Protein AF-A0AAJ0DY38-F1 (afdb_monomer)

pLDDT: mean 91.16, std 10.4, range [33.62, 98.88]

InterPro domains:
  IPR005197 Glycoside hydrolase family 71 [PF03659] (21-403)
  IPR005197 Glycoside hydrolase family 71 [cd11577] (15-297)
  IPR017946 PLC-like phosphodiesterase, TIM beta/alpha-barrel domain superfamily [G3DSA:3.20.20.190] (801-1110)
  IPR017946 PLC-like phosphodiesterase, TIM beta/alpha-barrel domain superfamily [SSF51695] (800-1130)
  IPR051057 Phosphoinositide phospholipase C domain-containing protein [PTHR13593] (692-1127)

Foldseek 3Di:
DPPVVVVVVVVPPDPLLLEAEEFEDELLLCQPPDLVNLLQLQVLCVVLVHQEYAYEDEPPRPSVVVSVVSNLVSCVVVVGAYEYAYECPPHHHDDLVVVLVVCVVPQVRPRFDADPVRFGEYEYAADLVCLLSLVVSCVNGVHQYEYANQLLAQQRSCPGNNSSHQAYEYPPAFDAFLDADACQSVLSRVVRSVPRAYAYEHFQWWAADQVLVPDFETGFNFCSNVQVLQQCLAVLGSYYYYHHCDPQRGLGHLHADDPSSQCSCVNSVGPDRLCVLAHNVLSSVQSQQSSCCSSPLKGWQFWKKKKKKAFLEQLPLFAQSLYWYDALVSLGDTHRVCSRGDRKMKMKIQDLADWWKWKAAPRDIDTWDFPDAAAPRGGMTIDMDHCPPTWFWIKMWIGDVPDTFWIWTDHIHYSVPADVRHGSPNMHMTMTIGPDTDTHMDPDGSVQKAQQAKAFFVLCGVLQRVQRLQRRANSNTMGRRHMYHHDDQAQFPPQAKAFAAAAARSCRSSRRRQVRSVHHPNSTIDSDDYDHDDDPADSRDDKAFQAKAFDPVQNLCRVLQGPSSNQSSHRPVTIDRPDIDHGDHDADFDPPKAWDFDDPDPPVRSRRRQRSHPHHDPRIDIPLHDDPDDPQDPQFFFDLVLAQDDPDDDPALDDFDDPVQLDPVCQVPFQKAKAKEAALFSWKWAWDKKWWFQFPDFADGIAGHLAMHITITGHHPDPPDDLQFTKMKIKIDTHPLQAIWMWMWGADPPDPQGIWIKTDRVSLLAAIEIARAQGPHFYDYKYWFFAPLQFIFIFRAFFQLLLCVLCCVQQQQFFLQLAAFAEADLQQLLDFDLLAVADADCQQWRFAVDHLLVVSSLTHQAYEFEKAWEFEPPVTDPDTFIFTWGWPDQFDQFTHGTTGDGLLVNLVSLQVNLVSHFLDHHEYEYDDCWYAYSGRHRGIHQDALVSLVVVVVSVLSRPAADADDAAARSGDRQSSQCPGPVNSGHYAAEYQQPRNCVNPVDPVSSFHRRSRTYHPRSHQADADAQAAADQVSRLVSLLVVQVVDDPSHAYAREQAHDHDSCCSPPPGGRQSRFQGRGVSCCRSPVSNSDALVTDHRYHYGGHRQANHPPPSDSLNGTSNSVSVSSSCSQRGVQSPCVRNRTHRLSDDDPVSNPDDRRSSNDSQHWYQYNVSDIDRDDDLLDDPSDDQKDAQQMAMPVRDGRHHIGGDPCNRDSHD

Sequence (1216 aa):
MKLNALLLAVAGAVRVQSAAVFAHFMVGNTADYTESTWRTDIRLAKEAHIDAFALNMAHGEPMNEVSLERAFNVAKDEGFKLLFSFDYAGRGPWPKETVISYLKKYTSKAEYFKHSDGRPLVSTFEGPGNAKDWIDIKSQVSCFFIPDWSSEGARPALALGNNVADGLFNWAAWPWGPRDMDTYVDASYFQYLDKRPYMMPVSPWFYTNMPGYNKNWMWRGDDIWHDRWIQVIYNQPEYVQIISWNDYGESHHIGPLYSHAMEAFTVGKAPYNYANNRPHDGWRQTLPFWIDYYKTGKATVSQESLVVWYRTSPSSACSDGGTVGNTASQLQIEFPPQLIMLDKIFLSAVLGSAAEVTVTVGGKTFTPTWSSIPDGGVGVYHGSVVLLSETGDVNVQLSRPGRLLARVDGPAFSSASCDNGRTNWNPWVGSAVVAGSVSVTMPNSRQNQGCIKGTGAKGFRELCEFNCKYNYCPVSSCLCQAVGVPNTKPPALEKDGFPAKGKSENYSGLCSNACNLGFCPEEFCSETPQTTIVPTVSEFLPPACRAGTSLVGYERFEGLCSYACNFGFCPLHICRCTSEGGLIEPPAQVPGATGKPVGDYNDEKLCEFACSRTWCPEVCKSNDDEETEPPIDPNDTCQASDKTYSDLDLDRTGEYMRWLLMDPENAAATGRQYITIVNLTPHPFKLTSTHSYQMDEFNWGDIPPGRARQNVAHYTEDIEANNVDDNGEAYYDIGNTGKKFVVRATTHIPDAYPRRVVFDLSGMGKGQREYRVPGQEVPVTLVITGSDSFGFITSLSHGPGNWMNAIKDTIRDRRVVDLVMPGTHDSGMSKITDALLSGGTEGNTQTQMLNLYDQLRAGSRWFDLRVSSIHQVVNCCGNYDFWTMHVADEVAEVVLGRTGEKLDDVIKEINRFTDENPGEVIFLQFRYLLGVRNVPSYGPIYWDEGIKNKFFDKLKEIKNRCPGLGKSLQTSKIGDLMDKNDNKGCVLIFLNTQHLSKEIPDDRKHTSIGEGIYNINHIDLTDAWPEKEDTKEMAEKAIKMWRGRPDGIFHIGQWLSTPHPLTSTFTYDLQSIAVLPTNPALYWKGVNEISYEYYPNVLLVDYIGMVIKNEPGWDSLSAELYTLAIGLNLYTISENCTISPRRSPLLASPKNLRKLPSPLVSQFNGIIYANGTTVNDPPLGLHPGRVEVLKNGTIFSNGTVLEESVPNPDFNSIRF

Structure (mmCIF, N/CA/C/O backbone):
data_AF-A0AAJ0DY38-F1
#
_entry.id   AF-A0AAJ0DY38-F1
#
loop_
_atom_site.group_PDB
_atom_site.id
_atom_site.type_symbol
_atom_site.label_atom_id
_atom_site.label_alt_id
_atom_site.label_comp_id
_atom_site.label_asym_id
_atom_site.label_entity_id
_atom_site.label_seq_id
_atom_site.pdbx_PDB_ins_code
_atom_site.Cartn_x
_atom_site.Cartn_y
_atom_site.Cartn_z
_atom_site.occupancy
_atom_site.B_iso_or_equiv
_atom_site.auth_seq_id
_atom_site.auth_comp_id
_atom_site.auth_asym_id
_atom_site.auth_atom_id
_atom_site.pdbx_PDB_model_num
ATOM 1 N N . MET A 1 1 ? -72.242 -10.021 22.871 1.00 39.56 1 MET A N 1
ATOM 2 C CA . MET A 1 1 ? -71.365 -8.856 22.592 1.00 39.56 1 MET A CA 1
ATOM 3 C C . MET A 1 1 ? -70.512 -8.416 23.804 1.00 39.56 1 MET A C 1
ATOM 5 O O . MET A 1 1 ? -70.269 -7.232 23.967 1.00 39.56 1 MET A O 1
ATOM 9 N N . LYS A 1 2 ? -70.004 -9.330 24.653 1.00 38.34 2 LYS A N 1
ATOM 10 C CA . LYS A 1 2 ? -69.149 -8.962 25.812 1.00 38.34 2 LYS A CA 1
ATOM 11 C C . LYS A 1 2 ? -67.843 -9.767 25.953 1.00 38.34 2 LYS A C 1
ATOM 13 O O . LYS A 1 2 ? -67.148 -9.591 26.941 1.00 38.34 2 LYS A O 1
ATOM 18 N N . LEU A 1 3 ? -67.478 -10.599 24.969 1.00 38.47 3 LEU A N 1
ATOM 19 C CA . LEU A 1 3 ? -66.241 -11.400 25.020 1.00 38.47 3 LEU A CA 1
ATOM 20 C C . LEU A 1 3 ? -65.123 -10.877 24.093 1.00 38.47 3 LEU A C 1
ATOM 22 O O . LEU A 1 3 ? -63.955 -10.955 24.448 1.00 38.47 3 LEU A O 1
ATOM 26 N N . ASN A 1 4 ? -65.465 -10.230 22.970 1.00 38.16 4 ASN A N 1
ATOM 27 C CA . ASN A 1 4 ? -64.465 -9.703 22.022 1.00 38.16 4 ASN A CA 1
ATOM 28 C C . ASN A 1 4 ? -63.875 -8.338 22.419 1.00 38.16 4 ASN A C 1
ATOM 30 O O . ASN A 1 4 ? -62.845 -7.946 21.886 1.00 38.16 4 ASN A O 1
ATOM 34 N N . ALA A 1 5 ? -64.489 -7.626 23.370 1.00 39.88 5 ALA A N 1
ATOM 35 C CA . ALA A 1 5 ? -63.960 -6.351 23.864 1.00 39.88 5 ALA A CA 1
ATOM 36 C C . ALA A 1 5 ? -62.863 -6.532 24.933 1.00 39.88 5 ALA A C 1
ATOM 38 O O . ALA A 1 5 ? -62.053 -5.633 25.123 1.00 39.88 5 ALA A O 1
ATOM 39 N N . LEU A 1 6 ? -62.798 -7.695 25.599 1.00 37.06 6 LEU A N 1
ATOM 40 C CA . LEU A 1 6 ? -61.787 -7.958 26.629 1.00 37.06 6 LEU A CA 1
ATOM 41 C C . LEU A 1 6 ? -60.450 -8.430 26.025 1.00 37.06 6 LEU A C 1
ATOM 43 O O . LEU A 1 6 ? -59.396 -8.089 26.545 1.00 37.06 6 LEU A O 1
ATOM 47 N N . LEU A 1 7 ? -60.478 -9.138 24.888 1.00 37.69 7 LEU A N 1
ATOM 48 C CA . LEU A 1 7 ? -59.265 -9.595 24.190 1.00 37.69 7 LEU A CA 1
ATOM 49 C C . LEU A 1 7 ? -58.540 -8.473 23.424 1.00 37.69 7 LEU A C 1
ATOM 51 O O . LEU A 1 7 ? -57.313 -8.472 23.382 1.00 37.69 7 LEU A O 1
ATOM 55 N N . LEU A 1 8 ? -59.260 -7.475 22.897 1.00 38.25 8 LEU A N 1
ATOM 56 C CA . LEU A 1 8 ? -58.629 -6.294 22.285 1.00 38.25 8 LEU A CA 1
ATOM 57 C C . LEU A 1 8 ? -58.132 -5.263 23.313 1.00 38.25 8 LEU A C 1
ATOM 59 O O . LEU A 1 8 ? -57.183 -4.539 23.024 1.00 38.25 8 LEU A O 1
ATOM 63 N N . ALA A 1 9 ? -58.705 -5.221 24.521 1.00 35.97 9 ALA A N 1
ATOM 64 C CA . ALA A 1 9 ? -58.229 -4.336 25.587 1.00 35.97 9 ALA A CA 1
ATOM 65 C C . ALA A 1 9 ? -56.939 -4.842 26.265 1.00 35.97 9 ALA A C 1
ATOM 67 O O . ALA A 1 9 ? -56.153 -4.031 26.745 1.00 35.97 9 ALA A O 1
ATOM 68 N N . VAL A 1 10 ? -56.676 -6.158 26.258 1.00 39.31 10 VAL A N 1
ATOM 69 C CA . VAL A 1 10 ? -55.414 -6.726 26.779 1.00 39.31 10 VAL A CA 1
ATOM 70 C C . VAL A 1 10 ? -54.281 -6.652 25.743 1.00 39.31 10 VAL A C 1
ATOM 72 O O . VAL A 1 10 ? -53.128 -6.472 26.120 1.00 39.31 10 VAL A O 1
ATOM 75 N N . ALA A 1 11 ? -54.587 -6.685 24.441 1.00 36.59 11 ALA A N 1
ATOM 76 C CA . ALA A 1 11 ? -53.581 -6.512 23.384 1.00 36.59 11 ALA A CA 1
ATOM 77 C C . ALA A 1 11 ? -53.163 -5.041 23.153 1.00 36.59 11 ALA A C 1
ATOM 79 O O . ALA A 1 11 ? -52.109 -4.781 22.581 1.00 36.59 11 ALA A O 1
ATOM 80 N N . GLY A 1 12 ? -53.972 -4.072 23.599 1.00 35.75 12 GLY A N 1
ATOM 81 C CA . GLY A 1 12 ? -53.737 -2.639 23.380 1.00 35.75 12 GLY A CA 1
ATOM 82 C C . GLY A 1 12 ? -52.887 -1.921 24.437 1.00 35.75 12 GLY A C 1
ATOM 83 O O . GLY A 1 12 ? -52.612 -0.737 24.262 1.00 35.75 12 GLY A O 1
ATOM 84 N N . ALA A 1 13 ? -52.478 -2.592 25.522 1.00 34.44 13 ALA A N 1
ATOM 85 C CA . ALA A 1 13 ? -51.836 -1.945 26.677 1.00 34.44 13 ALA A CA 1
ATOM 86 C C . ALA A 1 13 ? -50.413 -2.432 27.007 1.00 34.44 13 ALA A C 1
ATOM 88 O O . ALA A 1 13 ? -49.826 -1.973 27.983 1.00 34.44 13 ALA A O 1
ATOM 89 N N . VAL A 1 14 ? -49.815 -3.299 26.189 1.00 35.44 14 VAL A N 1
ATOM 90 C CA . VAL A 1 14 ? -48.381 -3.587 26.283 1.00 35.44 14 VAL A CA 1
ATOM 91 C C . VAL A 1 14 ? -47.811 -3.510 24.876 1.00 35.44 14 VAL A C 1
ATOM 93 O O . VAL A 1 14 ? -47.815 -4.486 24.132 1.00 35.44 14 VAL A O 1
ATOM 96 N N . ARG A 1 15 ? -47.301 -2.335 24.488 1.00 33.78 15 ARG A N 1
ATOM 97 C CA . ARG A 1 15 ? -46.186 -2.330 23.538 1.00 33.78 15 ARG A CA 1
ATOM 98 C C . ARG A 1 15 ? -45.053 -3.050 24.265 1.00 33.78 15 ARG A C 1
ATOM 100 O O . ARG A 1 15 ? -44.321 -2.416 25.015 1.00 33.78 15 ARG A O 1
ATOM 107 N N . VAL A 1 16 ? -44.978 -4.376 24.138 1.00 41.69 16 VAL A N 1
ATOM 108 C CA . VAL A 1 16 ? -43.772 -5.113 24.512 1.00 41.69 16 VAL A CA 1
ATOM 109 C C . VAL A 1 16 ? -42.736 -4.624 23.516 1.00 41.69 16 VAL A C 1
ATOM 111 O O . VAL A 1 16 ? -42.738 -5.029 22.356 1.00 41.69 16 VAL A O 1
ATOM 114 N N . GLN A 1 17 ? -41.938 -3.645 23.933 1.00 50.19 17 GLN A N 1
ATOM 115 C CA . GLN A 1 17 ? -40.723 -3.285 23.226 1.00 50.19 17 GLN A CA 1
ATOM 116 C C . GLN A 1 17 ? -39.919 -4.583 23.124 1.00 50.19 17 GLN A C 1
ATOM 118 O O . GLN A 1 17 ? -39.740 -5.264 24.134 1.00 50.19 17 GLN A O 1
ATOM 123 N N . SER A 1 18 ? -39.541 -4.991 21.911 1.00 67.75 18 SER A N 1
ATOM 124 C CA . SER A 1 18 ? -38.838 -6.255 21.650 1.00 67.75 18 SER A CA 1
ATOM 125 C C . SER A 1 18 ? -37.374 -6.175 22.114 1.00 67.75 18 SER A C 1
ATOM 127 O O . SER A 1 18 ? -36.463 -6.457 21.340 1.00 67.75 18 SER A O 1
ATOM 129 N N . ALA A 1 19 ? -37.164 -5.760 23.365 1.00 91.94 19 ALA A N 1
ATOM 130 C CA . ALA A 1 19 ? -35.870 -5.583 23.995 1.00 91.94 19 ALA A CA 1
ATOM 131 C C . ALA A 1 19 ? -35.135 -6.923 24.072 1.00 91.94 19 ALA A C 1
ATOM 133 O O . ALA A 1 19 ? -35.672 -7.898 24.608 1.00 91.94 19 ALA A O 1
ATOM 134 N N . ALA A 1 20 ? -33.910 -6.966 23.557 1.00 97.25 20 ALA A N 1
ATOM 135 C CA . ALA A 1 20 ? -33.048 -8.138 23.666 1.00 97.25 20 ALA A CA 1
ATOM 136 C C . ALA A 1 20 ? -31.603 -7.738 23.964 1.00 97.25 20 ALA A C 1
ATOM 138 O O . ALA A 1 20 ? -31.142 -6.665 23.566 1.00 97.25 20 ALA A O 1
ATOM 139 N N . VAL A 1 21 ? -30.902 -8.620 24.673 1.00 98.62 21 VAL A N 1
ATOM 140 C CA . VAL A 1 21 ? -29.495 -8.447 25.031 1.00 98.62 21 VAL A CA 1
ATOM 141 C C . VAL A 1 21 ? -28.671 -9.546 24.381 1.00 98.62 21 VAL A C 1
ATOM 143 O O . VAL A 1 21 ? -28.917 -10.733 24.590 1.00 98.62 21 VAL A O 1
ATOM 146 N N . PHE A 1 22 ? -27.672 -9.148 23.610 1.00 98.69 22 PHE A N 1
ATOM 147 C CA . PHE A 1 22 ? -26.722 -10.040 22.962 1.00 98.69 22 PHE A CA 1
ATOM 148 C C . PHE A 1 22 ? -25.360 -9.935 23.638 1.00 98.69 22 PHE A C 1
ATOM 150 O O . PHE A 1 22 ? -25.036 -8.902 24.220 1.00 98.69 22 PHE A O 1
ATOM 157 N N . ALA A 1 23 ? -24.535 -10.971 23.530 1.00 98.75 23 ALA A N 1
ATOM 158 C CA . ALA A 1 23 ? -23.111 -10.858 23.828 1.00 98.75 23 ALA A CA 1
ATOM 159 C C . ALA A 1 23 ? -22.287 -11.142 22.572 1.00 98.75 23 ALA A C 1
ATOM 161 O O . ALA A 1 23 ? -22.510 -12.140 21.884 1.00 98.75 23 ALA A O 1
ATOM 162 N N . HIS A 1 24 ? -21.357 -10.239 22.275 1.00 98.62 24 HIS A N 1
ATOM 163 C CA . HIS A 1 24 ? -20.394 -10.383 21.195 1.00 98.62 24 HIS A CA 1
ATOM 164 C C . HIS A 1 24 ? -19.496 -11.587 21.470 1.00 98.62 24 HIS A C 1
ATOM 166 O O . HIS A 1 24 ? -18.945 -11.700 22.563 1.00 98.62 24 HIS A O 1
ATOM 172 N N . PHE A 1 25 ? -19.356 -12.492 20.510 1.00 98.62 25 PHE A N 1
ATOM 173 C CA . PHE A 1 25 ? -18.671 -13.761 20.711 1.00 98.62 25 PHE A CA 1
ATOM 174 C C . PHE A 1 25 ? -17.660 -13.985 19.589 1.00 98.62 25 PHE A C 1
ATOM 176 O O . PHE A 1 25 ? -18.048 -14.178 18.440 1.00 98.62 25 PHE A O 1
ATOM 183 N N . MET A 1 26 ? -16.374 -14.007 19.930 1.00 97.50 26 MET A N 1
ATOM 184 C CA . MET A 1 26 ? -15.276 -14.252 19.000 1.00 97.50 26 MET A CA 1
ATOM 185 C C . MET A 1 26 ? -15.222 -15.737 18.643 1.00 97.50 26 MET A C 1
ATOM 187 O O . MET A 1 26 ? -14.752 -16.561 19.434 1.00 97.50 26 MET A O 1
ATOM 191 N N . VAL A 1 27 ? -15.691 -16.091 17.444 1.00 97.62 27 VAL A N 1
ATOM 192 C CA . VAL A 1 27 ? -15.615 -17.467 16.925 1.00 97.62 27 VAL A CA 1
ATOM 193 C C . VAL A 1 27 ? -14.159 -17.867 16.682 1.00 97.62 27 VAL A C 1
ATOM 195 O O . VAL A 1 27 ? -13.808 -19.025 16.909 1.00 97.62 27 VAL A O 1
ATOM 198 N N . GLY A 1 28 ? -13.286 -16.918 16.338 1.00 93.69 28 GLY A N 1
ATOM 199 C CA . GLY A 1 28 ? -11.852 -17.169 16.170 1.00 93.69 28 GLY A CA 1
ATOM 200 C C . GLY A 1 28 ? -11.178 -17.796 17.403 1.00 93.69 28 GLY A C 1
ATOM 201 O O . GLY A 1 28 ? -10.260 -18.595 17.266 1.00 93.69 28 GLY A O 1
ATOM 202 N N . ASN A 1 29 ? -11.703 -17.565 18.614 1.00 94.62 29 ASN A N 1
ATOM 203 C CA . ASN A 1 29 ? -11.157 -18.133 19.857 1.00 94.62 29 ASN A CA 1
ATOM 204 C C . ASN A 1 29 ? -11.655 -19.563 20.163 1.00 94.62 29 ASN A C 1
ATOM 206 O O . ASN A 1 29 ? -11.466 -20.060 21.272 1.00 94.62 29 ASN A O 1
ATOM 210 N N . THR A 1 30 ? -12.328 -20.229 19.217 1.00 96.69 30 THR A N 1
ATOM 211 C CA . THR A 1 30 ? -13.044 -21.498 19.466 1.00 96.69 30 THR A CA 1
ATOM 212 C C . THR A 1 30 ? -12.457 -22.719 18.764 1.00 96.69 30 THR A C 1
ATOM 214 O O . THR A 1 30 ? -13.108 -23.763 18.746 1.00 96.69 30 THR A O 1
ATOM 217 N N . ALA A 1 31 ? -11.245 -22.627 18.207 1.00 94.06 31 ALA A N 1
ATOM 218 C CA . ALA A 1 31 ? -10.609 -23.729 17.474 1.00 94.06 31 ALA A CA 1
ATOM 219 C C . ALA A 1 31 ? -10.643 -25.064 18.251 1.00 94.06 31 ALA A C 1
ATOM 221 O O . ALA A 1 31 ? -11.046 -26.093 17.704 1.00 94.06 31 ALA A O 1
ATOM 222 N N . ASP A 1 32 ? -10.346 -25.010 19.553 1.00 94.88 32 ASP A N 1
ATOM 223 C CA . ASP A 1 32 ? -10.331 -26.171 20.450 1.00 94.88 32 ASP A CA 1
ATOM 224 C C . ASP A 1 32 ? -11.612 -26.329 21.301 1.00 94.88 32 ASP A C 1
ATOM 226 O O . ASP A 1 32 ? -11.657 -27.145 22.225 1.00 94.88 32 ASP A O 1
ATOM 230 N N . TYR A 1 33 ? -12.691 -25.587 21.013 1.00 97.38 33 TYR A N 1
ATOM 231 C CA . TYR A 1 33 ? -13.949 -25.726 21.759 1.00 97.38 33 TYR A CA 1
ATOM 232 C C . TYR A 1 33 ? -14.654 -27.039 21.430 1.00 97.38 33 TYR A C 1
ATOM 234 O O . TYR A 1 33 ? -14.984 -27.336 20.279 1.00 97.38 33 TYR A O 1
ATOM 242 N N . THR A 1 34 ? -15.017 -27.782 22.468 1.00 96.81 34 THR A N 1
ATOM 243 C CA . THR A 1 34 ? -15.923 -28.926 22.357 1.00 96.81 34 THR A CA 1
ATOM 244 C C . THR A 1 34 ? -17.379 -28.481 22.513 1.00 96.81 34 THR A C 1
ATOM 246 O O . THR A 1 34 ? -17.673 -27.367 22.956 1.00 96.81 34 THR A O 1
ATOM 249 N N . GLU A 1 35 ? -18.329 -29.369 22.211 1.00 97.75 35 GLU A N 1
ATOM 250 C CA . GLU A 1 35 ? -19.743 -29.116 22.517 1.00 97.75 35 GLU A CA 1
ATOM 251 C C . GLU A 1 35 ? -19.987 -28.879 24.016 1.00 97.75 35 GLU A C 1
ATOM 253 O O . GLU A 1 35 ? -20.885 -28.119 24.372 1.00 97.75 35 GLU A O 1
ATOM 258 N N . SER A 1 36 ? -19.192 -29.479 24.915 1.00 98.12 36 SER A N 1
ATOM 259 C CA . SER A 1 36 ? -19.322 -29.226 26.356 1.00 98.12 36 SER A CA 1
ATOM 260 C C . SER A 1 36 ? -18.871 -27.820 26.742 1.00 98.12 36 SER A C 1
ATOM 262 O O . SER A 1 36 ? -19.490 -27.216 27.620 1.00 98.12 36 SER A O 1
ATOM 264 N N . THR A 1 37 ? -17.836 -27.284 26.085 1.00 98.25 37 THR A N 1
ATOM 265 C CA . THR A 1 37 ? -17.400 -25.895 26.285 1.00 98.25 37 THR A CA 1
ATOM 266 C C . THR A 1 37 ? -18.498 -24.934 25.827 1.00 98.25 37 THR A C 1
ATOM 268 O O . THR A 1 37 ? -18.979 -24.134 26.626 1.00 98.25 37 THR A O 1
ATOM 271 N N . TRP A 1 38 ? -19.020 -25.111 24.605 1.00 98.44 38 TRP A N 1
ATOM 272 C CA . TRP A 1 38 ? -20.168 -24.339 24.102 1.00 98.44 38 TRP A CA 1
ATOM 273 C C . TRP A 1 38 ? -21.393 -24.420 25.019 1.00 98.44 38 TRP A C 1
ATOM 275 O O . TRP A 1 38 ? -22.057 -23.417 25.271 1.00 98.44 38 TRP A O 1
ATOM 285 N N . ARG A 1 39 ? -21.695 -25.611 25.550 1.00 98.69 39 ARG A N 1
ATOM 286 C CA . ARG A 1 39 ? -22.839 -25.827 26.447 1.00 98.69 39 ARG A CA 1
ATOM 287 C C . ARG A 1 39 ? -22.668 -25.105 27.775 1.00 98.69 39 ARG A C 1
ATOM 289 O O . ARG A 1 39 ? -23.644 -24.585 28.309 1.00 98.69 39 ARG A O 1
ATOM 296 N N . THR A 1 40 ? -21.445 -25.066 28.294 1.00 98.62 40 THR A N 1
ATOM 297 C CA . THR A 1 40 ? -21.110 -24.316 29.509 1.00 98.62 40 THR A CA 1
ATOM 298 C C . THR A 1 40 ? -21.341 -22.828 29.286 1.00 98.62 40 THR A C 1
ATOM 300 O O . THR A 1 40 ? -22.096 -22.212 30.036 1.00 98.62 40 THR A O 1
ATOM 303 N N . ASP A 1 41 ? -20.792 -22.278 28.206 1.00 98.56 41 ASP A N 1
ATOM 304 C CA . ASP A 1 41 ? -20.928 -20.860 27.881 1.00 98.56 41 ASP A CA 1
ATOM 305 C C . ASP A 1 41 ? -22.389 -20.448 27.663 1.00 98.56 41 ASP A C 1
ATOM 307 O O . ASP A 1 41 ? -22.854 -19.476 28.254 1.00 98.56 41 ASP A O 1
ATOM 311 N N . ILE A 1 42 ? -23.151 -21.232 26.895 1.00 98.81 42 ILE A N 1
ATOM 312 C CA . ILE A 1 42 ? -24.578 -20.978 26.654 1.00 98.81 42 ILE A CA 1
ATOM 313 C C . ILE A 1 42 ? -25.385 -21.005 27.960 1.00 98.81 42 ILE A C 1
ATOM 315 O O . ILE A 1 42 ? -26.262 -20.166 28.167 1.00 98.81 42 ILE A O 1
ATOM 319 N N . ARG A 1 43 ? -25.103 -21.944 28.870 1.00 98.69 43 ARG A N 1
ATOM 320 C CA . ARG A 1 43 ? -25.797 -22.007 30.166 1.00 98.69 43 ARG A CA 1
ATOM 321 C C . ARG A 1 43 ? -25.483 -20.804 31.043 1.00 98.69 43 ARG A C 1
ATOM 323 O O . ARG A 1 43 ? -26.409 -20.238 31.616 1.00 98.69 43 ARG A O 1
ATOM 330 N N . LEU A 1 44 ? -24.220 -20.389 31.098 1.00 98.69 44 LEU A N 1
ATOM 331 C CA . LEU A 1 44 ? -23.806 -19.200 31.842 1.00 98.69 44 LEU A CA 1
ATOM 332 C C . LEU A 1 44 ? -24.406 -17.919 31.247 1.00 98.69 44 LEU A C 1
ATOM 334 O O . LEU A 1 44 ? -24.790 -17.019 31.991 1.00 98.69 44 LEU A O 1
ATOM 338 N N . ALA A 1 45 ? -24.532 -17.831 29.921 1.00 98.75 45 ALA A N 1
ATOM 339 C CA . ALA A 1 45 ? -25.182 -16.699 29.266 1.00 98.75 45 ALA A CA 1
ATOM 340 C C . ALA A 1 45 ? -26.675 -16.632 29.611 1.00 98.75 45 ALA A C 1
ATOM 342 O O . ALA A 1 45 ? -27.184 -15.562 29.943 1.00 98.75 45 ALA A O 1
ATOM 343 N N . LYS A 1 46 ? -27.364 -17.781 29.622 1.00 98.38 46 LYS A N 1
ATOM 344 C CA . LYS A 1 46 ? -28.760 -17.877 30.073 1.00 98.38 46 LYS A CA 1
ATOM 345 C C . LYS A 1 46 ? -28.923 -17.515 31.546 1.00 98.38 46 LYS A C 1
ATOM 347 O O . LYS A 1 46 ? -29.874 -16.821 31.883 1.00 98.38 46 LYS A O 1
ATOM 352 N N . GLU A 1 47 ? -28.015 -17.966 32.409 1.00 97.69 47 GLU A N 1
ATOM 353 C CA . GLU A 1 47 ? -27.997 -17.597 33.830 1.00 97.69 47 GLU A CA 1
ATOM 354 C C . GLU A 1 47 ? -27.829 -16.084 34.012 1.00 97.69 47 GLU A C 1
ATOM 356 O O . GLU A 1 47 ? -28.481 -15.493 34.863 1.00 97.69 47 GLU A O 1
ATOM 361 N N . ALA A 1 48 ? -27.035 -15.443 33.152 1.00 98.19 48 ALA A N 1
ATOM 362 C CA . ALA A 1 48 ? -26.891 -13.992 33.096 1.00 98.19 48 ALA A CA 1
ATOM 363 C C . ALA A 1 48 ? -28.058 -13.264 32.396 1.00 98.19 48 ALA A C 1
ATOM 365 O O . ALA A 1 48 ? -28.008 -12.044 32.298 1.00 98.19 48 ALA A O 1
ATOM 366 N N . HIS A 1 49 ? -29.083 -13.983 31.920 1.00 97.81 49 HIS A N 1
ATOM 367 C CA . HIS A 1 49 ? -30.251 -13.487 31.171 1.00 97.81 49 HIS A CA 1
ATOM 368 C C . HIS A 1 49 ? -29.946 -12.906 29.773 1.00 97.81 49 HIS A C 1
ATOM 370 O O . HIS A 1 49 ? -30.755 -12.168 29.211 1.00 97.81 49 HIS A O 1
ATOM 376 N N . ILE A 1 50 ? -28.809 -13.263 29.174 1.00 98.81 50 ILE A N 1
ATOM 377 C CA . ILE A 1 50 ? -28.479 -12.906 27.787 1.00 98.81 50 ILE A CA 1
ATOM 378 C C . ILE A 1 50 ? -29.362 -13.729 26.835 1.00 98.81 50 ILE A C 1
ATOM 380 O O . ILE A 1 50 ? -29.594 -14.915 27.061 1.00 98.81 50 ILE A O 1
ATOM 384 N N . ASP A 1 51 ? -29.865 -13.108 25.767 1.00 98.50 51 ASP A N 1
ATOM 385 C CA . ASP A 1 51 ? -30.812 -13.727 24.832 1.00 98.50 51 ASP A CA 1
ATOM 386 C C . ASP A 1 51 ? -30.126 -14.500 23.700 1.00 98.50 51 ASP A C 1
ATOM 388 O O . ASP A 1 51 ? -30.645 -15.526 23.250 1.00 98.50 51 ASP A O 1
ATOM 392 N N . ALA A 1 52 ? -28.986 -13.999 23.212 1.00 98.69 52 ALA A N 1
ATOM 393 C CA . ALA A 1 52 ? -28.243 -14.621 22.120 1.00 98.69 52 ALA A CA 1
ATOM 394 C C . ALA A 1 52 ? -26.743 -14.301 22.147 1.00 98.69 52 ALA A C 1
ATOM 396 O O . ALA A 1 52 ? -26.319 -13.285 22.701 1.00 98.69 52 ALA A O 1
ATOM 397 N N . PHE A 1 53 ? -25.948 -15.117 21.452 1.00 98.88 53 PHE A N 1
ATOM 398 C CA . PHE A 1 53 ? -24.594 -14.730 21.049 1.00 98.88 53 PHE A CA 1
ATOM 399 C C . PHE A 1 53 ? -24.584 -14.123 19.645 1.00 98.88 53 PHE A C 1
ATOM 401 O O . PHE A 1 53 ? -25.142 -14.699 18.708 1.00 98.88 53 PHE A O 1
ATOM 408 N N . ALA A 1 54 ? -23.917 -12.975 19.512 1.00 98.75 54 ALA A N 1
ATOM 409 C CA . ALA A 1 54 ? -23.551 -12.369 18.239 1.00 98.75 54 ALA A CA 1
ATOM 410 C C . ALA A 1 54 ? -22.198 -12.940 17.804 1.00 98.75 54 ALA A C 1
ATOM 412 O O . ALA A 1 54 ? -21.150 -12.515 18.285 1.00 98.75 54 ALA A O 1
ATOM 413 N N . LEU A 1 55 ? -22.243 -13.956 16.942 1.00 98.81 55 LEU A N 1
ATOM 414 C CA . LEU A 1 55 ? -21.088 -14.734 16.506 1.00 98.81 55 LEU A CA 1
ATOM 415 C C . LEU A 1 55 ? -20.254 -13.920 15.518 1.00 98.81 55 LEU A C 1
ATOM 417 O O . LEU A 1 55 ? -20.603 -13.843 14.337 1.00 98.81 55 LEU A O 1
ATOM 421 N N . ASN A 1 56 ? -19.188 -13.310 16.028 1.00 98.19 56 ASN A N 1
ATOM 422 C CA . ASN A 1 56 ? -18.202 -12.570 15.264 1.00 98.19 56 ASN A CA 1
ATOM 423 C C . ASN A 1 56 ? -17.181 -13.520 14.637 1.00 98.19 56 ASN A C 1
ATOM 425 O O . ASN A 1 56 ? -16.584 -14.345 15.332 1.00 98.19 56 ASN A O 1
ATOM 429 N N . MET A 1 57 ? -17.029 -13.435 13.318 1.00 97.12 57 MET A N 1
ATOM 430 C CA . MET A 1 57 ? -16.184 -14.346 12.547 1.00 97.12 57 MET A CA 1
ATOM 431 C C . MET A 1 57 ? -15.485 -13.619 11.405 1.00 97.12 57 MET A C 1
ATOM 433 O O . MET A 1 57 ? -16.144 -12.984 10.573 1.00 97.12 57 MET A O 1
ATOM 437 N N . ALA A 1 58 ? -14.163 -13.764 11.325 1.00 95.25 58 ALA A N 1
ATOM 438 C CA . ALA A 1 58 ? -13.382 -13.243 10.214 1.00 95.25 58 ALA A CA 1
ATOM 439 C C . ALA A 1 58 ? -13.409 -14.212 9.025 1.00 95.25 58 ALA A C 1
ATOM 441 O O . ALA A 1 58 ? -13.616 -15.424 9.164 1.00 95.25 58 ALA A O 1
ATOM 442 N N . HIS A 1 59 ? -13.227 -13.680 7.817 1.00 94.12 59 HIS A N 1
ATOM 443 C CA . HIS A 1 59 ? -13.295 -14.489 6.606 1.00 94.12 59 HIS A CA 1
ATOM 444 C C . HIS A 1 59 ? -12.151 -15.519 6.528 1.00 94.12 59 HIS A C 1
ATOM 446 O O . HIS A 1 59 ? -10.992 -15.218 6.809 1.00 94.12 59 HIS A O 1
ATOM 452 N N . GLY A 1 60 ? -12.479 -16.740 6.090 1.00 91.56 60 GLY A N 1
ATOM 453 C CA . GLY A 1 60 ? -11.495 -17.776 5.756 1.00 91.56 60 GLY A CA 1
ATOM 454 C C . GLY A 1 60 ? -10.839 -18.476 6.949 1.00 91.56 60 GLY A C 1
ATOM 455 O O . GLY A 1 60 ? -9.869 -19.210 6.759 1.00 91.56 60 GLY A O 1
ATOM 456 N N . GLU A 1 61 ? -11.333 -18.272 8.170 1.00 92.31 61 GLU A N 1
ATOM 457 C CA . GLU A 1 61 ? -10.799 -18.967 9.338 1.00 92.31 61 GLU A CA 1
ATOM 458 C C . GLU A 1 61 ? -11.241 -20.446 9.374 1.00 92.31 61 GLU A C 1
ATOM 460 O O . GLU A 1 61 ? -12.431 -20.742 9.217 1.00 92.31 61 GLU A O 1
ATOM 465 N N . PRO A 1 62 ? -10.307 -21.400 9.571 1.00 92.19 62 PRO A N 1
ATOM 466 C CA . PRO A 1 62 ? -10.581 -22.831 9.407 1.00 92.19 62 PRO A CA 1
ATOM 467 C C . PRO A 1 62 ? -11.584 -23.390 10.429 1.00 92.19 62 PRO A C 1
ATOM 469 O O . PRO A 1 62 ? -12.277 -24.365 10.142 1.00 92.19 62 PRO A O 1
ATOM 472 N N . MET A 1 63 ? -11.686 -22.772 11.607 1.00 93.88 63 MET A N 1
ATOM 473 C CA . MET A 1 63 ? -12.613 -23.153 12.674 1.00 93.88 63 MET A CA 1
ATOM 474 C C . MET A 1 63 ? -14.057 -22.716 12.418 1.00 93.88 63 MET A C 1
ATOM 476 O O . MET A 1 63 ? -14.951 -23.298 13.027 1.00 93.88 63 MET A O 1
ATOM 480 N N . ASN A 1 64 ? -14.323 -21.762 11.515 1.00 95.81 64 ASN A N 1
ATOM 481 C CA . ASN A 1 64 ? -15.662 -21.186 11.337 1.00 95.81 64 ASN A CA 1
ATOM 482 C C . ASN A 1 64 ? -16.743 -22.255 11.119 1.00 95.81 64 ASN A C 1
ATOM 484 O O . ASN A 1 64 ? -17.701 -22.322 11.884 1.00 95.81 64 ASN A O 1
ATOM 488 N N . GLU A 1 65 ? -16.595 -23.137 10.126 1.00 96.00 65 GLU A N 1
ATOM 489 C CA . GLU A 1 65 ? -17.633 -24.138 9.825 1.00 96.00 65 GLU A CA 1
ATOM 490 C C . GLU A 1 65 ? -17.864 -25.114 10.987 1.00 96.00 65 GLU A C 1
ATOM 492 O O . GLU A 1 65 ? -19.010 -25.378 11.354 1.00 96.00 65 GLU A O 1
ATOM 497 N N . VAL A 1 66 ? -16.782 -25.617 11.591 1.00 96.75 66 VAL A N 1
ATOM 498 C CA . VAL A 1 66 ? -16.845 -26.612 12.674 1.00 96.75 66 VAL A CA 1
ATOM 499 C C . VAL A 1 66 ? -17.445 -26.003 13.942 1.00 96.75 66 VAL A C 1
ATOM 501 O O . VAL A 1 66 ? -18.296 -26.616 14.591 1.00 96.75 66 VAL A O 1
ATOM 504 N N . SER A 1 67 ? -17.032 -24.786 14.294 1.00 97.38 67 SER A N 1
ATOM 505 C CA . SER A 1 67 ? -17.528 -24.082 15.473 1.00 97.38 67 SER A CA 1
ATOM 506 C C . SER A 1 67 ? -18.978 -23.648 15.315 1.00 97.38 67 SER A C 1
ATOM 508 O O . SER A 1 67 ? -19.747 -23.791 16.262 1.00 97.38 67 SER A O 1
ATOM 510 N N . LEU A 1 68 ? -19.389 -23.192 14.126 1.00 98.19 68 LEU A N 1
ATOM 511 C CA . LEU A 1 68 ? -20.788 -22.864 13.852 1.00 98.19 68 LEU A CA 1
ATOM 512 C C . LEU A 1 68 ? -21.690 -24.097 13.955 1.00 98.19 68 LEU A C 1
ATOM 514 O O . LEU A 1 68 ? -22.749 -24.026 14.574 1.00 98.19 68 LEU A O 1
ATOM 518 N N . GLU A 1 69 ? -21.283 -25.240 13.402 1.00 97.81 69 GLU A N 1
ATOM 519 C CA . GLU A 1 69 ? -22.067 -26.472 13.520 1.00 97.81 69 GLU A CA 1
ATOM 520 C C . GLU A 1 69 ? -22.265 -26.877 14.990 1.00 97.81 69 GLU A C 1
ATOM 522 O O . GLU A 1 69 ? -23.401 -27.089 15.426 1.00 97.81 69 GLU A O 1
ATOM 527 N N . ARG A 1 70 ? -21.183 -26.891 15.782 1.00 98.44 70 ARG A N 1
ATOM 528 C CA . ARG A 1 70 ? -21.234 -27.182 17.226 1.00 98.44 70 ARG A CA 1
ATOM 529 C C . ARG A 1 70 ? -22.110 -26.182 17.979 1.00 98.44 70 ARG A C 1
ATOM 531 O O . ARG A 1 70 ? -22.980 -26.595 18.744 1.00 98.44 70 ARG A O 1
ATOM 538 N N . ALA A 1 71 ? -21.923 -24.883 17.746 1.00 98.44 71 ALA A N 1
ATOM 539 C CA . ALA A 1 71 ? -22.673 -23.829 18.422 1.00 98.44 71 ALA A CA 1
ATOM 540 C C . ALA A 1 71 ? -24.181 -23.958 18.168 1.00 98.44 71 ALA A C 1
ATOM 542 O O . ALA A 1 71 ? -24.961 -23.942 19.118 1.00 98.44 71 ALA A O 1
ATOM 543 N N . PHE A 1 72 ? -24.602 -24.147 16.911 1.00 98.69 72 PHE A N 1
ATOM 544 C CA . PHE A 1 72 ? -26.020 -24.293 16.563 1.00 98.69 72 PHE A CA 1
ATOM 545 C C . PHE A 1 72 ? -26.633 -25.583 17.119 1.00 98.69 72 PHE A C 1
ATOM 547 O O . PHE A 1 72 ? -27.764 -25.554 17.606 1.00 98.69 72 PHE A O 1
ATOM 554 N N . ASN A 1 73 ? -25.894 -26.696 17.113 1.00 98.31 73 ASN A N 1
ATOM 555 C CA . ASN A 1 73 ? -26.362 -27.948 17.714 1.00 98.31 73 ASN A CA 1
ATOM 556 C C . ASN A 1 73 ? -26.597 -27.792 19.222 1.00 98.31 73 ASN A C 1
ATOM 558 O O . ASN A 1 73 ? -27.665 -28.138 19.727 1.00 98.31 73 ASN A O 1
ATOM 562 N N . VAL A 1 74 ? -25.642 -27.199 19.939 1.00 98.75 74 VAL A N 1
ATOM 563 C CA . VAL A 1 74 ? -25.777 -26.974 21.382 1.00 98.75 74 VAL A CA 1
ATOM 564 C C . VAL A 1 74 ? -26.854 -25.930 21.690 1.00 98.75 74 VAL A C 1
ATOM 566 O O . VAL A 1 74 ? -27.638 -26.119 22.619 1.00 98.75 74 VAL A O 1
ATOM 569 N N . ALA A 1 75 ? -26.949 -24.851 20.909 1.00 98.75 75 ALA A N 1
ATOM 570 C CA . ALA A 1 75 ? -27.979 -23.828 21.087 1.00 98.75 75 ALA A CA 1
ATOM 571 C C . ALA A 1 75 ? -29.389 -24.393 20.889 1.00 98.75 75 ALA A C 1
ATOM 573 O O . ALA A 1 75 ? -30.295 -24.059 21.654 1.00 98.75 75 ALA A O 1
ATOM 574 N N . LYS A 1 76 ? -29.568 -25.299 19.921 1.00 98.38 76 LYS A N 1
ATOM 575 C CA . LYS A 1 76 ? -30.812 -26.052 19.743 1.00 98.38 76 LYS A CA 1
ATOM 576 C C . LYS A 1 76 ? -31.155 -26.872 20.991 1.00 98.38 76 LYS A C 1
ATOM 578 O O . LYS A 1 76 ? -32.289 -26.792 21.457 1.00 98.38 76 LYS A O 1
ATOM 583 N N . ASP A 1 77 ? -30.197 -27.622 21.534 1.00 98.06 77 ASP A N 1
ATOM 584 C CA . ASP A 1 77 ? -30.412 -28.467 22.718 1.00 98.06 77 ASP A CA 1
ATOM 585 C C . ASP A 1 77 ? -30.717 -27.654 23.985 1.00 98.06 77 ASP A C 1
ATOM 587 O O . ASP A 1 77 ? -31.532 -28.059 24.811 1.00 98.06 77 ASP A O 1
ATOM 591 N N . GLU A 1 78 ? -30.057 -26.508 24.155 1.00 98.38 78 GLU A N 1
ATOM 592 C CA . GLU A 1 78 ? -30.195 -25.651 25.337 1.00 98.38 78 GLU A CA 1
ATOM 593 C C . GLU A 1 78 ? -31.303 -24.591 25.184 1.00 98.38 78 GLU A C 1
ATOM 595 O O . GLU A 1 78 ? -31.595 -23.861 26.135 1.00 98.38 78 GLU A O 1
ATOM 600 N N . GLY A 1 79 ? -31.940 -24.489 24.012 1.00 97.62 79 GLY A N 1
ATOM 601 C CA . GLY A 1 79 ? -32.975 -23.493 23.723 1.00 97.62 79 GLY A CA 1
ATOM 602 C C . GLY A 1 79 ? -32.456 -22.050 23.725 1.00 97.62 79 GLY A C 1
ATOM 603 O O . GLY A 1 79 ? -33.168 -21.146 24.158 1.00 97.62 79 GLY A O 1
ATOM 604 N N . PHE A 1 80 ? -31.219 -21.839 23.281 1.00 98.62 80 PHE A N 1
ATOM 605 C CA . PHE A 1 80 ? -30.555 -20.535 23.202 1.00 98.62 80 PHE A CA 1
ATOM 606 C C . PHE A 1 80 ? -30.562 -19.990 21.770 1.00 98.62 80 PHE A C 1
ATOM 608 O O . PHE A 1 80 ? -30.806 -20.746 20.825 1.00 98.62 80 PHE A O 1
ATOM 615 N N . LYS A 1 81 ? -30.332 -18.682 21.596 1.00 98.69 81 LYS A N 1
ATOM 616 C CA . LYS A 1 81 ? -30.306 -18.056 20.269 1.00 98.69 81 LYS A CA 1
ATOM 617 C C . LYS A 1 81 ? -28.899 -17.671 19.829 1.00 98.69 81 LYS A C 1
ATOM 619 O O . LYS A 1 81 ? -28.034 -17.370 20.644 1.00 98.69 81 LYS A O 1
ATOM 624 N N . LEU A 1 82 ? -28.685 -17.657 18.520 1.00 98.81 82 LEU A N 1
ATOM 625 C CA . LEU A 1 82 ? -27.447 -17.226 17.874 1.00 98.81 82 LEU A CA 1
ATOM 626 C C . LEU A 1 82 ? -27.783 -16.282 16.718 1.00 98.81 82 LEU A C 1
ATOM 628 O O . LEU A 1 82 ? -28.805 -16.453 16.053 1.00 98.81 82 LEU A O 1
ATOM 632 N N . LEU A 1 83 ? -26.919 -15.310 16.457 1.00 98.69 83 LEU A N 1
ATOM 633 C CA . LEU A 1 83 ? -26.985 -14.458 15.270 1.00 98.69 83 LEU A CA 1
ATOM 634 C C . LEU A 1 83 ? -25.585 -14.236 14.708 1.00 98.69 83 LEU A C 1
ATOM 636 O O . LEU A 1 83 ? -24.593 -14.404 15.415 1.00 98.69 83 LEU A O 1
ATOM 640 N N . PHE A 1 84 ? -25.497 -13.886 13.429 1.00 98.75 84 PHE A N 1
ATOM 641 C CA . PHE A 1 84 ? -24.208 -13.660 12.777 1.00 98.75 84 PHE A CA 1
ATOM 642 C C . PHE A 1 84 ? -23.782 -12.204 12.854 1.00 98.75 84 PHE A C 1
ATOM 644 O O . PHE A 1 84 ? -24.579 -11.310 12.581 1.00 98.75 84 PHE A O 1
ATOM 651 N N . SER A 1 85 ? -22.506 -12.006 13.177 1.00 98.44 85 SER A N 1
ATOM 652 C CA . SER A 1 85 ? -21.763 -10.765 13.009 1.00 98.44 85 SER A CA 1
ATOM 653 C C . SER A 1 85 ? -20.583 -11.076 12.087 1.00 98.44 85 SER A C 1
ATOM 655 O O . SER A 1 85 ? -19.597 -11.679 12.492 1.00 98.44 85 SER A O 1
ATOM 657 N N . PHE A 1 86 ? -20.699 -10.768 10.799 1.00 98.38 86 PHE A N 1
ATOM 658 C CA . PHE A 1 86 ? -19.581 -11.005 9.882 1.00 98.38 86 PHE A CA 1
ATOM 659 C C . PHE A 1 86 ? -18.515 -9.932 10.103 1.00 98.38 86 PHE A C 1
ATOM 661 O O . PHE A 1 86 ? -18.813 -8.745 9.991 1.00 98.38 86 PHE A O 1
ATOM 668 N N . ASP A 1 87 ? -17.288 -10.334 10.418 1.00 97.06 87 ASP A N 1
ATOM 669 C CA . ASP A 1 87 ? -16.176 -9.409 10.610 1.00 97.06 87 ASP A CA 1
ATOM 670 C C . ASP A 1 87 ? -15.527 -9.081 9.260 1.00 97.06 87 ASP A C 1
ATOM 672 O O . ASP A 1 87 ? -14.858 -9.925 8.658 1.00 97.06 87 ASP A O 1
ATOM 676 N N . TYR A 1 88 ? -15.763 -7.859 8.776 1.00 96.25 88 TYR A N 1
ATOM 677 C CA . TYR A 1 88 ? -15.207 -7.347 7.521 1.00 96.25 88 TYR A CA 1
ATOM 678 C C . TYR A 1 88 ? -13.834 -6.682 7.710 1.00 96.25 88 TYR A C 1
ATOM 680 O O . TYR A 1 88 ? -13.161 -6.403 6.715 1.00 96.25 88 TYR A O 1
ATOM 688 N N . ALA A 1 89 ? -13.409 -6.428 8.951 1.00 90.38 89 ALA A N 1
ATOM 689 C CA . ALA A 1 89 ? -12.144 -5.775 9.273 1.00 90.38 89 ALA A CA 1
ATOM 690 C C . ALA A 1 89 ? -11.028 -6.775 9.626 1.00 90.38 89 ALA A C 1
ATOM 692 O O . ALA A 1 89 ? -9.875 -6.545 9.270 1.00 90.38 89 ALA A O 1
ATOM 693 N N . GLY A 1 90 ? -11.348 -7.899 10.274 1.00 83.62 90 GLY A N 1
ATOM 694 C CA . GLY A 1 90 ? -10.372 -8.818 10.866 1.00 83.62 90 GLY A CA 1
ATOM 695 C C . GLY A 1 90 ? -9.430 -9.506 9.871 1.00 83.62 90 GLY A C 1
ATOM 696 O O . GLY A 1 90 ? -8.225 -9.574 10.107 1.00 83.62 90 GLY A O 1
ATOM 697 N N . ARG A 1 91 ? -9.943 -10.008 8.735 1.00 87.25 91 ARG A N 1
ATOM 698 C CA . ARG A 1 91 ? -9.135 -10.633 7.653 1.00 87.25 91 ARG A CA 1
ATOM 699 C C . ARG A 1 91 ? -9.517 -10.134 6.255 1.00 87.25 91 ARG A C 1
ATOM 701 O O . ARG A 1 91 ? -9.343 -10.840 5.262 1.00 87.25 91 ARG A O 1
ATOM 708 N N . GLY A 1 92 ? -10.025 -8.905 6.190 1.00 84.25 92 GLY A N 1
ATOM 709 C CA . GLY A 1 92 ? -10.599 -8.313 4.986 1.00 84.25 92 GLY A CA 1
ATOM 710 C C . GLY A 1 92 ? -12.083 -8.655 4.788 1.00 84.25 92 GLY A C 1
ATOM 711 O O . GLY A 1 92 ? -12.659 -9.434 5.555 1.00 84.25 92 GLY A O 1
ATOM 712 N N . PRO A 1 93 ? -12.719 -8.060 3.764 1.00 91.38 93 PRO A N 1
ATOM 713 C CA . PRO A 1 93 ? -14.161 -8.132 3.585 1.00 91.38 93 PRO A CA 1
ATOM 714 C C . PRO A 1 93 ? -14.622 -9.538 3.195 1.00 91.38 93 PRO A C 1
ATOM 716 O O . PRO A 1 93 ? -13.977 -10.239 2.412 1.00 91.38 93 PRO A O 1
ATOM 719 N N . TRP A 1 94 ? -15.794 -9.931 3.691 1.00 95.88 94 TRP A N 1
ATOM 720 C CA . TRP A 1 94 ? -16.417 -11.190 3.296 1.00 95.88 94 TRP A CA 1
ATOM 721 C C . TRP A 1 94 ? -16.912 -11.131 1.842 1.00 95.88 94 TRP A C 1
ATOM 723 O O . TRP A 1 94 ? -17.648 -10.206 1.487 1.00 95.88 94 TRP A O 1
ATOM 733 N N . PRO A 1 95 ? -16.608 -12.139 0.999 1.00 96.56 95 PRO A N 1
ATOM 734 C CA . PRO A 1 95 ? -17.195 -12.232 -0.331 1.00 96.56 95 PRO A CA 1
ATOM 735 C C . PRO A 1 95 ? -18.720 -12.365 -0.252 1.00 96.56 95 PRO A C 1
ATOM 737 O O . PRO A 1 95 ? -19.240 -13.245 0.440 1.00 96.56 95 PRO A O 1
ATOM 740 N N . LYS A 1 96 ? -19.437 -11.531 -1.015 1.00 97.31 96 LYS A N 1
ATOM 741 C CA . LYS A 1 96 ? -20.908 -11.471 -1.049 1.00 97.31 96 LYS A CA 1
ATOM 742 C C . LYS A 1 96 ? -21.579 -12.846 -1.153 1.00 97.31 96 LYS A C 1
ATOM 744 O O . LYS A 1 96 ? -22.449 -13.176 -0.351 1.00 97.31 96 LYS A O 1
ATOM 749 N N . GLU A 1 97 ? -21.152 -13.672 -2.107 1.00 97.62 97 GLU A N 1
ATOM 750 C CA . GLU A 1 97 ? -21.747 -15.000 -2.339 1.00 97.62 97 GLU A CA 1
ATOM 751 C C . GLU A 1 97 ? -21.540 -15.958 -1.153 1.00 97.62 97 GLU A C 1
ATOM 753 O O . GLU A 1 97 ? -22.401 -16.788 -0.847 1.00 97.62 97 GLU A O 1
ATOM 758 N N . THR A 1 98 ? -20.433 -15.807 -0.422 1.00 96.94 98 THR A N 1
ATOM 759 C CA . THR A 1 98 ? -20.163 -16.582 0.793 1.00 96.94 98 THR A CA 1
ATOM 760 C C . THR A 1 98 ? -21.104 -16.171 1.923 1.00 96.94 98 THR A C 1
ATOM 762 O O . THR A 1 98 ? -21.677 -17.043 2.573 1.00 96.94 98 THR A O 1
ATOM 765 N N . VAL A 1 99 ? -21.348 -14.868 2.110 1.00 98.31 99 VAL A N 1
ATOM 766 C CA . VAL A 1 99 ? -22.330 -14.372 3.094 1.00 98.31 99 VAL A CA 1
ATOM 767 C C . VAL A 1 99 ? -23.721 -14.932 2.794 1.00 98.31 99 VAL A C 1
ATOM 769 O O . VAL A 1 99 ? -24.386 -15.467 3.682 1.00 98.31 99 VAL A O 1
ATOM 772 N N . ILE A 1 100 ? -24.145 -14.892 1.528 1.00 98.56 100 ILE A N 1
ATOM 773 C CA . ILE A 1 100 ? -25.442 -15.431 1.095 1.00 98.56 100 ILE A CA 1
ATOM 774 C C . ILE A 1 100 ? -25.554 -16.925 1.411 1.00 98.56 100 ILE A C 1
ATOM 776 O O . ILE A 1 100 ? -26.602 -17.370 1.887 1.00 98.56 100 ILE A O 1
ATOM 780 N N . SER A 1 101 ? -24.499 -17.709 1.168 1.00 97.81 101 SER A N 1
ATOM 781 C CA . SER A 1 101 ? -24.521 -19.152 1.431 1.00 97.81 101 SER A CA 1
ATOM 782 C C . SER A 1 101 ? -24.664 -19.466 2.926 1.00 97.81 101 SER A C 1
ATOM 784 O O . SER A 1 101 ? -25.508 -20.286 3.301 1.00 97.81 101 SER A O 1
ATOM 786 N N . TYR A 1 102 ? -23.940 -18.745 3.787 1.00 98.06 102 TYR A N 1
ATOM 787 C CA . TYR A 1 102 ? -24.048 -18.862 5.243 1.00 98.06 102 TYR A CA 1
ATOM 788 C C . TYR A 1 102 ? -25.453 -18.496 5.719 1.00 98.06 102 TYR A C 1
ATOM 790 O O . TYR A 1 102 ? -26.083 -19.246 6.470 1.00 98.06 102 TYR A O 1
ATOM 798 N N . LEU A 1 103 ? -25.987 -17.372 5.242 1.00 98.50 103 LEU A N 1
ATOM 799 C CA . LEU A 1 103 ? -27.322 -16.934 5.623 1.00 98.50 103 LEU A CA 1
ATOM 800 C C . LEU A 1 103 ? -28.394 -17.944 5.190 1.00 98.50 103 LEU A C 1
ATOM 802 O O . LEU A 1 103 ? -29.231 -18.319 6.011 1.00 98.50 103 LEU A O 1
ATOM 806 N N . LYS 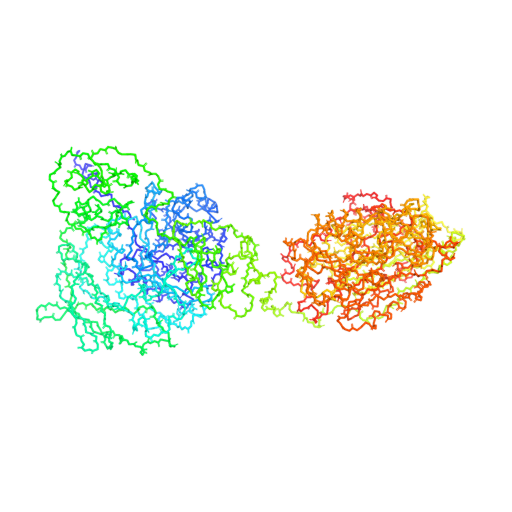A 1 104 ? -28.341 -18.473 3.960 1.00 98.12 104 LYS A N 1
ATOM 807 C CA . LYS A 1 104 ? -29.271 -19.523 3.496 1.00 98.12 104 LYS A CA 1
ATOM 808 C C . LYS A 1 104 ? -29.178 -20.805 4.336 1.00 98.12 104 LYS A C 1
ATOM 810 O O . LYS A 1 104 ? -30.203 -21.435 4.590 1.00 98.12 104 LYS A O 1
ATOM 815 N N . LYS A 1 105 ? -27.976 -21.177 4.791 1.00 97.75 105 LYS A N 1
ATOM 816 C CA . LYS A 1 105 ? -27.727 -22.390 5.591 1.00 97.75 105 LYS A CA 1
ATOM 817 C C . LYS A 1 105 ? -28.277 -22.290 7.018 1.00 97.75 105 LYS A C 1
ATOM 819 O O . LYS A 1 105 ? -28.823 -23.273 7.520 1.00 97.75 105 LYS A O 1
ATOM 824 N N . TYR A 1 106 ? -28.140 -21.136 7.674 1.00 98.19 106 TYR A N 1
ATOM 825 C CA . TYR A 1 106 ? -28.389 -21.030 9.118 1.00 98.19 106 TYR A CA 1
ATOM 826 C C . TYR A 1 106 ? -29.638 -20.234 9.514 1.00 98.19 106 TYR A C 1
ATOM 828 O O . TYR A 1 106 ? -30.250 -20.560 10.527 1.00 98.19 106 TYR A O 1
ATOM 836 N N . THR A 1 107 ? -30.071 -19.234 8.742 1.00 97.44 107 THR A N 1
ATOM 837 C CA . THR A 1 107 ? -31.140 -18.307 9.186 1.00 97.44 107 THR A CA 1
ATOM 838 C C . THR A 1 107 ? -32.533 -18.935 9.313 1.00 97.44 107 THR A C 1
ATOM 840 O O . THR A 1 107 ? -33.401 -18.402 10.006 1.00 97.44 107 THR A O 1
ATOM 843 N N . SER A 1 108 ? -32.764 -20.081 8.669 1.00 95.88 108 SER A N 1
ATOM 844 C CA . SER A 1 108 ? -34.019 -20.838 8.771 1.00 95.88 108 SER A CA 1
ATOM 845 C C . SER A 1 108 ? -34.124 -21.673 10.052 1.00 95.88 108 SER A C 1
ATOM 847 O O . SER A 1 108 ? -35.221 -22.118 10.403 1.00 95.88 108 SER A O 1
ATOM 849 N N . LYS A 1 109 ? -33.009 -21.874 10.764 1.00 97.50 109 LYS A N 1
ATOM 850 C CA . LYS A 1 109 ? -32.946 -22.666 11.993 1.00 97.50 109 LYS A CA 1
ATOM 851 C C . LYS A 1 109 ? -33.708 -21.987 13.138 1.00 97.50 109 LYS A C 1
ATOM 853 O O . LYS A 1 109 ? -33.783 -20.762 13.218 1.00 97.50 109 LYS A O 1
ATOM 858 N N . ALA A 1 110 ? -34.291 -22.782 14.035 1.00 97.25 110 ALA A N 1
ATOM 859 C CA . ALA A 1 110 ? -35.140 -22.271 15.118 1.00 97.25 110 ALA A CA 1
ATOM 860 C C . ALA A 1 110 ? -34.332 -21.530 16.196 1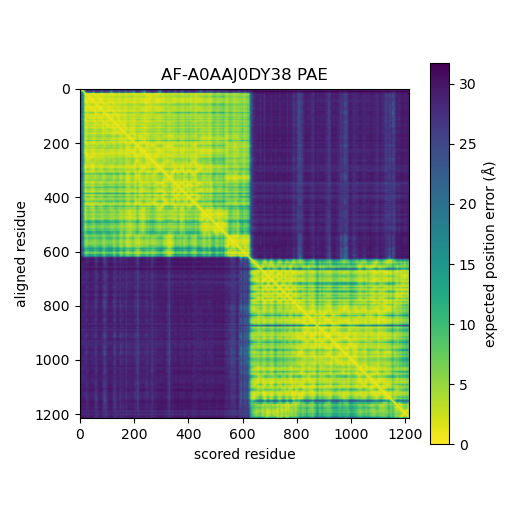.00 97.25 110 ALA A C 1
ATOM 862 O O . ALA A 1 110 ? -34.844 -20.634 16.867 1.00 97.25 110 ALA A O 1
ATOM 863 N N . GLU A 1 111 ? -33.076 -21.919 16.359 1.00 98.19 111 GLU A N 1
ATOM 864 C CA . GLU A 1 111 ? -32.063 -21.340 17.230 1.00 98.19 111 GLU A CA 1
ATOM 865 C C . GLU A 1 111 ? -31.417 -20.066 16.647 1.00 98.19 111 GLU A C 1
ATOM 867 O O . GLU A 1 111 ? -30.682 -19.389 17.355 1.00 98.19 111 GLU A O 1
ATOM 872 N N . TYR A 1 112 ? -31.720 -19.671 15.403 1.00 98.69 112 TYR A N 1
ATOM 873 C CA . TYR A 1 112 ? -31.297 -18.368 14.875 1.00 98.69 112 TYR A CA 1
ATOM 874 C C . TYR A 1 112 ? -32.201 -17.250 15.427 1.00 98.69 112 TYR A C 1
ATOM 876 O O . TYR A 1 112 ? -33.430 -17.386 15.428 1.00 98.69 112 TYR A O 1
ATOM 884 N N . PHE A 1 113 ? -31.625 -16.145 15.908 1.00 98.56 113 PHE A N 1
ATOM 885 C CA . PHE A 1 113 ? -32.395 -15.026 16.458 1.00 98.56 113 PHE A CA 1
ATOM 886 C C . PHE A 1 113 ? -33.186 -14.298 15.363 1.00 98.56 113 PHE A C 1
ATOM 888 O O . PHE A 1 113 ? -32.662 -13.973 14.295 1.00 98.56 113 PHE A O 1
ATOM 895 N N . LYS A 1 114 ? -34.458 -14.004 15.639 1.00 96.94 114 LYS A N 1
ATOM 896 C CA . LYS A 1 114 ? -35.350 -13.295 14.717 1.00 96.94 114 LYS A CA 1
ATOM 897 C C . LYS A 1 114 ? -35.809 -11.990 15.349 1.00 96.94 114 LYS A C 1
ATOM 899 O O . LYS A 1 114 ? -36.189 -11.976 16.517 1.00 96.94 114 LYS A O 1
ATOM 904 N N . HIS A 1 115 ? -35.788 -10.921 14.561 1.00 95.62 115 HIS A N 1
ATOM 905 C CA . HIS A 1 115 ? -36.407 -9.653 14.919 1.00 95.62 115 HIS A CA 1
ATOM 906 C C . HIS A 1 115 ? -37.931 -9.826 15.073 1.00 95.62 115 HIS A C 1
ATOM 908 O O . HIS A 1 115 ? -38.510 -10.837 14.664 1.00 95.62 115 HIS A O 1
ATOM 914 N N . SER A 1 116 ? -38.589 -8.829 15.667 1.00 91.31 116 SER A N 1
ATOM 915 C CA . SER A 1 116 ? -40.017 -8.854 16.002 1.00 91.31 116 SER A CA 1
ATOM 916 C C . SER A 1 116 ? -40.955 -9.098 14.806 1.00 91.31 116 SER A C 1
ATOM 918 O O . SER A 1 116 ? -42.041 -9.647 14.985 1.00 91.31 116 SER A O 1
ATOM 920 N N . ASP A 1 117 ? -40.525 -8.767 13.583 1.00 92.50 117 ASP A N 1
ATOM 921 C CA . ASP A 1 117 ? -41.257 -9.032 12.334 1.00 92.50 117 ASP A CA 1
ATOM 922 C C . ASP A 1 117 ? -41.040 -10.449 11.759 1.00 92.50 117 ASP A C 1
ATOM 924 O O . ASP A 1 117 ? -41.599 -10.798 10.719 1.00 92.50 117 ASP A O 1
ATOM 928 N N . GLY A 1 118 ? -40.240 -11.278 12.434 1.00 93.94 118 GLY A N 1
ATOM 929 C CA . GLY A 1 118 ? -39.926 -12.650 12.047 1.00 93.94 118 GLY A CA 1
ATOM 930 C C . GLY A 1 118 ? -38.706 -12.809 11.134 1.00 93.94 118 GLY A C 1
ATOM 931 O O . GLY A 1 118 ? -38.315 -13.953 10.877 1.00 93.94 118 GLY A O 1
ATOM 932 N N . ARG A 1 119 ? -38.071 -11.725 10.663 1.00 97.12 119 ARG A N 1
ATOM 933 C CA . ARG A 1 119 ? -36.834 -11.804 9.868 1.00 97.12 119 ARG A CA 1
ATOM 934 C C . ARG A 1 119 ? -35.622 -12.166 10.746 1.00 97.12 119 ARG A C 1
ATOM 936 O O . ARG A 1 119 ? -35.530 -11.686 11.874 1.00 97.12 119 ARG A O 1
ATOM 943 N N . PRO A 1 120 ? -34.669 -12.985 10.261 1.00 98.12 120 PRO A N 1
ATOM 944 C CA . PRO A 1 120 ? -33.407 -13.252 10.954 1.00 98.12 120 PRO A CA 1
ATOM 945 C C . PRO A 1 120 ? -32.596 -11.961 11.117 1.00 98.12 120 PRO A C 1
ATOM 947 O O . PRO A 1 120 ? -32.411 -11.236 10.137 1.00 98.12 120 PRO A O 1
ATOM 950 N N . LEU A 1 121 ? -32.110 -11.680 12.329 1.00 98.50 121 LEU A N 1
ATOM 951 C CA . LEU A 1 121 ? -31.252 -10.518 12.583 1.00 98.50 121 LEU A CA 1
ATOM 952 C C . LEU A 1 121 ? -29.812 -10.843 12.185 1.00 98.50 121 LEU A C 1
ATOM 954 O O . LEU A 1 121 ? -29.259 -11.841 12.638 1.00 98.50 121 LEU A O 1
ATOM 958 N N . VAL A 1 122 ? -29.204 -10.001 11.355 1.00 98.56 122 VAL A N 1
ATOM 959 C CA . VAL A 1 122 ? -27.819 -10.149 10.892 1.00 98.56 122 VAL A CA 1
ATOM 960 C C . VAL A 1 122 ? -27.059 -8.856 11.162 1.00 98.56 122 VAL A C 1
ATOM 962 O O . VAL A 1 122 ? -27.612 -7.769 11.003 1.00 98.56 122 VAL A O 1
ATOM 965 N N . SER A 1 123 ? -25.794 -8.975 11.548 1.00 98.31 123 SER A N 1
ATOM 966 C CA . SER A 1 123 ? -24.898 -7.859 11.833 1.00 98.31 123 SER A CA 1
ATOM 967 C C . SER A 1 123 ? -23.546 -8.033 11.129 1.00 98.31 123 SER A C 1
ATOM 969 O O . SER A 1 123 ? -23.255 -9.079 10.538 1.00 98.31 123 SER A O 1
ATOM 971 N N . THR A 1 124 ? -22.714 -7.000 11.202 1.00 97.81 124 THR A N 1
ATOM 972 C CA . THR A 1 124 ? -21.301 -7.008 10.805 1.00 97.81 124 THR A CA 1
ATOM 973 C C . THR A 1 124 ? -20.472 -6.305 11.868 1.00 97.81 124 THR A C 1
ATOM 975 O O . THR A 1 124 ? -21.023 -5.530 12.646 1.00 97.81 124 THR A O 1
ATOM 978 N N . PHE A 1 125 ? -19.170 -6.577 11.891 1.00 97.06 125 PHE A N 1
ATOM 979 C CA . PHE A 1 125 ? -18.180 -5.665 12.454 1.00 97.06 125 PHE A CA 1
ATOM 980 C C . PHE A 1 125 ? -17.504 -4.941 11.289 1.00 97.06 125 PHE A C 1
ATOM 982 O O . PHE A 1 125 ? -16.894 -5.585 10.428 1.00 97.06 125 PHE A O 1
ATOM 989 N N . GLU A 1 126 ? -17.693 -3.624 11.233 1.00 95.75 126 GLU A N 1
ATOM 990 C CA . GLU A 1 126 ? -17.288 -2.759 10.124 1.00 95.75 126 GLU A CA 1
ATOM 991 C C . GLU A 1 126 ? -17.791 -3.249 8.742 1.00 95.75 126 GLU A C 1
ATOM 993 O O . GLU A 1 126 ? -18.803 -3.952 8.618 1.00 95.75 126 GLU A O 1
ATOM 998 N N . GLY A 1 127 ? -17.136 -2.798 7.668 1.00 94.25 127 GLY A N 1
ATOM 999 C CA . GLY A 1 127 ? -17.485 -3.077 6.271 1.00 94.25 127 GLY A CA 1
ATOM 1000 C C . GLY A 1 127 ? -18.332 -2.019 5.536 1.00 94.25 127 GLY A C 1
ATOM 1001 O O . GLY A 1 127 ? -19.068 -2.417 4.625 1.00 94.25 127 GLY A O 1
ATOM 1002 N N . PRO A 1 128 ? -18.258 -0.701 5.839 1.00 95.31 128 PRO A N 1
ATOM 1003 C CA . PRO A 1 128 ? -19.056 0.313 5.134 1.00 95.31 128 PRO A CA 1
ATOM 1004 C C . PRO A 1 128 ? -18.775 0.346 3.621 1.00 95.31 128 PRO A C 1
ATOM 1006 O O . PRO A 1 128 ? -19.692 0.531 2.816 1.00 95.31 128 PRO A O 1
ATOM 1009 N N . GLY A 1 129 ? -17.536 0.048 3.205 1.00 93.81 129 GLY A N 1
ATOM 1010 C CA . GLY A 1 129 ? -17.151 -0.081 1.792 1.00 93.81 129 GLY A CA 1
ATOM 1011 C C . GLY A 1 129 ? -17.912 -1.172 1.023 1.00 93.81 129 GLY A C 1
ATOM 1012 O O . GLY A 1 129 ? -18.047 -1.088 -0.197 1.00 93.81 129 GLY A O 1
ATOM 1013 N N . ASN A 1 130 ? -18.485 -2.151 1.730 1.00 96.19 130 ASN A N 1
ATOM 1014 C CA . ASN A 1 130 ? -19.279 -3.246 1.173 1.00 96.19 130 ASN A CA 1
ATOM 1015 C C . ASN A 1 130 ? -20.791 -3.057 1.371 1.00 96.19 130 ASN A C 1
ATOM 1017 O O . ASN A 1 130 ? -21.571 -3.964 1.084 1.00 96.19 130 ASN A O 1
ATOM 1021 N N . ALA A 1 131 ? -21.253 -1.883 1.813 1.00 97.19 131 ALA A N 1
ATOM 1022 C CA . ALA A 1 131 ? -22.674 -1.635 2.061 1.00 97.19 131 ALA A CA 1
ATOM 1023 C C . ALA A 1 131 ? -23.574 -1.908 0.839 1.00 97.19 131 ALA A C 1
ATOM 1025 O O . ALA A 1 131 ? -24.719 -2.329 0.991 1.00 97.19 131 ALA A O 1
ATOM 1026 N N . LYS A 1 132 ? -23.071 -1.710 -0.389 1.00 97.00 132 LYS A N 1
ATOM 1027 C CA . LYS A 1 132 ? -23.829 -1.994 -1.623 1.00 97.00 132 LYS A CA 1
ATOM 1028 C C . LYS A 1 132 ? -24.104 -3.486 -1.831 1.00 97.00 132 LYS A C 1
ATOM 1030 O O . LYS A 1 132 ? -25.154 -3.816 -2.374 1.00 97.00 132 LYS A O 1
ATOM 1035 N N . ASP A 1 133 ? -23.228 -4.373 -1.355 1.00 97.69 133 ASP A N 1
ATOM 1036 C CA . ASP A 1 133 ? -23.432 -5.825 -1.457 1.00 97.69 133 ASP A CA 1
ATOM 1037 C C . ASP A 1 133 ? -24.694 -6.259 -0.704 1.00 97.69 133 ASP A C 1
ATOM 1039 O O . ASP A 1 133 ? -25.405 -7.170 -1.130 1.00 97.69 133 ASP A O 1
ATOM 1043 N N . TRP A 1 134 ? -25.024 -5.562 0.387 1.00 97.94 134 TRP A N 1
ATOM 1044 C CA . TRP A 1 134 ? -26.181 -5.875 1.220 1.00 97.94 134 TRP A CA 1
ATOM 1045 C C . TRP A 1 134 ? -27.527 -5.631 0.536 1.00 97.94 134 TRP A C 1
ATOM 1047 O O . TRP A 1 134 ? -28.521 -6.230 0.949 1.00 97.94 134 TRP A O 1
ATOM 1057 N N . ILE A 1 135 ? -27.573 -4.825 -0.532 1.00 97.56 135 ILE A N 1
ATOM 1058 C CA . ILE A 1 135 ? -28.776 -4.668 -1.365 1.00 97.56 135 ILE A CA 1
ATOM 1059 C C . ILE A 1 135 ? -29.107 -6.016 -2.019 1.00 97.56 135 ILE A C 1
ATOM 1061 O O . ILE A 1 135 ? -30.223 -6.527 -1.892 1.00 97.56 135 ILE A O 1
ATOM 1065 N N . ASP A 1 136 ? -28.105 -6.631 -2.646 1.00 97.50 136 ASP A N 1
ATOM 1066 C CA . ASP A 1 136 ? -28.232 -7.932 -3.298 1.00 97.50 136 ASP A CA 1
ATOM 1067 C C . ASP A 1 136 ? -28.433 -9.052 -2.269 1.00 97.50 136 ASP A C 1
ATOM 1069 O O . ASP A 1 136 ? -29.304 -9.903 -2.456 1.00 97.50 136 ASP A O 1
ATOM 1073 N N . ILE A 1 137 ? -27.683 -9.047 -1.159 1.00 98.31 137 ILE A N 1
ATOM 1074 C CA . ILE A 1 137 ? -27.814 -10.061 -0.098 1.00 98.31 137 ILE A CA 1
ATOM 1075 C C . ILE A 1 137 ? -29.249 -10.081 0.440 1.00 98.31 137 ILE A C 1
ATOM 1077 O O . ILE A 1 137 ? -29.869 -11.145 0.466 1.00 98.31 137 ILE A O 1
ATOM 1081 N N . LYS A 1 138 ? -29.811 -8.916 0.801 1.00 97.69 138 LYS A N 1
ATOM 1082 C CA . LYS A 1 138 ? -31.188 -8.812 1.317 1.00 97.69 138 LYS A CA 1
ATOM 1083 C C . LYS A 1 138 ? -32.245 -9.190 0.282 1.00 97.69 138 LYS A C 1
ATOM 1085 O O . LYS A 1 138 ? -33.313 -9.671 0.658 1.00 97.69 138 LYS A O 1
ATOM 1090 N N . SER A 1 139 ? -31.959 -9.006 -1.009 1.00 96.50 139 SER A N 1
ATOM 1091 C CA . SER A 1 139 ? -32.853 -9.458 -2.084 1.00 96.50 139 SER A CA 1
ATOM 1092 C C . SER A 1 139 ? -32.933 -10.988 -2.179 1.00 96.50 139 SER A C 1
ATOM 1094 O O . SER A 1 139 ? -33.971 -11.531 -2.552 1.00 96.50 139 SER A O 1
ATOM 1096 N N . GLN A 1 140 ? -31.858 -11.693 -1.805 1.00 97.69 140 GLN A N 1
ATOM 1097 C CA . GLN A 1 140 ? -31.779 -13.154 -1.861 1.00 97.69 140 GLN A CA 1
ATOM 1098 C C . GLN A 1 140 ? -32.123 -13.842 -0.538 1.00 97.69 140 GLN A C 1
ATOM 1100 O O . GLN A 1 140 ? -32.589 -14.983 -0.539 1.00 97.69 140 GLN A O 1
ATOM 1105 N N . VAL A 1 141 ? -31.865 -13.179 0.588 1.00 96.44 141 VAL A N 1
ATOM 1106 C CA . VAL A 1 141 ? -32.199 -13.655 1.929 1.00 96.44 141 VAL A CA 1
ATOM 1107 C C . VAL A 1 141 ? -32.882 -12.523 2.679 1.00 96.44 141 VAL A C 1
ATOM 1109 O O . VAL A 1 141 ? -32.247 -11.541 3.050 1.00 96.44 141 VAL A O 1
ATOM 1112 N N . SER A 1 142 ? -34.184 -12.667 2.925 1.00 96.00 142 SER A N 1
ATOM 1113 C CA . SER A 1 142 ? -34.945 -11.677 3.688 1.00 96.00 142 SER A CA 1
ATOM 1114 C C . SER A 1 142 ? -34.459 -11.655 5.140 1.00 96.00 142 SER A C 1
ATOM 1116 O O . SER A 1 142 ? -34.816 -12.534 5.920 1.00 96.00 142 SER A O 1
ATOM 1118 N N . CYS A 1 143 ? -33.624 -10.676 5.494 1.00 97.62 143 CYS A N 1
ATOM 1119 C CA . CYS A 1 143 ? -33.072 -10.488 6.836 1.00 97.62 143 CYS A CA 1
ATOM 1120 C C . CYS A 1 143 ? -33.312 -9.068 7.376 1.00 97.62 143 CYS A C 1
ATOM 1122 O O . CYS A 1 143 ? -33.690 -8.152 6.635 1.00 97.62 143 CYS A O 1
ATOM 1124 N N . PHE A 1 144 ? -33.143 -8.921 8.692 1.00 98.19 144 PHE A N 1
ATOM 1125 C CA . PHE A 1 144 ? -33.134 -7.654 9.418 1.00 98.19 144 PHE A CA 1
ATOM 1126 C C . PHE A 1 144 ? -31.678 -7.276 9.704 1.00 98.19 144 PHE A C 1
ATOM 1128 O O . PHE A 1 144 ? -31.012 -7.931 10.503 1.00 98.19 144 PHE A O 1
ATOM 1135 N N . PHE A 1 145 ? -31.160 -6.271 9.011 1.00 98.44 145 PHE A N 1
ATOM 1136 C CA . PHE A 1 145 ? -29.735 -5.968 8.967 1.00 98.44 145 PHE A CA 1
ATOM 1137 C C . P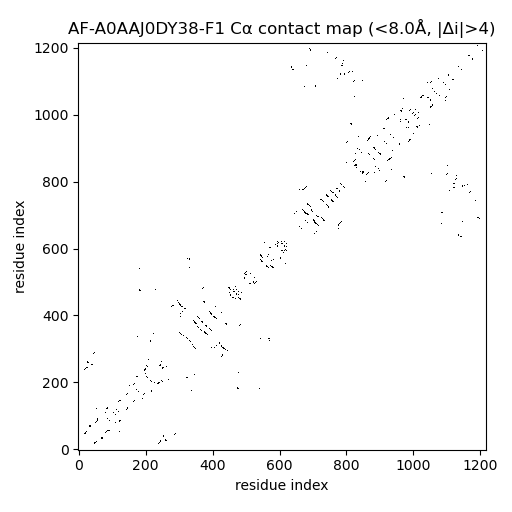HE A 1 145 ? -29.372 -4.778 9.862 1.00 98.44 145 PHE A C 1
ATOM 1139 O O . PHE A 1 145 ? -29.803 -3.655 9.596 1.00 98.44 145 PHE A O 1
ATOM 1146 N N . ILE A 1 146 ? -28.572 -5.035 10.902 1.00 98.38 146 ILE A N 1
ATOM 1147 C CA . ILE A 1 146 ? -28.037 -4.035 11.839 1.00 98.38 146 ILE A CA 1
ATOM 1148 C C . ILE A 1 146 ? -26.500 -4.123 11.833 1.00 98.38 146 ILE A C 1
ATOM 1150 O O . ILE A 1 146 ? -25.932 -4.844 12.660 1.00 98.38 146 ILE A O 1
ATOM 1154 N N . PRO A 1 147 ? -25.807 -3.459 10.894 1.00 98.06 147 PRO A N 1
ATOM 1155 C CA . PRO A 1 147 ? -24.349 -3.424 10.874 1.00 98.06 147 PRO A CA 1
ATOM 1156 C C . PRO A 1 147 ? -23.774 -2.512 11.957 1.00 98.06 147 PRO A C 1
ATOM 1158 O O . PRO A 1 147 ? -24.399 -1.523 12.350 1.00 98.06 147 PRO A O 1
ATOM 1161 N N . ASP A 1 148 ? -22.548 -2.820 12.367 1.00 96.88 148 ASP A N 1
ATOM 1162 C CA . ASP A 1 148 ? -21.634 -1.840 12.944 1.00 96.88 148 ASP A CA 1
ATOM 1163 C C . ASP A 1 148 ? -20.862 -1.147 11.819 1.00 96.88 148 ASP A C 1
ATOM 1165 O O . ASP A 1 148 ? -20.000 -1.760 11.196 1.00 96.88 148 ASP A O 1
ATOM 1169 N N . TRP A 1 149 ? -21.182 0.116 11.550 1.00 95.88 149 TRP A N 1
ATOM 1170 C CA . TRP A 1 149 ? -20.426 0.995 10.644 1.00 95.88 149 TRP A CA 1
ATOM 1171 C C . TRP A 1 149 ? -19.994 2.257 11.396 1.00 95.88 149 TRP A C 1
ATOM 1173 O O . TRP A 1 149 ? -20.146 3.381 10.911 1.00 95.88 149 TRP A O 1
ATOM 1183 N N . SER A 1 150 ? -19.523 2.074 12.632 1.00 91.94 150 SER A N 1
ATOM 1184 C CA . SER A 1 150 ? -19.185 3.169 13.543 1.00 91.94 150 SER A CA 1
ATOM 1185 C C . SER A 1 150 ? -18.092 4.089 13.005 1.00 91.94 150 SER A C 1
ATOM 1187 O O . SER A 1 150 ? -18.118 5.280 13.321 1.00 91.94 150 SER A O 1
ATOM 1189 N N . SER A 1 151 ? -17.190 3.575 12.162 1.00 89.38 151 SER A N 1
ATOM 1190 C CA . SER A 1 151 ? -16.149 4.352 11.472 1.00 89.38 151 SER A CA 1
ATOM 1191 C C . SER A 1 151 ? -16.674 5.542 10.650 1.00 89.38 151 SER A C 1
ATOM 1193 O O . SER A 1 151 ? -15.963 6.531 10.495 1.00 89.38 151 SER A O 1
ATOM 1195 N N . GLU A 1 152 ? -17.925 5.495 10.183 1.00 89.19 152 GLU A N 1
ATOM 1196 C CA . GLU A 1 152 ? -18.565 6.552 9.379 1.00 89.19 152 GLU A CA 1
ATOM 1197 C C . GLU A 1 152 ? -19.400 7.531 10.230 1.00 89.19 152 GLU A C 1
ATOM 1199 O O . GLU A 1 152 ? -19.779 8.619 9.786 1.00 89.19 152 GLU A O 1
ATOM 1204 N N . GLY A 1 153 ? -19.743 7.140 11.462 1.00 89.12 153 GLY A N 1
ATOM 1205 C CA . GLY A 1 153 ? -20.723 7.822 12.307 1.00 89.12 153 GLY A CA 1
ATOM 1206 C C . GLY A 1 153 ? -22.184 7.603 11.877 1.00 89.12 153 GLY A C 1
ATOM 1207 O O . GLY A 1 153 ? -22.495 7.210 10.755 1.00 89.12 153 GLY A O 1
ATOM 1208 N N . ALA A 1 154 ? -23.126 7.891 12.782 1.00 91.06 154 ALA A N 1
ATOM 1209 C CA . ALA A 1 154 ? -24.528 7.469 12.654 1.00 91.06 154 ALA A CA 1
ATOM 1210 C C . ALA A 1 154 ? -25.245 7.930 11.365 1.00 91.06 154 ALA A C 1
ATOM 1212 O O . ALA A 1 154 ? -25.933 7.140 10.717 1.00 91.06 154 ALA A O 1
ATOM 1213 N N . ARG A 1 155 ? -25.120 9.213 10.986 1.00 91.31 155 ARG A N 1
ATOM 1214 C CA . ARG A 1 155 ? -25.835 9.763 9.818 1.00 91.31 155 ARG A CA 1
ATOM 1215 C C . ARG A 1 155 ? -25.249 9.276 8.486 1.00 91.31 155 ARG A C 1
ATOM 1217 O O . ARG A 1 155 ? -26.048 8.832 7.659 1.00 91.31 155 ARG A O 1
ATOM 1224 N N . PRO A 1 156 ? -23.925 9.354 8.240 1.00 93.31 156 PRO A N 1
ATOM 1225 C CA . PRO A 1 156 ? -23.345 8.811 7.014 1.00 93.31 156 PRO A CA 1
ATOM 1226 C C . PRO A 1 156 ? -23.557 7.299 6.896 1.00 93.31 156 PRO A C 1
ATOM 1228 O O . PRO A 1 156 ? -24.014 6.851 5.846 1.00 93.31 156 PRO A O 1
ATOM 1231 N N . ALA A 1 157 ? -23.365 6.540 7.985 1.00 95.00 157 ALA A N 1
ATOM 1232 C CA . ALA A 1 157 ? -23.592 5.094 8.010 1.00 95.00 157 ALA A CA 1
ATOM 1233 C C . ALA A 1 157 ? -25.009 4.711 7.557 1.00 95.00 157 ALA A C 1
ATOM 1235 O O . ALA A 1 157 ? -25.178 3.823 6.722 1.00 95.00 157 ALA A O 1
ATOM 1236 N N . LEU A 1 158 ? -26.040 5.411 8.047 1.00 94.94 158 LEU A N 1
ATOM 1237 C CA . LEU A 1 158 ? -27.427 5.122 7.672 1.00 94.94 158 LEU A CA 1
ATOM 1238 C C . LEU A 1 158 ? -27.700 5.346 6.177 1.00 94.94 158 LEU A C 1
ATOM 1240 O O . LEU A 1 158 ? -28.549 4.662 5.612 1.00 94.94 158 LEU A O 1
ATOM 1244 N N . ALA A 1 159 ? -26.994 6.281 5.536 1.00 95.94 159 ALA A N 1
ATOM 1245 C CA . ALA A 1 159 ? -27.181 6.606 4.123 1.00 95.94 159 ALA A CA 1
ATOM 1246 C C . ALA A 1 159 ? -26.539 5.582 3.167 1.00 95.94 159 ALA A C 1
ATOM 1248 O O . ALA A 1 159 ? -26.907 5.518 1.987 1.00 95.94 159 ALA A O 1
ATOM 1249 N N . LEU A 1 160 ? -25.593 4.771 3.653 1.00 96.62 160 LEU A N 1
ATOM 1250 C CA . LEU A 1 160 ? -24.858 3.809 2.836 1.00 96.62 160 LEU A CA 1
ATOM 1251 C C . LEU A 1 160 ? -25.767 2.735 2.222 1.00 96.62 160 LEU A C 1
ATOM 1253 O O . LEU A 1 160 ? -26.829 2.381 2.741 1.00 96.62 160 LEU A O 1
ATOM 1257 N N . GLY A 1 161 ? -25.346 2.221 1.061 1.00 91.75 161 GLY A N 1
ATOM 1258 C CA . GLY A 1 161 ? -26.074 1.173 0.341 1.00 91.75 161 GLY A CA 1
ATOM 1259 C C . GLY A 1 161 ? -27.518 1.556 -0.012 1.00 91.75 161 GLY A C 1
ATOM 1260 O O . GLY A 1 161 ? -28.379 0.690 -0.035 1.00 91.75 161 GLY A O 1
ATOM 1261 N N . ASN A 1 162 ? -27.814 2.836 -0.262 1.00 93.88 162 ASN A N 1
ATOM 1262 C CA . ASN A 1 162 ? -29.180 3.343 -0.464 1.00 93.88 162 ASN A CA 1
ATOM 1263 C C . ASN A 1 162 ? -30.102 3.119 0.752 1.00 93.88 162 ASN A C 1
ATOM 1265 O O . ASN A 1 162 ? -31.264 2.740 0.598 1.00 93.88 162 ASN A O 1
ATOM 1269 N N . ASN A 1 163 ? -29.603 3.388 1.962 1.00 94.62 163 ASN A N 1
ATOM 1270 C CA . ASN A 1 163 ? -30.303 3.150 3.230 1.00 94.62 163 ASN A CA 1
ATOM 1271 C C . ASN A 1 163 ? -30.654 1.673 3.482 1.00 94.62 163 ASN A C 1
ATOM 1273 O O . ASN A 1 163 ? -31.734 1.372 4.002 1.00 94.62 163 ASN A O 1
ATOM 1277 N N . VAL A 1 164 ? -29.759 0.755 3.098 1.00 96.75 164 VAL A N 1
ATOM 1278 C CA . VAL A 1 164 ? -29.985 -0.702 3.175 1.00 96.75 164 VAL A CA 1
ATOM 1279 C C . VAL A 1 164 ? -30.134 -1.228 4.606 1.00 96.75 164 VAL A C 1
ATOM 1281 O O . VAL A 1 164 ? -30.831 -2.226 4.819 1.00 96.75 164 VAL A O 1
ATOM 1284 N N . ALA A 1 165 ? -29.490 -0.572 5.574 1.00 97.25 165 ALA A N 1
ATOM 1285 C CA . ALA A 1 165 ? -29.512 -0.950 6.981 1.00 97.25 165 ALA A CA 1
ATOM 1286 C C . ALA A 1 165 ? -30.906 -0.728 7.598 1.00 97.25 165 ALA A C 1
ATOM 1288 O O . ALA A 1 165 ? -31.499 0.347 7.471 1.00 97.25 165 ALA A O 1
ATOM 1289 N N . ASP A 1 166 ? -31.438 -1.748 8.276 1.00 97.50 166 ASP A N 1
ATOM 1290 C CA . ASP A 1 166 ? -32.718 -1.651 8.990 1.00 97.50 166 ASP A CA 1
ATOM 1291 C C . ASP A 1 166 ? -32.554 -0.982 10.366 1.00 97.50 166 ASP A C 1
ATOM 1293 O O . ASP A 1 166 ? -33.528 -0.463 10.899 1.00 97.50 166 ASP A O 1
ATOM 1297 N N . GLY A 1 167 ? -31.335 -0.961 10.907 1.00 97.19 167 GLY A N 1
ATOM 1298 C CA . GLY A 1 167 ? -30.911 -0.292 12.138 1.00 97.19 167 GLY A CA 1
ATOM 1299 C C . GLY A 1 167 ? -29.385 -0.158 12.156 1.00 97.19 167 GLY A C 1
ATOM 1300 O O . GLY A 1 167 ? -28.737 -0.587 11.206 1.00 97.19 167 GLY A O 1
ATOM 1301 N N . LEU A 1 168 ? -28.798 0.406 13.212 1.00 98.19 168 LEU A N 1
ATOM 1302 C CA . LEU A 1 168 ? -27.334 0.467 13.363 1.00 98.19 168 LEU A CA 1
ATOM 1303 C C . LEU A 1 168 ? -26.887 0.016 14.755 1.00 98.19 168 LEU A C 1
ATOM 1305 O O . LEU A 1 168 ? -27.591 0.228 15.748 1.00 98.19 168 LEU A O 1
ATOM 1309 N N . PHE A 1 169 ? -25.706 -0.590 14.801 1.00 97.69 169 PHE A N 1
ATOM 1310 C CA . PHE A 1 169 ? -24.949 -0.878 16.011 1.00 97.69 169 PHE A CA 1
ATOM 1311 C C . PHE A 1 169 ? -23.776 0.107 16.104 1.00 97.69 169 PHE A C 1
ATOM 1313 O O . PHE A 1 169 ? -23.204 0.491 15.088 1.00 97.69 169 PHE A O 1
ATOM 1320 N N . ASN A 1 170 ? -23.471 0.553 17.320 1.00 92.50 170 ASN A N 1
ATOM 1321 C CA . ASN A 1 170 ? -22.358 1.447 17.624 1.00 92.50 170 ASN A CA 1
ATOM 1322 C C . ASN A 1 170 ? -21.303 0.696 18.445 1.00 92.50 170 ASN A C 1
ATOM 1324 O O . ASN A 1 170 ? -21.654 0.110 19.463 1.00 92.50 170 ASN A O 1
ATOM 1328 N N . TRP A 1 171 ? -20.027 0.772 18.073 1.00 94.31 171 TRP A N 1
ATOM 1329 C CA . TRP A 1 171 ? -18.914 0.142 18.793 1.00 94.31 171 TRP A CA 1
ATOM 1330 C C . TRP A 1 171 ? -18.326 1.013 19.916 1.00 94.31 171 TRP A C 1
ATOM 1332 O O . TRP A 1 171 ? -17.520 0.544 20.718 1.00 94.31 171 TRP A O 1
ATOM 1342 N N . ALA A 1 172 ? -18.721 2.288 20.021 1.00 91.62 172 ALA A N 1
ATOM 1343 C CA . ALA A 1 172 ? -18.201 3.217 21.027 1.00 91.62 172 ALA A CA 1
ATOM 1344 C C . ALA A 1 172 ? -18.768 2.928 22.433 1.00 91.62 172 ALA A C 1
ATOM 1346 O O . ALA A 1 172 ? -19.688 3.598 22.907 1.00 91.62 172 ALA A O 1
ATOM 1347 N N . ALA A 1 173 ? -18.221 1.906 23.096 1.00 94.94 173 ALA A N 1
ATOM 1348 C CA . ALA A 1 173 ? -18.651 1.446 24.416 1.00 94.94 173 ALA A CA 1
ATOM 1349 C C . ALA A 1 173 ? -17.931 2.128 25.589 1.00 94.94 173 ALA A C 1
ATOM 1351 O O . ALA A 1 173 ? -18.373 1.952 26.722 1.00 94.94 173 ALA A O 1
ATOM 1352 N N . TRP A 1 174 ? -16.844 2.865 25.325 1.00 95.75 174 TRP A N 1
ATOM 1353 C CA . TRP A 1 174 ? -15.903 3.360 26.334 1.00 95.75 174 TRP A CA 1
ATOM 1354 C C . TRP A 1 174 ? -15.731 4.888 26.320 1.00 95.75 174 TRP A C 1
ATOM 1356 O O . TRP A 1 174 ? -15.898 5.513 25.270 1.00 95.75 174 TRP A O 1
ATOM 1366 N N . PRO A 1 175 ? -15.405 5.509 27.472 1.00 94.06 175 PRO A N 1
ATOM 1367 C CA . PRO A 1 175 ? -15.307 6.956 27.605 1.00 94.06 175 PRO A CA 1
ATOM 1368 C C . PRO A 1 175 ? -14.074 7.548 26.928 1.00 94.06 175 PRO A C 1
ATOM 1370 O O . PRO A 1 175 ? -13.043 6.901 26.736 1.00 94.06 175 PRO A O 1
ATOM 1373 N N . TRP A 1 176 ? -14.156 8.853 26.678 1.00 93.06 176 TRP A N 1
ATOM 1374 C CA . TRP A 1 176 ? -13.027 9.645 26.216 1.00 93.06 176 TRP A CA 1
ATOM 1375 C C . TRP A 1 176 ? -12.057 9.997 27.350 1.00 93.06 176 TRP A C 1
ATOM 1377 O O . TRP A 1 176 ? -12.353 10.852 28.197 1.00 93.06 176 TRP A O 1
ATOM 1387 N N . GLY A 1 177 ? -10.852 9.426 27.305 1.00 93.81 177 GLY A N 1
ATOM 1388 C CA . GLY A 1 177 ? -9.769 9.779 28.217 1.00 93.81 177 GLY A CA 1
ATOM 1389 C C . GLY A 1 177 ? -10.179 9.599 29.686 1.00 93.81 177 GLY A C 1
ATOM 1390 O O . GLY A 1 177 ? -10.801 8.594 30.027 1.00 93.81 177 GLY A O 1
ATOM 1391 N N . PRO A 1 178 ? -9.843 10.539 30.592 1.00 92.81 178 PRO A N 1
ATOM 1392 C CA . PRO A 1 178 ? -10.109 10.381 32.023 1.00 92.81 178 PRO A CA 1
ATOM 1393 C C . PRO A 1 178 ? -11.564 10.696 32.406 1.00 92.81 178 PRO A C 1
ATOM 1395 O O . PRO A 1 178 ? -11.878 10.784 33.591 1.00 92.81 178 PRO A O 1
ATOM 1398 N N . ARG A 1 179 ? -12.459 10.933 31.440 1.00 91.94 179 ARG A N 1
ATOM 1399 C CA . ARG A 1 179 ? -13.860 11.289 31.707 1.00 91.94 179 ARG A CA 1
ATOM 1400 C C . ARG A 1 179 ? -14.671 10.042 32.058 1.00 91.94 179 ARG A C 1
ATOM 1402 O O . ARG A 1 179 ? -14.293 8.931 31.704 1.00 91.94 179 ARG A O 1
ATOM 1409 N N . ASP A 1 180 ? -15.780 10.240 32.762 1.00 91.56 180 ASP A N 1
ATOM 1410 C CA . ASP A 1 180 ? -16.787 9.187 32.917 1.00 91.56 180 ASP A CA 1
ATOM 1411 C C . ASP A 1 180 ? -17.545 8.998 31.591 1.00 91.56 180 ASP A C 1
ATOM 1413 O O . ASP A 1 180 ? -17.530 9.879 30.724 1.00 91.56 180 ASP A O 1
ATOM 1417 N N . MET A 1 181 ? -18.206 7.852 31.429 1.00 93.44 181 MET A N 1
ATOM 1418 C CA . MET A 1 181 ? -18.922 7.513 30.198 1.00 93.44 181 MET A CA 1
ATOM 1419 C C . MET A 1 181 ? -20.137 8.414 29.975 1.00 93.44 181 MET A C 1
ATOM 1421 O O . MET A 1 181 ? -20.954 8.595 30.877 1.00 93.44 181 MET A O 1
ATOM 1425 N N . ASP A 1 182 ? -20.291 8.929 28.754 1.00 93.56 182 ASP A N 1
ATOM 1426 C CA . ASP A 1 182 ? -21.448 9.721 28.335 1.00 93.56 182 ASP A CA 1
ATOM 1427 C C . ASP A 1 182 ? -22.333 8.985 27.315 1.00 93.56 182 ASP A C 1
ATOM 1429 O O . ASP A 1 182 ? -22.098 7.825 26.984 1.00 93.56 182 ASP A O 1
ATOM 1433 N N . THR A 1 183 ? -23.406 9.647 26.872 1.00 94.44 183 THR A N 1
ATOM 1434 C CA . THR A 1 183 ? -24.381 9.100 25.914 1.00 94.44 183 THR A CA 1
ATOM 1435 C C . THR A 1 183 ? -24.538 9.968 24.670 1.00 94.44 183 THR A C 1
ATOM 1437 O O . THR A 1 183 ? -25.535 9.838 23.961 1.00 94.44 183 THR A O 1
ATOM 1440 N N . TYR A 1 184 ? -23.616 10.893 24.389 1.00 93.69 184 TYR A N 1
ATOM 1441 C CA . TYR A 1 184 ? -23.799 11.827 23.270 1.00 93.69 184 TYR A CA 1
ATOM 1442 C C . TYR A 1 184 ? -23.659 11.132 21.917 1.00 93.69 184 TYR A C 1
ATOM 1444 O O . TYR A 1 184 ? -24.394 11.448 20.978 1.00 93.69 184 TYR A O 1
ATOM 1452 N N . VAL A 1 185 ? -22.776 10.133 21.832 1.00 92.50 185 VAL A N 1
ATOM 1453 C CA . VAL A 1 185 ? -22.692 9.264 20.654 1.00 92.50 185 VAL A CA 1
ATOM 1454 C C . VAL A 1 185 ? -24.001 8.491 20.493 1.00 92.50 185 VAL A C 1
ATOM 1456 O O . VAL A 1 185 ? -24.604 8.569 19.425 1.00 92.50 185 VAL A O 1
ATOM 1459 N N . ASP A 1 186 ? -24.508 7.844 21.551 1.00 94.50 186 ASP A N 1
ATOM 1460 C CA . ASP A 1 186 ? -25.793 7.123 21.516 1.00 94.50 186 ASP A CA 1
ATOM 1461 C C . ASP A 1 186 ? -26.950 8.034 21.067 1.00 94.50 186 ASP A C 1
ATOM 1463 O O . ASP A 1 186 ? -27.767 7.654 20.228 1.00 94.50 186 ASP A O 1
ATOM 1467 N N . ALA A 1 187 ? -27.005 9.264 21.587 1.00 92.94 187 ALA A N 1
ATOM 1468 C CA . ALA A 1 187 ? -28.024 10.251 21.242 1.00 92.94 187 ALA A CA 1
ATOM 1469 C C . ALA A 1 187 ? -28.040 10.572 19.742 1.00 92.94 187 ALA A C 1
ATOM 1471 O O . ALA A 1 187 ? -29.116 10.739 19.165 1.00 92.94 187 ALA A O 1
ATOM 1472 N N . SER A 1 188 ? -26.870 10.594 19.093 1.00 92.19 188 SER A N 1
ATOM 1473 C CA . SER A 1 188 ? -26.785 10.780 17.642 1.00 92.19 188 SER A CA 1
ATOM 1474 C C . SER A 1 188 ? -27.437 9.624 16.873 1.00 92.19 188 SER A C 1
ATOM 1476 O O . SER A 1 188 ? -28.176 9.869 15.919 1.00 92.19 188 SER A O 1
ATOM 1478 N N . TYR A 1 189 ? -27.263 8.375 17.321 1.00 94.19 189 TYR A N 1
ATOM 1479 C CA . TYR A 1 189 ? -27.923 7.217 16.715 1.00 94.19 189 TYR A CA 1
ATOM 1480 C C . TYR A 1 189 ? -29.439 7.287 16.902 1.00 94.19 189 TYR A C 1
ATOM 1482 O O . TYR A 1 189 ? -30.172 7.153 15.923 1.00 94.19 189 TYR A O 1
ATOM 1490 N N . PHE A 1 190 ? -29.921 7.594 18.111 1.00 91.88 190 PHE A N 1
ATOM 1491 C CA . PHE A 1 190 ? -31.356 7.788 18.356 1.00 91.88 190 PHE A CA 1
ATOM 1492 C C . PHE A 1 190 ? -31.968 8.873 17.464 1.00 91.88 190 PHE A C 1
ATOM 1494 O O . PHE A 1 190 ? -33.088 8.714 16.979 1.00 91.88 190 PHE A O 1
ATOM 1501 N N . GLN A 1 191 ? -31.238 9.967 17.237 1.00 90.31 191 GLN A N 1
ATOM 1502 C CA . GLN A 1 191 ? -31.700 11.072 16.406 1.00 90.31 191 GLN A CA 1
ATOM 1503 C C . GLN A 1 191 ? -31.761 10.695 14.921 1.00 90.31 191 GLN A C 1
ATOM 1505 O O . GLN A 1 191 ? -32.768 10.961 14.266 1.00 90.31 191 GLN A O 1
ATOM 1510 N N . TYR A 1 192 ? -30.695 10.109 14.371 1.00 91.69 192 TYR A N 1
ATOM 1511 C CA . TYR A 1 192 ? -30.585 9.890 12.926 1.00 91.69 192 TYR A CA 1
ATOM 1512 C C . TYR A 1 192 ? -31.299 8.639 12.430 1.00 91.69 192 TYR A C 1
ATOM 1514 O O . TYR A 1 192 ? -31.729 8.620 11.279 1.00 91.69 192 TYR A O 1
ATOM 1522 N N . LEU A 1 193 ? -31.474 7.625 13.278 1.00 92.31 193 LEU A N 1
ATOM 1523 C CA . LEU A 1 193 ? -32.181 6.402 12.905 1.00 92.31 193 LEU A CA 1
ATOM 1524 C C . LEU A 1 193 ? -33.684 6.612 12.676 1.00 92.31 193 LEU A C 1
ATOM 1526 O O . LEU A 1 193 ? -34.326 5.712 12.145 1.00 92.31 193 LEU A O 1
ATOM 1530 N N . ASP A 1 194 ? -34.251 7.768 13.045 1.00 84.06 194 ASP A N 1
ATOM 1531 C CA . ASP A 1 194 ? -35.670 8.112 12.855 1.00 84.06 194 ASP A CA 1
ATOM 1532 C C . ASP A 1 194 ? -36.610 6.942 13.210 1.00 84.06 194 ASP A C 1
ATOM 1534 O O . ASP A 1 194 ? -37.425 6.478 12.412 1.00 84.06 194 ASP A O 1
ATOM 1538 N N . LYS A 1 195 ? -36.456 6.434 14.442 1.00 85.50 195 LYS A N 1
ATOM 1539 C CA . LYS A 1 195 ? -37.199 5.298 15.029 1.00 85.50 195 LYS A CA 1
ATOM 1540 C C . LYS A 1 195 ? -36.828 3.904 14.509 1.00 85.50 195 LYS A C 1
ATOM 1542 O O . LYS A 1 195 ? -37.452 2.939 14.948 1.00 85.50 195 LYS A O 1
ATOM 1547 N N . ARG A 1 196 ? -35.837 3.764 13.623 1.00 92.94 196 ARG A N 1
ATOM 1548 C CA . ARG A 1 196 ? -35.218 2.458 13.341 1.00 92.94 196 ARG A CA 1
ATOM 1549 C C . ARG A 1 196 ? -34.480 1.928 14.582 1.00 92.94 196 ARG A C 1
ATOM 1551 O O . ARG A 1 196 ? -34.032 2.741 15.397 1.00 92.94 196 ARG A O 1
ATOM 1558 N N . PRO A 1 197 ? -34.323 0.600 14.739 1.00 94.50 197 PRO A N 1
ATOM 1559 C CA . PRO A 1 197 ? -33.679 0.035 15.918 1.00 94.50 197 PRO A CA 1
ATOM 1560 C C . PRO A 1 197 ? -32.225 0.486 16.066 1.00 94.50 197 PRO A C 1
ATOM 1562 O O . PRO A 1 197 ? -31.432 0.418 15.125 1.00 94.50 197 PRO A O 1
ATOM 1565 N N . TYR A 1 198 ? -31.883 0.903 17.282 1.00 96.06 198 TYR A N 1
ATOM 1566 C CA . TYR A 1 198 ? -30.511 1.126 17.722 1.00 96.06 198 TYR A CA 1
ATOM 1567 C C . TYR A 1 198 ? -30.070 -0.046 18.598 1.00 96.06 198 TYR A C 1
ATOM 1569 O O . TYR A 1 198 ? -30.774 -0.408 19.549 1.00 96.06 198 TYR A O 1
ATOM 1577 N N . MET A 1 199 ? -28.909 -0.618 18.281 1.00 97.94 199 MET A N 1
ATOM 1578 C CA . MET A 1 199 ? -28.217 -1.562 19.148 1.00 97.94 199 MET A CA 1
ATOM 1579 C C . MET A 1 199 ? -27.140 -0.809 19.934 1.00 97.94 199 MET A C 1
ATOM 1581 O O . MET A 1 199 ? -26.184 -0.301 19.359 1.00 97.94 199 MET A O 1
ATOM 1585 N N . MET A 1 200 ? -27.323 -0.699 21.247 1.00 97.75 200 MET A N 1
ATOM 1586 C CA . MET A 1 200 ? -26.459 0.076 22.137 1.00 97.75 200 MET A CA 1
ATOM 1587 C C . MET A 1 200 ? -25.328 -0.800 22.703 1.00 97.75 200 MET A C 1
ATOM 1589 O O . MET A 1 200 ? -25.614 -1.891 23.208 1.00 97.75 200 MET A O 1
ATOM 1593 N N . PRO A 1 201 ? -24.060 -0.354 22.670 1.00 97.88 201 PRO A N 1
ATOM 1594 C CA . PRO A 1 201 ? -22.945 -1.126 23.209 1.00 97.88 201 PRO A CA 1
ATOM 1595 C C . PRO A 1 201 ? -22.850 -1.019 24.733 1.00 97.88 201 PRO A C 1
ATOM 1597 O O . PRO A 1 201 ? -23.064 0.052 25.311 1.00 97.88 201 PRO A O 1
ATOM 1600 N N . VAL A 1 202 ? -22.457 -2.105 25.395 1.00 98.19 202 VAL A N 1
ATOM 1601 C CA . VAL A 1 202 ? -22.114 -2.124 26.826 1.00 98.19 202 VAL A CA 1
ATOM 1602 C C . VAL A 1 202 ? -20.843 -2.944 27.013 1.00 98.19 202 VAL A C 1
ATOM 1604 O O . VAL A 1 202 ? -20.760 -4.061 26.520 1.00 98.19 202 VAL A O 1
ATOM 1607 N N . SER A 1 203 ? -19.855 -2.424 27.736 1.00 97.81 203 SER A N 1
ATOM 1608 C CA . SER A 1 203 ? -18.600 -3.135 27.993 1.00 97.81 203 SER A CA 1
ATOM 1609 C C . SER A 1 203 ? -18.072 -2.816 29.392 1.00 97.81 203 SER A C 1
ATOM 1611 O O . SER A 1 203 ? -18.246 -1.679 29.836 1.00 97.81 203 SER A O 1
ATOM 1613 N N . PRO A 1 204 ? -17.475 -3.783 30.118 1.00 96.50 204 PRO A N 1
ATOM 1614 C CA . PRO A 1 204 ? -16.989 -3.538 31.473 1.00 96.50 204 PRO A CA 1
ATOM 1615 C C . PRO A 1 204 ? -15.603 -2.890 31.525 1.00 96.50 204 PRO A C 1
ATOM 1617 O O . PRO A 1 204 ? -15.283 -2.217 32.499 1.00 96.50 204 PRO A O 1
ATOM 1620 N N . TRP A 1 205 ? -14.762 -3.131 30.520 1.00 96.88 205 TRP A N 1
ATOM 1621 C CA . TRP A 1 205 ? -13.348 -2.759 30.532 1.00 96.88 205 TRP A CA 1
ATOM 1622 C C . TRP A 1 205 ? -12.804 -2.706 29.105 1.00 96.88 205 TRP A C 1
ATOM 1624 O O . TRP A 1 205 ? -13.493 -3.148 28.198 1.00 96.88 205 TRP A O 1
ATOM 1634 N N . PHE A 1 206 ? -11.601 -2.176 28.886 1.00 97.44 206 PHE A N 1
ATOM 1635 C CA . PHE A 1 206 ? -10.847 -2.387 27.646 1.00 97.44 206 PHE A CA 1
ATOM 1636 C C . PHE A 1 206 ? -9.355 -2.217 27.905 1.00 97.44 206 PHE A C 1
ATOM 1638 O O . PHE A 1 206 ? -8.913 -1.174 28.388 1.00 97.44 206 PHE A O 1
ATOM 1645 N N . TYR A 1 207 ? -8.571 -3.223 27.539 1.00 96.88 207 TYR A N 1
ATOM 1646 C CA . TYR A 1 207 ? -7.118 -3.124 27.484 1.00 96.88 207 TYR A CA 1
ATOM 1647 C C . TYR A 1 207 ? -6.569 -4.130 26.482 1.00 96.88 207 TYR A C 1
ATOM 1649 O O . TYR A 1 207 ? -6.883 -5.320 26.540 1.00 96.88 207 TYR A O 1
ATOM 1657 N N . THR A 1 208 ? -5.692 -3.655 25.607 1.00 97.00 208 THR A N 1
ATOM 1658 C CA . THR A 1 208 ? -4.998 -4.502 24.650 1.00 97.00 208 THR A CA 1
ATOM 1659 C C . THR A 1 208 ? -3.524 -4.126 24.560 1.00 97.00 208 THR A C 1
ATOM 1661 O O . THR A 1 208 ? -3.175 -2.947 24.571 1.00 97.00 208 THR A O 1
ATOM 1664 N N . ASN A 1 209 ? -2.657 -5.132 24.457 1.00 95.56 209 ASN A N 1
ATOM 1665 C CA . ASN A 1 209 ? -1.256 -4.988 24.064 1.00 95.56 209 ASN A CA 1
ATOM 1666 C C . ASN A 1 209 ? -0.907 -6.171 23.154 1.00 95.56 209 ASN A C 1
ATOM 1668 O O . ASN A 1 209 ? -0.359 -7.188 23.582 1.00 95.56 209 ASN A O 1
ATOM 1672 N N . MET A 1 210 ? -1.313 -6.037 21.894 1.00 94.88 210 MET A N 1
ATOM 1673 C CA . MET A 1 210 ? -1.135 -7.009 20.821 1.00 94.88 210 MET A CA 1
ATOM 1674 C C . MET A 1 210 ? -0.434 -6.339 19.625 1.00 94.88 210 MET A C 1
ATOM 1676 O O . MET A 1 210 ? -1.087 -5.986 18.635 1.00 94.88 210 MET A O 1
ATOM 1680 N N . PRO A 1 211 ? 0.901 -6.152 19.679 1.00 91.19 211 PRO A N 1
ATOM 1681 C CA . PRO A 1 211 ? 1.669 -5.516 18.606 1.00 91.19 211 PRO A CA 1
ATOM 1682 C C . PRO A 1 211 ? 1.518 -6.201 17.241 1.00 91.19 211 PRO A C 1
ATOM 1684 O O . PRO A 1 211 ? 1.597 -5.536 16.214 1.00 91.19 211 PRO A O 1
ATOM 1687 N N . GLY A 1 212 ? 1.243 -7.511 17.209 1.00 89.12 212 GLY A N 1
ATOM 1688 C CA . GLY A 1 212 ? 0.947 -8.252 15.977 1.00 89.12 212 GLY A CA 1
ATOM 1689 C C . GLY A 1 212 ? -0.292 -7.744 15.230 1.00 89.12 212 GLY A C 1
ATOM 1690 O O . GLY A 1 212 ? -0.382 -7.928 14.021 1.00 89.12 212 GLY A O 1
ATOM 1691 N N . TYR A 1 213 ? -1.195 -7.051 15.927 1.00 88.31 213 TYR A N 1
ATOM 1692 C CA . TYR A 1 213 ? -2.370 -6.384 15.363 1.00 88.31 213 TYR A CA 1
ATOM 1693 C C . TYR A 1 213 ? -2.249 -4.852 15.367 1.00 88.31 213 TYR A C 1
ATOM 1695 O O . TYR A 1 213 ? -3.242 -4.165 15.146 1.00 88.31 213 TYR A O 1
ATOM 1703 N N . ASN A 1 214 ? -1.053 -4.306 15.625 1.00 88.75 214 ASN A N 1
ATOM 1704 C CA . ASN A 1 214 ? -0.818 -2.874 15.836 1.00 88.75 214 ASN A CA 1
ATOM 1705 C C . ASN A 1 214 ? -1.662 -2.274 16.978 1.00 88.75 214 ASN A C 1
ATOM 1707 O O . ASN A 1 214 ? -2.083 -1.121 16.885 1.00 88.75 214 ASN A O 1
ATOM 1711 N N . LYS A 1 215 ? -1.920 -3.043 18.050 1.00 92.81 215 LYS A N 1
ATOM 1712 C CA . LYS A 1 215 ? -2.732 -2.587 19.186 1.00 92.81 215 LYS A CA 1
ATOM 1713 C C . LYS A 1 215 ? -1.941 -2.474 20.486 1.00 92.81 215 LYS A C 1
ATOM 1715 O O . LYS A 1 215 ? -1.314 -3.444 20.901 1.00 92.81 215 LYS A O 1
ATOM 1720 N N . ASN A 1 216 ? -1.993 -1.312 21.139 1.00 95.25 216 ASN A N 1
ATOM 1721 C CA . ASN A 1 216 ? -1.439 -1.096 22.481 1.00 95.25 216 ASN A CA 1
ATOM 1722 C C . ASN A 1 216 ? -2.081 0.115 23.182 1.00 95.25 216 ASN A C 1
ATOM 1724 O O . ASN A 1 216 ? -1.473 1.179 23.298 1.00 95.25 216 ASN A O 1
ATOM 1728 N N . TRP A 1 217 ? -3.332 -0.021 23.614 1.00 97.12 217 TRP A N 1
ATOM 1729 C CA . TRP A 1 217 ? -4.051 1.070 24.273 1.00 97.12 217 TRP A CA 1
ATOM 1730 C C . TRP A 1 217 ? -5.120 0.561 25.244 1.00 97.12 217 TRP A C 1
ATOM 1732 O O . TRP A 1 217 ? -5.414 -0.635 25.332 1.00 97.12 217 TRP A O 1
ATOM 1742 N N . MET A 1 218 ? -5.714 1.495 25.981 1.00 96.44 218 MET A N 1
ATOM 1743 C CA . MET A 1 218 ? -6.848 1.258 26.868 1.00 96.44 218 MET A CA 1
ATOM 1744 C C . MET A 1 218 ? -7.849 2.413 26.820 1.00 96.44 218 MET A C 1
ATOM 1746 O O . MET A 1 218 ? -7.479 3.551 26.536 1.00 96.44 218 MET A O 1
ATOM 1750 N N . TRP A 1 219 ? -9.093 2.137 27.195 1.00 96.38 219 TRP A N 1
ATOM 1751 C CA . TRP A 1 219 ? -10.062 3.168 27.573 1.00 96.38 219 TRP A CA 1
ATOM 1752 C C . TRP A 1 219 ? -10.486 2.955 29.020 1.00 96.38 219 TRP A C 1
ATOM 1754 O O . TRP A 1 219 ? -10.465 1.825 29.501 1.00 96.38 219 TRP A O 1
ATOM 1764 N N . ARG A 1 220 ? -10.860 4.029 29.725 1.00 95.31 220 ARG A N 1
ATOM 1765 C CA . ARG A 1 220 ? -11.173 3.967 31.160 1.00 95.31 220 ARG A CA 1
ATOM 1766 C C . ARG A 1 220 ? -12.289 2.956 31.436 1.00 95.31 220 ARG A C 1
ATOM 1768 O O . ARG A 1 220 ? -13.405 3.103 30.945 1.00 95.31 220 ARG A O 1
ATOM 1775 N N . GLY A 1 221 ? -11.969 1.950 32.248 1.00 93.50 221 GLY A N 1
ATOM 1776 C CA . GLY A 1 221 ? -12.886 0.884 32.660 1.00 93.50 221 GLY A CA 1
ATOM 1777 C C . GLY A 1 221 ? -13.392 1.005 34.103 1.00 93.50 221 GLY A C 1
ATOM 1778 O O . GLY A 1 221 ? -14.183 0.181 34.541 1.00 93.50 221 GLY A O 1
ATOM 1779 N N . ASP A 1 222 ? -12.941 2.023 34.839 1.00 92.88 222 ASP A N 1
ATOM 1780 C CA . ASP A 1 222 ? -13.190 2.248 36.270 1.00 92.88 222 ASP A CA 1
ATOM 1781 C C . ASP A 1 222 ? -14.635 1.945 36.729 1.00 92.88 222 ASP A C 1
ATOM 1783 O O . ASP A 1 222 ? -14.883 0.923 37.369 1.00 92.88 222 ASP A O 1
ATOM 1787 N N . ASP A 1 223 ? -15.586 2.823 36.388 1.00 94.44 223 ASP A N 1
ATOM 1788 C CA . ASP A 1 223 ? -16.985 2.779 36.849 1.00 94.44 223 ASP A CA 1
ATOM 1789 C C . ASP A 1 223 ? -17.964 2.383 35.709 1.00 94.44 223 ASP A C 1
ATOM 1791 O O . ASP A 1 223 ? -19.176 2.241 35.904 1.00 94.44 223 ASP A O 1
ATOM 1795 N N . ILE A 1 224 ? -17.434 2.152 34.498 1.00 95.75 224 ILE A N 1
ATOM 1796 C CA . ILE A 1 224 ? -18.208 2.097 33.250 1.00 95.75 224 ILE A CA 1
ATOM 1797 C C . ILE A 1 224 ? -19.257 0.987 33.213 1.00 95.75 224 ILE A C 1
ATOM 1799 O O . ILE A 1 224 ? -20.340 1.185 32.657 1.00 95.75 224 ILE A O 1
ATOM 1803 N N . TRP A 1 225 ? -18.965 -0.169 33.817 1.00 96.94 225 TRP A N 1
ATOM 1804 C CA . TRP A 1 225 ? -19.908 -1.284 33.833 1.00 96.94 225 TRP A CA 1
ATOM 1805 C C . TRP A 1 225 ? -21.221 -0.876 34.500 1.00 96.94 225 TRP A C 1
ATOM 1807 O O . TRP A 1 225 ? -22.294 -1.183 33.993 1.00 96.94 225 TRP A O 1
ATOM 1817 N N . HIS A 1 226 ? -21.149 -0.131 35.603 1.00 96.88 226 HIS A N 1
ATOM 1818 C CA . HIS A 1 226 ? -22.332 0.369 36.298 1.00 96.88 226 HIS A CA 1
ATOM 1819 C C . HIS A 1 226 ? -23.002 1.510 35.525 1.00 96.88 226 HIS A C 1
ATOM 1821 O O . HIS A 1 226 ? -24.217 1.487 35.309 1.00 96.88 226 HIS A O 1
ATOM 1827 N N . ASP A 1 227 ? -22.209 2.473 35.055 1.00 96.38 227 ASP A N 1
ATOM 1828 C CA . ASP A 1 227 ? -22.715 3.661 34.365 1.00 96.38 227 ASP A CA 1
ATOM 1829 C C . ASP A 1 227 ? -23.464 3.313 33.071 1.00 96.38 227 ASP A C 1
ATOM 1831 O O . ASP A 1 227 ? -24.576 3.805 32.851 1.00 96.38 227 ASP A O 1
ATOM 1835 N N . ARG A 1 228 ? -22.922 2.414 32.233 1.00 97.25 228 ARG A N 1
ATOM 1836 C CA . ARG A 1 228 ? -23.585 1.990 30.986 1.00 97.25 228 ARG A CA 1
ATOM 1837 C C . ARG A 1 228 ? -24.930 1.324 31.248 1.00 97.25 228 ARG A C 1
ATOM 1839 O O . ARG A 1 228 ? -25.869 1.577 30.497 1.00 97.25 228 ARG A O 1
ATOM 1846 N N . TRP A 1 229 ? -25.073 0.523 32.305 1.00 97.75 229 TRP A N 1
ATOM 1847 C CA . TRP A 1 229 ? -26.369 -0.086 32.623 1.00 97.75 229 TRP A CA 1
ATOM 1848 C C . TRP A 1 229 ? -27.399 0.957 33.058 1.00 97.75 229 TRP A C 1
ATOM 1850 O O . TRP A 1 229 ? -28.533 0.908 32.584 1.00 97.75 229 TRP A O 1
ATOM 1860 N N . ILE A 1 230 ? -27.022 1.970 33.847 1.00 96.62 230 ILE A N 1
ATOM 1861 C CA . ILE A 1 230 ? -27.919 3.105 34.138 1.00 96.62 230 ILE A CA 1
ATOM 1862 C C . ILE A 1 230 ? -28.348 3.808 32.845 1.00 96.62 230 ILE A C 1
ATOM 1864 O O . ILE A 1 230 ? -29.527 4.130 32.672 1.00 96.62 230 ILE A O 1
ATOM 1868 N N . GLN A 1 231 ? -27.413 4.015 31.920 1.00 97.00 231 GLN A N 1
ATOM 1869 C CA . GLN A 1 231 ? -27.681 4.659 30.636 1.00 97.00 231 GLN A CA 1
ATOM 1870 C C . GLN A 1 231 ? -28.607 3.816 29.750 1.00 97.00 231 GLN A C 1
ATOM 1872 O O . GLN A 1 231 ? -29.532 4.368 29.161 1.00 97.00 231 GLN A O 1
ATOM 1877 N N . VAL A 1 232 ? -28.448 2.490 29.711 1.00 97.38 232 VAL A N 1
ATOM 1878 C CA . VAL A 1 232 ? -29.378 1.563 29.035 1.00 97.38 232 VAL A CA 1
ATOM 1879 C C . VAL A 1 232 ? -30.781 1.656 29.639 1.00 97.38 232 VAL A C 1
ATOM 1881 O O . VAL A 1 232 ? -31.771 1.783 28.914 1.00 97.38 232 VAL A O 1
ATOM 1884 N N . ILE A 1 233 ? -30.889 1.657 30.971 1.00 96.00 233 ILE A N 1
ATOM 1885 C CA . ILE A 1 233 ? -32.170 1.817 31.671 1.00 96.00 233 ILE A CA 1
ATOM 1886 C C . ILE A 1 233 ? -32.820 3.165 31.339 1.00 96.00 233 ILE A C 1
ATOM 1888 O O . ILE A 1 233 ? -34.046 3.241 31.195 1.00 96.00 233 ILE A O 1
ATOM 1892 N N . TYR A 1 234 ? -32.037 4.235 31.221 1.00 95.19 234 TYR A N 1
ATOM 1893 C CA . TYR A 1 234 ? -32.571 5.550 30.894 1.00 95.19 234 TYR A CA 1
ATOM 1894 C C . TYR A 1 234 ? -32.988 5.661 29.422 1.00 95.19 234 TYR A C 1
ATOM 1896 O O . TYR A 1 234 ? -34.139 6.008 29.156 1.00 95.19 234 TYR A O 1
ATOM 1904 N N . ASN A 1 235 ? -32.083 5.318 28.503 1.00 93.44 235 ASN A N 1
ATOM 1905 C CA . ASN A 1 235 ? -32.226 5.504 27.059 1.00 93.44 235 ASN A CA 1
ATOM 1906 C C . ASN A 1 235 ? -33.174 4.492 26.403 1.00 93.44 235 ASN A C 1
ATOM 1908 O O . ASN A 1 235 ? -33.754 4.805 25.368 1.00 93.44 235 ASN A O 1
ATOM 1912 N N . GLN A 1 236 ? -33.345 3.303 26.995 1.00 92.81 236 GLN A N 1
ATOM 1913 C CA . GLN A 1 236 ? -34.239 2.245 26.506 1.00 92.81 236 GLN A CA 1
ATOM 1914 C C . GLN A 1 236 ? -34.026 1.912 25.007 1.00 92.81 236 GLN A C 1
ATOM 1916 O O . GLN A 1 236 ? -34.984 1.983 24.229 1.00 92.81 236 GLN A O 1
ATOM 1921 N N . PRO A 1 237 ? -32.793 1.557 24.575 1.00 94.94 237 PRO A N 1
ATOM 1922 C CA . PRO A 1 237 ? -32.545 1.108 23.201 1.00 94.94 237 PRO A CA 1
ATOM 1923 C C . PRO A 1 237 ? -33.365 -0.149 22.883 1.00 94.94 237 PRO A C 1
ATOM 1925 O O . PRO A 1 237 ? -33.847 -0.829 23.790 1.00 94.94 237 PRO A O 1
ATOM 1928 N N . GLU A 1 238 ? -33.527 -0.490 21.604 1.00 94.88 238 GLU A N 1
ATOM 1929 C CA . GLU A 1 238 ? -34.217 -1.735 21.240 1.00 94.88 238 GLU A CA 1
ATOM 1930 C C . GLU A 1 238 ? -33.340 -2.964 21.479 1.00 94.88 238 GLU A C 1
ATOM 1932 O O . GLU A 1 238 ? -33.833 -3.990 21.937 1.00 94.88 238 GLU A O 1
ATOM 1937 N N . TYR A 1 239 ? -32.040 -2.847 21.220 1.00 97.94 239 TYR A N 1
ATOM 1938 C CA . TYR A 1 239 ? -31.087 -3.915 21.473 1.00 97.94 239 TYR A CA 1
ATOM 1939 C C . TYR A 1 239 ? -29.908 -3.412 22.289 1.00 97.94 239 TYR A C 1
ATOM 1941 O O . TYR A 1 239 ? -29.498 -2.258 22.174 1.00 97.94 239 TYR A O 1
ATOM 1949 N N . VAL A 1 240 ? -29.337 -4.305 23.087 1.00 98.62 240 VAL A N 1
ATOM 1950 C CA . VAL A 1 240 ? -28.054 -4.099 23.757 1.00 98.62 240 VAL A CA 1
ATOM 1951 C C . VAL A 1 240 ? -27.107 -5.193 23.300 1.00 98.62 240 VAL A C 1
ATOM 1953 O O . VAL A 1 240 ? -27.489 -6.361 23.293 1.00 98.62 240 VAL A O 1
ATOM 1956 N N . GLN A 1 241 ? -25.873 -4.840 22.956 1.00 98.62 241 GLN A N 1
ATOM 1957 C CA . GLN A 1 241 ? -24.814 -5.821 22.745 1.00 98.62 241 GLN A CA 1
ATOM 1958 C C . GLN A 1 241 ? -23.698 -5.608 23.763 1.00 98.62 241 GLN A C 1
ATOM 1960 O O . GLN A 1 241 ? -23.074 -4.549 23.817 1.00 98.62 241 GLN A O 1
ATOM 1965 N N . ILE A 1 242 ? -23.451 -6.639 24.568 1.00 98.81 242 ILE A N 1
ATOM 1966 C CA . ILE A 1 242 ? -22.328 -6.698 25.493 1.00 98.81 242 ILE A CA 1
ATOM 1967 C C . ILE A 1 242 ? -21.062 -7.026 24.700 1.00 98.81 242 ILE A C 1
ATOM 1969 O O . ILE A 1 242 ? -21.003 -8.048 24.016 1.00 98.81 242 ILE A O 1
ATOM 1973 N N . ILE A 1 243 ? -20.051 -6.175 24.818 1.00 98.25 243 ILE A N 1
ATOM 1974 C CA . ILE A 1 243 ? -18.723 -6.327 24.226 1.00 98.25 243 ILE A CA 1
ATOM 1975 C C . ILE A 1 243 ? -17.771 -6.668 25.382 1.00 98.25 243 ILE A C 1
ATOM 1977 O O . ILE A 1 243 ? -17.411 -5.791 26.161 1.00 98.25 243 ILE A O 1
ATOM 1981 N N . SER A 1 244 ? -17.413 -7.932 25.606 1.00 98.06 244 SER A N 1
ATOM 1982 C CA . SER A 1 244 ? -17.760 -9.145 24.847 1.00 98.06 244 SER A CA 1
ATOM 1983 C C . SER A 1 244 ? -17.912 -10.358 25.771 1.00 98.06 244 SER A C 1
ATOM 1985 O O . SER A 1 244 ? -17.732 -10.266 26.980 1.00 98.06 244 SER A O 1
ATOM 1987 N N . TRP A 1 245 ? -18.246 -11.524 25.218 1.00 98.56 245 TRP A N 1
ATOM 1988 C CA . TRP A 1 245 ? -18.276 -12.784 25.954 1.00 98.56 245 TRP A CA 1
ATOM 1989 C C . TRP A 1 245 ? -16.875 -13.378 26.151 1.00 98.56 245 TRP A C 1
ATOM 1991 O O . TRP A 1 245 ? -16.526 -13.710 27.276 1.00 98.56 245 TRP A O 1
ATOM 2001 N N . ASN A 1 246 ? -16.059 -13.502 25.101 1.00 97.75 246 ASN A N 1
ATOM 2002 C CA . ASN A 1 246 ? -14.791 -14.255 25.130 1.00 97.75 246 ASN A CA 1
ATOM 2003 C C . ASN A 1 246 ? -13.630 -13.570 24.383 1.00 97.75 246 ASN A C 1
ATOM 2005 O O . ASN A 1 246 ? -12.722 -14.251 23.901 1.00 97.75 246 ASN A O 1
ATOM 2009 N N . ASP A 1 247 ? -13.640 -12.241 24.261 1.00 96.38 247 ASP A N 1
ATOM 2010 C CA . ASP A 1 247 ? -12.477 -11.523 23.729 1.00 96.38 247 ASP A CA 1
ATOM 2011 C C . ASP A 1 247 ? -11.444 -11.259 24.832 1.00 96.38 247 ASP A C 1
ATOM 2013 O O . ASP A 1 247 ? -11.461 -10.247 25.540 1.00 96.38 247 ASP A O 1
ATOM 2017 N N . TYR A 1 248 ? -10.556 -12.232 25.012 1.00 96.00 248 TYR A N 1
ATOM 2018 C CA . TYR A 1 248 ? -9.484 -12.151 25.998 1.00 96.00 248 TYR A CA 1
ATOM 2019 C C . TYR A 1 248 ? -8.393 -11.150 25.591 1.00 96.00 248 TYR A C 1
ATOM 2021 O O . TYR A 1 248 ? -7.763 -10.555 26.465 1.00 96.00 248 TYR A O 1
ATOM 2029 N N . GLY A 1 249 ? -8.179 -10.949 24.284 1.00 95.38 249 GLY A N 1
ATOM 2030 C CA . GLY A 1 249 ? -7.139 -10.072 23.746 1.00 95.38 249 GLY A CA 1
ATOM 2031 C C . GLY A 1 249 ? -7.427 -8.587 23.975 1.00 95.38 249 GLY A C 1
ATOM 2032 O O . GLY A 1 249 ? -6.498 -7.787 24.057 1.00 95.38 249 GLY A O 1
ATOM 2033 N N . GLU A 1 250 ? -8.690 -8.209 24.145 1.00 96.19 250 GLU A N 1
ATOM 2034 C CA . GLU A 1 250 ? -9.097 -6.823 24.430 1.00 96.19 250 GLU A CA 1
ATOM 2035 C C . GLU A 1 250 ? -9.587 -6.613 25.878 1.00 96.19 250 GLU A C 1
ATOM 2037 O O . GLU A 1 250 ? -10.021 -5.525 26.260 1.00 96.19 250 GLU A O 1
ATOM 2042 N N . SER A 1 251 ? -9.423 -7.632 26.735 1.00 97.06 251 SER A N 1
ATOM 2043 C CA . SER A 1 251 ? -9.661 -7.578 28.189 1.00 97.06 251 SER A CA 1
ATOM 2044 C C . SER A 1 251 ? -11.075 -7.153 28.599 1.00 97.06 251 SER A C 1
ATOM 2046 O O . SER A 1 251 ? -11.260 -6.603 29.680 1.00 97.06 251 SER A O 1
ATOM 2048 N N . HIS A 1 252 ? -12.074 -7.397 27.756 1.00 96.44 252 HIS A N 1
ATOM 2049 C CA . HIS A 1 252 ? -13.460 -6.996 28.018 1.00 96.44 252 HIS A CA 1
ATOM 2050 C C . HIS A 1 252 ? -14.445 -8.160 27.992 1.00 96.44 252 HIS A C 1
ATOM 2052 O O . HIS A 1 252 ? -15.657 -7.973 27.876 1.00 96.44 252 HIS A O 1
ATOM 2058 N N . HIS A 1 253 ? -13.915 -9.376 28.066 1.00 97.69 253 HIS A N 1
ATOM 2059 C CA . HIS A 1 253 ? -14.695 -10.594 28.163 1.00 97.69 253 HIS A CA 1
ATOM 2060 C C . HIS A 1 253 ? -15.465 -10.638 29.490 1.00 97.69 253 HIS A C 1
ATOM 2062 O O . HIS A 1 253 ? -14.969 -10.212 30.524 1.00 97.69 253 HIS A O 1
ATOM 2068 N N . ILE A 1 254 ? -16.672 -11.194 29.480 1.00 98.12 254 ILE A N 1
ATOM 2069 C CA . ILE A 1 254 ? -17.422 -11.521 30.702 1.00 98.12 254 ILE A CA 1
ATOM 2070 C C . ILE A 1 254 ? -17.626 -13.023 30.869 1.00 98.12 254 ILE A C 1
ATOM 2072 O O . ILE A 1 254 ? -18.272 -13.428 31.826 1.00 98.12 254 ILE A O 1
ATOM 2076 N N . GLY A 1 255 ? -17.145 -13.849 29.940 1.00 97.31 255 GLY A N 1
ATOM 2077 C CA . GLY A 1 255 ? -17.215 -15.310 29.937 1.00 97.31 255 GLY A CA 1
ATOM 2078 C C . GLY A 1 255 ? -16.072 -15.972 30.723 1.00 97.31 255 GLY A C 1
ATOM 2079 O O . GLY A 1 255 ? -15.222 -15.286 31.292 1.00 97.31 255 GLY A O 1
ATOM 2080 N N . PRO A 1 256 ? -16.048 -17.311 30.811 1.00 95.94 256 PRO A N 1
ATOM 2081 C CA . PRO A 1 256 ? -14.959 -18.038 31.462 1.00 95.94 256 PRO A CA 1
ATOM 2082 C C . PRO A 1 256 ? -13.622 -17.900 30.719 1.00 95.94 256 PRO A C 1
ATOM 2084 O O . PRO A 1 256 ? -13.587 -17.757 29.496 1.00 95.94 256 PRO A O 1
ATOM 2087 N N . LEU A 1 257 ? -12.514 -18.020 31.453 1.00 95.19 257 LEU A N 1
ATOM 2088 C CA . LEU A 1 257 ? -11.177 -18.172 30.877 1.00 95.19 257 LEU A CA 1
ATOM 2089 C C . LEU A 1 257 ? -10.902 -19.645 30.564 1.00 95.19 257 LEU A C 1
ATOM 2091 O O . LEU A 1 257 ? -10.960 -20.494 31.455 1.00 95.19 257 LEU A O 1
ATOM 2095 N N . TYR A 1 258 ? -10.513 -19.939 29.325 1.00 95.44 258 TYR A N 1
ATOM 2096 C CA . TYR A 1 258 ? -10.091 -21.277 28.916 1.00 95.44 258 TYR A CA 1
ATOM 2097 C C . TYR A 1 258 ? -8.642 -21.259 28.441 1.00 95.44 258 TYR A C 1
ATOM 2099 O O . TYR A 1 258 ? -8.308 -20.581 27.476 1.00 95.44 258 TYR A O 1
ATOM 2107 N N . SER A 1 259 ? -7.770 -22.046 29.073 1.00 92.19 259 SER A N 1
ATOM 2108 C CA . SER A 1 259 ? -6.345 -22.101 28.706 1.00 92.19 259 SER A CA 1
ATOM 2109 C C . SER A 1 259 ? -6.098 -22.531 27.252 1.00 92.19 259 SER A C 1
ATOM 2111 O O . SER A 1 259 ? -5.114 -22.103 26.660 1.00 92.19 259 SER A O 1
ATOM 2113 N N . HIS A 1 260 ? -7.004 -23.323 26.669 1.00 92.38 260 HIS A N 1
ATOM 2114 C CA . HIS A 1 260 ? -6.969 -23.771 25.270 1.00 92.38 260 HIS A CA 1
ATOM 2115 C C . HIS A 1 260 ? -7.582 -22.764 24.275 1.00 92.38 260 HIS A C 1
ATOM 2117 O O . HIS A 1 260 ? -7.710 -23.070 23.100 1.00 92.38 260 HIS A O 1
ATOM 2123 N N . ALA A 1 261 ? -7.979 -21.570 24.726 1.00 93.31 261 ALA A N 1
ATOM 2124 C CA . ALA A 1 261 ? -8.632 -20.541 23.907 1.00 93.31 261 ALA A CA 1
ATOM 2125 C C . ALA A 1 261 ? -7.842 -19.221 23.873 1.00 93.31 261 ALA A C 1
ATOM 2127 O O . ALA A 1 261 ? -8.398 -18.150 23.643 1.00 93.31 261 ALA A O 1
ATOM 2128 N N . MET A 1 262 ? -6.539 -19.292 24.159 1.00 93.88 262 MET A N 1
ATOM 2129 C CA . MET A 1 262 ? -5.654 -18.134 24.345 1.00 93.88 262 MET A CA 1
ATOM 2130 C C . MET A 1 262 ? -4.788 -17.831 23.110 1.00 93.88 262 MET A C 1
ATOM 2132 O O . MET A 1 262 ? -3.811 -17.090 23.208 1.00 93.88 262 MET A O 1
ATOM 2136 N N . GLU A 1 263 ? -5.123 -18.394 21.947 1.00 89.56 263 GLU A N 1
ATOM 2137 C CA . GLU A 1 263 ? -4.332 -18.280 20.711 1.00 89.56 263 GLU A CA 1
ATOM 2138 C C . GLU A 1 263 ? -4.142 -16.823 20.254 1.00 89.56 263 GLU A C 1
ATOM 2140 O O . GLU A 1 263 ? -3.070 -16.465 19.758 1.00 89.56 263 GLU A O 1
ATOM 2145 N N . ALA A 1 264 ? -5.123 -15.950 20.515 1.00 89.88 264 ALA A N 1
ATOM 2146 C CA . ALA A 1 264 ? -5.048 -14.524 20.202 1.00 89.88 264 ALA A CA 1
ATOM 2147 C C . ALA A 1 264 ? -3.801 -13.834 20.790 1.00 89.88 264 ALA A C 1
ATOM 2149 O O . ALA A 1 264 ? -3.233 -12.960 20.141 1.00 89.88 264 ALA A O 1
ATOM 2150 N N . PHE A 1 265 ? -3.316 -14.259 21.965 1.00 94.69 265 PHE A N 1
ATOM 2151 C CA . PHE A 1 265 ? -2.090 -13.714 22.563 1.00 94.69 265 PHE A CA 1
ATOM 2152 C C . PHE A 1 265 ? -0.836 -14.097 21.771 1.00 94.69 265 PHE A C 1
ATOM 2154 O O . PHE A 1 265 ? 0.102 -13.306 21.676 1.00 94.69 265 PHE A O 1
ATOM 2161 N N . THR A 1 266 ? -0.814 -15.295 21.183 1.00 91.56 266 THR A N 1
ATOM 2162 C CA . THR A 1 266 ? 0.293 -15.765 20.345 1.00 91.56 266 THR A CA 1
ATOM 2163 C C . THR A 1 266 ? 0.264 -15.087 18.978 1.00 91.56 266 THR A C 1
ATOM 2165 O O . THR A 1 266 ? 1.274 -14.523 18.561 1.00 91.56 266 THR A O 1
ATOM 2168 N N . VAL A 1 267 ? -0.891 -15.077 18.303 1.00 88.62 267 VAL A N 1
ATOM 2169 C CA . VAL A 1 267 ? -1.042 -14.458 16.972 1.00 88.62 267 VAL A CA 1
ATOM 2170 C C . VAL A 1 267 ? -0.865 -12.939 17.051 1.00 88.62 267 VAL A C 1
ATOM 2172 O O . VAL A 1 267 ? -0.135 -12.352 16.253 1.00 88.62 267 VAL A O 1
ATOM 2175 N N . GLY A 1 268 ? -1.440 -12.310 18.078 1.00 89.88 268 GLY A N 1
ATOM 2176 C CA . GLY A 1 268 ? -1.294 -10.888 18.380 1.00 89.88 268 GLY A CA 1
ATOM 2177 C C . GLY A 1 268 ? 0.078 -10.494 18.935 1.00 89.88 268 GLY A C 1
ATOM 2178 O O . GLY A 1 268 ? 0.302 -9.312 19.189 1.00 89.88 268 GLY A O 1
ATOM 2179 N N . LYS A 1 269 ? 1.010 -11.447 19.105 1.00 95.19 269 LYS A N 1
ATOM 2180 C CA . LYS A 1 269 ? 2.376 -11.233 19.621 1.00 95.19 269 LYS A CA 1
ATOM 2181 C C . LYS A 1 269 ? 2.412 -10.469 20.952 1.00 95.19 269 LYS A C 1
ATOM 2183 O O . LYS A 1 269 ? 3.261 -9.598 21.145 1.00 95.19 269 LYS A O 1
ATOM 2188 N N . ALA A 1 270 ? 1.483 -10.768 21.856 1.00 94.94 270 ALA A N 1
ATOM 2189 C CA . ALA A 1 270 ? 1.409 -10.103 23.149 1.00 94.94 270 ALA A CA 1
ATOM 2190 C C . ALA A 1 270 ? 2.702 -10.337 23.962 1.00 94.94 270 ALA A C 1
ATOM 2192 O O . ALA A 1 270 ? 3.241 -11.448 23.954 1.00 94.94 270 ALA A O 1
ATOM 2193 N N . PRO A 1 271 ? 3.202 -9.333 24.707 1.00 93.44 271 PRO A N 1
ATOM 2194 C CA . PRO A 1 271 ? 4.435 -9.469 25.491 1.00 93.44 271 PRO A CA 1
ATOM 2195 C C . PRO A 1 271 ? 4.304 -10.477 26.647 1.00 93.44 271 PRO A C 1
ATOM 2197 O O . PRO A 1 271 ? 5.305 -10.962 27.176 1.00 93.44 271 PRO A O 1
ATOM 2200 N N . TYR A 1 272 ? 3.073 -10.752 27.072 1.00 93.25 272 TYR A N 1
ATOM 2201 C CA . TYR A 1 272 ? 2.679 -11.774 28.034 1.00 93.25 272 TYR A CA 1
ATOM 2202 C C . TYR A 1 272 ? 1.161 -11.991 27.921 1.00 93.25 272 TYR A C 1
ATOM 2204 O O . TYR A 1 272 ? 0.446 -11.155 27.367 1.00 93.25 272 TYR A O 1
ATOM 2212 N N . ASN A 1 273 ? 0.652 -13.104 28.454 1.00 94.31 273 ASN A N 1
ATOM 2213 C CA . ASN A 1 273 ? -0.790 -13.334 28.532 1.00 94.31 2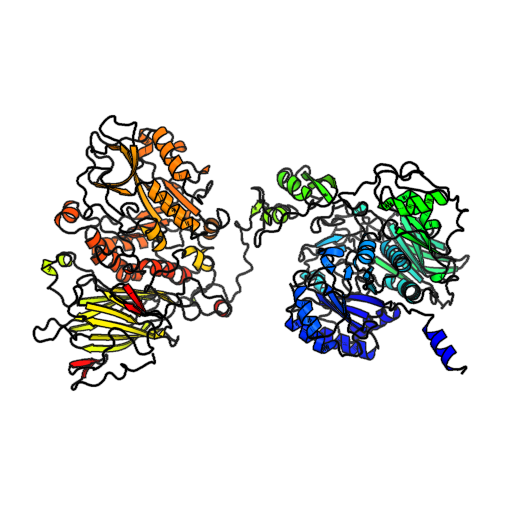73 ASN A CA 1
ATOM 2214 C C . ASN A 1 273 ? -1.375 -12.571 29.732 1.00 94.31 273 ASN A C 1
ATOM 2216 O O . ASN A 1 273 ? -1.389 -13.085 30.852 1.00 94.31 273 ASN A O 1
ATOM 2220 N N . TYR A 1 274 ? -1.862 -11.352 29.495 1.00 94.88 274 TYR A N 1
ATOM 2221 C CA . TYR A 1 274 ? -2.482 -10.521 30.531 1.00 94.88 274 TYR A CA 1
ATOM 2222 C C . TYR A 1 274 ? -3.869 -11.001 30.976 1.00 94.88 274 TYR A C 1
ATOM 2224 O O . TYR A 1 274 ? -4.380 -10.469 31.955 1.00 94.88 274 TYR A O 1
ATOM 2232 N N . ALA A 1 275 ? -4.484 -11.999 30.331 1.00 95.38 275 ALA A N 1
ATOM 2233 C CA . ALA A 1 275 ? -5.703 -12.644 30.832 1.00 95.38 275 ALA A CA 1
ATOM 2234 C C . ALA A 1 275 ? -5.420 -13.747 31.867 1.00 95.38 275 ALA A C 1
ATOM 2236 O O . ALA A 1 275 ? -6.329 -14.189 32.573 1.00 95.38 275 ALA A O 1
ATOM 2237 N N . ASN A 1 276 ? -4.167 -14.189 32.004 1.00 91.75 276 ASN A N 1
ATOM 2238 C CA . ASN A 1 276 ? -3.815 -15.230 32.959 1.00 91.75 276 ASN A CA 1
ATOM 2239 C C . ASN A 1 276 ? -4.124 -14.790 34.400 1.00 91.75 276 ASN A C 1
ATOM 2241 O O . ASN A 1 276 ? -3.664 -13.744 34.859 1.00 91.75 276 ASN A O 1
ATOM 2245 N N . ASN A 1 277 ? -4.902 -15.596 35.128 1.00 90.62 277 ASN A N 1
ATOM 2246 C CA . ASN A 1 277 ? -5.404 -15.262 36.466 1.00 90.62 277 ASN A CA 1
ATOM 2247 C C . ASN A 1 277 ? -6.095 -13.882 36.537 1.00 90.62 277 ASN A C 1
ATOM 2249 O O . ASN A 1 277 ? -5.979 -13.177 37.545 1.00 90.62 277 ASN A O 1
ATOM 2253 N N . ARG A 1 278 ? -6.799 -13.480 35.473 1.00 94.19 278 ARG A N 1
ATOM 2254 C CA . ARG A 1 278 ? -7.667 -12.293 35.431 1.00 94.19 278 ARG A CA 1
ATOM 2255 C C . ARG A 1 278 ? -9.102 -12.704 35.091 1.00 94.19 278 ARG A C 1
ATOM 2257 O O . ARG A 1 278 ? -9.568 -12.422 33.993 1.00 94.19 278 ARG A O 1
ATOM 2264 N N . PRO A 1 279 ? -9.783 -13.441 35.990 1.00 95.88 279 PRO A N 1
ATOM 2265 C CA . PRO A 1 279 ? -11.175 -13.807 35.772 1.00 95.88 279 PRO A CA 1
ATOM 2266 C C . PRO A 1 279 ? -12.034 -12.544 35.717 1.00 95.88 279 PRO A C 1
ATOM 2268 O O . PRO A 1 279 ? -11.832 -11.640 36.527 1.00 95.88 279 PRO A O 1
ATOM 2271 N N . HIS A 1 280 ? -12.971 -12.495 34.768 1.00 97.12 280 HIS A N 1
ATOM 2272 C CA . HIS A 1 280 ? -13.928 -11.392 34.568 1.00 97.12 280 HIS A CA 1
ATOM 2273 C C . HIS A 1 280 ? -15.389 -11.813 34.773 1.00 97.12 280 HIS A C 1
ATOM 2275 O O . HIS A 1 280 ? -16.316 -11.007 34.693 1.00 97.12 280 HIS A O 1
ATOM 2281 N N . ASP A 1 281 ? -15.615 -13.085 35.083 1.00 94.12 281 ASP A N 1
ATOM 2282 C CA . ASP A 1 281 ? -16.935 -13.686 35.238 1.00 94.12 281 ASP A CA 1
ATOM 2283 C C . ASP A 1 281 ? -17.767 -13.084 36.379 1.00 94.12 281 ASP A C 1
ATOM 2285 O O . ASP A 1 281 ? -18.999 -13.115 36.324 1.00 94.12 281 ASP A O 1
ATOM 2289 N N . GLY A 1 282 ? -17.118 -12.472 37.373 1.00 96.00 282 GLY A N 1
ATOM 2290 C CA . GLY A 1 282 ? -17.788 -11.736 38.443 1.00 96.00 282 GLY A CA 1
ATOM 2291 C C . GLY A 1 282 ? -18.709 -10.618 37.941 1.00 96.00 282 GLY A C 1
ATOM 2292 O O . GLY A 1 282 ? -19.763 -10.393 38.537 1.00 96.00 282 GLY A O 1
ATOM 2293 N N . TRP A 1 283 ? -18.402 -9.969 36.812 1.00 97.62 283 TRP A N 1
ATOM 2294 C CA . TRP A 1 283 ? -19.279 -8.936 36.246 1.00 97.62 283 TRP A CA 1
ATOM 2295 C C . TRP A 1 283 ? -20.638 -9.472 35.782 1.00 97.62 283 TRP A C 1
ATOM 2297 O O . TRP A 1 283 ? -21.601 -8.703 35.750 1.00 97.62 283 TRP A O 1
ATOM 2307 N N . ARG A 1 284 ? -20.766 -10.781 35.505 1.00 97.31 284 ARG A N 1
ATOM 2308 C CA . ARG A 1 284 ? -22.061 -11.398 35.168 1.00 97.31 284 ARG A CA 1
ATOM 2309 C C . ARG A 1 284 ? -23.048 -11.379 36.333 1.00 97.31 284 ARG A C 1
ATOM 2311 O O . ARG A 1 284 ? -24.249 -11.414 36.094 1.00 97.31 284 ARG A O 1
ATOM 2318 N N . GLN A 1 285 ? -22.577 -11.282 37.578 1.00 96.62 285 GLN A N 1
ATOM 2319 C CA . GLN A 1 285 ? -23.426 -11.380 38.773 1.00 96.62 285 GLN A CA 1
ATOM 2320 C C . GLN A 1 285 ? -24.448 -10.241 38.901 1.00 96.62 285 GLN A C 1
ATOM 2322 O O . GLN A 1 285 ? -25.451 -10.397 39.593 1.00 96.62 285 GLN A O 1
ATOM 2327 N N . THR A 1 286 ? -24.220 -9.097 38.248 1.00 97.31 286 THR A N 1
ATOM 2328 C CA . THR A 1 286 ? -25.170 -7.971 38.242 1.00 97.31 286 THR A CA 1
ATOM 2329 C C . THR A 1 286 ? -26.151 -8.018 37.067 1.00 97.31 286 THR A C 1
ATOM 2331 O O . THR A 1 286 ? -27.190 -7.358 37.116 1.00 97.31 286 THR A O 1
ATOM 2334 N N . LEU A 1 287 ? -25.855 -8.805 36.025 1.00 98.25 287 LEU A N 1
ATOM 2335 C CA . LEU A 1 287 ? -26.607 -8.815 34.770 1.00 98.25 287 LEU A CA 1
ATOM 2336 C C . LEU A 1 287 ? -28.066 -9.255 34.908 1.00 98.25 287 LEU A C 1
ATOM 2338 O O . LEU A 1 287 ? -28.903 -8.551 34.349 1.00 98.25 287 LEU A O 1
ATOM 2342 N N . PRO A 1 288 ? -28.423 -10.312 35.669 1.00 97.88 288 PRO A N 1
ATOM 2343 C CA . PRO A 1 288 ? -29.822 -10.723 35.786 1.00 97.88 288 PRO A CA 1
ATOM 2344 C C . PRO A 1 288 ? -30.733 -9.577 36.235 1.00 97.88 288 PRO A C 1
ATOM 2346 O O . PRO A 1 288 ? -31.776 -9.331 35.634 1.00 97.88 288 PRO A O 1
ATOM 2349 N N . PHE A 1 289 ? -30.295 -8.801 37.235 1.00 97.62 289 PHE A N 1
ATOM 2350 C CA . PHE A 1 289 ? -31.048 -7.640 37.707 1.00 97.62 289 PHE A CA 1
ATOM 2351 C C . PHE A 1 289 ? -31.140 -6.549 36.635 1.00 97.62 289 PHE A C 1
ATOM 2353 O O . PHE A 1 289 ? -32.226 -6.031 36.374 1.00 97.62 289 PHE A O 1
ATOM 2360 N N . TRP A 1 290 ? -30.012 -6.186 36.016 1.00 97.88 290 TRP A N 1
ATOM 2361 C CA . TRP A 1 290 ? -29.985 -5.118 35.019 1.00 97.88 290 TRP A CA 1
ATOM 2362 C C . TRP A 1 290 ? -30.805 -5.443 33.774 1.00 97.88 290 TRP A C 1
ATOM 2364 O O . TRP A 1 290 ? -31.570 -4.599 33.309 1.00 97.88 290 TRP A O 1
ATOM 2374 N N . ILE A 1 291 ? -30.680 -6.666 33.263 1.00 98.44 291 ILE A N 1
ATOM 2375 C CA . ILE A 1 291 ? -31.377 -7.122 32.064 1.00 98.44 291 ILE A CA 1
ATOM 2376 C C . ILE A 1 291 ? -32.880 -7.244 32.325 1.00 98.44 291 ILE A C 1
ATOM 2378 O O . ILE A 1 291 ? -33.669 -6.783 31.499 1.00 98.44 291 ILE A O 1
ATOM 2382 N N . ASP A 1 292 ? -33.297 -7.772 33.478 1.00 97.19 292 ASP A N 1
ATOM 2383 C CA . ASP A 1 292 ? -34.719 -7.828 33.836 1.00 97.19 292 ASP A CA 1
ATOM 2384 C C . ASP A 1 292 ? -35.315 -6.426 33.969 1.00 97.19 292 ASP A C 1
ATOM 2386 O O . ASP A 1 292 ? -36.403 -6.151 33.445 1.00 97.19 292 ASP A O 1
ATOM 2390 N N . TYR A 1 293 ? -34.577 -5.514 34.610 1.00 95.94 293 TYR A N 1
ATOM 2391 C CA . TYR A 1 293 ? -35.007 -4.131 34.768 1.00 95.94 293 TYR A CA 1
ATOM 2392 C C . TYR A 1 293 ? -35.116 -3.422 33.413 1.00 95.94 293 TYR A C 1
ATOM 2394 O O . TYR A 1 293 ? -36.100 -2.726 33.166 1.00 95.94 293 TYR A O 1
ATOM 2402 N N . TYR A 1 294 ? -34.162 -3.652 32.510 1.00 97.12 294 TYR A N 1
ATOM 2403 C CA . TYR A 1 294 ? -34.179 -3.121 31.150 1.00 97.12 294 TYR A CA 1
ATOM 2404 C C . TYR A 1 294 ? -35.364 -3.657 30.341 1.00 97.12 294 TYR A C 1
ATOM 2406 O O . TYR A 1 294 ? -36.137 -2.869 29.800 1.00 97.12 294 TYR A O 1
ATOM 2414 N N . LYS A 1 295 ? -35.542 -4.980 30.285 1.00 95.75 295 LYS A N 1
ATOM 2415 C CA . LYS A 1 295 ? -36.524 -5.621 29.399 1.00 95.75 295 LYS A CA 1
ATOM 2416 C C . LYS A 1 295 ? -37.959 -5.494 29.895 1.00 95.75 295 LYS A C 1
ATOM 2418 O O . LYS A 1 295 ? -38.882 -5.440 29.088 1.00 95.75 295 LYS A O 1
ATOM 2423 N N . THR A 1 296 ? -38.167 -5.487 31.212 1.00 94.00 296 THR A N 1
ATOM 2424 C CA . THR A 1 296 ? -39.517 -5.547 31.801 1.00 94.00 296 THR A CA 1
ATOM 2425 C C . THR A 1 296 ? -39.910 -4.282 32.561 1.00 94.00 296 THR A C 1
ATOM 2427 O O . THR A 1 296 ? -41.072 -4.113 32.939 1.00 94.00 296 THR A O 1
ATOM 2430 N N . GLY A 1 297 ? -38.958 -3.380 32.813 1.00 92.88 297 GLY A N 1
ATOM 2431 C CA . GLY A 1 297 ? -39.167 -2.199 33.645 1.00 92.88 297 GLY A CA 1
ATOM 2432 C C . GLY A 1 297 ? -39.292 -2.501 35.143 1.00 92.88 297 GLY A C 1
ATOM 2433 O O . GLY A 1 297 ? -39.629 -1.595 35.908 1.00 92.88 297 GLY A O 1
ATOM 2434 N N . LYS A 1 298 ? -39.049 -3.744 35.576 1.00 92.88 298 LYS A N 1
ATOM 2435 C CA . LYS A 1 298 ? -38.956 -4.167 36.981 1.00 92.88 298 LYS A CA 1
ATOM 2436 C C . LYS A 1 298 ? -37.895 -5.257 37.132 1.00 92.88 298 LYS A C 1
ATOM 2438 O O . LYS A 1 298 ? -37.673 -6.036 36.221 1.00 92.88 298 LYS A O 1
ATOM 2443 N N . ALA A 1 299 ? -37.295 -5.366 38.308 1.00 95.81 299 ALA A N 1
ATOM 2444 C CA . ALA A 1 299 ? -36.416 -6.481 38.634 1.00 95.81 299 ALA A CA 1
ATOM 2445 C C . ALA A 1 299 ? -36.622 -6.943 40.076 1.00 95.81 299 ALA A C 1
ATOM 2447 O O . ALA A 1 299 ? -37.038 -6.175 40.952 1.00 95.81 299 ALA A O 1
ATOM 2448 N N . THR A 1 300 ? -36.344 -8.224 40.307 1.00 96.38 300 THR A N 1
ATOM 2449 C CA . THR A 1 300 ? -36.373 -8.841 41.634 1.00 96.38 300 THR A CA 1
ATOM 2450 C C . THR A 1 300 ? -34.982 -9.320 41.983 1.00 96.38 300 THR A C 1
ATOM 2452 O O . THR A 1 300 ? -34.378 -10.079 41.234 1.00 96.38 300 THR A O 1
ATOM 2455 N N . VAL A 1 301 ? -34.487 -8.903 43.145 1.00 97.25 301 VAL A N 1
ATOM 2456 C CA . VAL A 1 301 ? -33.279 -9.484 43.716 1.00 97.25 301 VAL A CA 1
ATOM 2457 C C . VAL A 1 301 ? -33.664 -10.843 44.288 1.00 97.25 301 VAL A C 1
ATOM 2459 O O . VAL A 1 301 ? -34.363 -10.922 45.302 1.00 97.25 301 VAL A O 1
ATOM 2462 N N . SER A 1 302 ? -33.253 -11.901 43.591 1.00 94.50 302 SER A N 1
ATOM 2463 C CA . SER A 1 302 ? -33.413 -13.304 43.997 1.00 94.50 302 SER A CA 1
ATOM 2464 C C . SER A 1 302 ? -32.210 -13.823 44.793 1.00 94.50 302 SER A C 1
ATOM 2466 O O . SER A 1 302 ? -32.315 -14.754 45.593 1.00 94.50 302 SER A O 1
ATOM 2468 N N . GLN A 1 303 ? -31.058 -13.190 44.596 1.00 95.00 303 GLN A N 1
ATOM 2469 C CA . GLN A 1 303 ? -29.791 -13.579 45.182 1.00 95.00 303 GLN A CA 1
ATOM 2470 C C . GLN A 1 303 ? -28.954 -12.322 45.419 1.00 95.00 303 GLN A C 1
ATOM 2472 O O . GLN A 1 303 ? -28.730 -11.544 44.494 1.00 95.00 303 GLN A O 1
ATOM 2477 N N . GLU A 1 304 ? -28.516 -12.104 46.661 1.00 97.75 304 GLU A N 1
ATOM 2478 C CA . GLU A 1 304 ? -27.597 -11.001 46.957 1.00 97.75 304 GLU A CA 1
ATOM 2479 C C . GLU A 1 304 ? -26.162 -11.407 46.610 1.00 97.75 304 GLU A C 1
ATOM 2481 O O . GLU A 1 304 ? -25.773 -12.565 46.812 1.00 97.75 304 GLU A O 1
ATOM 2486 N N . SER A 1 305 ? -25.372 -10.463 46.104 1.00 97.62 305 SER A N 1
ATOM 2487 C CA . SER A 1 305 ? -23.992 -10.706 45.676 1.00 97.62 305 SER A CA 1
ATOM 2488 C C . SER A 1 305 ? -23.119 -9.459 45.815 1.00 97.62 305 SER A C 1
ATOM 2490 O O . SER A 1 305 ? -23.612 -8.332 45.869 1.00 97.62 305 SER A O 1
ATOM 2492 N N . LEU A 1 306 ? -21.809 -9.681 45.886 1.00 98.25 306 LEU A N 1
ATOM 2493 C CA . LEU A 1 306 ? -20.762 -8.666 45.861 1.00 98.25 306 LEU A CA 1
ATOM 2494 C C . LEU A 1 306 ? -19.823 -8.968 44.690 1.00 98.25 306 LEU A C 1
ATOM 2496 O O . LEU A 1 306 ? -19.374 -10.102 44.544 1.00 98.25 306 LEU A O 1
ATOM 2500 N N . VAL A 1 307 ? -19.500 -7.952 43.897 1.00 98.31 307 VAL A N 1
ATOM 2501 C CA . VAL A 1 307 ? -18.528 -7.984 42.798 1.00 98.31 307 VAL A CA 1
ATOM 2502 C C . VAL A 1 307 ? -17.468 -6.932 43.076 1.00 98.31 307 VAL A C 1
ATOM 2504 O O . VAL A 1 307 ? -17.805 -5.813 43.456 1.00 98.31 307 VAL A O 1
ATOM 2507 N N . VAL A 1 308 ? -16.200 -7.281 42.894 1.00 98.19 308 VAL A N 1
ATOM 2508 C CA . VAL A 1 308 ? -15.044 -6.428 43.183 1.00 98.19 308 VAL A CA 1
ATOM 2509 C C . VAL A 1 308 ? -14.075 -6.507 42.018 1.00 98.19 308 VAL A C 1
ATOM 2511 O O . VAL A 1 308 ? -13.776 -7.608 41.564 1.00 98.19 308 VAL A O 1
ATOM 2514 N N . TRP A 1 309 ? -13.550 -5.374 41.560 1.00 98.06 309 TRP A N 1
ATOM 2515 C CA . TRP A 1 309 ? -12.491 -5.357 40.556 1.00 98.06 309 TRP A CA 1
ATOM 2516 C C . TRP A 1 309 ? -11.461 -4.267 40.813 1.00 98.06 309 TRP A C 1
ATOM 2518 O O . TRP A 1 309 ? -11.762 -3.211 41.372 1.00 98.06 309 TRP A O 1
ATOM 2528 N N . TYR A 1 310 ? -10.219 -4.564 40.442 1.00 96.69 310 TYR A N 1
ATOM 2529 C CA . TYR A 1 310 ? -9.081 -3.654 40.535 1.00 96.69 310 TYR A CA 1
ATOM 2530 C C . TYR A 1 310 ? -7.898 -4.206 39.735 1.00 96.69 310 TYR A C 1
ATOM 2532 O O . TYR A 1 310 ? -7.806 -5.406 39.457 1.00 96.69 310 TYR A O 1
ATOM 2540 N N . ARG A 1 311 ? -6.957 -3.329 39.379 1.00 94.75 311 ARG A N 1
ATOM 2541 C CA . ARG A 1 311 ? -5.639 -3.748 38.881 1.00 94.75 311 ARG A CA 1
ATOM 2542 C C . ARG A 1 311 ? -4.810 -4.262 40.046 1.00 94.75 311 ARG A C 1
ATOM 2544 O O . ARG A 1 311 ? -4.820 -3.654 41.105 1.00 94.75 311 ARG A O 1
ATOM 2551 N N . THR A 1 312 ? -4.051 -5.336 39.861 1.00 94.69 312 THR A N 1
ATOM 2552 C CA . THR A 1 312 ? -3.293 -5.981 40.952 1.00 94.69 312 THR A CA 1
ATOM 2553 C C . THR A 1 312 ? -1.972 -5.288 41.292 1.00 94.69 312 THR A C 1
ATOM 2555 O O . THR A 1 312 ? -1.284 -5.705 42.220 1.00 94.69 312 THR A O 1
ATOM 2558 N N . SER A 1 313 ? -1.603 -4.236 40.566 1.00 93.31 313 SER A N 1
ATOM 2559 C CA . SER A 1 313 ? -0.406 -3.435 40.813 1.00 93.31 313 SER A CA 1
ATOM 2560 C C . SER A 1 313 ? -0.727 -1.939 40.730 1.00 93.31 313 SER A C 1
ATOM 2562 O O . SER A 1 313 ? -1.563 -1.549 39.905 1.00 93.31 313 SER A O 1
ATOM 2564 N N . PRO A 1 314 ? -0.039 -1.085 41.511 1.00 92.88 314 PRO A N 1
ATOM 2565 C CA . PRO A 1 314 ? -0.133 0.360 41.338 1.00 92.88 314 PRO A CA 1
ATOM 2566 C C . PRO A 1 314 ? 0.202 0.790 39.908 1.00 92.88 314 PRO A C 1
ATOM 2568 O O . PRO A 1 314 ? 1.082 0.219 39.266 1.00 92.88 314 PRO A O 1
ATOM 2571 N N . SER A 1 315 ? -0.490 1.817 39.419 1.00 90.56 315 SER A N 1
ATOM 2572 C CA . SER A 1 315 ? -0.330 2.395 38.075 1.00 90.56 315 SER A CA 1
ATOM 2573 C C . SER A 1 315 ? 1.111 2.786 37.733 1.00 90.56 315 SER A C 1
ATOM 2575 O O . SER A 1 315 ? 1.536 2.638 36.589 1.00 90.56 315 SER A O 1
ATOM 2577 N N . SER A 1 316 ? 1.866 3.242 38.732 1.00 87.38 316 SER A N 1
ATOM 2578 C CA . SER A 1 316 ? 3.251 3.704 38.621 1.00 87.38 316 SER A CA 1
ATOM 2579 C C . SER A 1 316 ? 4.288 2.699 39.128 1.00 87.38 316 SER A C 1
ATOM 2581 O O . SER A 1 316 ? 5.475 3.015 39.156 1.00 87.38 316 SER A O 1
ATOM 2583 N N . ALA A 1 317 ? 3.872 1.500 39.553 1.00 88.25 317 ALA A N 1
ATOM 2584 C CA . ALA A 1 317 ? 4.792 0.523 40.138 1.00 88.25 317 ALA A CA 1
ATOM 2585 C C . ALA A 1 317 ? 5.813 -0.017 39.127 1.00 88.25 317 ALA A C 1
ATOM 2587 O O . ALA A 1 317 ? 6.929 -0.365 39.512 1.00 88.25 317 ALA A O 1
ATOM 2588 N N . CYS A 1 318 ? 5.415 -0.114 37.859 1.00 91.69 318 CYS A N 1
ATOM 2589 C CA . CYS A 1 318 ? 6.148 -0.783 36.794 1.00 91.69 318 CYS A CA 1
ATOM 2590 C C . CYS A 1 318 ? 6.008 -0.019 35.478 1.00 91.69 318 CYS A C 1
ATOM 2592 O O . CYS A 1 318 ? 5.247 0.944 35.385 1.00 91.69 318 CYS A O 1
ATOM 2594 N N . SER A 1 319 ? 6.750 -0.448 34.454 1.00 93.00 319 SER A N 1
ATOM 2595 C CA . SER A 1 319 ? 6.620 0.143 33.121 1.00 93.00 319 SER A CA 1
ATOM 2596 C C . SER A 1 319 ? 5.195 -0.050 32.593 1.00 93.00 319 SER A C 1
ATOM 2598 O O . SER A 1 319 ? 4.627 -1.135 32.709 1.00 93.00 319 SER A O 1
ATOM 2600 N N . ASP A 1 320 ? 4.626 0.976 31.968 1.00 91.56 320 ASP A N 1
ATOM 2601 C CA . ASP A 1 320 ? 3.354 0.879 31.240 1.00 91.56 320 ASP A CA 1
ATOM 2602 C C . ASP A 1 320 ? 3.456 0.043 29.951 1.00 91.56 320 ASP A C 1
ATOM 2604 O O . ASP A 1 320 ? 2.434 -0.258 29.333 1.00 91.56 320 ASP A O 1
ATOM 2608 N N . GLY A 1 321 ? 4.667 -0.360 29.547 1.00 90.31 321 GLY A N 1
ATOM 2609 C CA . GLY A 1 321 ? 4.913 -1.121 28.326 1.00 90.31 321 GLY A CA 1
ATOM 2610 C C . GLY A 1 321 ? 4.602 -0.340 27.047 1.00 90.31 321 GLY A C 1
ATOM 2611 O O . GLY A 1 321 ? 4.273 -0.972 26.044 1.00 90.31 321 GLY A O 1
ATOM 2612 N N . GLY A 1 322 ? 4.648 0.998 27.093 1.00 91.81 322 GLY A N 1
ATOM 2613 C CA . GLY A 1 322 ? 4.250 1.870 25.986 1.00 91.81 322 GLY A CA 1
ATOM 2614 C C . GLY A 1 322 ? 2.740 1.885 25.741 1.00 91.81 322 GLY A C 1
ATOM 2615 O O . GLY A 1 322 ? 2.304 2.265 24.660 1.00 91.81 322 GLY A O 1
ATOM 2616 N N . THR A 1 323 ? 1.936 1.408 26.696 1.00 94.44 323 THR A N 1
ATOM 2617 C CA . THR A 1 323 ? 0.475 1.482 26.584 1.00 94.44 323 THR A CA 1
ATOM 2618 C C . THR A 1 323 ? 0.038 2.933 26.751 1.00 94.44 323 THR A C 1
ATOM 2620 O O . THR A 1 323 ? 0.529 3.616 27.646 1.00 94.44 323 THR A O 1
ATOM 2623 N N . VAL A 1 324 ? -0.930 3.382 25.957 1.00 95.94 324 VAL A N 1
ATOM 2624 C CA . VAL A 1 324 ? -1.556 4.707 26.080 1.00 95.94 324 VAL A CA 1
ATOM 2625 C C . VAL A 1 324 ? -3.040 4.595 26.428 1.00 95.94 324 VAL A C 1
ATOM 2627 O O . VAL A 1 324 ? -3.695 3.584 26.176 1.00 95.94 324 VAL A O 1
ATOM 2630 N N . GLY A 1 325 ? -3.580 5.630 27.057 1.00 96.12 325 GLY A N 1
ATOM 2631 C CA . GLY A 1 325 ? -5.016 5.824 27.194 1.00 96.12 325 GLY A CA 1
ATOM 2632 C C . GLY A 1 325 ? -5.579 6.519 25.959 1.00 96.12 325 GLY A C 1
ATOM 2633 O O . GLY A 1 325 ? -5.050 7.565 25.595 1.00 96.12 325 GLY A O 1
ATOM 2634 N N . ASN A 1 326 ? -6.642 5.984 25.352 1.00 95.88 326 ASN A N 1
ATOM 2635 C CA . ASN A 1 326 ? -7.065 6.288 23.975 1.00 95.88 326 ASN A CA 1
ATOM 2636 C C . ASN A 1 326 ? -5.965 5.969 22.938 1.00 95.88 326 ASN A C 1
ATOM 2638 O O . ASN A 1 326 ? -4.882 5.517 23.295 1.00 95.88 326 ASN A O 1
ATOM 2642 N N . THR A 1 327 ? -6.230 6.182 21.644 1.00 94.56 327 THR A N 1
ATOM 2643 C CA . THR A 1 327 ? -5.222 5.952 20.594 1.00 94.56 327 THR A CA 1
ATOM 2644 C C . THR A 1 327 ? -5.270 6.978 19.460 1.00 94.56 327 THR A C 1
ATOM 2646 O O . THR A 1 327 ? -6.325 7.254 18.880 1.00 94.56 327 THR A O 1
ATOM 2649 N N . ALA A 1 328 ? -4.096 7.481 19.073 1.00 94.50 328 ALA A N 1
ATOM 2650 C CA . ALA A 1 328 ? -3.912 8.364 17.925 1.00 94.50 328 ALA A CA 1
ATOM 2651 C C . ALA A 1 328 ? -4.295 7.686 16.600 1.00 94.50 328 ALA A C 1
ATOM 2653 O O . ALA A 1 328 ? -4.706 8.366 15.661 1.00 94.50 328 ALA A O 1
ATOM 2654 N N . SER A 1 329 ? -4.239 6.349 16.527 1.00 90.62 329 SER A N 1
ATOM 2655 C CA . SER A 1 329 ? -4.666 5.579 15.346 1.00 90.62 329 SER A CA 1
ATOM 2656 C C . SER A 1 329 ? -6.155 5.746 15.020 1.00 90.62 329 SER A C 1
ATOM 2658 O O . SER A 1 329 ? -6.542 5.660 13.858 1.00 90.62 329 SER A O 1
ATOM 2660 N N . GLN A 1 330 ? -6.974 6.063 16.028 1.00 90.38 330 GLN A N 1
ATOM 2661 C CA . GLN A 1 330 ? -8.387 6.428 15.884 1.00 90.38 330 GLN A CA 1
ATOM 2662 C C . GLN A 1 330 ? -8.597 7.952 15.923 1.00 90.38 330 GLN A C 1
ATOM 2664 O O . GLN A 1 330 ? -9.691 8.429 16.219 1.00 90.38 330 GLN A O 1
ATOM 2669 N N . LEU A 1 331 ? -7.536 8.721 15.649 1.00 93.19 331 LEU A N 1
ATOM 2670 C CA . LEU A 1 331 ? -7.505 10.187 15.668 1.00 93.19 331 LEU A CA 1
ATOM 2671 C C . LEU A 1 331 ? -7.915 10.778 17.027 1.00 93.19 331 LEU A C 1
ATOM 2673 O O . LEU A 1 331 ? -8.478 11.874 17.104 1.00 93.19 331 LEU A O 1
ATOM 2677 N N . GLN A 1 332 ? -7.641 10.035 18.107 1.00 92.94 332 GLN A N 1
ATOM 2678 C CA . GLN A 1 332 ? -7.943 10.442 19.472 1.00 92.94 332 GLN A CA 1
ATOM 2679 C C . GLN A 1 332 ? -6.733 11.095 20.143 1.00 92.94 332 GLN A C 1
ATOM 2681 O O . GLN A 1 332 ? -5.590 10.735 19.872 1.00 92.94 332 GLN A O 1
ATOM 2686 N N . ILE A 1 333 ? -6.981 12.022 21.072 1.00 94.81 333 ILE A N 1
ATOM 2687 C CA . ILE A 1 333 ? -5.925 12.503 21.970 1.00 94.81 333 ILE A CA 1
ATOM 2688 C C . ILE A 1 333 ? -5.555 11.357 22.908 1.00 94.81 333 ILE A C 1
ATOM 2690 O O . ILE A 1 333 ? -6.439 10.784 23.549 1.00 94.81 333 ILE A O 1
ATOM 2694 N N . GLU A 1 334 ? -4.262 11.058 22.989 1.00 96.12 334 GLU A N 1
ATOM 2695 C CA . GLU A 1 334 ? -3.703 10.060 23.895 1.00 96.12 334 GLU A CA 1
ATOM 2696 C C . GLU A 1 334 ? -3.401 10.648 25.278 1.00 96.12 334 GLU A C 1
ATOM 2698 O O . GLU A 1 334 ? -3.019 11.812 25.427 1.00 96.12 334 GLU A O 1
ATOM 2703 N N . PHE A 1 335 ? -3.552 9.819 26.306 1.00 95.56 335 PHE A N 1
ATOM 2704 C CA . PHE A 1 335 ? -3.361 10.177 27.705 1.00 95.56 335 PHE A CA 1
ATOM 2705 C C . PHE A 1 335 ? -2.415 9.187 28.391 1.00 95.56 335 PHE A C 1
ATOM 2707 O O . PHE A 1 335 ? -2.458 7.992 28.091 1.00 95.56 335 PHE A O 1
ATOM 2714 N N . PRO A 1 336 ? -1.613 9.633 29.374 1.00 94.94 336 PRO A N 1
ATOM 2715 C CA . PRO A 1 336 ? -0.887 8.719 30.246 1.00 94.94 336 PRO A CA 1
ATOM 2716 C C . PRO A 1 336 ? -1.849 7.714 30.910 1.00 94.94 336 PRO A C 1
ATOM 2718 O O . PRO A 1 336 ? -2.845 8.147 31.504 1.00 94.94 336 PRO A O 1
ATOM 2721 N N . PRO A 1 337 ? -1.572 6.397 30.874 1.00 93.62 337 PRO A N 1
ATOM 2722 C CA . PRO A 1 337 ? -2.445 5.369 31.451 1.00 93.62 337 PRO A CA 1
ATOM 2723 C C . PRO A 1 337 ? -2.849 5.607 32.905 1.00 93.62 337 PRO A C 1
ATOM 2725 O O . PRO A 1 337 ? -3.965 5.291 33.311 1.00 93.62 337 PRO A O 1
ATOM 2728 N N . GLN A 1 338 ? -1.956 6.204 33.695 1.00 90.06 338 GLN A N 1
ATOM 2729 C CA . GLN A 1 338 ? -2.165 6.471 35.118 1.00 90.06 338 GLN A CA 1
ATOM 2730 C C . GLN A 1 338 ? -3.255 7.531 35.359 1.00 90.06 338 GLN A C 1
ATOM 2732 O O . GLN A 1 338 ? -3.826 7.584 36.446 1.00 90.06 338 GLN A O 1
ATOM 2737 N N . LEU A 1 339 ? -3.563 8.366 34.357 1.00 92.06 339 LEU A N 1
ATOM 2738 C CA . LEU A 1 339 ? -4.693 9.300 34.403 1.00 92.06 339 LEU A CA 1
ATOM 2739 C C . LEU A 1 339 ? -6.021 8.631 34.029 1.00 92.06 339 LEU A C 1
ATOM 2741 O O . LEU A 1 339 ? -7.076 9.159 34.371 1.00 92.06 339 LEU A O 1
ATOM 2745 N N . ILE A 1 340 ? -5.968 7.504 33.315 1.00 92.31 340 ILE A N 1
ATOM 2746 C CA . ILE A 1 340 ? -7.138 6.806 32.771 1.00 92.31 340 ILE A CA 1
ATOM 2747 C C . ILE A 1 340 ? -7.621 5.707 33.710 1.00 92.31 340 ILE A C 1
ATOM 2749 O O . ILE A 1 340 ? -8.816 5.621 33.963 1.00 92.31 340 ILE A O 1
ATOM 2753 N N . MET A 1 341 ? -6.709 4.891 34.239 1.00 91.50 341 MET A N 1
ATOM 2754 C CA . MET A 1 341 ? -7.035 3.760 35.111 1.00 91.50 341 MET A CA 1
ATOM 2755 C C . MET A 1 341 ? -6.550 4.034 36.528 1.00 91.50 341 MET A C 1
ATOM 2757 O O . MET A 1 341 ? -5.377 3.826 36.851 1.00 91.50 341 MET A O 1
ATOM 2761 N N . LEU A 1 342 ? -7.448 4.488 37.396 1.00 92.75 342 LEU A N 1
ATOM 2762 C CA . LEU A 1 342 ? -7.075 4.964 38.726 1.00 92.75 342 LEU A CA 1
ATOM 2763 C C . LEU A 1 342 ? -6.697 3.813 39.674 1.00 92.75 342 LEU A C 1
ATOM 2765 O O . LEU A 1 342 ? -7.192 2.693 39.561 1.00 92.75 342 LEU A O 1
ATOM 2769 N N . ASP A 1 343 ? -5.825 4.092 40.648 1.00 94.00 343 ASP A N 1
ATOM 2770 C CA . ASP A 1 343 ? -5.470 3.150 41.723 1.00 94.00 343 ASP A CA 1
ATOM 2771 C C . ASP A 1 343 ? -6.597 3.083 42.772 1.00 94.00 343 ASP A C 1
ATOM 2773 O O . ASP A 1 343 ? -6.514 3.644 43.874 1.00 94.00 343 ASP A O 1
ATOM 2777 N N . LYS A 1 344 ? -7.694 2.424 42.385 1.00 94.75 344 LYS A N 1
ATOM 2778 C CA . LYS A 1 344 ? -8.895 2.217 43.196 1.00 94.75 344 LYS A CA 1
ATOM 2779 C C . LYS A 1 344 ? -9.314 0.748 43.233 1.00 94.75 344 LYS A C 1
ATOM 2781 O O . LYS A 1 344 ? -9.061 -0.009 42.299 1.00 94.75 344 LYS A O 1
ATOM 2786 N N . ILE A 1 345 ? -10.019 0.381 44.303 1.00 96.94 345 ILE A N 1
ATOM 2787 C CA . ILE A 1 345 ? -10.838 -0.835 44.354 1.00 96.94 345 ILE A CA 1
ATOM 2788 C C . ILE A 1 345 ? -12.276 -0.444 44.063 1.00 96.94 345 ILE A C 1
ATOM 2790 O O . ILE A 1 345 ? -12.859 0.344 44.808 1.00 96.94 345 ILE A O 1
ATOM 2794 N N . PHE A 1 346 ? -12.833 -1.003 42.998 1.00 97.31 346 PHE A N 1
ATOM 2795 C CA . PHE A 1 346 ? -14.209 -0.790 42.577 1.00 97.31 346 PHE A CA 1
ATOM 2796 C C . PHE A 1 346 ? -15.069 -1.964 43.012 1.00 97.31 346 PHE A C 1
ATOM 2798 O O . PHE A 1 346 ? -14.605 -3.107 43.066 1.00 97.31 346 PHE A O 1
ATOM 2805 N N . LEU A 1 347 ? -16.327 -1.689 43.340 1.00 97.06 347 LEU A N 1
ATOM 2806 C CA . LEU A 1 347 ? -17.242 -2.730 43.768 1.00 97.06 347 LEU A CA 1
ATOM 2807 C C . LEU A 1 347 ? -18.695 -2.408 43.433 1.00 97.06 347 LEU A C 1
ATOM 2809 O O . LEU A 1 347 ? -19.134 -1.259 43.468 1.00 97.06 347 LEU A O 1
ATOM 2813 N N . SER A 1 348 ? -19.449 -3.462 43.142 1.00 98.06 348 SER A N 1
ATOM 2814 C CA . SER A 1 348 ? -20.900 -3.407 42.991 1.00 98.06 348 SER A CA 1
ATOM 2815 C C . SER A 1 348 ? -21.547 -4.503 43.820 1.00 98.06 348 SER A C 1
ATOM 2817 O O . SER A 1 348 ? -20.988 -5.590 43.955 1.00 98.06 348 SER A O 1
ATOM 2819 N N . ALA A 1 349 ? -22.727 -4.241 44.369 1.00 98.12 349 ALA A N 1
ATOM 2820 C CA . ALA A 1 349 ? -23.463 -5.229 45.146 1.00 98.12 349 ALA A CA 1
ATOM 2821 C C . ALA A 1 349 ? -24.932 -5.270 44.732 1.00 98.12 349 ALA A C 1
ATOM 2823 O O . ALA A 1 349 ? -25.595 -4.235 44.699 1.00 98.12 349 ALA A O 1
ATOM 2824 N N . VAL A 1 350 ? -25.449 -6.464 44.440 1.00 98.25 350 VAL A N 1
ATOM 2825 C CA . VAL A 1 350 ? -26.883 -6.678 44.215 1.00 98.25 350 VAL A CA 1
ATOM 2826 C C . VAL A 1 350 ? -27.521 -6.942 45.572 1.00 98.25 350 VAL A C 1
ATOM 2828 O O . VAL A 1 350 ? -27.204 -7.943 46.211 1.00 98.25 350 VAL A O 1
ATOM 2831 N N . LEU A 1 351 ? -28.391 -6.046 46.035 1.00 97.94 351 LEU A N 1
ATOM 2832 C CA . LEU A 1 351 ? -28.926 -6.075 47.395 1.00 97.94 351 LEU A CA 1
ATOM 2833 C C . LEU A 1 351 ? -30.448 -5.933 47.420 1.00 97.94 351 LEU A C 1
ATOM 2835 O O . LEU A 1 351 ? -31.021 -5.063 46.767 1.00 97.94 351 LEU A O 1
ATOM 2839 N N . GLY A 1 352 ? -31.099 -6.755 48.242 1.00 96.44 352 GLY A N 1
ATOM 2840 C CA . GLY A 1 352 ? -32.516 -6.622 48.589 1.00 96.44 352 GLY A CA 1
ATOM 2841 C C . GLY A 1 352 ? -32.766 -5.632 49.733 1.00 96.44 352 GLY A C 1
ATOM 2842 O O . GLY A 1 352 ? -33.907 -5.273 50.001 1.00 96.44 352 GLY A O 1
ATOM 2843 N N . SER A 1 353 ? -31.716 -5.208 50.437 1.00 94.88 353 SER A N 1
ATOM 2844 C CA . SER A 1 353 ? -31.754 -4.118 51.420 1.00 94.88 353 SER A CA 1
ATOM 2845 C C . SER A 1 353 ? -30.353 -3.547 51.638 1.00 94.88 353 SER A C 1
ATOM 2847 O O . SER A 1 353 ? -29.366 -4.246 51.408 1.00 94.88 353 SER A O 1
ATOM 2849 N N . ALA A 1 354 ? -30.237 -2.308 52.118 1.00 95.19 354 ALA A N 1
ATOM 2850 C CA . ALA A 1 354 ? -28.936 -1.673 52.333 1.00 95.19 354 ALA A CA 1
ATOM 2851 C C . ALA A 1 354 ? -27.975 -2.537 53.184 1.00 95.19 354 ALA A C 1
ATOM 2853 O O . ALA A 1 354 ? -28.378 -3.233 54.123 1.00 95.19 354 ALA A O 1
ATOM 2854 N N . ALA A 1 355 ? -26.692 -2.482 52.835 1.00 95.69 355 ALA A N 1
ATOM 2855 C CA . ALA A 1 355 ? -25.596 -3.127 53.547 1.00 95.69 355 ALA A CA 1
ATOM 2856 C C . ALA A 1 355 ? -24.364 -2.211 53.542 1.00 95.69 355 ALA A C 1
ATOM 2858 O O . ALA A 1 355 ? -24.237 -1.320 52.696 1.00 95.69 355 ALA A O 1
ATOM 2859 N N . GLU A 1 356 ? -23.474 -2.430 54.502 1.00 95.56 356 GLU A N 1
ATOM 2860 C CA . GLU A 1 356 ? -22.207 -1.719 54.636 1.00 95.56 356 GLU A CA 1
ATOM 2861 C C . GLU A 1 356 ? -21.084 -2.526 53.992 1.00 95.56 356 GLU A C 1
ATOM 2863 O O . GLU A 1 356 ? -21.092 -3.760 54.018 1.00 95.56 356 GLU A O 1
ATOM 2868 N N . VAL A 1 357 ? -20.100 -1.824 53.439 1.00 96.06 357 VAL A N 1
ATOM 2869 C CA . VAL A 1 357 ? -18.907 -2.426 52.851 1.00 96.06 357 VAL A CA 1
ATOM 2870 C C . VAL A 1 357 ? -17.662 -1.960 53.598 1.00 96.06 357 VAL A C 1
ATOM 2872 O O . VAL A 1 357 ? -17.517 -0.783 53.929 1.00 96.06 357 VAL A O 1
ATOM 2875 N N . THR A 1 358 ? -16.748 -2.891 53.847 1.00 96.75 358 THR A N 1
ATOM 2876 C CA . THR A 1 358 ? -15.396 -2.603 54.321 1.00 96.75 358 THR A CA 1
ATOM 2877 C C . THR A 1 358 ? -14.381 -3.169 53.338 1.00 96.75 358 THR A C 1
ATOM 2879 O O . THR A 1 358 ? -14.554 -4.259 52.794 1.00 96.75 358 THR A O 1
ATOM 2882 N N . VAL A 1 359 ? -13.326 -2.403 53.082 1.00 97.56 359 VAL A N 1
ATOM 2883 C CA . VAL A 1 359 ? -12.225 -2.774 52.189 1.00 97.56 359 VAL A CA 1
ATOM 2884 C C . VAL A 1 359 ? -10.945 -2.745 53.008 1.00 97.56 359 VAL A C 1
ATOM 2886 O O . VAL A 1 359 ? -10.607 -1.711 53.573 1.00 97.56 359 VAL A O 1
ATOM 2889 N N . THR A 1 360 ? -10.226 -3.855 53.084 1.00 97.25 360 THR A N 1
ATOM 2890 C CA . THR A 1 360 ? -8.940 -3.955 53.772 1.00 97.25 360 THR A CA 1
ATOM 2891 C C . THR A 1 360 ? -7.834 -4.204 52.752 1.00 97.25 360 THR A C 1
ATOM 2893 O O . THR A 1 360 ? -7.938 -5.135 51.958 1.00 97.25 360 THR A O 1
ATOM 2896 N N . VAL A 1 361 ? -6.779 -3.385 52.780 1.00 96.81 361 VAL A N 1
ATOM 2897 C CA . VAL A 1 361 ? -5.580 -3.524 51.937 1.00 96.81 361 VAL A CA 1
ATOM 2898 C C . VAL A 1 361 ? -4.344 -3.450 52.821 1.00 96.81 361 VAL A C 1
ATOM 2900 O O . VAL A 1 361 ? -4.191 -2.488 53.573 1.00 96.81 361 VAL A O 1
ATOM 2903 N N . GLY A 1 362 ? -3.490 -4.477 52.793 1.00 93.56 362 GLY A N 1
ATOM 2904 C CA . GLY A 1 362 ? -2.240 -4.480 53.573 1.00 93.56 362 GLY A CA 1
ATOM 2905 C C . GLY A 1 362 ? -2.436 -4.311 55.088 1.00 93.56 362 GLY A C 1
ATOM 2906 O O . GLY A 1 362 ? -1.561 -3.799 55.780 1.00 93.56 362 GLY A O 1
ATOM 2907 N N . GLY A 1 363 ? -3.606 -4.690 55.613 1.00 92.31 363 GLY A N 1
ATOM 2908 C CA . GLY A 1 363 ? -3.986 -4.515 57.020 1.00 92.31 363 GLY A CA 1
ATOM 2909 C C . GLY A 1 363 ? -4.673 -3.184 57.358 1.00 92.31 363 GLY A C 1
ATOM 2910 O O . GLY A 1 363 ? -5.255 -3.068 58.438 1.00 92.31 363 GLY A O 1
ATOM 2911 N N . LYS A 1 364 ? -4.698 -2.199 56.450 1.00 94.88 364 LYS A N 1
ATOM 2912 C CA . LYS A 1 364 ? -5.466 -0.958 56.628 1.00 94.88 364 LYS A CA 1
ATOM 2913 C C . LYS A 1 364 ? -6.893 -1.132 56.132 1.00 94.88 364 LYS A C 1
ATOM 2915 O O . LYS A 1 364 ? -7.109 -1.621 55.030 1.00 94.88 364 LYS A O 1
ATOM 2920 N N . THR A 1 365 ? -7.864 -0.712 56.940 1.00 95.19 365 THR A N 1
ATOM 2921 C CA . THR A 1 365 ? -9.295 -0.836 56.626 1.00 95.19 365 THR A CA 1
ATOM 2922 C C . THR A 1 365 ? -9.900 0.513 56.248 1.00 95.19 365 THR A C 1
ATOM 2924 O O . THR A 1 365 ? -9.677 1.518 56.920 1.00 95.19 365 THR A O 1
ATOM 2927 N N . PHE A 1 366 ? -10.693 0.501 55.184 1.00 95.12 366 PHE A N 1
ATOM 2928 C CA . PHE A 1 366 ? -11.466 1.602 54.635 1.00 95.12 366 PHE A CA 1
ATOM 2929 C C . PHE A 1 366 ? -12.958 1.262 54.708 1.00 95.12 366 PHE A C 1
ATOM 2931 O O . PHE A 1 366 ? -13.350 0.113 54.498 1.00 95.12 366 PHE A O 1
ATOM 2938 N N . THR A 1 367 ? -13.793 2.274 54.940 1.00 91.69 367 THR A N 1
ATOM 2939 C CA . THR A 1 367 ? -15.258 2.141 54.974 1.00 91.69 367 THR A CA 1
ATOM 2940 C C . THR A 1 367 ? -15.863 3.090 53.936 1.00 91.69 367 THR A C 1
ATOM 2942 O O . THR A 1 367 ? -16.212 4.222 54.281 1.00 91.69 367 THR A O 1
ATOM 2945 N N . PRO A 1 368 ? -15.895 2.708 52.645 1.00 88.00 368 PRO A N 1
ATOM 2946 C CA . PRO A 1 368 ? -16.422 3.577 51.598 1.00 88.00 368 PRO A CA 1
ATOM 2947 C C . PRO A 1 368 ? -17.927 3.808 51.741 1.00 88.00 368 PRO A C 1
ATOM 2949 O O . PRO A 1 368 ? -18.670 2.953 52.221 1.00 88.00 368 PRO A O 1
ATOM 2952 N N . THR A 1 369 ? -18.383 4.957 51.249 1.00 89.81 369 THR A N 1
ATOM 2953 C CA . THR A 1 369 ? -19.801 5.218 51.000 1.00 89.81 369 THR A CA 1
ATOM 2954 C C . THR A 1 369 ? -20.174 4.804 49.578 1.00 89.81 369 THR A C 1
ATOM 2956 O O . THR A 1 369 ? -19.362 4.875 48.655 1.00 89.81 369 THR A O 1
ATOM 2959 N N . TRP A 1 370 ? -21.427 4.395 49.387 1.00 95.06 370 TRP A N 1
ATOM 2960 C CA . TRP A 1 370 ? -21.967 4.100 48.061 1.00 95.06 370 TRP A CA 1
ATOM 2961 C C . TRP A 1 370 ? -22.041 5.381 47.215 1.00 95.06 370 TRP A C 1
ATOM 2963 O O . TRP A 1 370 ? -22.664 6.360 47.631 1.00 95.06 370 TRP A O 1
ATOM 2973 N N . SER A 1 371 ? -21.414 5.382 46.034 1.00 94.19 371 SER A N 1
ATOM 2974 C CA . SER A 1 371 ? -21.476 6.496 45.073 1.00 94.19 371 SER A CA 1
ATOM 2975 C C . SER A 1 371 ? -22.766 6.465 44.247 1.00 94.19 371 SER A C 1
ATOM 2977 O O . SER A 1 371 ? -23.253 7.511 43.808 1.00 94.19 371 SER A O 1
ATOM 2979 N N . SER A 1 372 ? -23.348 5.273 44.089 1.00 95.69 372 SER A N 1
ATOM 2980 C CA . SER A 1 372 ? -24.648 5.043 43.471 1.00 95.69 372 SER A CA 1
ATOM 2981 C C . SER A 1 372 ? -25.486 4.097 44.331 1.00 95.69 372 SER A C 1
ATOM 2983 O O . SER A 1 372 ? -25.024 3.032 44.744 1.00 95.69 372 SER A O 1
ATOM 2985 N N . ILE A 1 373 ? -26.724 4.508 44.609 1.00 95.75 373 ILE A N 1
ATOM 2986 C CA . ILE A 1 373 ? -27.713 3.758 45.389 1.00 95.75 373 ILE A CA 1
ATOM 2987 C C . ILE A 1 373 ? -28.955 3.593 44.503 1.00 95.75 373 ILE A C 1
ATOM 2989 O O . ILE A 1 373 ? -29.439 4.600 43.977 1.00 95.75 373 ILE A O 1
ATOM 2993 N N . PRO A 1 374 ? -29.483 2.368 44.328 1.00 94.81 374 PRO A N 1
ATOM 2994 C CA . PRO A 1 374 ? -30.677 2.140 43.525 1.00 94.81 374 PRO A CA 1
ATOM 2995 C C . PRO A 1 374 ? -31.912 2.763 44.188 1.00 94.81 374 PRO A C 1
ATOM 2997 O O . PRO A 1 374 ? -32.013 2.831 45.417 1.00 94.81 374 PRO A O 1
ATOM 3000 N N . ASP A 1 375 ? -32.876 3.193 43.374 1.00 92.31 375 ASP A N 1
ATOM 3001 C CA . ASP A 1 375 ? -34.137 3.758 43.858 1.00 92.31 375 ASP A CA 1
ATOM 3002 C C . ASP A 1 375 ? -34.844 2.810 44.839 1.00 92.31 375 ASP A C 1
ATOM 3004 O O . ASP A 1 375 ? -35.014 1.616 44.582 1.00 92.31 375 ASP A O 1
ATOM 3008 N N . GLY A 1 376 ? -35.232 3.344 45.997 1.00 91.75 376 GLY A N 1
ATOM 3009 C CA . GLY A 1 376 ? -35.847 2.565 47.071 1.00 91.75 376 GLY A CA 1
ATOM 3010 C C . GLY A 1 376 ? -34.935 1.539 47.761 1.00 91.75 376 GLY A C 1
ATOM 3011 O O . GLY A 1 376 ? -35.428 0.758 48.571 1.00 91.75 376 GLY A O 1
ATOM 3012 N N . GLY A 1 377 ? -33.626 1.536 47.483 1.00 95.06 377 GLY A N 1
ATOM 3013 C CA . GLY A 1 377 ? -32.636 0.708 48.180 1.00 95.06 377 GLY A CA 1
ATOM 3014 C C . GLY A 1 377 ? -32.668 -0.787 47.839 1.00 95.06 377 GLY A C 1
ATOM 3015 O O . GLY A 1 377 ? -32.179 -1.604 48.618 1.00 95.06 377 GLY A O 1
ATOM 3016 N N . VAL A 1 378 ? -33.254 -1.149 46.694 1.00 96.94 378 VAL A N 1
ATOM 3017 C CA . VAL A 1 378 ? -33.315 -2.527 46.185 1.00 96.94 378 VAL A CA 1
ATOM 3018 C C . VAL A 1 378 ? -32.747 -2.554 44.771 1.00 96.94 378 VAL A C 1
ATOM 3020 O O . VAL A 1 378 ? -33.302 -1.924 43.872 1.00 96.94 378 VAL A O 1
ATOM 3023 N N . GLY A 1 379 ? -31.656 -3.287 44.566 1.00 97.12 379 GLY A N 1
ATOM 3024 C CA . GLY A 1 379 ? -30.992 -3.409 43.271 1.00 97.12 379 GLY A CA 1
ATOM 3025 C C . GLY A 1 379 ? -29.477 -3.334 43.371 1.00 97.12 379 GLY A C 1
ATOM 3026 O O . GLY A 1 379 ? -28.894 -3.803 44.346 1.00 97.12 379 GLY A O 1
ATOM 3027 N N . VAL A 1 380 ? -28.842 -2.752 42.355 1.00 97.94 380 VAL A N 1
ATOM 3028 C CA . VAL A 1 380 ? -27.380 -2.682 42.255 1.00 97.94 380 VAL A CA 1
ATOM 3029 C C . VAL A 1 380 ? -26.852 -1.395 42.879 1.00 97.94 380 VAL A C 1
ATOM 3031 O O . VAL A 1 380 ? -27.128 -0.293 42.407 1.00 97.94 380 VAL A O 1
ATOM 3034 N N . TYR A 1 381 ? -26.075 -1.559 43.941 1.00 97.94 381 TYR A N 1
ATOM 3035 C CA . TYR A 1 381 ? -25.265 -0.528 44.576 1.00 97.94 381 TYR A CA 1
ATOM 3036 C C . TYR A 1 381 ? -23.880 -0.491 43.935 1.00 97.94 381 TYR A C 1
ATOM 3038 O O . TYR A 1 381 ? -23.367 -1.541 43.549 1.00 97.94 381 TYR A O 1
ATOM 3046 N N . HIS A 1 382 ? -23.255 0.686 43.876 1.00 97.94 382 HIS A N 1
ATOM 3047 C CA . HIS A 1 382 ? -21.911 0.850 43.320 1.00 97.94 382 HIS A CA 1
ATOM 3048 C C . HIS A 1 382 ? -21.075 1.861 44.112 1.00 97.94 382 HIS A C 1
ATOM 3050 O O . HIS A 1 382 ? -21.609 2.830 44.665 1.00 97.94 382 HIS A O 1
ATOM 3056 N N . GLY A 1 383 ? -19.770 1.607 44.209 1.00 96.50 383 GLY A N 1
ATOM 3057 C CA . GLY A 1 383 ? -18.819 2.436 44.941 1.00 96.50 383 GLY A CA 1
ATOM 3058 C C . GLY A 1 383 ? -17.364 2.060 44.668 1.00 96.50 383 GLY A C 1
ATOM 3059 O O . GLY A 1 383 ? -17.067 1.064 44.007 1.00 96.50 383 GLY A O 1
ATOM 3060 N N . SER A 1 384 ? -16.442 2.858 45.205 1.00 96.31 384 SER A N 1
ATOM 3061 C CA . SER A 1 384 ? -15.005 2.597 45.105 1.00 96.31 384 SER A CA 1
ATOM 3062 C C . SER A 1 384 ? -14.206 3.186 46.274 1.00 96.31 384 SER A C 1
ATOM 3064 O O . SER A 1 384 ? -14.681 4.061 47.001 1.00 96.31 384 SER A O 1
ATOM 3066 N N . VAL A 1 385 ? -12.980 2.692 46.467 1.00 95.56 385 VAL A N 1
ATOM 3067 C CA . VAL A 1 385 ? -12.001 3.179 47.458 1.00 95.56 385 VAL A CA 1
ATOM 3068 C C . VAL A 1 385 ? -10.713 3.569 46.751 1.00 95.56 385 VAL A C 1
ATOM 3070 O O . VAL A 1 385 ? -10.164 2.770 46.000 1.00 95.56 385 VAL A O 1
ATOM 3073 N N . VAL A 1 386 ? -10.200 4.769 47.032 1.00 93.75 386 VAL A N 1
ATOM 3074 C CA . VAL A 1 386 ? -8.872 5.221 46.580 1.00 93.75 386 VAL A CA 1
ATOM 3075 C C . VAL A 1 386 ? -7.797 4.672 47.508 1.00 93.75 386 VAL A C 1
ATOM 3077 O O . VAL A 1 386 ? -7.902 4.825 48.724 1.00 93.75 386 VAL A O 1
ATOM 3080 N N . LEU A 1 387 ? -6.745 4.075 46.945 1.00 89.56 387 LEU A N 1
ATOM 3081 C CA . LEU A 1 387 ? -5.753 3.342 47.734 1.00 89.56 387 LEU A CA 1
ATOM 3082 C C . LEU A 1 387 ? -4.638 4.200 48.347 1.00 89.56 387 LEU A C 1
ATOM 3084 O O . LEU A 1 387 ? -3.947 3.700 49.220 1.00 89.56 387 LEU A O 1
ATOM 3088 N N . LEU A 1 388 ? -4.477 5.478 47.972 1.00 76.00 388 LEU A N 1
ATOM 3089 C CA . LEU A 1 388 ? -3.569 6.460 48.615 1.00 76.00 388 LEU A CA 1
ATOM 3090 C C . LEU A 1 388 ? -2.185 5.887 49.029 1.00 76.00 388 LEU A C 1
ATOM 3092 O O . LEU A 1 388 ? -1.703 6.175 50.124 1.00 76.00 388 LEU A O 1
ATOM 3096 N N . SER A 1 389 ? -1.568 5.085 48.150 1.00 80.81 389 SER A N 1
ATOM 3097 C CA . SER A 1 389 ? -0.268 4.396 48.316 1.00 80.81 389 SER A CA 1
ATOM 3098 C C . SER A 1 389 ? -0.238 3.112 49.162 1.00 80.81 389 SER A C 1
ATOM 3100 O O . SER A 1 389 ? 0.835 2.534 49.334 1.00 80.81 389 SER A O 1
ATOM 3102 N N . GLU A 1 390 ? -1.370 2.627 49.668 1.00 91.62 390 GLU A N 1
ATOM 3103 C CA . GLU A 1 390 ? -1.437 1.340 50.371 1.00 91.62 390 GLU A CA 1
ATOM 3104 C C . GLU A 1 390 ? -1.210 0.162 49.420 1.00 91.62 390 GLU A C 1
ATOM 3106 O O . GLU A 1 390 ? -1.691 0.167 48.289 1.00 91.62 390 GLU A O 1
ATOM 3111 N N . THR A 1 391 ? -0.505 -0.867 49.894 1.00 94.06 391 THR A N 1
ATOM 3112 C CA . THR A 1 391 ? -0.215 -2.103 49.147 1.00 94.06 391 THR A CA 1
ATOM 3113 C C . THR A 1 391 ? -0.336 -3.325 50.055 1.00 94.06 391 THR A C 1
ATOM 3115 O O . THR A 1 391 ? -0.201 -3.213 51.272 1.00 94.06 391 THR A O 1
ATOM 3118 N N . GLY A 1 392 ? -0.594 -4.499 49.478 1.00 95.50 392 GLY A N 1
ATOM 3119 C CA . GLY A 1 392 ? -0.720 -5.772 50.194 1.00 95.50 392 GLY A CA 1
ATOM 3120 C C . GLY A 1 392 ? -2.010 -6.523 49.869 1.00 95.50 392 GLY A C 1
ATOM 3121 O O . GLY A 1 392 ? -2.708 -6.185 48.913 1.00 95.50 392 GLY A O 1
ATOM 3122 N N . ASP A 1 393 ? -2.311 -7.558 50.656 1.00 95.56 393 ASP A N 1
ATOM 3123 C CA . ASP A 1 393 ? -3.490 -8.415 50.470 1.00 95.56 393 ASP A CA 1
ATOM 3124 C C . ASP A 1 393 ? -4.788 -7.607 50.494 1.00 95.56 393 ASP A C 1
ATOM 3126 O O . ASP A 1 393 ? -4.947 -6.713 51.331 1.00 95.56 393 ASP A O 1
ATOM 3130 N N . VAL A 1 394 ? -5.711 -7.944 49.589 1.00 97.31 394 VAL A N 1
ATOM 3131 C CA . VAL A 1 394 ? -6.992 -7.253 49.424 1.00 97.31 394 VAL A CA 1
ATOM 3132 C C . VAL A 1 394 ? -8.133 -8.131 49.920 1.00 97.31 394 VAL A C 1
ATOM 3134 O O . VAL A 1 394 ? -8.307 -9.272 49.492 1.00 97.31 394 VAL A O 1
ATOM 3137 N N . ASN A 1 395 ? -8.956 -7.564 50.792 1.00 97.44 395 ASN A N 1
ATOM 3138 C CA . ASN A 1 395 ? -10.151 -8.197 51.324 1.00 97.44 395 ASN A CA 1
ATOM 3139 C C . ASN A 1 395 ? -11.319 -7.208 51.286 1.00 97.44 395 ASN A C 1
ATOM 3141 O O . ASN A 1 395 ? -11.202 -6.098 51.796 1.00 97.44 395 ASN A O 1
ATOM 3145 N N . VAL A 1 396 ? -12.452 -7.605 50.709 1.00 98.00 396 VAL A N 1
ATOM 3146 C CA . VAL A 1 396 ? -13.673 -6.789 50.695 1.00 98.00 396 VAL A CA 1
ATOM 3147 C C . VAL A 1 396 ? -14.799 -7.560 51.357 1.00 98.00 396 VAL A C 1
ATOM 3149 O O . VAL A 1 396 ? -15.094 -8.696 50.980 1.00 98.00 396 VAL A O 1
ATOM 3152 N N . GLN A 1 397 ? -15.434 -6.947 52.349 1.00 97.38 397 GLN A N 1
ATOM 3153 C CA . GLN A 1 397 ? -16.523 -7.546 53.107 1.00 97.38 397 GLN A CA 1
ATOM 3154 C C . GLN A 1 397 ? -17.786 -6.717 52.968 1.00 97.38 397 GLN A C 1
ATOM 3156 O O . GLN A 1 397 ? -17.775 -5.499 53.115 1.00 97.38 397 GLN A O 1
ATOM 3161 N N . LEU A 1 398 ? -18.890 -7.413 52.735 1.00 97.50 398 LEU A N 1
ATOM 3162 C CA . LEU A 1 398 ? -20.232 -6.864 52.765 1.00 97.50 398 LEU A CA 1
ATOM 3163 C C . LEU A 1 398 ? -20.916 -7.341 54.046 1.00 97.50 398 LEU A C 1
ATOM 3165 O O . LEU A 1 398 ? -20.943 -8.542 54.324 1.00 97.50 398 LEU A O 1
ATOM 3169 N N . SER A 1 399 ? -21.487 -6.429 54.826 1.00 96.69 399 SER A N 1
ATOM 3170 C CA . SER A 1 399 ? -22.042 -6.745 56.140 1.00 96.69 399 SER A CA 1
ATOM 3171 C C . SER A 1 399 ? -23.308 -5.956 56.473 1.00 96.69 399 SER A C 1
ATOM 3173 O O . SER A 1 399 ? -23.603 -4.904 55.912 1.00 96.69 399 SER A O 1
ATOM 3175 N N . ARG A 1 400 ? -24.085 -6.504 57.404 1.00 95.12 400 ARG A N 1
ATOM 3176 C CA . ARG A 1 400 ? -25.159 -5.821 58.138 1.00 95.12 400 ARG A CA 1
ATOM 3177 C C . ARG A 1 400 ? -24.837 -5.926 59.632 1.00 95.12 400 ARG A C 1
ATOM 3179 O O . ARG A 1 400 ? -24.024 -6.779 60.000 1.00 95.12 400 ARG A O 1
ATOM 3186 N N . PRO A 1 401 ? -25.457 -5.120 60.513 1.00 93.50 401 PRO A N 1
ATOM 3187 C CA . PRO A 1 401 ? -25.164 -5.155 61.945 1.00 93.50 401 PRO A CA 1
ATOM 3188 C C . PRO A 1 401 ? -25.147 -6.584 62.515 1.00 93.50 401 PRO A C 1
ATOM 3190 O O . PRO A 1 401 ? -26.150 -7.295 62.473 1.00 93.50 401 PRO A O 1
ATOM 3193 N N . GLY A 1 402 ? -23.981 -7.020 63.006 1.00 88.88 402 GLY A N 1
ATOM 3194 C CA . GLY A 1 402 ? -23.773 -8.350 63.592 1.00 88.88 402 GLY A CA 1
ATOM 3195 C C . GLY A 1 402 ? -23.688 -9.532 62.611 1.00 88.88 402 GLY A C 1
ATOM 3196 O O . GLY A 1 402 ? -23.627 -10.671 63.070 1.00 88.88 402 GLY A O 1
ATOM 3197 N N . ARG A 1 403 ? -23.678 -9.310 61.286 1.00 94.31 403 ARG A N 1
ATOM 3198 C CA . ARG A 1 403 ? -23.645 -10.381 60.271 1.00 94.31 403 ARG A CA 1
ATOM 3199 C C . ARG A 1 403 ? -22.780 -10.025 59.056 1.00 94.31 403 ARG A C 1
ATOM 3201 O O . ARG A 1 403 ? -23.098 -9.104 58.306 1.00 94.31 403 ARG A O 1
ATOM 3208 N N . LEU A 1 404 ? -21.763 -10.845 58.792 1.00 95.94 404 LEU A N 1
ATOM 3209 C CA . LEU A 1 404 ? -21.053 -10.876 57.509 1.00 95.94 404 LEU A CA 1
ATOM 3210 C C . LEU A 1 404 ? -21.943 -11.543 56.446 1.00 95.94 404 LEU A C 1
ATOM 3212 O O . LEU A 1 404 ? -22.460 -12.637 56.674 1.00 95.94 404 LEU A O 1
ATOM 3216 N N . LEU A 1 405 ? -22.149 -10.879 55.309 1.00 96.50 405 LEU A N 1
ATOM 3217 C CA . LEU A 1 405 ? -22.984 -11.373 54.209 1.00 96.50 405 LEU A CA 1
ATOM 3218 C C . LEU A 1 405 ? -22.152 -12.063 53.130 1.00 96.50 405 LEU A C 1
ATOM 3220 O O . LEU A 1 405 ? -22.469 -13.181 52.735 1.00 96.50 405 LEU A O 1
ATOM 3224 N N . ALA A 1 406 ? -21.096 -11.396 52.669 1.00 97.00 406 ALA A N 1
ATOM 3225 C CA . ALA A 1 406 ? -20.189 -11.892 51.645 1.00 97.00 406 ALA A CA 1
ATOM 3226 C C . ALA A 1 406 ? -18.774 -11.366 51.897 1.00 97.00 406 ALA A C 1
ATOM 3228 O O . ALA A 1 406 ? -18.589 -10.296 52.482 1.00 97.00 406 ALA A O 1
ATOM 3229 N N . ARG A 1 407 ? -17.783 -12.129 51.441 1.00 97.12 407 ARG A N 1
ATOM 3230 C CA . ARG A 1 407 ? -16.363 -11.792 51.512 1.00 97.12 407 ARG A CA 1
ATOM 3231 C C . ARG A 1 407 ? -15.713 -12.156 50.184 1.00 97.12 407 ARG A C 1
ATOM 3233 O O . ARG A 1 407 ? -15.898 -13.274 49.715 1.00 97.12 407 ARG A O 1
ATOM 3240 N N . VAL A 1 408 ? -14.956 -11.224 49.619 1.00 98.00 408 VAL A N 1
ATOM 3241 C CA . VAL A 1 408 ? -14.118 -11.439 48.437 1.00 98.00 408 VAL A CA 1
ATOM 3242 C C . VAL A 1 408 ? -12.666 -11.233 48.854 1.00 98.00 408 VAL A C 1
ATOM 3244 O O . VAL A 1 408 ? -12.291 -10.144 49.289 1.00 98.00 408 VAL A O 1
ATOM 3247 N N . ASP A 1 409 ? -11.870 -12.294 48.751 1.00 97.25 409 ASP A N 1
ATOM 3248 C CA . ASP A 1 409 ? -10.418 -12.257 48.927 1.00 97.25 409 ASP A CA 1
ATOM 3249 C C . ASP A 1 409 ? -9.769 -12.202 47.548 1.00 97.25 409 ASP A C 1
ATOM 3251 O O . ASP A 1 409 ? -9.979 -13.097 46.727 1.00 97.25 409 ASP A O 1
ATOM 3255 N N . GLY A 1 410 ? -9.024 -11.132 47.284 1.00 95.50 410 GLY A N 1
ATOM 3256 C CA . GLY A 1 410 ? -8.369 -10.916 46.002 1.00 95.50 410 GLY A CA 1
ATOM 3257 C C . GLY A 1 410 ? -6.841 -10.971 46.099 1.00 95.50 410 GLY A C 1
ATOM 3258 O O . GLY A 1 410 ? -6.283 -10.942 47.200 1.00 95.50 410 GLY A O 1
ATOM 3259 N N . PRO A 1 411 ? -6.137 -11.041 44.954 1.00 95.75 411 PRO A N 1
ATOM 3260 C CA . PRO A 1 411 ? -4.681 -10.962 44.909 1.00 95.75 411 PRO A CA 1
ATOM 3261 C C . PRO A 1 411 ? -4.145 -9.682 45.558 1.00 95.75 411 PRO A C 1
ATOM 3263 O O . PRO A 1 411 ? -4.790 -8.631 45.517 1.00 95.75 411 PRO A O 1
ATOM 3266 N N . ALA A 1 412 ? -2.929 -9.744 46.099 1.00 95.12 412 ALA A N 1
ATOM 3267 C CA . ALA A 1 412 ? -2.281 -8.577 46.683 1.00 95.12 412 ALA A CA 1
ATOM 3268 C C . ALA A 1 412 ? -2.129 -7.434 45.662 1.00 95.12 412 ALA A C 1
ATOM 3270 O O . ALA A 1 412 ? -1.647 -7.637 44.543 1.00 95.12 412 ALA A O 1
ATOM 3271 N N . PHE A 1 413 ? -2.498 -6.219 46.075 1.00 95.75 413 PHE A N 1
ATOM 3272 C CA . PHE A 1 413 ? -2.225 -4.992 45.335 1.00 95.75 413 PHE A CA 1
ATOM 3273 C C . PHE A 1 413 ? -0.781 -4.570 45.601 1.00 95.75 413 PHE A C 1
ATOM 3275 O O . PHE A 1 413 ? -0.479 -4.017 46.658 1.00 95.75 413 PHE A O 1
ATOM 3282 N N . SER A 1 414 ? 0.144 -4.895 44.700 1.00 94.25 414 SER A N 1
ATOM 3283 C CA . SER A 1 414 ? 1.571 -4.665 44.946 1.00 94.25 414 SER A CA 1
ATOM 3284 C C . SER A 1 414 ? 2.390 -4.568 43.661 1.00 94.25 414 SER A C 1
ATOM 3286 O O . SER A 1 414 ? 1.976 -5.040 42.605 1.00 94.25 414 SER A O 1
ATOM 3288 N N . SER A 1 415 ? 3.594 -4.003 43.758 1.00 90.00 415 SER A N 1
ATOM 3289 C CA . SER A 1 415 ? 4.569 -4.003 42.658 1.00 90.00 415 SER A CA 1
ATOM 3290 C C . SER A 1 415 ? 5.109 -5.399 42.320 1.00 90.00 415 SER A C 1
ATOM 3292 O O . SER A 1 415 ? 5.600 -5.610 41.217 1.00 90.00 415 SER A O 1
ATOM 3294 N N . ALA A 1 416 ? 4.992 -6.378 43.226 1.00 90.19 416 ALA A N 1
ATOM 3295 C CA . ALA A 1 416 ? 5.357 -7.767 42.939 1.00 90.19 416 ALA A CA 1
ATOM 3296 C C . ALA A 1 416 ? 4.388 -8.438 41.947 1.00 90.19 416 ALA A C 1
ATOM 3298 O O . ALA A 1 416 ? 4.735 -9.445 41.338 1.00 90.19 416 ALA A O 1
ATOM 3299 N N . SER A 1 417 ? 3.196 -7.863 41.762 1.00 89.06 417 SER A N 1
ATOM 3300 C CA . SER A 1 417 ? 2.173 -8.335 40.824 1.00 89.06 417 SER A CA 1
ATOM 3301 C C . SER A 1 417 ? 2.409 -7.865 39.382 1.00 89.06 417 SER A C 1
ATOM 3303 O O . SER A 1 417 ? 1.525 -8.021 38.542 1.00 89.06 417 SER A O 1
ATOM 3305 N N . CYS A 1 418 ? 3.558 -7.249 39.096 1.00 90.75 418 CYS A N 1
ATOM 3306 C CA . CYS A 1 418 ? 3.922 -6.850 37.746 1.00 90.75 418 CYS A CA 1
ATOM 3307 C C . CYS A 1 418 ? 4.376 -8.046 36.913 1.00 90.75 418 CYS A C 1
ATOM 3309 O O . CYS A 1 418 ? 5.305 -8.769 37.277 1.00 90.75 418 CYS A O 1
ATOM 3311 N N . ASP A 1 419 ? 3.768 -8.200 35.744 1.00 87.75 419 ASP A N 1
ATOM 3312 C CA . ASP A 1 419 ? 4.075 -9.271 34.808 1.00 87.75 419 ASP A CA 1
ATOM 3313 C C . ASP A 1 419 ? 5.273 -8.850 33.941 1.00 87.75 419 ASP A C 1
ATOM 3315 O O . ASP A 1 419 ? 5.214 -7.878 33.185 1.00 87.75 419 ASP A O 1
ATOM 3319 N N . ASN A 1 420 ? 6.405 -9.550 34.072 1.00 87.62 420 ASN A N 1
ATOM 3320 C CA . ASN A 1 420 ? 7.648 -9.246 33.345 1.00 87.62 420 ASN A CA 1
ATOM 3321 C C . ASN A 1 420 ? 8.096 -7.772 33.472 1.00 87.62 420 ASN A C 1
ATOM 3323 O O . ASN A 1 420 ? 8.525 -7.159 32.490 1.00 87.62 420 ASN A O 1
ATOM 3327 N N . GLY A 1 421 ? 7.960 -7.191 34.671 1.00 89.88 421 GLY A N 1
ATOM 3328 C CA . GLY A 1 421 ? 8.332 -5.798 34.954 1.00 89.88 421 GLY A CA 1
ATOM 3329 C C . GLY A 1 421 ? 7.391 -4.744 34.354 1.00 89.88 421 GLY A C 1
ATOM 3330 O O . GLY A 1 421 ? 7.738 -3.561 34.336 1.00 89.88 421 GLY A O 1
ATOM 3331 N N . ARG A 1 422 ? 6.212 -5.154 33.865 1.00 92.44 422 ARG A N 1
ATOM 3332 C CA . ARG A 1 422 ? 5.186 -4.277 33.290 1.00 92.44 422 ARG A CA 1
ATOM 3333 C C . ARG A 1 422 ? 3.915 -4.278 34.132 1.00 92.44 422 ARG A C 1
ATOM 3335 O O . ARG A 1 422 ? 3.579 -5.271 34.776 1.00 92.44 422 ARG A O 1
ATOM 3342 N N . THR A 1 423 ? 3.199 -3.162 34.100 1.00 92.75 423 THR A N 1
ATOM 3343 C CA . THR A 1 423 ? 1.862 -3.054 34.683 1.00 92.75 423 THR A CA 1
ATOM 3344 C C . THR A 1 423 ? 0.877 -3.845 33.829 1.00 92.75 423 THR A C 1
ATOM 3346 O O . THR A 1 423 ? 0.750 -3.602 32.629 1.00 92.75 423 THR A O 1
ATOM 3349 N N . ASN A 1 424 ? 0.164 -4.780 34.455 1.00 93.81 424 ASN A N 1
ATOM 3350 C CA . ASN A 1 424 ? -0.958 -5.462 33.828 1.00 93.81 424 ASN A CA 1
ATOM 3351 C C . ASN A 1 424 ? -2.229 -4.630 34.031 1.00 93.81 424 ASN A C 1
ATOM 3353 O O . ASN A 1 424 ? -2.756 -4.527 35.141 1.00 93.81 424 ASN A O 1
ATOM 3357 N N . TRP A 1 425 ? -2.684 -3.996 32.951 1.00 95.06 425 TRP A N 1
ATOM 3358 C CA . TRP A 1 425 ? -3.856 -3.120 32.956 1.00 95.06 425 TRP A CA 1
ATOM 3359 C C . TRP A 1 425 ? -5.183 -3.883 32.865 1.00 95.06 425 TRP A C 1
ATOM 3361 O O . TRP A 1 425 ? -6.244 -3.273 32.990 1.00 95.06 425 TRP A O 1
ATOM 3371 N N . ASN A 1 426 ? -5.129 -5.207 32.697 1.00 95.94 426 ASN A N 1
ATOM 3372 C CA . ASN A 1 426 ? -6.286 -6.080 32.795 1.00 95.94 426 ASN A CA 1
ATOM 3373 C C . ASN A 1 426 ? -6.653 -6.306 34.279 1.00 95.94 426 ASN A C 1
ATOM 3375 O O . ASN A 1 426 ? -5.799 -6.764 35.053 1.00 95.94 426 ASN A O 1
ATOM 3379 N N . PRO A 1 427 ? -7.886 -5.990 34.720 1.00 96.06 427 PRO A N 1
ATOM 3380 C CA . PRO A 1 427 ? -8.256 -6.089 36.120 1.00 96.06 427 PRO A CA 1
ATOM 3381 C C . PRO A 1 427 ? -8.450 -7.542 36.531 1.00 96.06 427 PRO A C 1
ATOM 3383 O O . PRO A 1 427 ? -8.810 -8.411 35.736 1.00 96.06 427 PRO A O 1
ATOM 3386 N N . TRP A 1 428 ? -8.250 -7.793 37.817 1.00 97.50 428 TRP A N 1
ATOM 3387 C CA . TRP A 1 428 ? -8.802 -8.973 38.456 1.00 97.50 428 TRP A CA 1
ATOM 3388 C C . TRP A 1 428 ? -10.236 -8.666 38.883 1.00 97.50 428 TRP A C 1
ATOM 3390 O O . TRP A 1 428 ? -10.471 -7.613 39.481 1.00 97.50 428 TRP A O 1
ATOM 3400 N N . VAL A 1 429 ? -11.177 -9.570 38.603 1.00 98.25 429 VAL A N 1
ATOM 3401 C CA . VAL A 1 429 ? -12.574 -9.448 39.033 1.00 98.25 429 VAL A CA 1
ATOM 3402 C C . VAL A 1 429 ? -12.929 -10.638 39.914 1.00 98.25 429 VAL A C 1
ATOM 3404 O O . VAL A 1 429 ? -12.886 -11.791 39.496 1.00 98.25 429 VAL A O 1
ATOM 3407 N N . GLY A 1 430 ? -13.305 -10.351 41.152 1.00 97.44 430 GLY A N 1
ATOM 3408 C CA . GLY A 1 430 ? -13.814 -11.328 42.101 1.00 97.44 430 GLY A CA 1
ATOM 3409 C C . GLY A 1 430 ? -15.294 -11.126 42.353 1.00 97.44 430 GLY A C 1
ATOM 3410 O O . GLY A 1 430 ? -15.818 -10.016 42.260 1.00 97.44 430 GLY A O 1
ATOM 3411 N N . SER A 1 431 ? -15.980 -12.197 42.734 1.00 97.31 431 SER A N 1
ATOM 3412 C CA . SER A 1 431 ? -17.344 -12.086 43.234 1.00 97.31 431 SER A CA 1
ATOM 3413 C C . SER A 1 431 ? -17.631 -13.096 44.335 1.00 97.31 431 SER A C 1
ATOM 3415 O O . SER A 1 431 ? -16.957 -14.118 44.457 1.00 97.31 431 SER A O 1
ATOM 3417 N N . ALA A 1 432 ? -18.627 -12.787 45.158 1.00 97.75 432 ALA A N 1
ATOM 3418 C CA . ALA A 1 432 ? -19.139 -13.672 46.187 1.00 97.75 432 ALA A CA 1
ATOM 3419 C C . ALA A 1 432 ? -20.660 -13.549 46.266 1.00 97.75 432 ALA A C 1
ATOM 3421 O O . ALA A 1 432 ? -21.216 -12.451 46.329 1.00 97.75 432 ALA A O 1
ATOM 3422 N N . VAL A 1 433 ? -21.326 -14.696 46.298 1.00 96.25 433 VAL A N 1
ATOM 3423 C CA . VAL A 1 433 ? -22.773 -14.796 46.474 1.00 96.25 433 VAL A CA 1
ATOM 3424 C C . VAL A 1 433 ? -23.084 -14.934 47.965 1.00 96.25 433 VAL A C 1
ATOM 3426 O O . VAL A 1 433 ? -22.433 -15.700 48.676 1.00 96.25 433 VAL A O 1
ATOM 3429 N N . VAL A 1 434 ? -24.071 -14.188 48.459 1.00 95.75 434 VAL A N 1
ATOM 3430 C CA . VAL A 1 434 ? -24.523 -14.274 49.855 1.00 95.75 434 VAL A CA 1
ATOM 3431 C C . VAL A 1 434 ? -25.267 -15.592 50.065 1.00 95.75 434 VAL A C 1
ATOM 3433 O O . VAL A 1 434 ? -26.160 -15.938 49.301 1.00 95.75 434 VAL A O 1
ATOM 3436 N N . ALA A 1 435 ? -24.942 -16.340 51.118 1.00 89.56 435 ALA A N 1
ATOM 3437 C CA . ALA A 1 435 ? -25.613 -17.612 51.376 1.00 89.56 435 ALA A CA 1
ATOM 3438 C C . ALA A 1 435 ? -27.128 -17.433 51.624 1.00 89.56 435 ALA A C 1
ATOM 3440 O O . ALA A 1 435 ? -27.540 -16.700 52.531 1.00 89.56 435 ALA A O 1
ATOM 3441 N N . GLY A 1 436 ? -27.932 -18.174 50.854 1.00 87.81 436 GLY A N 1
ATOM 3442 C CA . GLY A 1 436 ? -29.396 -18.157 50.888 1.00 87.81 436 GLY A CA 1
ATOM 3443 C C . GLY A 1 436 ? -30.018 -17.262 49.811 1.00 87.81 436 GLY A C 1
ATOM 3444 O O . GLY A 1 436 ? -29.414 -16.291 49.368 1.00 87.81 436 GLY A O 1
ATOM 3445 N N . SER A 1 437 ? -31.247 -17.590 49.410 1.00 88.38 437 SER A N 1
ATOM 3446 C CA . SER A 1 437 ? -32.025 -16.803 48.450 1.00 88.38 437 SER A CA 1
ATOM 3447 C C . SER A 1 437 ? -32.808 -15.690 49.143 1.00 88.38 437 SER A C 1
ATOM 3449 O O . SER A 1 437 ? -33.336 -15.876 50.243 1.00 88.38 437 SER A O 1
ATOM 3451 N N . VAL A 1 438 ? -32.971 -14.570 48.452 1.00 94.06 438 VAL A N 1
ATOM 3452 C CA . VAL A 1 438 ? -33.913 -13.503 48.807 1.00 94.06 438 VAL A CA 1
ATOM 3453 C C . VAL A 1 438 ? -34.991 -13.404 47.726 1.00 94.06 438 VAL A C 1
ATOM 3455 O O . VAL A 1 438 ? -34.940 -14.094 46.717 1.00 94.06 438 VAL A O 1
ATOM 3458 N N . SER A 1 439 ? -36.023 -12.597 47.943 1.00 95.25 439 SER A N 1
ATOM 3459 C CA . SER A 1 439 ? -37.025 -12.316 46.910 1.00 95.25 439 SER A CA 1
ATOM 3460 C C . SER A 1 439 ? -37.591 -10.930 47.155 1.00 95.25 439 SER A C 1
ATOM 3462 O O . SER A 1 439 ? -38.698 -10.778 47.674 1.00 95.25 439 SER A O 1
ATOM 3464 N N . VAL A 1 440 ? -36.793 -9.913 46.840 1.00 96.88 440 VAL A N 1
ATOM 3465 C CA . VAL A 1 440 ? -37.175 -8.512 47.037 1.00 96.88 440 VAL A CA 1
ATOM 3466 C C . VAL A 1 440 ? -37.270 -7.833 45.681 1.00 96.88 440 VAL A C 1
ATOM 3468 O O . VAL A 1 440 ? -36.272 -7.650 44.987 1.00 96.88 440 VAL A O 1
ATOM 3471 N N . THR A 1 441 ? -38.488 -7.485 45.282 1.00 95.56 441 THR A N 1
ATOM 3472 C CA . THR A 1 441 ? -38.741 -6.720 44.059 1.00 95.56 441 THR A CA 1
ATOM 3473 C C . THR A 1 441 ? -38.511 -5.241 44.322 1.00 95.56 441 THR A C 1
ATOM 3475 O O . THR A 1 441 ? -38.898 -4.730 45.374 1.00 95.56 441 THR A O 1
ATOM 3478 N N . MET A 1 442 ? -37.908 -4.544 43.358 1.00 94.56 442 MET A N 1
ATOM 3479 C CA . MET A 1 442 ? -37.762 -3.094 43.445 1.00 94.56 442 MET A CA 1
ATOM 3480 C C . MET A 1 442 ? -39.131 -2.405 43.632 1.00 94.56 442 MET A C 1
ATOM 3482 O O . MET A 1 442 ? -40.122 -2.827 43.022 1.00 94.56 442 MET A O 1
ATOM 3486 N N . PRO A 1 443 ? -39.221 -1.356 44.468 1.00 91.81 443 PRO A N 1
ATOM 3487 C CA . PRO A 1 443 ? -40.512 -0.803 44.878 1.00 91.81 443 PRO A CA 1
ATOM 3488 C C . PRO A 1 443 ? -41.240 -0.058 43.751 1.00 91.81 443 PRO A C 1
ATOM 3490 O O . PRO A 1 443 ? -42.468 -0.103 43.675 1.00 91.81 443 PRO A O 1
ATOM 3493 N N . ASN A 1 444 ? -40.498 0.587 42.849 1.00 92.12 444 ASN A N 1
ATOM 3494 C CA . ASN A 1 444 ? -41.045 1.368 41.742 1.00 92.12 444 ASN A CA 1
ATOM 3495 C C . ASN A 1 444 ? -40.723 0.699 40.402 1.00 92.12 444 ASN A C 1
ATOM 3497 O O . ASN A 1 444 ? -39.624 0.198 40.208 1.00 92.12 444 ASN A O 1
ATOM 3501 N N . SER A 1 445 ? -41.673 0.694 39.464 1.00 90.62 445 SER A N 1
ATOM 3502 C CA . SER A 1 445 ? -41.402 0.326 38.065 1.00 90.62 445 SER A CA 1
ATOM 3503 C C . SER A 1 445 ? -40.824 1.486 37.274 1.00 90.62 445 SER A C 1
ATOM 3505 O O . SER A 1 445 ? -41.163 2.641 37.538 1.00 90.62 445 SER A O 1
ATOM 3507 N N . ARG A 1 446 ? -40.133 1.156 36.180 1.00 91.00 446 ARG A N 1
ATOM 3508 C CA . ARG A 1 446 ? -39.555 2.108 35.227 1.00 91.00 446 ARG A CA 1
ATOM 3509 C C . ARG A 1 446 ? -40.532 3.181 34.745 1.00 91.00 446 ARG A C 1
ATOM 3511 O O . ARG A 1 446 ? -40.113 4.318 34.569 1.00 91.00 446 ARG A O 1
ATOM 3518 N N . GLN A 1 447 ? -41.816 2.848 34.580 1.00 89.25 447 GLN A N 1
ATOM 3519 C CA . GLN A 1 447 ? -42.876 3.784 34.164 1.00 89.25 447 GLN A CA 1
ATOM 3520 C C . GLN A 1 447 ? -43.117 4.938 35.155 1.00 89.25 447 GLN A C 1
ATOM 3522 O O . GLN A 1 447 ? -43.536 6.013 34.743 1.00 89.25 447 GLN A O 1
ATOM 3527 N N . ASN A 1 448 ? -42.841 4.723 36.446 1.00 90.69 448 ASN A N 1
ATOM 3528 C CA . ASN A 1 448 ? -42.990 5.727 37.510 1.00 90.69 448 ASN A CA 1
ATOM 3529 C C . ASN A 1 448 ? -41.661 6.415 37.846 1.00 90.69 448 ASN A C 1
ATOM 3531 O O . ASN A 1 448 ? -41.595 7.240 38.756 1.00 90.69 448 ASN A O 1
ATOM 3535 N N . GLN A 1 449 ? -40.597 6.037 37.146 1.00 93.88 449 GLN A N 1
ATOM 3536 C CA . GLN A 1 449 ? -39.258 6.542 37.366 1.00 93.88 449 GLN A CA 1
ATOM 3537 C C . GLN A 1 449 ? -38.846 7.439 36.203 1.00 93.88 449 GLN A C 1
ATOM 3539 O O . GLN A 1 449 ? -39.313 7.324 35.068 1.00 93.88 449 GLN A O 1
ATOM 3544 N N . GLY A 1 450 ? -37.927 8.339 36.489 1.00 94.00 450 GLY A N 1
ATOM 3545 C CA . GLY A 1 450 ? -37.327 9.244 35.535 1.00 94.00 450 GLY A CA 1
ATOM 3546 C C . GLY A 1 450 ? -35.864 9.459 35.862 1.00 94.00 450 GLY A C 1
ATOM 3547 O O . GLY A 1 450 ? -35.328 8.830 36.776 1.00 94.00 450 GLY A O 1
ATOM 3548 N N . CYS A 1 451 ? -35.221 10.366 35.134 1.00 96.12 451 CYS A N 1
ATOM 3549 C CA . CYS A 1 451 ? -33.930 10.839 35.603 1.00 96.12 451 CYS A CA 1
ATOM 3550 C C . CYS A 1 451 ? -34.127 11.615 36.912 1.00 96.12 451 CYS A C 1
ATOM 3552 O O . CYS A 1 451 ? -35.089 12.377 37.032 1.00 96.12 451 CYS A O 1
ATOM 3554 N N . ILE A 1 452 ? -33.242 11.394 37.887 1.00 95.56 452 ILE A N 1
ATOM 3555 C CA . ILE A 1 452 ? -33.244 12.112 39.178 1.00 95.56 452 ILE A CA 1
ATOM 3556 C C . ILE A 1 452 ? -31.915 12.808 39.469 1.00 95.56 452 ILE A C 1
ATOM 3558 O O . ILE A 1 452 ? -31.832 13.684 40.330 1.00 95.56 452 ILE A O 1
ATOM 3562 N N . LYS A 1 453 ? -30.867 12.431 38.738 1.00 95.75 453 LYS A N 1
ATOM 3563 C CA . LYS A 1 453 ? -29.538 13.026 38.798 1.00 95.75 453 LYS A CA 1
ATOM 3564 C C . LYS A 1 453 ? -28.958 12.971 37.398 1.00 95.75 453 LYS A C 1
ATOM 3566 O O . LYS A 1 453 ? -28.899 11.894 36.812 1.00 95.75 453 LYS A O 1
ATOM 3571 N N . GLY A 1 454 ? -28.542 14.112 36.872 1.00 95.31 454 GLY A N 1
ATOM 3572 C CA . GLY A 1 454 ? -27.916 14.186 35.562 1.00 95.31 454 GLY A CA 1
ATOM 3573 C C . GLY A 1 454 ? -26.808 15.220 35.532 1.00 95.31 454 GLY A C 1
ATOM 3574 O O . GLY A 1 454 ? -26.658 16.011 36.460 1.00 95.31 454 GLY A O 1
ATOM 3575 N N . THR A 1 455 ? -26.035 15.178 34.460 1.00 96.12 455 THR A N 1
ATOM 3576 C CA . THR A 1 455 ? -24.929 16.089 34.172 1.00 96.12 455 THR A CA 1
ATOM 3577 C C . THR A 1 455 ? -24.935 16.427 32.681 1.00 96.12 455 THR A C 1
ATOM 3579 O O . THR A 1 455 ? -25.772 15.930 31.929 1.00 96.12 455 THR A O 1
ATOM 3582 N N . GLY A 1 456 ? -24.036 17.301 32.249 1.00 93.56 456 GLY A N 1
ATOM 3583 C CA . GLY A 1 456 ? -23.931 17.750 30.866 1.00 93.56 456 GLY A CA 1
ATOM 3584 C C . GLY A 1 456 ? -22.484 18.015 30.472 1.00 93.56 456 GLY A C 1
ATOM 3585 O O . GLY A 1 456 ? -21.593 18.066 31.324 1.00 93.56 456 GLY A O 1
ATOM 3586 N N . ALA A 1 457 ? -22.255 18.219 29.176 1.00 92.06 457 ALA A N 1
ATOM 3587 C CA . ALA A 1 457 ? -20.976 18.674 28.650 1.00 92.06 457 ALA A CA 1
ATOM 3588 C C . ALA A 1 457 ? -20.593 20.045 29.245 1.00 92.06 457 ALA A C 1
ATOM 3590 O O . ALA A 1 457 ? -21.387 20.719 29.916 1.00 92.06 457 ALA A O 1
ATOM 3591 N N . LYS A 1 458 ? -19.354 20.488 29.005 1.00 86.81 458 LYS A N 1
ATOM 3592 C CA . LYS A 1 458 ? -18.896 21.814 29.446 1.00 86.81 458 LYS A CA 1
ATOM 3593 C C . LYS A 1 458 ? -19.848 22.894 28.904 1.00 86.81 458 LYS A C 1
ATOM 3595 O O . LYS A 1 458 ? -20.108 22.937 27.711 1.00 86.81 458 LYS A O 1
ATOM 3600 N N . GLY A 1 459 ? -20.370 23.749 29.786 1.00 89.19 459 GLY A N 1
ATOM 3601 C CA . GLY A 1 459 ? -21.385 24.766 29.458 1.00 89.19 459 GLY A CA 1
ATOM 3602 C C . GLY A 1 459 ? -22.842 24.316 29.647 1.00 89.19 459 GLY A C 1
ATOM 3603 O O . GLY A 1 459 ? -23.696 25.156 29.891 1.00 89.19 459 GLY A O 1
ATOM 3604 N N . PHE A 1 460 ? -23.126 23.010 29.647 1.00 95.06 460 PHE A N 1
ATOM 3605 C CA . PHE A 1 460 ? -24.476 22.456 29.854 1.00 95.06 460 PHE A CA 1
ATOM 3606 C C . PHE A 1 460 ? -24.691 21.889 31.260 1.00 95.06 460 PHE A C 1
ATOM 3608 O O . PHE A 1 460 ? -25.830 21.698 31.684 1.00 95.06 460 PHE A O 1
ATOM 3615 N N . ARG A 1 461 ? -23.601 21.617 31.988 1.00 94.75 461 ARG A N 1
ATOM 3616 C CA . ARG A 1 461 ? -23.614 20.902 33.271 1.00 94.75 461 ARG A CA 1
ATOM 3617 C C . ARG A 1 461 ? -24.631 21.440 34.274 1.00 94.75 461 ARG A C 1
ATOM 3619 O O . ARG A 1 461 ? -25.445 20.664 34.754 1.00 94.75 461 ARG A O 1
ATOM 3626 N N . GLU A 1 462 ? -24.623 22.739 34.558 1.00 95.62 462 GLU A N 1
ATOM 3627 C CA . GLU A 1 462 ? -25.505 23.333 35.574 1.00 95.62 462 GLU A CA 1
ATOM 3628 C C . GLU A 1 462 ? -26.991 23.224 35.186 1.00 95.62 462 GLU A C 1
ATOM 3630 O O . GLU A 1 462 ? -27.836 22.835 35.996 1.00 95.62 462 GLU A O 1
ATOM 3635 N N . LEU A 1 463 ? -27.307 23.477 33.911 1.00 97.00 463 LEU A N 1
ATOM 3636 C CA . LEU A 1 463 ? -28.658 23.314 33.382 1.00 97.00 463 LEU A CA 1
ATOM 3637 C C . LEU A 1 463 ? -29.108 21.853 33.424 1.00 97.00 463 LEU A C 1
ATOM 3639 O O . LEU A 1 463 ? -30.242 21.587 33.815 1.00 97.00 463 LEU A O 1
ATOM 3643 N N . CYS A 1 464 ? -28.253 20.901 33.056 1.00 97.50 464 CYS A N 1
ATOM 3644 C CA . CYS A 1 464 ? -28.581 19.479 33.129 1.00 97.50 464 CYS A CA 1
ATOM 3645 C C . CYS A 1 464 ? -28.739 18.999 34.579 1.00 97.50 464 CYS A C 1
ATOM 3647 O O . CYS A 1 464 ? -29.718 18.325 34.893 1.00 97.50 464 CYS A O 1
ATOM 3649 N N . GLU A 1 465 ? -27.846 19.398 35.488 1.00 96.62 465 GLU A N 1
ATOM 3650 C CA . GLU A 1 465 ? -27.942 19.090 36.921 1.00 96.62 465 GLU A CA 1
ATOM 3651 C C . GLU A 1 465 ? -29.263 19.597 37.527 1.00 96.62 465 GLU A C 1
ATOM 3653 O O . GLU A 1 465 ? -29.841 18.927 38.387 1.00 96.62 465 GLU A O 1
ATOM 3658 N N . PHE A 1 466 ? -29.771 20.751 37.082 1.00 96.38 466 PHE A N 1
ATOM 3659 C CA . PHE A 1 466 ? -31.075 21.268 37.497 1.00 96.38 466 PHE A CA 1
ATOM 3660 C C . PHE A 1 466 ? -32.241 20.514 36.842 1.00 96.38 466 PHE A C 1
ATOM 3662 O O . PHE A 1 466 ? -33.108 19.977 37.531 1.00 96.38 466 PHE A O 1
ATOM 3669 N N . ASN A 1 467 ? -32.266 20.465 35.510 1.00 96.69 467 ASN A N 1
ATOM 3670 C CA . ASN A 1 467 ? -33.392 19.952 34.734 1.00 96.69 467 ASN A CA 1
ATOM 3671 C C . ASN A 1 467 ? -33.613 18.445 34.953 1.00 96.69 467 ASN A C 1
ATOM 3673 O O . ASN A 1 467 ? -34.748 17.995 35.157 1.00 96.69 467 ASN A O 1
ATOM 3677 N N . CYS A 1 468 ? -32.529 17.664 34.990 1.00 96.81 468 CYS A N 1
ATOM 3678 C CA . CYS A 1 468 ? -32.608 16.214 35.105 1.00 96.81 468 CYS A CA 1
ATOM 3679 C C . CYS A 1 468 ? -33.206 15.762 36.443 1.00 96.81 468 CYS A C 1
ATOM 3681 O O . CYS A 1 468 ? -33.856 14.728 36.461 1.00 96.81 468 CYS A O 1
ATOM 3683 N N . LYS A 1 469 ? -33.095 16.540 37.534 1.00 95.19 469 LYS A N 1
ATOM 3684 C CA . LYS A 1 469 ? -33.742 16.241 38.836 1.00 95.19 469 LYS A CA 1
ATOM 3685 C C . LYS A 1 469 ? -35.268 16.162 38.758 1.00 95.19 469 LYS A C 1
ATOM 3687 O O . LYS A 1 469 ? -35.903 15.526 39.598 1.00 95.19 469 LYS A O 1
ATOM 3692 N N . TYR A 1 470 ? -35.843 16.825 37.760 1.00 94.62 470 TYR A N 1
ATOM 3693 C CA . TYR A 1 470 ? -37.279 16.945 37.531 1.00 94.62 470 TYR A CA 1
ATOM 3694 C C . TYR A 1 470 ? -37.751 16.116 36.331 1.00 94.62 470 TYR A C 1
ATOM 3696 O O . TYR A 1 470 ? -38.807 16.398 35.755 1.00 94.62 470 TYR A O 1
ATOM 3704 N N . ASN A 1 471 ? -36.964 15.107 35.942 1.00 93.81 471 ASN A N 1
ATOM 3705 C CA . ASN A 1 471 ? -37.216 14.240 34.795 1.00 93.81 471 ASN A CA 1
ATOM 3706 C C . ASN A 1 471 ? -37.341 14.982 33.451 1.00 93.81 471 ASN A C 1
ATOM 3708 O O . ASN A 1 471 ? -38.036 14.531 32.542 1.00 93.81 471 ASN A O 1
ATOM 3712 N N . TYR A 1 472 ? -36.667 16.122 33.310 1.00 95.44 472 TYR A N 1
ATOM 3713 C CA . TYR A 1 472 ? -36.423 16.737 32.012 1.00 95.44 472 TYR A CA 1
ATOM 3714 C C . TYR A 1 472 ? -34.929 16.619 31.709 1.00 95.44 472 TYR A C 1
ATOM 3716 O O . TYR A 1 472 ? -34.132 17.430 32.153 1.00 95.44 472 TYR A O 1
ATOM 3724 N N . CYS A 1 473 ? -34.526 15.542 31.039 1.00 95.69 473 CYS A N 1
ATOM 3725 C CA . CYS A 1 473 ? -33.113 15.226 30.810 1.00 95.69 473 CYS A CA 1
ATOM 3726 C C . CYS A 1 473 ? -32.908 14.804 29.347 1.00 95.69 473 CYS A C 1
ATOM 3728 O O . CYS A 1 473 ? -32.775 13.620 29.055 1.00 95.69 473 CYS A O 1
ATOM 3730 N N . PRO A 1 474 ? -32.988 15.743 28.390 1.00 94.12 474 PRO A N 1
ATOM 3731 C CA . PRO A 1 474 ? -32.914 15.402 26.974 1.00 94.12 474 PRO A CA 1
ATOM 3732 C C . PRO A 1 474 ? -31.563 14.754 26.640 1.00 94.12 474 PRO A C 1
ATOM 3734 O O . PRO A 1 474 ? -30.520 15.377 26.826 1.00 94.12 474 PRO A O 1
ATOM 3737 N N . VAL A 1 475 ? -31.587 13.529 26.104 1.00 91.62 475 VAL A N 1
ATOM 3738 C CA . VAL A 1 475 ? -30.376 12.743 25.773 1.00 91.62 475 VAL A CA 1
ATOM 3739 C C . VAL A 1 475 ? -29.443 13.446 24.782 1.00 91.62 475 VAL A C 1
ATOM 3741 O O . VAL A 1 475 ? -28.247 13.186 24.769 1.00 91.62 475 VAL A O 1
ATOM 3744 N N . SER A 1 476 ? -29.972 14.376 23.981 1.00 88.44 476 SER A N 1
ATOM 3745 C CA . SER A 1 476 ? -29.209 15.192 23.032 1.00 88.44 476 SER A CA 1
ATOM 3746 C C . SER A 1 476 ? -28.292 16.222 23.692 1.00 88.44 476 SER A C 1
ATOM 3748 O O . SER A 1 476 ? -27.478 16.829 23.004 1.00 88.44 476 SER A O 1
ATOM 3750 N N . SER A 1 477 ? -28.464 16.502 24.987 1.00 92.56 477 SER A N 1
ATOM 3751 C CA . SER A 1 477 ? -27.731 17.580 25.670 1.00 92.56 477 SER A CA 1
ATOM 3752 C C . SER A 1 477 ? -27.352 17.263 27.115 1.00 92.56 477 SER A C 1
ATOM 3754 O O . SER A 1 477 ? -26.462 17.911 27.661 1.00 92.56 477 SER A O 1
ATOM 3756 N N . CYS A 1 478 ? -27.990 16.261 27.724 1.00 95.88 478 CYS A N 1
ATOM 3757 C CA . CYS A 1 478 ? -27.755 15.835 29.094 1.00 95.88 478 CYS A CA 1
ATOM 3758 C C . CYS A 1 478 ? -27.549 14.321 29.196 1.00 95.88 478 CYS A C 1
ATOM 3760 O O . CYS A 1 478 ? -28.128 13.538 28.448 1.00 95.88 478 CYS A O 1
ATOM 3762 N N . LEU A 1 479 ? -26.774 13.929 30.203 1.00 95.75 479 LEU A N 1
ATOM 3763 C CA . LEU A 1 479 ? -26.518 12.556 30.613 1.00 95.75 479 LEU A CA 1
ATOM 3764 C C . LEU A 1 479 ? -27.264 12.263 31.916 1.00 95.75 479 LEU A C 1
ATOM 3766 O O . LEU A 1 479 ? -27.093 12.983 32.904 1.00 95.75 479 LEU A O 1
ATOM 3770 N N . CYS A 1 480 ? -28.031 11.174 31.955 1.00 96.50 480 CYS A N 1
ATOM 3771 C CA . CYS A 1 480 ? -28.631 10.700 33.196 1.00 96.50 480 CYS A CA 1
ATOM 3772 C C . CYS A 1 480 ? -27.666 9.797 33.979 1.00 96.50 480 CYS A C 1
ATOM 3774 O O . CYS A 1 480 ? -27.174 8.806 33.452 1.00 96.50 480 CYS A O 1
ATOM 3776 N N . GLN A 1 481 ? -27.431 10.122 35.252 1.00 95.12 481 GLN A N 1
ATOM 3777 C CA . GLN A 1 481 ? -26.538 9.391 36.162 1.00 95.12 481 GLN A CA 1
ATOM 3778 C C . GLN A 1 481 ? -27.288 8.541 37.197 1.00 95.12 481 GLN A C 1
ATOM 3780 O O . GLN A 1 481 ? -26.680 7.716 37.871 1.00 95.12 481 GLN A O 1
ATOM 3785 N N . ALA A 1 482 ? -28.593 8.762 37.383 1.00 95.00 482 ALA A N 1
ATOM 3786 C CA . ALA A 1 482 ? -29.426 7.927 38.243 1.00 95.00 482 ALA A CA 1
ATOM 3787 C C . ALA A 1 482 ? -30.896 7.982 37.822 1.00 95.00 482 ALA A C 1
ATOM 3789 O O . ALA A 1 482 ? -31.431 9.055 37.519 1.00 95.00 482 ALA A O 1
ATOM 3790 N N . VAL A 1 483 ? -31.551 6.822 37.875 1.00 95.19 483 VAL A N 1
ATOM 3791 C CA . VAL A 1 483 ? -32.976 6.647 37.580 1.00 95.19 483 VAL A CA 1
ATOM 3792 C C . VAL A 1 483 ? -33.726 6.321 38.870 1.00 95.19 483 VAL A C 1
ATOM 3794 O O . VAL A 1 483 ? -33.322 5.429 39.611 1.00 95.19 483 VAL A O 1
ATOM 3797 N N . GLY A 1 484 ? -34.822 7.029 39.129 1.00 94.88 484 GLY A N 1
ATOM 3798 C CA . GLY A 1 484 ? -35.660 6.836 40.315 1.00 94.88 484 GLY A CA 1
ATOM 3799 C C . GLY A 1 484 ? -36.920 7.693 40.269 1.00 94.88 484 GLY A C 1
ATOM 3800 O O . GLY A 1 484 ? -37.244 8.249 39.218 1.00 94.88 484 GLY A O 1
ATOM 3801 N N . VAL A 1 485 ? -37.650 7.800 41.380 1.00 94.25 485 VAL A N 1
ATOM 3802 C CA . VAL A 1 485 ? -38.852 8.652 41.441 1.00 94.25 485 VAL A CA 1
ATOM 3803 C C . VAL A 1 485 ? -38.450 10.130 41.305 1.00 94.25 485 VAL A C 1
ATOM 3805 O O . VAL A 1 485 ? -37.692 10.618 42.144 1.00 94.25 485 VAL A O 1
ATOM 3808 N N . PRO A 1 486 ? -38.930 10.857 40.275 1.00 90.50 486 PRO A N 1
ATOM 3809 C CA . PRO A 1 486 ? -38.580 12.262 40.072 1.00 90.50 486 PRO A CA 1
ATOM 3810 C C . PRO A 1 486 ? -38.953 13.151 41.256 1.00 90.50 486 PRO A C 1
ATOM 3812 O O . PRO A 1 486 ? -39.994 12.955 41.884 1.00 90.50 486 PRO A O 1
ATOM 3815 N N . ASN A 1 487 ? -38.146 14.184 41.507 1.00 91.31 487 ASN A N 1
ATOM 3816 C CA . ASN A 1 487 ? -38.497 15.196 42.498 1.00 91.31 487 ASN A CA 1
ATOM 3817 C C . ASN A 1 487 ? -39.760 15.952 42.069 1.00 91.31 487 ASN A C 1
ATOM 3819 O O . ASN A 1 487 ? -39.989 16.199 40.880 1.00 91.31 487 ASN A O 1
ATOM 3823 N N . THR A 1 488 ? -40.553 16.387 43.047 1.00 92.06 488 THR A N 1
ATOM 3824 C CA . THR A 1 488 ? -41.696 17.267 42.797 1.00 92.06 488 THR A CA 1
ATOM 3825 C C . THR A 1 488 ? -41.216 18.564 42.148 1.00 92.06 488 THR A C 1
ATOM 3827 O O . THR A 1 488 ? -40.367 19.261 42.706 1.00 92.06 488 THR A O 1
ATOM 3830 N N . LYS A 1 489 ? -41.757 18.890 40.969 1.00 91.06 489 LYS A N 1
ATOM 3831 C CA . LYS A 1 489 ? -41.427 20.127 40.250 1.00 91.06 489 LYS A CA 1
ATOM 3832 C C . LYS A 1 489 ? -41.843 21.357 41.069 1.00 91.06 489 LYS A C 1
ATOM 3834 O O . LYS A 1 489 ? -42.948 21.350 41.620 1.00 91.06 489 LYS A O 1
ATOM 3839 N N . PRO A 1 490 ? -41.022 22.423 41.113 1.00 90.56 490 PRO A N 1
ATOM 3840 C CA . PRO A 1 490 ? -41.477 23.734 41.554 1.00 90.56 490 PRO A CA 1
ATOM 3841 C C . PRO A 1 490 ? -42.689 24.201 40.728 1.00 90.56 490 PRO A C 1
ATOM 3843 O O . PRO A 1 490 ? -42.857 23.750 39.589 1.00 90.56 490 PRO A O 1
ATOM 3846 N N . PRO A 1 491 ? -43.531 25.102 41.261 1.00 91.25 491 PRO A N 1
ATOM 3847 C CA . PRO A 1 491 ? -44.582 25.736 40.473 1.00 91.25 491 PRO A CA 1
ATOM 3848 C C . PRO A 1 491 ? -44.001 26.417 39.228 1.00 91.25 491 PRO A C 1
ATOM 3850 O O . PRO A 1 491 ? -42.995 27.120 39.324 1.00 91.25 491 PRO A O 1
ATOM 3853 N N . ALA A 1 492 ? -44.638 26.210 38.073 1.00 90.44 492 ALA A N 1
ATOM 3854 C CA . ALA A 1 492 ? -44.286 26.918 36.848 1.00 90.44 492 ALA A CA 1
ATOM 3855 C C . ALA A 1 492 ? -44.555 28.420 37.020 1.00 90.44 492 ALA A C 1
ATOM 3857 O O . ALA A 1 492 ? -45.602 28.807 37.537 1.00 90.44 492 ALA A O 1
ATOM 3858 N N . LEU A 1 493 ? -43.605 29.249 36.595 1.00 92.12 493 LEU A N 1
ATOM 3859 C CA . LEU A 1 493 ? -43.676 30.707 36.700 1.00 92.12 493 LEU A CA 1
ATOM 3860 C C . LEU A 1 493 ? -44.254 31.373 35.445 1.00 92.12 493 LEU A C 1
ATOM 3862 O O . LEU A 1 493 ? -44.368 32.595 35.430 1.00 92.12 493 LEU A O 1
ATOM 3866 N N . GLU A 1 494 ? -44.570 30.595 34.402 1.00 87.69 494 GLU A N 1
ATOM 3867 C CA . GLU A 1 494 ? -44.992 31.089 33.078 1.00 87.69 494 GLU A CA 1
ATOM 3868 C C . GLU A 1 494 ? -43.972 32.070 32.470 1.00 87.69 494 GLU A C 1
ATOM 3870 O O . GLU A 1 494 ? -44.317 33.007 31.753 1.00 87.69 494 GLU A O 1
ATOM 3875 N N . LYS A 1 495 ? -42.688 31.853 32.780 1.00 86.88 495 LYS A N 1
ATOM 3876 C CA . LYS A 1 495 ? -41.565 32.617 32.235 1.00 86.88 495 LYS A CA 1
ATOM 3877 C C . LYS A 1 495 ? -40.956 31.889 31.048 1.00 86.88 495 LYS A C 1
ATOM 3879 O O . LYS A 1 495 ? -40.556 30.730 31.179 1.00 86.88 495 LYS A O 1
ATOM 3884 N N . ASP A 1 496 ? -40.813 32.599 29.936 1.00 90.62 496 ASP A N 1
ATOM 3885 C CA . ASP A 1 496 ? -40.054 32.108 28.794 1.00 90.62 496 ASP A CA 1
ATOM 3886 C C . ASP A 1 496 ? -38.548 32.127 29.091 1.00 90.62 496 ASP A C 1
ATOM 3888 O O . ASP A 1 496 ? -38.025 33.021 29.759 1.00 90.62 496 ASP A O 1
ATOM 3892 N N . GLY A 1 497 ? -37.848 31.115 28.583 1.00 94.62 497 GLY A N 1
ATOM 3893 C CA . GLY A 1 497 ? -36.399 30.996 28.665 1.00 94.62 497 GLY A CA 1
ATOM 3894 C C . GLY A 1 497 ? -35.821 30.684 27.295 1.00 94.62 497 GLY A C 1
ATOM 3895 O O . GLY A 1 497 ? -36.212 29.705 26.659 1.00 94.62 497 GLY A O 1
ATOM 3896 N N . PHE A 1 498 ? -34.874 31.503 26.860 1.00 96.56 498 PHE A N 1
ATOM 3897 C CA . PHE A 1 498 ? -34.173 31.391 25.583 1.00 96.56 498 PHE A CA 1
ATOM 3898 C C . PHE A 1 498 ? -32.678 31.176 25.832 1.00 96.56 498 PHE A C 1
ATOM 3900 O O . PHE A 1 498 ? -32.200 31.503 26.919 1.00 96.56 498 PHE A O 1
ATOM 3907 N N . PRO A 1 499 ? -31.905 30.667 24.861 1.00 97.25 499 PRO A N 1
ATOM 3908 C CA . PRO A 1 499 ? -30.449 30.695 24.950 1.00 97.25 499 PRO A CA 1
ATOM 3909 C C . PRO A 1 499 ? -29.928 32.128 25.126 1.00 97.25 499 PRO A C 1
ATOM 3911 O O . PRO A 1 499 ? -30.446 33.070 24.523 1.00 97.25 499 PRO A O 1
ATOM 3914 N N . ALA A 1 500 ? -28.879 32.303 25.928 1.00 96.12 500 ALA A N 1
ATOM 3915 C CA . ALA A 1 500 ? -28.178 33.580 26.030 1.00 96.12 500 ALA A CA 1
ATOM 3916 C C . ALA A 1 500 ? -27.471 33.943 24.708 1.00 96.12 500 ALA A C 1
ATOM 3918 O O . ALA A 1 500 ? -27.190 33.091 23.861 1.00 96.12 500 ALA A O 1
ATOM 3919 N N . LYS A 1 501 ? -27.144 35.228 24.525 1.00 93.69 501 LYS A N 1
ATOM 3920 C CA . LYS A 1 501 ? -26.450 35.712 23.322 1.00 93.69 501 LYS A CA 1
ATOM 3921 C C . LYS A 1 501 ? -25.135 34.954 23.113 1.00 93.69 501 LYS A C 1
ATOM 3923 O O . LYS A 1 501 ? -24.297 34.897 24.008 1.00 93.69 501 LYS A O 1
ATOM 3928 N N . GLY A 1 502 ? -24.934 34.421 21.907 1.00 90.12 502 GLY A N 1
ATOM 3929 C CA . GLY A 1 502 ? -23.736 33.645 21.569 1.00 90.12 502 GLY A CA 1
ATOM 3930 C C . GLY A 1 502 ? -23.791 32.173 21.992 1.00 90.12 502 GLY A C 1
ATOM 3931 O O . GLY A 1 502 ? -22.798 31.471 21.822 1.00 90.12 502 GLY A O 1
ATOM 3932 N N . LYS A 1 503 ? -24.923 31.696 22.526 1.00 94.06 503 LYS A N 1
ATOM 3933 C CA . LYS A 1 503 ? -25.189 30.270 22.753 1.00 94.06 503 LYS A CA 1
ATOM 3934 C C . LYS A 1 503 ? -25.916 29.654 21.559 1.00 94.06 503 LYS A C 1
ATOM 3936 O O . LYS A 1 503 ? -26.511 30.357 20.738 1.00 94.06 503 LYS A O 1
ATOM 3941 N N . SER A 1 504 ? -25.811 28.339 21.432 1.00 93.94 504 SER A N 1
ATOM 3942 C CA . SER A 1 504 ? -26.448 27.585 20.356 1.00 93.94 504 SER A CA 1
ATOM 3943 C C . SER A 1 504 ? -27.915 27.280 20.664 1.00 93.94 504 SER A C 1
ATOM 3945 O O . SER A 1 504 ? -28.383 27.412 21.797 1.00 93.94 504 SER A O 1
ATOM 3947 N N . GLU A 1 505 ? -28.629 26.792 19.654 1.00 93.19 505 GLU A N 1
ATOM 3948 C CA . GLU A 1 505 ? -30.008 26.309 19.800 1.00 93.19 505 GLU A CA 1
ATOM 3949 C C . GLU A 1 505 ? -30.123 25.085 20.733 1.00 93.19 505 GLU A C 1
ATOM 3951 O O . GLU A 1 505 ? -31.198 24.790 21.252 1.00 93.19 505 GLU A O 1
ATOM 3956 N N . ASN A 1 506 ? -29.012 24.396 21.026 1.00 92.88 506 ASN A N 1
ATOM 3957 C CA . ASN A 1 506 ? -28.997 23.242 21.931 1.00 92.88 506 ASN A CA 1
ATOM 3958 C C . ASN A 1 506 ? -29.407 23.613 23.371 1.00 92.88 506 ASN A C 1
ATOM 3960 O O . ASN A 1 506 ? -29.808 22.747 24.146 1.00 92.88 506 ASN A O 1
ATOM 3964 N N . TYR A 1 507 ? -29.337 24.897 23.739 1.00 95.50 507 TYR A N 1
ATOM 3965 C CA . TYR A 1 507 ? -29.756 25.391 25.052 1.00 95.50 507 TYR A CA 1
ATOM 3966 C C . TYR A 1 507 ? -31.267 25.627 25.154 1.00 95.50 507 TYR A C 1
ATOM 3968 O O . TYR A 1 507 ? -31.786 25.678 26.267 1.00 95.50 507 TYR A O 1
ATOM 3976 N N . SER A 1 508 ? -31.992 25.753 24.037 1.00 93.81 508 SER A N 1
ATOM 3977 C CA . SER A 1 508 ? -33.370 26.268 24.024 1.00 93.81 508 SER A CA 1
ATOM 3978 C C . SER A 1 508 ? -34.313 25.443 24.892 1.00 93.81 508 SER A C 1
ATOM 3980 O O . SER A 1 508 ? -35.004 25.982 25.757 1.00 93.81 508 SER A O 1
ATOM 3982 N N . GLY A 1 509 ? -34.280 24.118 24.734 1.00 94.25 509 GLY A N 1
ATOM 3983 C CA . GLY A 1 509 ? -35.106 23.222 25.537 1.00 94.25 509 GLY A CA 1
ATOM 3984 C C . GLY A 1 509 ? -34.772 23.292 27.030 1.00 94.25 509 GLY A C 1
ATOM 3985 O O . GLY A 1 509 ? -35.682 23.261 27.857 1.00 94.25 509 GLY A O 1
ATOM 3986 N N . LEU A 1 510 ? -33.487 23.384 27.381 1.00 96.62 510 LEU A N 1
ATOM 3987 C CA . LEU A 1 510 ? -33.019 23.423 28.769 1.00 96.62 510 LEU A CA 1
ATOM 3988 C C . LEU A 1 510 ? -33.320 24.761 29.444 1.00 96.62 510 LEU A C 1
ATOM 3990 O O . LEU A 1 510 ? -33.765 24.761 30.589 1.00 96.62 510 LEU A O 1
ATOM 3994 N N . CYS A 1 511 ? -33.118 25.876 28.742 1.00 97.06 511 CYS A N 1
ATOM 3995 C CA . CYS A 1 511 ? -33.418 27.216 29.233 1.00 97.06 511 CYS A CA 1
ATOM 3996 C C . CYS A 1 511 ? -34.919 27.431 29.402 1.00 97.06 511 CYS A C 1
ATOM 3998 O O . CYS A 1 511 ? -35.340 27.922 30.446 1.00 97.06 511 CYS A O 1
ATOM 4000 N N . SER A 1 512 ? -35.732 26.998 28.435 1.00 95.50 512 SER A N 1
ATOM 4001 C CA . SER A 1 512 ? -37.190 27.095 28.528 1.00 95.50 512 SER A CA 1
ATOM 4002 C C . SER A 1 512 ? -37.718 26.393 29.785 1.00 95.50 512 SER A C 1
ATOM 4004 O O . SER A 1 512 ? -38.450 26.995 30.571 1.00 95.50 512 SER A O 1
ATOM 4006 N N . ASN A 1 513 ? -37.286 25.152 30.046 1.00 95.00 513 ASN A N 1
ATOM 4007 C CA . ASN A 1 513 ? -37.731 24.429 31.237 1.00 95.00 513 ASN A CA 1
ATOM 4008 C C . ASN A 1 513 ? -37.127 25.000 32.534 1.00 95.00 513 ASN A C 1
ATOM 4010 O O . ASN A 1 513 ? -37.838 25.128 33.529 1.00 95.00 513 ASN A O 1
ATOM 4014 N N . ALA A 1 514 ? -35.842 25.362 32.541 1.00 95.88 514 ALA A N 1
ATOM 4015 C CA . ALA A 1 514 ? -35.169 25.862 33.738 1.00 95.88 514 ALA A CA 1
ATOM 4016 C C . ALA A 1 514 ? -35.707 27.229 34.194 1.00 95.88 514 ALA A C 1
ATOM 4018 O O . ALA A 1 514 ? -36.082 27.381 35.360 1.00 95.88 514 ALA A O 1
ATOM 4019 N N . CYS A 1 515 ? -35.827 28.196 33.277 1.00 95.62 515 CYS A N 1
ATOM 4020 C CA . CYS A 1 515 ? -36.316 29.541 33.585 1.00 95.62 515 CYS A CA 1
ATOM 4021 C C . CYS A 1 515 ? -37.780 29.511 34.049 1.00 95.62 515 CYS A C 1
ATOM 4023 O O . CYS A 1 515 ? -38.124 30.164 35.037 1.00 95.62 515 CYS A O 1
ATOM 4025 N N . ASN A 1 516 ? -38.616 28.668 33.429 1.00 95.00 516 ASN A N 1
ATOM 4026 C CA . ASN A 1 516 ? -39.999 28.462 33.858 1.00 95.00 516 ASN A CA 1
ATOM 4027 C C . ASN A 1 516 ? -40.106 27.873 35.281 1.00 95.00 516 ASN A C 1
ATOM 4029 O O . ASN A 1 516 ? -41.105 28.088 35.960 1.00 95.00 516 ASN A O 1
ATOM 4033 N N . LEU A 1 517 ? -39.081 27.164 35.761 1.00 94.81 517 LEU A N 1
ATOM 4034 C CA . LEU A 1 517 ? -39.007 26.628 37.127 1.00 94.81 517 LEU A CA 1
ATOM 4035 C C . LEU A 1 517 ? -38.202 27.521 38.092 1.00 94.81 517 LEU A C 1
ATOM 4037 O O . LEU A 1 517 ? -37.880 27.093 39.201 1.00 94.81 517 LEU A O 1
ATOM 4041 N N . GLY A 1 518 ? -37.883 28.757 37.692 1.00 93.31 518 GLY A N 1
ATOM 4042 C CA . GLY A 1 518 ? -37.209 29.749 38.536 1.00 93.31 518 GLY A CA 1
ATOM 4043 C C . GLY A 1 518 ? -35.682 29.668 38.554 1.00 93.31 518 GLY A C 1
ATOM 4044 O O . GLY A 1 518 ? -35.057 30.334 39.376 1.00 93.31 518 GLY A O 1
ATOM 4045 N N . PHE A 1 519 ? -35.072 28.891 37.657 1.00 95.19 519 PHE A N 1
ATOM 4046 C CA . PHE A 1 519 ? -33.622 28.783 37.517 1.00 95.19 519 PHE A CA 1
ATOM 4047 C C . PHE A 1 519 ? -33.181 29.265 36.128 1.00 95.19 519 PHE A C 1
ATOM 4049 O O . PHE A 1 519 ? -33.215 28.514 35.160 1.00 95.19 519 PHE A O 1
ATOM 4056 N N . CYS A 1 520 ? -32.790 30.537 36.020 1.00 94.56 520 CYS A N 1
ATOM 4057 C CA . CYS A 1 520 ? -32.448 31.171 34.742 1.00 94.56 520 CYS A CA 1
ATOM 4058 C C . CYS A 1 520 ? -31.048 31.814 34.804 1.00 94.56 520 CYS A C 1
ATOM 4060 O O . CYS A 1 520 ? -30.938 33.022 35.008 1.00 94.56 520 CYS A O 1
ATOM 4062 N N . PRO A 1 521 ? -29.964 31.021 34.713 1.00 95.56 521 PRO A N 1
ATOM 4063 C CA . PRO A 1 521 ? -28.605 31.550 34.790 1.00 95.56 521 PRO A CA 1
ATOM 4064 C C . PRO A 1 521 ? -28.281 32.398 33.551 1.00 95.56 521 PRO A C 1
ATOM 4066 O O . PRO A 1 521 ? -28.244 31.873 32.438 1.00 95.56 521 PRO A O 1
ATOM 4069 N N . GLU A 1 522 ? -28.007 33.693 33.746 1.00 94.31 522 GLU A N 1
ATOM 4070 C CA . GLU A 1 522 ? -27.764 34.668 32.661 1.00 94.31 522 GLU A CA 1
ATOM 4071 C C . GLU A 1 522 ? -26.581 34.299 31.745 1.00 94.31 522 GLU A C 1
ATOM 4073 O O . GLU A 1 522 ? -26.525 34.726 30.592 1.00 94.31 522 GLU A O 1
ATOM 4078 N N . GLU A 1 523 ? -25.639 33.480 32.229 1.00 95.00 523 GLU A N 1
ATOM 4079 C CA . GLU A 1 523 ? -24.517 32.982 31.423 1.00 95.00 523 GLU A CA 1
ATOM 4080 C C . GLU A 1 523 ? -24.982 32.088 30.258 1.00 95.00 523 GLU A C 1
ATOM 4082 O O . GLU A 1 523 ? -24.359 32.079 29.193 1.00 95.00 523 GLU A O 1
ATOM 4087 N N . PHE A 1 524 ? -26.066 31.330 30.446 1.00 95.44 524 PHE A N 1
ATOM 4088 C CA . PHE A 1 524 ? -26.534 30.315 29.496 1.00 95.44 524 PHE A CA 1
ATOM 4089 C C . PHE A 1 524 ? -27.913 30.621 28.924 1.00 95.44 524 PHE A C 1
ATOM 4091 O O . PHE A 1 524 ? -28.191 30.245 27.785 1.00 95.44 524 PHE A O 1
ATOM 4098 N N . CYS A 1 525 ? -28.752 31.318 29.688 1.00 96.75 525 CYS A N 1
ATOM 4099 C CA . CYS A 1 525 ? -30.138 31.598 29.354 1.00 96.75 525 CYS A CA 1
ATOM 4100 C C . CYS A 1 525 ? -30.450 33.098 29.398 1.00 96.75 525 CYS A C 1
ATOM 4102 O O . CYS A 1 525 ? -29.779 33.882 30.061 1.00 96.75 525 CYS A O 1
ATOM 4104 N N . SER A 1 526 ? -31.506 33.497 28.698 1.00 95.00 526 SER A N 1
ATOM 4105 C CA . SER A 1 526 ? -32.067 34.843 28.702 1.00 95.00 526 SER A CA 1
ATOM 4106 C C . SER A 1 526 ? -33.584 34.768 28.826 1.00 95.00 526 SER A C 1
ATOM 4108 O O . SER A 1 526 ? -34.213 33.886 28.247 1.00 95.00 526 SER A O 1
ATOM 4110 N N . GLU A 1 527 ? -34.185 35.725 29.531 1.00 92.94 527 GLU A N 1
ATOM 4111 C CA . GLU A 1 527 ? -35.647 35.883 29.588 1.00 92.94 527 GLU A CA 1
ATOM 4112 C C . GLU A 1 527 ? -36.222 36.502 28.294 1.00 92.94 527 GLU A C 1
ATOM 4114 O O . GLU A 1 527 ? -37.434 36.613 28.137 1.00 92.94 527 GLU A O 1
ATOM 4119 N N . THR A 1 528 ? -35.371 36.914 27.345 1.00 92.75 528 THR A N 1
ATOM 4120 C CA . THR A 1 528 ? -35.791 37.484 26.052 1.00 92.75 528 THR A CA 1
ATOM 4121 C C . THR A 1 528 ? -35.090 36.788 24.885 1.00 92.75 528 THR A C 1
ATOM 4123 O O . THR A 1 528 ? -33.943 36.367 25.048 1.00 92.75 528 THR A O 1
ATOM 4126 N N . PRO A 1 529 ? -35.719 36.684 23.697 1.00 94.00 529 PRO A N 1
ATOM 4127 C CA . PRO A 1 529 ? -35.098 36.045 22.540 1.00 94.00 529 PRO A CA 1
ATOM 4128 C C . PRO A 1 529 ? -33.759 36.690 22.167 1.00 94.00 529 PRO A C 1
ATOM 4130 O O . PRO A 1 529 ? -33.674 37.905 21.980 1.00 94.00 529 PRO A O 1
ATOM 4133 N N . GLN A 1 530 ? -32.722 35.867 22.020 1.00 94.06 530 GLN A N 1
ATOM 4134 C CA . GLN A 1 530 ? -31.397 36.284 21.562 1.00 94.06 530 GLN A CA 1
ATOM 4135 C C . GLN A 1 530 ? -31.059 35.618 20.229 1.00 94.06 530 GLN A C 1
ATOM 4137 O O . GLN A 1 530 ? -31.607 34.576 19.874 1.00 94.06 530 GLN A O 1
ATOM 4142 N N . THR A 1 531 ? -30.121 36.202 19.485 1.00 89.38 531 THR A N 1
ATOM 4143 C CA . THR A 1 531 ? -29.563 35.552 18.295 1.00 89.38 531 THR A CA 1
ATOM 4144 C C . THR A 1 531 ? -28.695 34.361 18.711 1.00 89.38 531 THR A C 1
ATOM 4146 O O . THR A 1 531 ? -27.698 34.547 19.419 1.00 89.38 531 THR A O 1
ATOM 4149 N N . THR A 1 532 ? -29.064 33.159 18.261 1.00 91.06 532 THR A N 1
ATOM 4150 C CA . THR A 1 532 ? -28.301 31.924 18.479 1.00 91.06 532 THR A CA 1
ATOM 4151 C C . THR A 1 532 ? -27.198 31.748 17.437 1.00 91.06 532 THR A C 1
ATOM 4153 O O . THR A 1 532 ? -27.240 32.324 16.347 1.00 91.06 532 THR A O 1
ATOM 4156 N N . ILE A 1 533 ? -26.172 30.972 17.790 1.00 91.75 533 ILE A N 1
ATOM 4157 C CA . ILE A 1 533 ? -25.097 30.577 16.869 1.00 91.75 533 ILE A CA 1
ATOM 4158 C C . ILE A 1 533 ? -25.300 29.142 16.384 1.00 91.75 533 ILE A C 1
ATOM 4160 O O . ILE A 1 533 ? -25.857 28.308 17.097 1.00 91.75 533 ILE A O 1
ATOM 4164 N N . VAL A 1 534 ? -24.786 28.835 15.194 1.00 87.56 534 VAL A N 1
ATOM 4165 C CA . VAL A 1 534 ? -24.613 27.454 14.729 1.00 87.56 534 VAL A CA 1
ATOM 4166 C C . VAL A 1 534 ? -23.159 27.066 14.997 1.00 87.56 534 VAL A C 1
ATOM 4168 O O . VAL A 1 534 ? -22.268 27.626 14.352 1.00 87.56 534 VAL A O 1
ATOM 4171 N N . PRO A 1 535 ? -22.882 26.168 15.961 1.00 81.56 535 PRO A N 1
ATOM 4172 C CA . PRO A 1 535 ? -21.523 25.715 16.226 1.00 81.56 535 PRO A CA 1
ATOM 4173 C C . PRO A 1 535 ? -20.915 25.064 14.979 1.00 81.56 535 PRO A C 1
ATOM 4175 O O . PRO A 1 535 ? -21.570 24.268 14.309 1.00 81.56 535 PRO A O 1
ATOM 4178 N N . THR A 1 536 ? -19.653 25.370 14.677 1.00 76.69 536 THR A N 1
ATOM 4179 C CA . THR A 1 536 ? -18.910 24.714 13.584 1.00 76.69 536 THR A CA 1
ATOM 4180 C C . THR A 1 536 ? -18.475 23.292 13.943 1.00 76.69 536 THR A C 1
ATOM 4182 O O . THR A 1 536 ? -18.212 22.485 13.058 1.00 76.69 536 THR A O 1
ATOM 4185 N N . VAL A 1 537 ? -18.404 22.983 15.239 1.00 79.81 537 VAL A N 1
ATOM 4186 C CA . VAL A 1 537 ? -18.137 21.658 15.808 1.00 79.81 537 VAL A CA 1
ATOM 4187 C C . VAL A 1 537 ? -19.210 21.404 16.858 1.00 79.81 537 VAL A C 1
ATOM 4189 O O . VAL A 1 537 ? -19.567 22.320 17.600 1.00 79.81 537 VAL A O 1
ATOM 4192 N N . SER A 1 538 ? -19.728 20.177 16.925 1.00 85.25 538 SER A N 1
ATOM 4193 C CA . SER A 1 538 ? -20.696 19.801 17.958 1.00 85.25 538 SER A CA 1
ATOM 4194 C C . SER A 1 538 ? -20.121 20.047 19.355 1.00 85.25 538 SER A C 1
ATOM 4196 O O . SER A 1 538 ? -19.015 19.610 19.666 1.00 85.25 538 SER A O 1
ATOM 4198 N N . GLU A 1 539 ? -20.902 20.696 20.216 1.00 88.81 539 GLU A N 1
ATOM 4199 C CA . GLU A 1 539 ? -20.545 20.979 21.615 1.00 88.81 539 GLU A CA 1
ATOM 4200 C C . GLU A 1 539 ? -20.447 19.708 22.481 1.00 88.81 539 GLU A C 1
ATOM 4202 O O . GLU A 1 539 ? -20.003 19.766 23.628 1.00 88.81 539 GLU A O 1
ATOM 4207 N N . PHE A 1 540 ? -20.857 18.565 21.926 1.00 89.50 540 PHE A N 1
ATOM 4208 C CA . PHE A 1 540 ? -20.900 17.264 22.589 1.00 89.50 540 PHE A CA 1
ATOM 4209 C C . PHE A 1 540 ? -19.826 16.289 22.087 1.00 89.50 540 PHE A C 1
ATOM 4211 O O . PHE A 1 540 ? -19.728 15.181 22.605 1.00 89.50 540 PHE A O 1
ATOM 4218 N N . LEU A 1 541 ? -19.021 16.678 21.089 1.00 85.94 541 LEU A N 1
ATOM 4219 C CA . LEU A 1 541 ? -17.889 15.867 20.643 1.00 85.94 541 LEU A CA 1
ATOM 4220 C C . LEU A 1 541 ? -16.655 16.140 21.517 1.00 85.94 541 LEU A C 1
ATOM 4222 O O . LEU A 1 541 ? -16.392 17.294 21.874 1.00 85.94 541 LEU A O 1
ATOM 4226 N N . PRO A 1 542 ? -15.867 15.107 21.860 1.00 87.69 542 PRO A N 1
ATOM 4227 C CA . PRO A 1 542 ? -14.560 15.328 22.453 1.00 87.69 542 PRO A CA 1
ATOM 4228 C C . PRO A 1 542 ? -13.632 16.065 21.469 1.00 87.69 542 PRO A C 1
ATOM 4230 O O . PRO A 1 542 ? -13.798 15.943 20.252 1.00 87.69 542 PRO A O 1
ATOM 4233 N N . PRO A 1 543 ? -12.662 16.847 21.974 1.00 90.00 543 PRO A N 1
ATOM 4234 C CA . PRO A 1 543 ? -11.709 17.528 21.112 1.00 90.00 543 PRO A CA 1
ATOM 4235 C C . PRO A 1 543 ? -10.716 16.543 20.483 1.00 90.00 543 PRO A C 1
ATOM 4237 O O . PRO A 1 543 ? -10.314 15.573 21.117 1.00 90.00 543 PRO A O 1
ATOM 4240 N N . ALA A 1 544 ? -10.260 16.847 19.272 1.00 93.25 544 ALA A N 1
ATOM 4241 C CA . ALA A 1 544 ? -9.080 16.254 18.657 1.00 93.25 544 ALA A CA 1
ATOM 4242 C C . ALA A 1 544 ? -7.899 17.230 18.742 1.00 93.25 544 ALA A C 1
ATOM 4244 O O . ALA A 1 544 ? -8.079 18.442 18.931 1.00 93.25 544 ALA A O 1
ATOM 4245 N N . CYS A 1 545 ? -6.682 16.713 18.576 1.00 95.75 545 CYS A N 1
ATOM 4246 C CA . CYS A 1 545 ? -5.524 17.584 18.447 1.00 95.75 545 CYS A CA 1
ATOM 4247 C C . CYS A 1 545 ? -5.606 18.400 17.141 1.00 95.75 545 CYS A C 1
ATOM 4249 O O . CYS A 1 545 ? -6.056 17.904 16.107 1.00 95.75 545 CYS A O 1
ATOM 4251 N N . ARG A 1 546 ? -5.213 19.675 17.222 1.00 94.62 546 ARG A N 1
ATOM 4252 C CA . ARG A 1 546 ? -5.226 20.665 16.129 1.00 94.62 546 ARG A CA 1
ATOM 4253 C C . ARG A 1 546 ? -3.848 21.214 15.790 1.00 94.62 546 ARG A C 1
ATOM 4255 O O . ARG A 1 546 ? -3.678 21.820 14.742 1.00 94.62 546 ARG A O 1
ATOM 4262 N N . ALA A 1 547 ? -2.884 21.052 16.684 1.00 95.62 547 ALA A N 1
ATOM 4263 C CA . ALA A 1 547 ? -1.496 21.415 16.460 1.00 95.62 547 ALA A CA 1
ATOM 4264 C C . ALA A 1 547 ? -0.634 20.672 17.472 1.00 95.62 547 ALA A C 1
ATOM 4266 O O . ALA A 1 547 ? -1.058 20.460 18.611 1.00 95.62 547 ALA A O 1
ATOM 4267 N N . GLY A 1 548 ? 0.582 20.313 17.080 1.00 95.75 548 GLY A N 1
ATOM 4268 C CA . GLY A 1 548 ? 1.532 19.658 17.965 1.00 95.75 548 GLY A CA 1
ATOM 4269 C C . GLY A 1 548 ? 2.970 20.045 17.666 1.00 95.75 548 GLY A C 1
ATOM 4270 O O . GLY A 1 548 ? 3.263 20.691 16.664 1.00 95.75 548 GLY A O 1
ATOM 4271 N N . THR A 1 549 ? 3.849 19.674 18.584 1.00 97.00 549 THR A N 1
ATOM 4272 C CA . THR A 1 549 ? 5.305 19.855 18.510 1.00 97.00 549 THR A CA 1
ATOM 4273 C C . THR A 1 549 ? 5.963 18.593 19.057 1.00 97.00 549 THR A C 1
ATOM 4275 O O . THR A 1 549 ? 5.323 17.853 19.806 1.00 97.00 549 THR A O 1
ATOM 4278 N N . SER A 1 550 ? 7.201 18.309 18.682 1.00 96.12 550 SER A N 1
ATOM 4279 C CA . SER A 1 550 ? 7.945 17.175 19.230 1.00 96.12 550 SER A CA 1
ATOM 4280 C C . SER A 1 550 ? 8.301 17.394 20.706 1.00 96.12 550 SER A C 1
ATOM 4282 O O . SER A 1 550 ? 8.405 18.521 21.201 1.00 96.12 550 SER A O 1
ATOM 4284 N N . LEU A 1 551 ? 8.448 16.299 21.449 1.00 94.75 551 LEU A N 1
ATOM 4285 C CA . LEU A 1 551 ? 9.001 16.317 22.800 1.00 94.75 551 LEU A CA 1
ATOM 4286 C C . LEU A 1 551 ? 10.527 16.489 22.764 1.00 94.75 551 LEU A C 1
ATOM 4288 O O . LEU A 1 551 ? 11.188 16.164 21.779 1.00 94.75 551 LEU A O 1
ATOM 4292 N N . VAL A 1 552 ? 11.094 16.967 23.877 1.00 89.69 552 VAL A N 1
ATOM 4293 C CA . VAL A 1 552 ? 12.554 17.077 24.051 1.00 89.69 552 VAL A CA 1
ATOM 4294 C C . VAL A 1 552 ? 13.198 15.698 23.867 1.00 89.69 552 VAL A C 1
ATOM 4296 O O . VAL A 1 552 ? 12.781 14.739 24.516 1.00 89.69 552 VAL A O 1
ATOM 4299 N N . GLY A 1 553 ? 14.209 15.607 23.002 1.00 87.94 553 GLY A N 1
ATOM 4300 C CA . GLY A 1 553 ? 14.858 14.358 22.585 1.00 87.94 553 GLY A CA 1
ATOM 4301 C C . GLY A 1 553 ? 14.307 13.735 21.293 1.00 87.94 553 GLY A C 1
ATOM 4302 O O . GLY A 1 553 ? 14.898 12.777 20.796 1.00 87.94 553 GLY A O 1
ATOM 4303 N N . TYR A 1 554 ? 13.218 14.275 20.734 1.00 91.69 554 TYR A N 1
ATOM 4304 C CA . TYR A 1 554 ? 12.597 13.828 19.480 1.00 91.69 554 TYR A CA 1
ATOM 4305 C C . TYR A 1 554 ? 12.531 14.938 18.420 1.00 91.69 554 TYR A C 1
ATOM 4307 O O . TYR A 1 554 ? 11.722 14.873 17.495 1.00 91.69 554 TYR A O 1
ATOM 4315 N N . GLU A 1 555 ? 13.408 15.941 18.504 1.00 92.50 555 GLU A N 1
ATOM 4316 C CA . GLU A 1 555 ? 13.369 17.161 17.682 1.00 92.50 555 GLU A CA 1
ATOM 4317 C C . GLU A 1 555 ? 13.434 16.879 16.171 1.00 92.50 555 GLU A C 1
ATOM 4319 O O . GLU A 1 555 ? 12.916 17.644 15.358 1.00 92.50 555 GLU A O 1
ATOM 4324 N N . ARG A 1 556 ? 14.019 15.743 15.770 1.00 89.38 556 ARG A N 1
ATOM 4325 C CA . ARG A 1 556 ? 14.014 15.265 14.376 1.00 89.38 556 ARG A CA 1
ATOM 4326 C C . ARG A 1 556 ? 12.594 15.097 13.819 1.00 89.38 556 ARG A C 1
ATOM 4328 O O . ARG A 1 556 ? 12.394 15.295 12.626 1.00 89.38 556 ARG A O 1
ATOM 4335 N N . PHE A 1 557 ? 11.621 14.736 14.649 1.00 93.88 557 PHE A N 1
ATOM 4336 C CA . PHE A 1 557 ? 10.237 14.515 14.236 1.00 93.88 557 PHE A CA 1
ATOM 4337 C C . PHE A 1 557 ? 9.362 15.770 14.367 1.00 93.88 557 PHE A C 1
ATOM 4339 O O . PHE A 1 557 ? 8.152 15.674 14.186 1.00 93.88 557 PHE A O 1
ATOM 4346 N N . GLU A 1 558 ? 9.937 16.956 14.622 1.00 94.69 558 GLU A N 1
ATOM 4347 C CA . GLU A 1 558 ? 9.182 18.211 14.791 1.00 94.69 558 GLU A CA 1
ATOM 4348 C C . GLU A 1 558 ? 8.203 18.468 13.641 1.00 94.69 558 GLU A C 1
ATOM 4350 O O . GLU A 1 558 ? 7.023 18.735 13.871 1.00 94.69 558 GLU A O 1
ATOM 4355 N N . GLY A 1 559 ? 8.669 18.319 12.396 1.00 92.25 559 GLY A N 1
ATOM 4356 C CA . GLY A 1 559 ? 7.819 18.487 11.219 1.00 92.25 559 GLY A CA 1
ATOM 4357 C C . GLY A 1 559 ? 6.664 17.484 11.185 1.00 92.25 559 GLY A C 1
ATOM 4358 O O . GLY A 1 559 ? 5.533 17.864 10.884 1.00 92.25 559 GLY A O 1
ATOM 4359 N N . LEU A 1 560 ? 6.929 16.216 11.527 1.00 94.88 560 LEU A N 1
ATOM 4360 C CA . LEU A 1 560 ? 5.911 15.163 11.560 1.00 94.88 560 LEU A CA 1
ATOM 4361 C C . LEU A 1 560 ? 4.867 15.426 12.642 1.00 94.88 560 LEU A C 1
ATOM 4363 O O . LEU A 1 560 ? 3.677 15.352 12.354 1.00 94.88 560 LEU A O 1
ATOM 4367 N N . CYS A 1 561 ? 5.291 15.784 13.856 1.00 96.69 561 CYS A N 1
ATOM 4368 C CA . CYS A 1 561 ? 4.377 16.147 14.936 1.00 96.69 561 CYS A CA 1
ATOM 4369 C C . CYS A 1 561 ? 3.538 17.375 14.568 1.00 96.69 561 CYS A C 1
ATOM 4371 O O . CYS A 1 561 ? 2.333 17.387 14.804 1.00 96.69 561 CYS A O 1
ATOM 4373 N N . SER A 1 562 ? 4.139 18.390 13.942 1.00 95.50 562 SER A N 1
ATOM 4374 C CA . SER A 1 562 ? 3.413 19.582 13.492 1.00 95.50 562 SER A CA 1
ATOM 4375 C C . SER A 1 562 ? 2.324 19.245 12.467 1.00 95.50 562 SER A C 1
ATOM 4377 O O . SER A 1 562 ? 1.193 19.719 12.588 1.00 95.50 562 SER A O 1
ATOM 4379 N N . TYR A 1 563 ? 2.632 18.373 11.503 1.00 95.25 563 TYR A N 1
ATOM 4380 C CA . TYR A 1 563 ? 1.690 17.935 10.474 1.00 95.25 563 TYR A CA 1
ATOM 4381 C C . TYR A 1 563 ? 0.617 16.979 11.009 1.00 95.25 563 TYR A C 1
ATOM 4383 O O . TYR A 1 563 ? -0.575 17.237 10.853 1.00 95.25 563 TYR A O 1
ATOM 4391 N N . ALA A 1 564 ? 1.015 15.869 11.631 1.00 95.88 564 ALA A N 1
ATOM 4392 C CA . ALA A 1 564 ? 0.101 14.787 11.982 1.00 95.88 564 ALA A CA 1
ATOM 4393 C C . ALA A 1 564 ? -0.883 15.215 13.082 1.00 95.88 564 ALA A C 1
ATOM 4395 O O . ALA A 1 564 ? -2.091 14.979 12.966 1.00 95.88 564 ALA A O 1
ATOM 4396 N N . CYS A 1 565 ? -0.402 15.962 14.085 1.00 96.81 565 CYS A N 1
ATOM 4397 C CA . CYS A 1 565 ? -1.242 16.459 15.170 1.00 96.81 565 CYS A CA 1
ATOM 4398 C C . CYS A 1 565 ? -2.305 17.459 14.689 1.00 96.81 565 CYS A C 1
ATOM 4400 O O . CYS A 1 565 ? -3.309 17.621 15.373 1.00 96.81 565 CYS A O 1
ATOM 4402 N N . ASN A 1 566 ? -2.143 18.103 13.525 1.00 95.88 566 ASN A N 1
ATOM 4403 C CA . ASN A 1 566 ? -3.179 18.961 12.932 1.00 95.88 566 ASN A CA 1
ATOM 4404 C C . ASN A 1 566 ? -4.432 18.175 12.490 1.00 95.88 566 ASN A C 1
ATOM 4406 O O . ASN A 1 566 ? -5.527 18.735 12.403 1.00 95.88 566 ASN A O 1
ATOM 4410 N N . PHE A 1 567 ? -4.278 16.869 12.259 1.00 95.31 567 PHE A N 1
ATOM 4411 C CA . PHE A 1 567 ? -5.333 15.949 11.834 1.00 95.31 567 PHE A CA 1
ATOM 4412 C C . PHE A 1 567 ? -5.764 14.973 12.940 1.00 95.31 567 PHE A C 1
ATOM 4414 O O . PHE A 1 567 ? -6.423 13.976 12.662 1.00 95.31 567 PHE A O 1
ATOM 4421 N N . GLY A 1 568 ? -5.382 15.233 14.194 1.00 94.31 568 GLY A N 1
ATOM 4422 C CA . GLY A 1 568 ? -5.714 14.382 15.340 1.00 94.31 568 GLY A CA 1
ATOM 4423 C C . GLY A 1 568 ? -4.782 13.184 15.569 1.00 94.31 568 GLY A C 1
ATOM 4424 O O . GLY A 1 568 ? -4.845 12.597 16.645 1.00 94.31 568 GLY A O 1
ATOM 4425 N N . PHE A 1 569 ? -3.878 12.850 14.639 1.00 96.75 569 PHE A N 1
ATOM 4426 C CA . PHE A 1 569 ? -2.867 11.806 14.851 1.00 96.75 569 PHE A CA 1
ATOM 4427 C C . PHE A 1 569 ? -1.669 12.389 15.612 1.00 96.75 569 PHE A C 1
ATOM 4429 O O . PHE A 1 569 ? -0.770 12.982 15.020 1.00 96.75 569 PHE A O 1
ATOM 4436 N N . CYS A 1 570 ? -1.680 12.284 16.942 1.00 96.75 570 CYS A N 1
ATOM 4437 C CA . CYS A 1 570 ? -0.682 12.925 17.803 1.00 96.75 570 CYS A CA 1
ATOM 4438 C C . CYS A 1 570 ? -0.182 11.970 18.905 1.00 96.75 570 CYS A C 1
ATOM 4440 O O . CYS A 1 570 ? -0.689 12.040 20.026 1.00 96.75 570 CYS A O 1
ATOM 4442 N N . PRO A 1 571 ? 0.778 11.073 18.601 1.00 96.44 571 PRO A N 1
ATOM 4443 C CA . PRO A 1 571 ? 1.256 10.071 19.553 1.00 96.44 571 PRO A CA 1
ATOM 4444 C C . PRO A 1 571 ? 1.964 10.692 20.763 1.00 96.44 571 PRO A C 1
ATOM 4446 O O . PRO A 1 571 ? 2.919 11.458 20.602 1.00 96.44 571 PRO A O 1
ATOM 4449 N N . LEU A 1 572 ? 1.530 10.343 21.976 1.00 95.12 572 LEU A N 1
ATOM 4450 C CA . LEU A 1 572 ? 1.938 10.995 23.230 1.00 95.12 572 LEU A CA 1
ATOM 4451 C C . LEU A 1 572 ? 3.432 10.839 23.555 1.00 95.12 572 LEU A C 1
ATOM 4453 O O . LEU A 1 572 ? 4.014 11.716 24.192 1.00 95.12 572 LEU A O 1
ATOM 4457 N N . HIS A 1 573 ? 4.059 9.731 23.155 1.00 93.88 573 HIS A N 1
ATOM 4458 C CA . HIS A 1 573 ? 5.460 9.453 23.497 1.00 93.88 573 HIS A CA 1
ATOM 4459 C C . HIS A 1 573 ? 6.469 10.293 22.708 1.00 93.88 573 HIS A C 1
ATOM 4461 O O . HIS A 1 573 ? 7.622 10.401 23.127 1.00 93.88 573 HIS A O 1
ATOM 4467 N N . ILE A 1 574 ? 6.048 10.891 21.589 1.00 95.06 574 ILE A N 1
ATOM 4468 C CA . ILE A 1 574 ? 6.927 11.636 20.674 1.00 95.06 574 ILE A CA 1
ATOM 4469 C C . ILE A 1 574 ? 6.429 13.062 20.455 1.00 95.06 574 ILE A C 1
ATOM 4471 O O . ILE A 1 574 ? 7.239 13.983 20.345 1.00 95.06 574 ILE A O 1
ATOM 4475 N N . CYS A 1 575 ? 5.113 13.268 20.430 1.00 97.06 575 CYS A N 1
ATOM 4476 C CA . CYS A 1 575 ? 4.494 14.556 20.165 1.00 97.06 575 CYS A CA 1
ATOM 4477 C C . CYS A 1 575 ? 3.747 15.094 21.391 1.00 97.06 575 CYS A C 1
ATOM 4479 O O . CYS A 1 575 ? 3.116 14.366 22.154 1.00 97.06 575 CYS A O 1
ATOM 4481 N N . ARG A 1 576 ? 3.749 16.420 21.541 1.00 96.31 576 ARG A N 1
ATOM 4482 C CA . ARG A 1 576 ? 2.912 17.165 22.480 1.00 96.31 576 ARG A CA 1
ATOM 4483 C C . ARG A 1 576 ? 1.853 17.944 21.717 1.00 96.31 576 ARG A C 1
ATOM 4485 O O . ARG A 1 576 ? 2.191 18.851 20.956 1.00 96.31 576 ARG A O 1
ATOM 4492 N N . CYS A 1 577 ? 0.583 17.665 21.991 1.00 96.31 577 CYS A N 1
ATOM 4493 C CA . CYS A 1 577 ? -0.515 18.492 21.502 1.00 96.31 577 CYS A CA 1
ATOM 4494 C C . CYS A 1 577 ? -0.444 19.898 22.129 1.00 96.31 577 CYS A C 1
ATOM 4496 O O . CYS A 1 577 ? -0.360 20.045 23.349 1.00 96.31 577 CYS A O 1
ATOM 4498 N N . THR A 1 578 ? -0.434 20.942 21.303 1.00 96.25 578 THR A N 1
ATOM 4499 C CA . THR A 1 578 ? -0.343 22.351 21.727 1.00 96.25 578 THR A CA 1
ATOM 4500 C C . THR A 1 578 ? -1.649 23.114 21.528 1.00 96.25 578 THR A C 1
ATOM 4502 O O . THR A 1 578 ? -1.820 24.189 22.103 1.00 96.25 578 THR A O 1
ATOM 4505 N N . SER A 1 579 ? -2.576 22.563 20.743 1.00 95.31 579 SER A N 1
ATOM 4506 C CA . SER A 1 579 ? -3.907 23.120 20.516 1.00 95.31 579 SER A CA 1
ATOM 4507 C C . SER A 1 579 ? -4.929 22.013 20.272 1.00 95.31 579 SER A C 1
ATOM 4509 O O . SER A 1 579 ? -4.624 21.019 19.619 1.00 95.31 579 SER A O 1
ATOM 4511 N N . GLU A 1 580 ? -6.153 22.214 20.754 1.00 93.31 580 GLU A N 1
ATOM 4512 C CA . GLU A 1 580 ? -7.280 21.285 20.644 1.00 93.31 580 GLU A CA 1
ATOM 4513 C C . GLU A 1 580 ? -8.460 21.948 19.918 1.00 93.31 580 GLU A C 1
ATOM 4515 O O . GLU A 1 580 ? -8.648 23.165 19.982 1.00 93.31 580 GLU A O 1
ATOM 4520 N N . GLY A 1 581 ? -9.295 21.156 19.247 1.00 89.75 581 GLY A N 1
ATOM 4521 C CA . GLY A 1 581 ? -10.510 21.634 18.584 1.00 89.75 581 GLY A CA 1
ATOM 4522 C C . GLY A 1 581 ? -11.342 20.485 18.024 1.00 89.75 581 GLY A C 1
ATOM 4523 O O . GLY A 1 581 ? -11.214 19.359 18.485 1.00 89.75 581 GLY A O 1
ATOM 4524 N N . GLY A 1 582 ? -12.202 20.740 17.031 1.00 86.88 582 GLY A N 1
ATOM 4525 C CA . GLY A 1 582 ? -12.851 19.638 16.297 1.00 86.88 58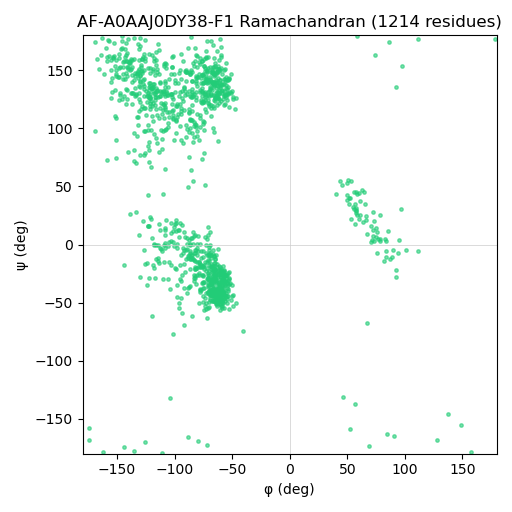2 GLY A CA 1
ATOM 4526 C C . GLY A 1 582 ? -11.832 18.731 15.598 1.00 86.88 582 GLY A C 1
ATOM 4527 O O . GLY A 1 582 ? -10.645 19.030 15.591 1.00 86.88 582 GLY A O 1
ATOM 4528 N N . LEU A 1 583 ? -12.270 17.655 14.953 1.00 89.25 583 LEU A N 1
ATOM 4529 C CA . LEU A 1 583 ? -11.405 16.910 14.034 1.00 89.25 583 LEU A CA 1
ATOM 4530 C C . LEU A 1 583 ? -11.330 17.642 12.678 1.00 89.25 583 LEU A C 1
ATOM 4532 O O . LEU A 1 583 ? -12.250 18.370 12.305 1.00 89.25 583 LEU A O 1
ATOM 4536 N N . ILE A 1 584 ? -10.194 17.579 11.979 1.00 89.44 584 ILE A N 1
ATOM 4537 C CA . ILE A 1 584 ? -10.070 17.950 10.556 1.00 89.44 584 ILE A CA 1
ATOM 4538 C C . ILE A 1 584 ? -9.796 16.599 9.936 1.00 89.44 584 ILE A C 1
ATOM 4540 O O . ILE A 1 584 ? -8.845 15.932 10.348 1.00 89.44 584 ILE A O 1
ATOM 4544 N N . GLU A 1 585 ? -10.643 16.195 9.001 1.00 85.62 585 GLU A N 1
ATOM 4545 C CA . GLU A 1 585 ? -10.434 14.942 8.296 1.00 85.62 585 GLU A CA 1
ATOM 4546 C C . GLU A 1 585 ? -9.060 14.977 7.618 1.00 85.62 585 GLU A C 1
ATOM 4548 O O . GLU A 1 585 ? -8.753 15.939 6.900 1.00 85.62 585 GLU A O 1
ATOM 4553 N N . PRO A 1 586 ? -8.198 13.981 7.879 1.00 88.19 586 PRO A N 1
ATOM 4554 C CA . PRO A 1 586 ? -6.925 13.910 7.193 1.00 88.19 586 PRO A CA 1
ATOM 4555 C C . PRO A 1 586 ? -7.149 13.742 5.686 1.00 88.19 586 PRO A C 1
ATOM 4557 O O . PRO A 1 586 ? -8.159 13.164 5.275 1.00 88.19 586 PRO A O 1
ATOM 4560 N N . PRO A 1 587 ? -6.194 14.177 4.845 1.00 88.06 587 PRO A N 1
ATOM 4561 C CA . PRO A 1 587 ? -6.219 13.857 3.426 1.00 88.06 587 PRO A CA 1
ATOM 4562 C C . PRO A 1 587 ? -6.397 12.352 3.200 1.00 88.06 587 PRO A C 1
ATOM 4564 O O . PRO A 1 587 ? -5.904 11.532 3.987 1.00 88.06 587 PRO A O 1
ATOM 4567 N N . ALA A 1 588 ? -7.089 12.005 2.112 1.00 80.50 588 ALA A N 1
ATOM 4568 C CA . ALA A 1 588 ? -7.267 10.618 1.709 1.00 80.50 588 ALA A CA 1
ATOM 4569 C C . ALA A 1 588 ? -5.905 9.927 1.572 1.00 80.50 588 ALA A C 1
ATOM 4571 O O . ALA A 1 588 ? -4.933 10.526 1.101 1.00 80.50 588 ALA A O 1
ATOM 4572 N N . GLN A 1 589 ? -5.846 8.667 1.994 1.00 80.31 589 GLN A N 1
ATOM 4573 C CA . GLN A 1 589 ? -4.641 7.874 1.816 1.00 80.31 589 GLN A CA 1
ATOM 4574 C C . GLN A 1 589 ? -4.413 7.586 0.332 1.00 80.31 589 GLN A C 1
ATOM 4576 O O . GLN A 1 589 ? -5.352 7.320 -0.421 1.00 80.31 589 GLN A O 1
ATOM 4581 N N . VAL A 1 590 ? -3.153 7.632 -0.079 1.00 77.56 590 VAL A N 1
ATOM 4582 C CA . VAL A 1 590 ? -2.713 7.240 -1.413 1.00 77.56 590 VAL A CA 1
ATOM 4583 C C . VAL A 1 590 ? -2.502 5.720 -1.395 1.00 77.56 590 VAL A C 1
ATOM 4585 O O . VAL A 1 590 ? -1.706 5.238 -0.588 1.00 77.56 590 VAL A O 1
ATOM 4588 N N . PRO A 1 591 ? -3.208 4.933 -2.232 1.00 67.00 591 PRO A N 1
ATOM 4589 C CA . PRO A 1 591 ? -3.075 3.478 -2.230 1.00 67.00 591 PRO A CA 1
ATOM 4590 C C . PRO A 1 591 ? -1.624 3.029 -2.427 1.00 67.00 591 PRO A C 1
ATOM 4592 O O . PRO A 1 591 ? -0.966 3.456 -3.370 1.00 67.00 591 PRO A O 1
ATOM 4595 N N . GLY A 1 592 ? -1.135 2.160 -1.540 1.00 61.62 592 GLY A N 1
ATOM 4596 C CA . GLY A 1 592 ? 0.233 1.629 -1.583 1.00 61.62 592 GLY A CA 1
ATOM 4597 C C . GLY A 1 592 ? 1.306 2.544 -0.985 1.00 61.62 592 GLY A C 1
ATOM 4598 O O . GLY A 1 592 ? 2.389 2.057 -0.673 1.00 61.62 592 GLY A O 1
ATOM 4599 N N . ALA A 1 593 ? 1.008 3.823 -0.747 1.00 74.38 593 ALA A N 1
ATOM 4600 C CA . ALA A 1 593 ? 1.937 4.730 -0.091 1.00 74.38 593 ALA A CA 1
ATOM 4601 C C . ALA A 1 593 ? 1.973 4.463 1.418 1.00 74.38 593 ALA A C 1
ATOM 4603 O O . ALA A 1 593 ? 0.941 4.322 2.077 1.00 74.38 593 ALA A O 1
ATOM 4604 N N . THR A 1 594 ? 3.172 4.408 1.979 1.00 81.19 594 THR A N 1
ATOM 4605 C CA . THR A 1 594 ? 3.416 4.411 3.423 1.00 81.19 594 THR A CA 1
ATOM 4606 C C . THR A 1 594 ? 4.885 4.771 3.659 1.00 81.19 594 THR A C 1
ATOM 4608 O O . THR A 1 594 ? 5.630 5.017 2.707 1.00 81.19 594 THR A O 1
ATOM 4611 N N . GLY A 1 595 ? 5.314 4.870 4.909 1.00 83.31 595 GLY A N 1
ATOM 4612 C CA . GLY A 1 595 ? 6.685 5.220 5.246 1.00 83.31 595 GLY A CA 1
ATOM 4613 C C . GLY A 1 595 ? 7.064 4.781 6.648 1.00 83.31 595 GLY A C 1
ATOM 4614 O O . GLY A 1 595 ? 6.215 4.528 7.497 1.00 83.31 595 GLY A O 1
ATOM 4615 N N . LYS A 1 596 ? 8.368 4.711 6.881 1.00 88.00 596 LYS A N 1
ATOM 4616 C CA . LYS A 1 596 ? 8.997 4.381 8.162 1.00 88.00 596 LYS A CA 1
ATOM 4617 C C . LYS A 1 596 ? 10.082 5.415 8.468 1.00 88.00 596 LYS A C 1
ATOM 4619 O O . LYS A 1 596 ? 10.548 6.064 7.540 1.00 88.00 596 LYS A O 1
ATOM 4624 N N . PRO A 1 597 ? 10.513 5.621 9.712 1.00 87.38 597 PRO A N 1
ATOM 4625 C CA . PRO A 1 597 ? 11.553 6.605 10.000 1.00 87.38 597 PRO A CA 1
ATOM 4626 C C . PRO A 1 597 ? 12.904 6.196 9.392 1.00 87.38 597 PRO A C 1
ATOM 4628 O O . PRO A 1 597 ? 13.222 5.014 9.270 1.00 87.38 597 PRO A O 1
ATOM 4631 N N . VAL A 1 598 ? 13.726 7.175 8.998 1.00 80.25 598 VAL A N 1
ATOM 4632 C CA . VAL A 1 598 ? 15.105 6.926 8.542 1.00 80.25 598 VAL A CA 1
ATOM 4633 C C . VAL A 1 598 ? 15.993 6.603 9.751 1.00 80.25 598 VAL A C 1
ATOM 4635 O O . VAL A 1 598 ? 16.388 7.495 10.511 1.00 80.25 598 VAL A O 1
ATOM 4638 N N . GLY A 1 599 ? 16.337 5.323 9.902 1.00 78.50 599 GLY A N 1
ATOM 4639 C CA . GLY A 1 599 ? 17.108 4.765 11.020 1.00 78.50 599 GLY A CA 1
ATOM 4640 C C . GLY A 1 599 ? 16.255 3.854 11.908 1.00 78.50 599 GLY A C 1
ATOM 4641 O O . GLY A 1 599 ? 15.059 3.711 11.684 1.00 78.50 599 GLY A O 1
ATOM 4642 N N . ASP A 1 600 ? 16.863 3.241 12.923 1.00 78.88 600 ASP A N 1
ATOM 4643 C CA . ASP A 1 600 ? 16.161 2.358 13.867 1.00 78.88 600 ASP A CA 1
ATOM 4644 C C . ASP A 1 600 ? 15.525 3.175 15.006 1.00 78.88 600 ASP A C 1
ATOM 4646 O O . ASP A 1 600 ? 15.947 3.130 16.162 1.00 78.88 600 ASP A O 1
ATOM 4650 N N . TYR A 1 601 ? 14.567 4.030 14.639 1.00 82.50 601 TYR A N 1
ATOM 4651 C CA . TYR A 1 601 ? 13.797 4.849 15.573 1.00 82.50 601 TYR A CA 1
ATOM 4652 C C . TYR A 1 601 ? 12.367 4.319 15.660 1.00 82.50 601 TYR A C 1
ATOM 4654 O O . TYR A 1 601 ? 11.769 3.982 14.643 1.00 82.50 601 TYR A O 1
ATOM 4662 N N . ASN A 1 602 ? 11.787 4.309 16.858 1.00 86.56 602 ASN A N 1
ATOM 4663 C CA . ASN A 1 602 ? 10.336 4.244 16.989 1.00 86.56 602 ASN A CA 1
ATOM 4664 C C . ASN A 1 602 ? 9.797 5.663 16.773 1.00 86.56 602 ASN A C 1
ATOM 4666 O O . ASN A 1 602 ? 10.092 6.543 17.577 1.00 86.56 602 ASN A O 1
ATOM 4670 N N . ASP A 1 603 ? 9.070 5.890 15.683 1.00 90.12 603 ASP A N 1
ATOM 4671 C CA . ASP A 1 603 ? 8.406 7.158 15.365 1.00 90.12 603 ASP A CA 1
ATOM 4672 C C . ASP A 1 603 ? 6.902 7.127 15.678 1.00 90.12 603 ASP A C 1
ATOM 4674 O O . ASP A 1 603 ? 6.172 8.015 15.245 1.00 90.12 603 ASP A O 1
ATOM 4678 N N . GLU A 1 604 ? 6.425 6.101 16.394 1.00 91.69 604 GLU A N 1
ATOM 4679 C CA . GLU A 1 604 ? 5.009 5.899 16.728 1.00 91.69 604 GLU A CA 1
ATOM 4680 C C . GLU A 1 604 ? 4.095 6.008 15.490 1.00 91.69 604 GLU A C 1
ATOM 4682 O O . GLU A 1 604 ? 2.998 6.570 15.546 1.00 91.69 604 GLU A O 1
ATOM 4687 N N . LYS A 1 605 ? 4.563 5.483 14.343 1.00 91.38 605 LYS A N 1
ATOM 4688 C CA . LYS A 1 605 ? 3.854 5.474 13.051 1.00 91.38 605 LYS A CA 1
ATOM 4689 C C . LYS A 1 605 ? 3.590 6.868 12.463 1.00 91.38 605 LYS A C 1
ATOM 4691 O O . LYS A 1 605 ? 2.740 7.012 11.582 1.00 91.38 605 LYS A O 1
ATOM 4696 N N . LEU A 1 606 ? 4.314 7.903 12.891 1.00 93.69 606 LEU A N 1
ATOM 4697 C CA . LEU A 1 606 ? 4.213 9.245 12.309 1.00 93.69 606 LEU A CA 1
ATOM 4698 C C . LEU A 1 606 ? 4.538 9.253 10.808 1.00 93.69 606 LEU A C 1
ATOM 4700 O O . LEU A 1 606 ? 3.826 9.890 10.030 1.00 93.69 606 LEU A O 1
ATOM 4704 N N . CYS A 1 607 ? 5.570 8.523 10.390 1.00 92.12 607 CYS A N 1
ATOM 4705 C CA . CYS A 1 607 ? 5.934 8.351 8.990 1.00 92.12 607 CYS A CA 1
ATOM 4706 C C . CYS A 1 607 ? 4.893 7.537 8.225 1.00 92.12 607 CYS A C 1
ATOM 4708 O O . CYS A 1 607 ? 4.541 7.914 7.113 1.00 92.12 607 CYS A O 1
ATOM 4710 N N . GLU A 1 608 ? 4.339 6.480 8.820 1.00 90.69 608 GLU A N 1
ATOM 4711 C CA . GLU A 1 608 ? 3.252 5.702 8.209 1.00 90.69 608 GLU A CA 1
ATOM 4712 C C . GLU A 1 608 ? 2.028 6.605 7.969 1.00 90.69 608 GLU A C 1
ATOM 4714 O O . GLU A 1 608 ? 1.454 6.624 6.875 1.00 90.69 608 GLU A O 1
ATOM 4719 N N . PHE A 1 609 ? 1.661 7.429 8.956 1.00 92.69 609 PHE A N 1
ATOM 4720 C CA . PHE A 1 609 ? 0.543 8.363 8.853 1.00 92.69 609 PHE A CA 1
ATOM 4721 C C . PHE A 1 609 ? 0.771 9.449 7.792 1.00 92.69 609 PHE A C 1
ATOM 4723 O O . PHE A 1 609 ? -0.124 9.704 6.982 1.00 92.69 609 PHE A O 1
ATOM 4730 N N . ALA A 1 610 ? 1.945 10.082 7.794 1.00 91.62 610 ALA A N 1
ATOM 4731 C CA . ALA A 1 610 ? 2.292 11.158 6.873 1.00 91.62 610 ALA A CA 1
ATOM 4732 C C . ALA A 1 610 ? 2.470 10.643 5.435 1.00 91.62 610 ALA A C 1
ATOM 4734 O O . ALA A 1 610 ? 1.780 11.096 4.522 1.00 91.62 610 ALA A O 1
ATOM 4735 N N . CYS A 1 611 ? 3.327 9.638 5.245 1.00 88.19 611 CYS A N 1
ATOM 4736 C CA . CYS A 1 611 ? 3.715 9.138 3.928 1.00 88.19 611 CYS A CA 1
ATOM 4737 C C . CYS A 1 611 ? 2.620 8.333 3.229 1.00 88.19 611 CYS A C 1
ATOM 4739 O O . CYS A 1 611 ? 2.618 8.273 2.006 1.00 88.19 611 CYS A O 1
ATOM 4741 N N . SER A 1 612 ? 1.656 7.758 3.961 1.00 86.31 612 SER A N 1
ATOM 4742 C CA . SER A 1 612 ? 0.448 7.205 3.325 1.00 86.31 612 SER A CA 1
ATOM 4743 C C . SER A 1 612 ? -0.482 8.272 2.753 1.00 86.31 612 SER A C 1
ATOM 4745 O O . SER A 1 612 ? -1.509 7.947 2.165 1.00 86.31 612 SER A O 1
ATOM 4747 N N . ARG A 1 613 ? -0.148 9.553 2.922 1.00 87.50 613 ARG A N 1
ATOM 4748 C CA . ARG A 1 613 ? -0.907 10.714 2.459 1.00 87.50 613 ARG A CA 1
ATOM 4749 C C . ARG A 1 613 ? -0.002 11.604 1.609 1.00 87.50 613 ARG A C 1
ATOM 4751 O O . ARG A 1 613 ? 1.100 11.233 1.227 1.00 87.50 613 ARG A O 1
ATOM 4758 N N . THR A 1 614 ? -0.468 12.803 1.283 1.00 76.81 614 THR A N 1
ATOM 4759 C CA . THR A 1 614 ? 0.177 13.715 0.324 1.00 76.81 614 THR A CA 1
ATOM 4760 C C . THR A 1 614 ? 1.495 14.345 0.810 1.00 76.81 614 THR A C 1
ATOM 4762 O O . THR A 1 614 ? 1.904 15.366 0.259 1.00 76.81 614 THR A O 1
ATOM 4765 N N . TRP A 1 615 ? 2.130 13.834 1.871 1.00 86.56 615 TRP A N 1
ATOM 4766 C CA . TRP A 1 615 ? 3.323 14.442 2.459 1.00 86.56 615 TRP A CA 1
ATOM 4767 C C . TRP A 1 615 ? 4.240 13.410 3.134 1.00 86.56 615 TRP A C 1
ATOM 4769 O O . TRP A 1 615 ? 3.928 12.911 4.207 1.00 86.56 615 TRP A O 1
ATOM 4779 N N . CYS A 1 616 ? 5.406 13.135 2.540 1.00 83.75 616 CYS A N 1
ATOM 4780 C CA . CYS A 1 616 ? 6.438 12.270 3.122 1.00 83.75 616 CYS A CA 1
ATOM 4781 C C . CYS A 1 616 ? 7.770 13.040 3.237 1.00 83.75 616 CYS A C 1
ATOM 4783 O O . CYS A 1 616 ? 8.415 13.284 2.216 1.00 83.75 616 CYS A O 1
ATOM 4785 N N . PRO A 1 617 ? 8.163 13.513 4.436 1.00 83.62 617 PRO A N 1
ATOM 4786 C CA . PRO A 1 617 ? 9.385 14.303 4.624 1.00 83.62 617 PRO A CA 1
ATOM 4787 C C . PRO A 1 617 ? 10.648 13.429 4.701 1.00 83.62 617 PRO A C 1
ATOM 4789 O O . PRO A 1 617 ? 10.562 12.260 5.045 1.00 83.62 617 PRO A O 1
ATOM 4792 N N . GLU A 1 618 ? 11.836 14.017 4.505 1.00 78.00 618 GLU A N 1
ATOM 4793 C CA . GLU A 1 618 ? 13.142 13.312 4.483 1.00 78.00 618 GLU A CA 1
ATOM 4794 C C . GLU A 1 618 ? 13.480 12.501 5.748 1.00 78.00 618 GLU A C 1
ATOM 4796 O O . GLU A 1 618 ? 14.305 11.593 5.711 1.00 78.00 618 GLU A O 1
ATOM 4801 N N . VAL A 1 619 ? 12.869 12.827 6.890 1.00 83.81 619 VAL A N 1
ATOM 4802 C CA . VAL A 1 619 ? 13.027 12.054 8.137 1.00 83.81 619 VAL A CA 1
ATOM 4803 C C . VAL A 1 619 ? 12.322 10.697 8.076 1.00 83.81 619 VAL A C 1
ATOM 4805 O O . VAL A 1 619 ? 12.585 9.831 8.912 1.00 83.81 619 VAL A O 1
ATOM 4808 N N . CYS A 1 620 ? 11.464 10.517 7.075 1.00 84.94 620 CYS A N 1
ATOM 4809 C CA . CYS A 1 620 ? 10.784 9.290 6.729 1.00 84.94 620 CYS A CA 1
ATOM 4810 C C . CYS A 1 620 ? 11.369 8.700 5.450 1.00 84.94 620 CYS A C 1
ATOM 4812 O O . CYS A 1 620 ? 11.521 9.357 4.425 1.00 84.94 620 CYS A O 1
ATOM 4814 N N . LYS A 1 621 ? 11.654 7.412 5.525 1.00 76.06 621 LYS A N 1
ATOM 4815 C CA . LYS A 1 621 ? 11.910 6.524 4.416 1.00 76.06 621 LYS A CA 1
ATOM 4816 C C . LYS A 1 621 ? 10.556 6.075 3.876 1.00 76.06 621 LYS A C 1
ATOM 4818 O O . LYS A 1 621 ? 9.869 5.281 4.520 1.00 76.06 621 LYS A O 1
ATOM 4823 N N . SER A 1 622 ? 10.137 6.628 2.744 1.00 59.50 622 SER A N 1
ATOM 4824 C CA . SER A 1 622 ? 8.948 6.125 2.052 1.00 59.50 622 SER A CA 1
ATOM 4825 C C . SER A 1 622 ? 9.132 4.636 1.740 1.00 59.50 622 SER A C 1
ATOM 4827 O O . SER A 1 622 ? 10.262 4.170 1.573 1.00 59.50 622 SER A O 1
ATOM 4829 N N . ASN A 1 623 ? 8.045 3.869 1.685 1.00 48.41 623 ASN A N 1
ATOM 4830 C CA . ASN A 1 623 ? 8.113 2.450 1.326 1.00 48.41 623 ASN A CA 1
ATOM 4831 C C . ASN A 1 623 ? 8.644 2.194 -0.095 1.00 48.41 623 ASN A C 1
ATOM 4833 O O . ASN A 1 623 ? 8.900 1.039 -0.427 1.00 48.41 623 ASN A O 1
ATOM 4837 N N . ASP A 1 624 ? 8.899 3.251 -0.867 1.00 47.16 624 ASP A N 1
ATOM 4838 C CA . ASP A 1 624 ? 9.653 3.203 -2.117 1.00 47.16 624 ASP A CA 1
ATOM 4839 C C . ASP A 1 624 ? 11.158 2.927 -1.895 1.00 47.16 624 ASP A C 1
ATOM 4841 O O . ASP A 1 624 ? 11.866 2.672 -2.861 1.00 47.16 624 ASP A O 1
ATOM 4845 N N . ASP A 1 625 ? 11.670 2.932 -0.650 1.00 40.00 625 ASP A N 1
ATOM 4846 C CA . ASP A 1 625 ? 13.110 2.775 -0.386 1.00 40.00 625 ASP A CA 1
ATOM 4847 C C . ASP A 1 625 ? 13.519 1.522 0.443 1.00 40.00 625 ASP A C 1
ATOM 4849 O O . ASP A 1 625 ? 14.709 1.355 0.717 1.00 40.00 625 ASP A O 1
ATOM 4853 N N . GLU A 1 626 ? 12.623 0.630 0.899 1.00 33.62 626 GLU A N 1
ATOM 4854 C CA . GLU A 1 626 ? 13.019 -0.685 1.475 1.00 33.62 626 GLU A CA 1
ATOM 4855 C C . GLU A 1 626 ? 11.823 -1.645 1.679 1.00 33.62 626 GLU A C 1
ATOM 4857 O O . GLU A 1 626 ? 11.164 -1.635 2.725 1.00 33.62 626 GLU A O 1
ATOM 4862 N N . GLU A 1 627 ? 11.604 -2.556 0.729 1.00 36.69 627 GLU A N 1
ATOM 4863 C CA . GLU A 1 627 ? 10.920 -3.830 0.987 1.00 36.69 627 GLU A CA 1
ATOM 4864 C C . GLU A 1 627 ? 11.830 -4.708 1.873 1.00 36.69 627 GLU A C 1
ATOM 4866 O O . GLU A 1 627 ? 12.849 -5.222 1.413 1.00 36.69 627 GLU A O 1
ATOM 4871 N N . THR A 1 628 ? 11.473 -4.941 3.142 1.00 35.53 628 THR A N 1
ATOM 4872 C CA . THR A 1 628 ? 11.792 -6.246 3.745 1.00 35.53 628 THR A CA 1
ATOM 4873 C C . THR A 1 628 ? 10.754 -7.210 3.210 1.00 35.53 628 THR A C 1
ATOM 4875 O O . THR A 1 628 ? 9.599 -7.181 3.644 1.00 35.53 628 THR A O 1
ATOM 4878 N N . GLU A 1 629 ? 11.161 -7.991 2.214 1.00 38.19 629 GLU A N 1
ATOM 4879 C CA . GLU A 1 629 ? 10.306 -8.971 1.565 1.00 38.19 629 GLU A CA 1
ATOM 4880 C C . GLU A 1 629 ? 9.671 -9.919 2.602 1.00 38.19 629 GLU A C 1
ATOM 4882 O O . GLU A 1 629 ? 10.341 -10.346 3.553 1.00 38.19 629 GLU A O 1
ATOM 4887 N N . PRO A 1 630 ? 8.399 -10.321 2.422 1.00 40.12 630 PRO A N 1
ATOM 4888 C CA . PRO A 1 630 ? 7.940 -11.568 3.021 1.00 40.12 630 PRO A CA 1
ATOM 4889 C C . PRO A 1 630 ? 8.914 -12.682 2.596 1.00 40.12 630 PRO A C 1
ATOM 4891 O O . PRO A 1 630 ? 9.375 -12.652 1.454 1.00 40.12 630 PRO A O 1
ATOM 4894 N N . PRO A 1 631 ? 9.249 -13.655 3.464 1.00 45.59 631 PRO A N 1
ATOM 4895 C CA . PRO A 1 631 ? 10.159 -14.732 3.090 1.00 45.59 631 PRO A CA 1
ATOM 4896 C C . PRO A 1 631 ? 9.715 -15.338 1.757 1.00 45.59 631 PRO A C 1
ATOM 4898 O O . PRO A 1 631 ? 8.543 -15.703 1.614 1.00 45.59 631 PRO A O 1
ATOM 4901 N N . ILE A 1 632 ? 10.636 -15.385 0.782 1.00 54.53 632 ILE A N 1
ATOM 4902 C CA . ILE A 1 632 ? 10.384 -16.015 -0.515 1.00 54.53 632 ILE A CA 1
ATOM 4903 C C . ILE A 1 632 ? 9.879 -17.425 -0.209 1.00 54.53 632 ILE A C 1
ATOM 4905 O O . ILE A 1 632 ? 10.550 -18.209 0.465 1.00 54.53 632 ILE A O 1
ATOM 4909 N N . ASP A 1 633 ? 8.646 -17.696 -0.637 1.00 60.00 633 ASP A N 1
ATOM 4910 C CA . ASP A 1 633 ? 8.032 -19.016 -0.560 1.00 60.00 633 ASP A CA 1
ATOM 4911 C C . ASP A 1 633 ? 9.058 -20.039 -1.072 1.00 60.00 633 ASP A C 1
ATOM 4913 O O . ASP A 1 633 ? 9.560 -19.848 -2.178 1.00 60.00 633 ASP A O 1
ATOM 4917 N N . PRO A 1 634 ? 9.401 -21.099 -0.319 1.00 64.50 634 PRO A N 1
ATOM 4918 C CA . PRO A 1 634 ? 10.409 -22.070 -0.743 1.00 64.50 634 PRO A CA 1
ATOM 4919 C C . PRO A 1 634 ? 10.163 -22.660 -2.141 1.00 64.50 634 PRO A C 1
ATOM 4921 O O . PRO A 1 634 ? 11.106 -23.099 -2.795 1.00 64.50 634 PRO A O 1
ATOM 4924 N N . ASN A 1 635 ? 8.908 -22.655 -2.610 1.00 66.81 635 ASN A N 1
ATOM 4925 C CA . ASN A 1 635 ? 8.521 -23.105 -3.950 1.00 66.81 635 ASN A CA 1
ATOM 4926 C C . ASN A 1 635 ? 8.725 -22.052 -5.061 1.00 66.81 635 ASN A C 1
ATOM 4928 O O . ASN A 1 635 ? 8.515 -22.350 -6.235 1.00 66.81 635 ASN A O 1
ATOM 4932 N N . ASP A 1 636 ? 9.078 -20.822 -4.695 1.00 73.44 636 ASP A N 1
ATOM 4933 C CA . ASP A 1 636 ? 9.241 -19.644 -5.559 1.00 73.44 636 ASP A CA 1
ATOM 4934 C C . ASP A 1 636 ? 10.689 -19.113 -5.544 1.00 73.44 636 ASP A C 1
ATOM 4936 O O . ASP A 1 636 ? 11.013 -18.133 -6.213 1.00 73.44 636 ASP A O 1
ATOM 4940 N N . THR A 1 637 ? 11.575 -19.761 -4.784 1.00 84.94 637 THR A N 1
ATOM 4941 C CA . THR A 1 637 ? 13.014 -19.475 -4.735 1.00 84.94 637 THR A CA 1
ATOM 4942 C C . THR A 1 637 ? 13.712 -20.005 -5.985 1.00 84.94 637 THR A C 1
ATOM 4944 O O . THR A 1 637 ? 13.436 -21.119 -6.429 1.00 84.94 637 THR A O 1
ATOM 4947 N N . CYS A 1 638 ? 14.648 -19.233 -6.539 1.00 86.50 638 CYS A N 1
ATOM 4948 C CA . CYS A 1 638 ? 15.480 -19.676 -7.655 1.00 86.50 638 CYS A CA 1
ATOM 4949 C C . CYS A 1 638 ? 16.340 -20.881 -7.253 1.00 86.50 638 CYS A C 1
ATOM 4951 O O . CYS A 1 638 ? 17.019 -20.859 -6.224 1.00 86.50 638 CYS A O 1
ATOM 4953 N N . GLN A 1 639 ? 16.335 -21.927 -8.079 1.00 88.25 639 GLN A N 1
ATOM 4954 C CA . GLN A 1 639 ? 17.172 -23.109 -7.894 1.00 88.25 639 GLN A CA 1
ATOM 4955 C C . GLN A 1 639 ? 18.054 -23.321 -9.120 1.00 88.25 639 GLN A C 1
ATOM 4957 O O . GLN A 1 639 ? 17.586 -23.231 -10.250 1.00 88.25 639 GLN A O 1
ATOM 4962 N N . ALA A 1 640 ? 19.319 -23.692 -8.915 1.00 84.50 640 ALA A N 1
ATOM 4963 C CA . ALA A 1 640 ? 20.226 -23.991 -10.027 1.00 84.50 640 ALA A CA 1
ATOM 4964 C C . ALA A 1 640 ? 19.709 -25.131 -10.934 1.00 84.50 640 ALA A C 1
ATOM 4966 O O . ALA A 1 640 ? 20.019 -25.165 -12.121 1.00 84.50 640 ALA A O 1
ATOM 4967 N N . SER A 1 641 ? 18.893 -26.045 -10.395 1.00 86.19 641 SER A N 1
ATOM 4968 C CA . SER A 1 641 ? 18.245 -27.127 -11.149 1.00 86.19 641 SER A CA 1
ATOM 4969 C C . SER A 1 641 ? 17.113 -26.671 -12.074 1.00 86.19 641 SER A C 1
ATOM 4971 O O . SER A 1 641 ? 16.703 -27.451 -12.927 1.00 86.19 641 SER A O 1
ATOM 4973 N N . ASP A 1 642 ? 16.600 -25.448 -11.915 1.00 87.31 642 ASP A N 1
ATOM 4974 C CA . ASP A 1 642 ? 15.563 -24.874 -12.783 1.00 87.31 642 ASP A CA 1
ATOM 4975 C C . ASP A 1 642 ? 16.136 -24.250 -14.072 1.00 87.31 642 ASP A C 1
ATOM 4977 O O . ASP A 1 642 ? 15.368 -23.852 -14.948 1.00 87.31 642 ASP A O 1
ATOM 4981 N N . LYS A 1 643 ? 17.469 -24.157 -14.201 1.00 90.00 643 LYS A N 1
ATOM 4982 C CA . LYS A 1 643 ? 18.155 -23.600 -15.376 1.00 90.00 643 LYS A CA 1
ATOM 4983 C C . LYS A 1 643 ? 17.783 -24.387 -16.637 1.00 90.00 643 LYS A C 1
ATOM 4985 O O . LYS A 1 643 ? 17.904 -25.612 -16.672 1.00 90.00 643 LYS A O 1
ATOM 4990 N N . THR A 1 644 ? 17.386 -23.680 -17.691 1.00 92.94 644 THR A N 1
ATOM 4991 C CA . THR A 1 644 ? 17.046 -24.272 -18.992 1.00 92.94 644 THR A CA 1
ATOM 4992 C C . THR A 1 644 ? 18.017 -23.888 -20.101 1.00 92.94 644 THR A C 1
ATOM 4994 O O . THR A 1 644 ? 18.020 -24.561 -21.132 1.00 92.94 644 THR A O 1
ATOM 4997 N N . TYR A 1 645 ? 18.843 -22.852 -19.904 1.00 92.31 645 TYR A N 1
ATOM 4998 C CA . TYR A 1 645 ? 19.856 -22.421 -20.865 1.00 92.31 645 TYR A CA 1
ATOM 4999 C C . TYR A 1 645 ? 20.734 -23.587 -21.313 1.00 92.31 645 TYR A C 1
ATOM 5001 O O . TYR A 1 645 ? 21.263 -24.348 -20.496 1.00 92.31 645 TYR A O 1
ATOM 5009 N N . SER A 1 646 ? 20.894 -23.717 -22.630 1.00 91.19 646 SER A N 1
ATOM 5010 C CA . SER A 1 646 ? 21.628 -24.819 -23.231 1.00 91.19 646 SER A CA 1
ATOM 5011 C C . SER A 1 646 ? 23.089 -24.474 -23.498 1.00 91.19 646 SER A C 1
ATOM 5013 O O . SER A 1 646 ? 23.421 -23.660 -24.364 1.00 91.19 646 SER A O 1
ATOM 5015 N N . ASP A 1 647 ? 23.970 -25.213 -22.831 1.00 83.81 647 ASP A N 1
ATOM 5016 C CA . ASP A 1 647 ? 25.416 -25.178 -23.063 1.00 83.81 647 ASP A CA 1
ATOM 5017 C C . ASP A 1 647 ? 25.845 -26.070 -24.255 1.00 83.81 647 ASP A C 1
ATOM 5019 O O . ASP A 1 647 ? 27.034 -26.264 -24.489 1.00 83.81 647 ASP A O 1
ATOM 5023 N N . LEU A 1 648 ? 24.896 -26.638 -25.017 1.00 82.00 648 LEU A N 1
ATOM 5024 C CA . LEU A 1 648 ? 25.196 -27.515 -26.155 1.00 82.00 648 LEU A CA 1
ATOM 5025 C C . LEU A 1 648 ? 25.740 -26.728 -27.347 1.00 82.00 648 LEU A C 1
ATOM 5027 O O . LEU A 1 648 ? 25.219 -25.668 -27.696 1.00 82.00 648 LEU A O 1
ATOM 5031 N N . ASP A 1 649 ? 26.739 -27.283 -28.024 1.00 78.56 649 ASP A N 1
ATOM 5032 C CA . ASP A 1 649 ? 27.180 -26.756 -29.310 1.00 78.56 649 ASP A CA 1
ATOM 5033 C C . ASP A 1 649 ? 26.111 -27.002 -30.379 1.00 78.56 649 ASP A C 1
ATOM 5035 O O . ASP A 1 649 ? 25.549 -28.095 -30.493 1.00 78.56 649 ASP A O 1
ATOM 5039 N N . LEU A 1 650 ? 25.821 -25.959 -31.155 1.00 86.06 650 LEU A N 1
ATOM 5040 C CA . LEU A 1 650 ? 24.931 -26.057 -32.305 1.00 86.06 650 LEU A CA 1
ATOM 5041 C C . LEU A 1 650 ? 25.654 -26.755 -33.455 1.00 86.06 650 LEU A C 1
ATOM 5043 O O . LEU A 1 650 ? 26.846 -26.539 -33.672 1.00 86.06 650 LEU A O 1
ATOM 5047 N N . ASP A 1 651 ? 24.901 -27.516 -34.244 1.00 84.69 651 ASP A N 1
ATOM 5048 C CA . ASP A 1 651 ? 25.367 -28.078 -35.514 1.00 84.69 651 ASP A CA 1
ATOM 5049 C C . ASP A 1 651 ? 25.825 -26.980 -36.492 1.00 84.69 651 ASP A C 1
ATOM 5051 O O . ASP A 1 651 ? 26.764 -27.169 -37.265 1.00 84.69 651 ASP A O 1
ATOM 5055 N N . ARG A 1 652 ? 25.180 -25.811 -36.417 1.00 90.12 652 ARG A N 1
ATOM 5056 C CA . ARG A 1 652 ? 25.523 -24.595 -37.149 1.00 90.12 652 ARG A CA 1
ATOM 5057 C C . ARG A 1 652 ? 25.187 -23.366 -36.308 1.00 90.12 652 ARG A C 1
ATOM 5059 O O . ARG A 1 652 ? 24.067 -23.219 -35.833 1.00 90.12 652 ARG A O 1
ATOM 5066 N N . THR A 1 653 ? 26.135 -22.444 -36.171 1.00 83.81 653 THR A N 1
ATOM 5067 C CA . THR A 1 653 ? 25.894 -21.120 -35.571 1.00 83.81 653 THR A CA 1
ATOM 5068 C C . THR A 1 653 ? 25.559 -20.090 -36.649 1.00 83.81 653 THR A C 1
ATOM 5070 O O . THR A 1 653 ? 24.461 -19.537 -36.641 1.00 83.81 653 THR A O 1
ATOM 5073 N N . GLY A 1 654 ? 26.469 -19.879 -37.604 1.00 90.94 654 GLY A N 1
ATOM 5074 C CA . GLY A 1 654 ? 26.284 -18.988 -38.748 1.00 90.94 654 GLY A CA 1
ATOM 5075 C C . GLY A 1 654 ? 27.598 -18.515 -39.367 1.00 90.94 654 GLY A C 1
ATOM 5076 O O . GLY A 1 654 ? 28.685 -18.900 -38.934 1.00 90.94 654 GLY A O 1
ATOM 5077 N N . GLU A 1 655 ? 27.480 -17.678 -40.392 1.00 93.19 655 GLU A N 1
ATOM 5078 C CA . GLU A 1 655 ? 28.578 -17.098 -41.162 1.00 93.19 655 GLU A CA 1
ATOM 5079 C C . GLU A 1 655 ? 28.379 -15.582 -41.324 1.00 93.19 655 GLU A C 1
ATOM 5081 O O . GLU A 1 655 ? 27.253 -15.075 -41.352 1.00 93.19 655 GLU A O 1
ATOM 5086 N N . TYR A 1 656 ? 29.492 -14.848 -41.411 1.00 93.38 656 TYR A N 1
ATOM 5087 C CA . TYR A 1 656 ? 29.476 -13.401 -41.627 1.00 93.38 656 TYR A CA 1
ATOM 5088 C C . TYR A 1 656 ? 29.267 -13.072 -43.106 1.00 93.38 656 TYR A C 1
ATOM 5090 O O . TYR A 1 656 ? 29.953 -13.630 -43.964 1.00 93.38 656 TYR A O 1
ATOM 5098 N N . MET A 1 657 ? 28.402 -12.095 -43.388 1.00 91.19 657 MET A N 1
ATOM 5099 C CA . MET A 1 657 ? 28.305 -11.491 -44.715 1.00 91.19 657 MET A CA 1
ATOM 5100 C C . MET A 1 657 ? 29.629 -10.802 -45.064 1.00 91.19 657 MET A C 1
ATOM 5102 O O . MET A 1 657 ? 30.169 -10.009 -44.288 1.00 91.19 657 MET A O 1
ATOM 5106 N N . ARG A 1 658 ? 30.144 -11.070 -46.264 1.00 87.81 658 ARG A N 1
ATOM 5107 C CA . ARG A 1 658 ? 31.332 -10.387 -46.784 1.00 87.81 658 ARG A CA 1
ATOM 5108 C C . ARG A 1 658 ? 30.958 -8.981 -47.247 1.00 87.81 658 ARG A C 1
ATOM 5110 O O . ARG A 1 658 ? 30.043 -8.829 -48.048 1.00 87.81 658 ARG A O 1
ATOM 5117 N N . TRP A 1 659 ? 31.721 -7.968 -46.839 1.00 89.19 659 TRP A N 1
ATOM 5118 C CA . TRP A 1 659 ? 31.447 -6.565 -47.191 1.00 89.19 659 TRP A CA 1
ATOM 5119 C C . TRP A 1 659 ? 31.361 -6.289 -48.698 1.00 89.19 659 TRP A C 1
ATOM 5121 O O . TRP A 1 659 ? 30.577 -5.445 -49.112 1.00 89.19 659 TRP A O 1
ATOM 5131 N N . LEU A 1 660 ? 32.102 -7.037 -49.523 1.00 86.56 660 LEU A N 1
ATOM 5132 C CA . LEU A 1 660 ? 32.045 -6.938 -50.989 1.00 86.56 660 LEU A CA 1
ATOM 5133 C C . LEU A 1 660 ? 30.627 -7.155 -51.559 1.00 86.56 660 LEU A C 1
ATOM 5135 O O . LEU A 1 660 ? 30.306 -6.620 -52.615 1.00 86.56 660 LEU A O 1
ATOM 5139 N N . LEU A 1 661 ? 29.775 -7.912 -50.859 1.00 87.19 661 LEU A N 1
ATOM 5140 C CA . LEU A 1 661 ? 28.389 -8.178 -51.262 1.00 87.19 661 LEU A CA 1
ATOM 5141 C C . LEU A 1 661 ? 27.440 -6.994 -50.996 1.00 87.19 661 LEU A C 1
ATOM 5143 O O . LEU A 1 661 ? 26.273 -7.050 -51.370 1.00 87.19 661 LEU A O 1
ATOM 5147 N N . MET A 1 662 ? 27.911 -5.921 -50.348 1.00 87.50 662 MET A N 1
ATOM 5148 C CA . MET A 1 662 ? 27.147 -4.671 -50.236 1.00 87.50 662 MET A CA 1
ATOM 5149 C C . MET A 1 662 ? 27.145 -3.871 -51.547 1.00 87.50 662 MET A C 1
ATOM 5151 O O . MET A 1 662 ? 26.296 -2.995 -51.716 1.00 87.50 662 MET A O 1
ATOM 5155 N N . ASP A 1 663 ? 28.080 -4.161 -52.458 1.00 80.56 663 ASP A N 1
ATOM 5156 C CA . ASP A 1 663 ? 28.165 -3.532 -53.774 1.00 80.56 663 ASP A CA 1
ATOM 5157 C C . ASP A 1 663 ? 27.078 -4.092 -54.717 1.00 80.56 663 ASP A C 1
ATOM 5159 O O . ASP A 1 663 ? 27.035 -5.308 -54.948 1.00 80.56 663 ASP A O 1
ATOM 5163 N N . PRO A 1 664 ? 26.219 -3.232 -55.298 1.00 68.38 664 PRO A N 1
ATOM 5164 C CA . PRO A 1 664 ? 25.215 -3.633 -56.277 1.00 68.38 664 PRO A CA 1
ATOM 5165 C C . PRO A 1 664 ? 25.755 -4.430 -57.475 1.00 68.38 664 PRO A C 1
ATOM 5167 O O . PRO A 1 664 ? 25.025 -5.262 -58.007 1.00 68.38 664 PRO A O 1
ATOM 5170 N N . GLU A 1 665 ? 27.005 -4.230 -57.907 1.00 69.69 665 GLU A N 1
ATOM 5171 C CA . GLU A 1 665 ? 27.590 -5.001 -59.018 1.00 69.69 665 GLU A CA 1
ATOM 5172 C C . GLU A 1 665 ? 27.805 -6.477 -58.650 1.00 69.69 665 GLU A C 1
ATOM 5174 O O . GLU A 1 665 ? 27.684 -7.365 -59.497 1.00 69.69 665 GLU A O 1
ATOM 5179 N N . ASN A 1 666 ? 28.039 -6.757 -57.366 1.00 66.56 666 ASN A N 1
ATOM 5180 C CA . ASN A 1 666 ? 28.150 -8.113 -56.833 1.00 66.56 666 ASN A CA 1
ATOM 5181 C C . ASN A 1 666 ? 26.776 -8.704 -56.453 1.00 66.56 666 ASN A C 1
ATOM 5183 O O . ASN A 1 666 ? 26.675 -9.899 -56.172 1.00 66.56 666 ASN A O 1
ATOM 5187 N N . ALA A 1 667 ? 25.694 -7.913 -56.535 1.00 56.59 667 ALA A N 1
ATOM 5188 C CA . ALA A 1 667 ? 24.337 -8.290 -56.128 1.00 56.59 667 ALA A CA 1
ATOM 5189 C C . ALA A 1 667 ? 23.649 -9.360 -57.008 1.00 56.59 667 ALA A C 1
ATOM 5191 O O . ALA A 1 667 ? 22.537 -9.791 -56.691 1.00 56.59 667 ALA A O 1
ATOM 5192 N N . ALA A 1 668 ? 24.306 -9.858 -58.061 1.00 57.69 668 ALA A N 1
ATOM 5193 C CA . ALA A 1 668 ? 23.860 -11.017 -58.845 1.00 57.69 668 ALA A CA 1
ATOM 5194 C C . ALA A 1 668 ? 24.589 -12.336 -58.493 1.00 57.69 668 ALA A C 1
ATOM 5196 O O . ALA A 1 668 ? 24.287 -13.366 -59.085 1.00 57.69 668 ALA A O 1
ATOM 5197 N N . ALA A 1 669 ? 25.549 -12.325 -57.558 1.00 64.12 669 ALA A N 1
ATOM 5198 C CA . ALA A 1 669 ? 26.512 -13.419 -57.397 1.00 64.12 669 ALA A CA 1
ATOM 5199 C C . ALA A 1 669 ? 26.092 -14.610 -56.506 1.00 64.12 669 ALA A C 1
ATOM 5201 O O . ALA A 1 669 ? 26.859 -15.566 -56.435 1.00 64.12 669 ALA A O 1
ATOM 5202 N N . THR A 1 670 ? 24.951 -14.573 -55.798 1.00 82.38 670 THR A N 1
ATOM 5203 C CA . THR A 1 670 ? 24.566 -15.665 -54.872 1.00 82.38 670 THR A CA 1
ATOM 5204 C C . THR A 1 670 ? 23.048 -15.834 -54.675 1.00 82.38 670 THR A C 1
ATOM 5206 O O . THR A 1 670 ? 22.284 -14.889 -54.422 1.00 82.38 670 THR A O 1
ATOM 5209 N N . GLY A 1 671 ? 22.599 -17.085 -54.770 1.00 85.75 671 GLY A N 1
ATOM 5210 C CA . GLY A 1 671 ? 21.282 -17.615 -54.416 1.00 85.75 671 GLY A CA 1
ATOM 5211 C C . GLY A 1 671 ? 21.067 -17.757 -52.907 1.00 85.75 671 GLY A C 1
ATOM 5212 O O . GLY A 1 671 ? 19.946 -17.982 -52.453 1.00 85.75 671 GLY A O 1
ATOM 5213 N N . ARG A 1 672 ? 22.127 -17.615 -52.106 1.00 90.44 672 ARG A N 1
ATOM 5214 C CA . ARG A 1 672 ? 22.130 -17.922 -50.674 1.00 90.44 672 ARG A CA 1
ATOM 5215 C C . ARG A 1 672 ? 21.381 -16.881 -49.846 1.00 90.44 672 ARG A C 1
ATOM 5217 O O . ARG A 1 672 ? 21.642 -15.680 -49.930 1.00 90.44 672 ARG A O 1
ATOM 5224 N N . GLN A 1 673 ? 20.472 -17.364 -49.002 1.00 92.38 673 GLN A N 1
ATOM 5225 C CA . GLN A 1 673 ? 19.735 -16.570 -48.029 1.00 92.38 673 GLN A CA 1
ATOM 5226 C C . GLN A 1 673 ? 19.860 -17.174 -46.633 1.00 92.38 673 GLN A C 1
ATOM 5228 O O . GLN A 1 673 ? 19.732 -18.386 -46.449 1.00 92.38 673 GLN A O 1
ATOM 5233 N N . TYR A 1 674 ? 20.047 -16.310 -45.636 1.00 95.56 674 TYR A N 1
ATOM 5234 C CA . TYR A 1 674 ? 20.074 -16.717 -44.238 1.00 95.56 674 TYR A CA 1
ATOM 5235 C C . TYR A 1 674 ? 18.771 -16.371 -43.514 1.00 95.56 674 TYR A C 1
ATOM 5237 O O . TYR A 1 674 ? 18.114 -15.367 -43.804 1.00 95.56 674 TYR A O 1
ATOM 5245 N N . ILE A 1 675 ? 18.393 -17.212 -42.554 1.00 97.06 675 ILE A N 1
ATOM 5246 C CA . ILE A 1 675 ? 17.258 -16.975 -41.662 1.00 97.06 675 ILE A CA 1
ATOM 5247 C C . ILE A 1 675 ? 17.704 -17.266 -40.232 1.00 97.06 675 ILE A C 1
ATOM 5249 O O . ILE A 1 675 ? 17.935 -18.420 -39.869 1.00 97.06 675 ILE A O 1
ATOM 5253 N N . THR A 1 676 ? 17.829 -16.226 -39.412 1.00 97.75 676 THR A N 1
ATOM 5254 C CA . THR A 1 676 ? 18.251 -16.363 -38.015 1.00 97.75 676 THR A CA 1
ATOM 5255 C C . THR A 1 676 ? 17.035 -16.531 -37.118 1.00 97.75 676 THR A C 1
ATOM 5257 O O . THR A 1 676 ? 16.121 -15.715 -37.151 1.00 97.75 676 THR A O 1
ATOM 5260 N N . ILE A 1 677 ? 17.028 -17.556 -36.271 1.00 98.25 677 ILE A N 1
ATOM 5261 C CA . ILE A 1 677 ? 15.997 -17.721 -35.241 1.00 98.25 677 ILE A CA 1
ATOM 5262 C C . ILE A 1 677 ? 16.674 -17.751 -33.875 1.00 98.25 677 ILE A C 1
ATOM 5264 O O . ILE A 1 677 ? 17.592 -18.538 -33.646 1.00 98.25 677 ILE A O 1
ATOM 5268 N N . VAL A 1 678 ? 16.207 -16.887 -32.979 1.00 98.44 678 VAL A N 1
ATOM 5269 C CA . VAL A 1 678 ? 16.695 -16.718 -31.610 1.00 98.44 678 VAL A CA 1
ATOM 5270 C C . VAL A 1 678 ? 15.660 -17.276 -30.634 1.00 98.44 678 VAL A C 1
ATOM 5272 O O . VAL A 1 678 ? 14.513 -16.818 -30.609 1.00 98.44 678 VAL A O 1
ATOM 5275 N N . ASN A 1 679 ? 16.071 -18.244 -29.812 1.00 97.56 679 ASN A N 1
ATOM 5276 C CA . ASN A 1 679 ? 15.232 -18.880 -28.802 1.00 97.56 679 ASN A CA 1
ATOM 5277 C C . ASN A 1 679 ? 15.603 -18.399 -27.391 1.00 97.56 679 ASN A C 1
ATOM 5279 O O . ASN A 1 679 ? 16.552 -18.894 -26.789 1.00 97.56 679 ASN A O 1
ATOM 5283 N N . LEU A 1 680 ? 14.824 -17.470 -26.835 1.00 97.62 680 LEU A N 1
ATOM 5284 C CA . LEU A 1 680 ? 14.930 -17.012 -25.441 1.00 97.62 680 LEU A CA 1
ATOM 5285 C C . LEU A 1 680 ? 13.726 -17.492 -24.624 1.00 97.62 680 LEU A C 1
ATOM 5287 O O . LEU A 1 680 ? 13.104 -16.722 -23.889 1.00 97.62 680 LEU A O 1
ATOM 5291 N N . THR A 1 681 ? 13.348 -18.754 -24.821 1.00 96.31 681 THR A N 1
ATOM 5292 C CA . THR A 1 681 ? 12.270 -19.440 -24.100 1.00 96.31 681 THR A CA 1
ATOM 5293 C C . THR A 1 681 ? 12.848 -20.627 -23.329 1.00 96.31 681 THR A C 1
ATOM 5295 O O . THR A 1 681 ? 13.881 -21.157 -23.734 1.00 96.31 681 THR A O 1
ATOM 5298 N N . PRO A 1 682 ? 12.178 -21.129 -22.276 1.00 94.81 682 PRO A N 1
ATOM 5299 C CA . PRO A 1 682 ? 12.603 -22.350 -21.587 1.00 94.81 682 PRO A CA 1
ATOM 5300 C C . PRO A 1 682 ? 12.329 -23.636 -22.390 1.00 94.81 682 PRO A C 1
ATOM 5302 O O . PRO A 1 682 ? 12.490 -24.741 -21.872 1.00 94.81 682 PRO A O 1
ATOM 5305 N N . HIS A 1 683 ? 11.871 -23.525 -23.641 1.00 95.12 683 HIS A N 1
ATOM 5306 C CA . HIS A 1 683 ? 11.459 -24.650 -24.471 1.00 95.12 683 HIS A CA 1
ATOM 5307 C C . HIS A 1 683 ? 12.381 -24.787 -25.690 1.00 95.12 683 HIS A C 1
ATOM 5309 O O . HIS A 1 683 ? 12.638 -23.800 -26.374 1.00 95.12 683 HIS A O 1
ATOM 5315 N N . PRO A 1 684 ? 12.877 -25.992 -26.017 1.00 95.50 684 PRO A N 1
ATOM 5316 C CA . PRO A 1 684 ? 13.632 -26.188 -27.250 1.00 95.50 684 PRO A CA 1
ATOM 5317 C C . PRO A 1 684 ? 12.711 -26.039 -28.465 1.00 95.50 684 PRO A C 1
ATOM 5319 O O . PRO A 1 684 ? 11.602 -26.573 -28.457 1.00 95.50 684 PRO A O 1
ATOM 5322 N N . PHE A 1 685 ? 13.176 -25.382 -29.527 1.00 97.19 685 PHE A N 1
ATOM 5323 C CA . PHE A 1 685 ? 12.500 -25.431 -30.823 1.00 97.19 685 PHE A CA 1
ATOM 5324 C C . PHE A 1 685 ? 13.022 -26.645 -31.580 1.00 97.19 685 PHE A C 1
ATOM 5326 O O . PHE A 1 685 ? 14.210 -26.723 -31.901 1.00 97.19 685 PHE A O 1
ATOM 5333 N N . LYS A 1 686 ? 12.145 -27.623 -31.792 1.00 96.69 686 LYS A N 1
ATOM 5334 C CA . LYS A 1 686 ? 12.464 -28.905 -32.412 1.00 96.69 686 LYS A CA 1
ATOM 5335 C C . LYS A 1 686 ? 11.996 -28.914 -33.853 1.00 96.69 686 LYS A C 1
ATOM 5337 O O . LYS A 1 686 ? 10.809 -28.720 -34.099 1.00 96.69 686 LYS A O 1
ATOM 5342 N N . LEU A 1 687 ? 12.919 -29.127 -34.784 1.00 96.62 687 LEU A N 1
ATOM 5343 C CA . LEU A 1 687 ? 12.582 -29.246 -36.196 1.00 96.62 687 LEU A CA 1
ATOM 5344 C C . LEU A 1 687 ? 11.860 -30.580 -36.417 1.00 96.62 687 LEU A C 1
ATOM 5346 O O . LEU A 1 687 ? 12.402 -31.640 -36.106 1.00 96.62 687 LEU A O 1
ATOM 5350 N N . THR A 1 688 ? 10.639 -30.538 -36.944 1.00 95.06 688 THR A N 1
ATOM 5351 C CA . THR A 1 688 ? 9.823 -31.743 -37.160 1.00 95.06 688 THR A CA 1
ATOM 5352 C C . THR A 1 688 ? 9.916 -32.248 -38.589 1.00 95.06 688 THR A C 1
ATOM 5354 O O . THR A 1 688 ? 10.113 -33.441 -38.826 1.00 95.06 688 THR A O 1
ATOM 5357 N N . SER A 1 689 ? 9.814 -31.343 -39.556 1.00 93.81 689 SER A N 1
ATOM 5358 C CA . SER A 1 689 ? 9.923 -31.660 -40.974 1.00 93.81 689 SER A CA 1
ATOM 5359 C C . SER A 1 689 ? 10.356 -30.445 -41.776 1.00 93.81 689 SER A C 1
ATOM 5361 O O . SER A 1 689 ? 10.168 -29.298 -41.368 1.00 93.81 689 SER A O 1
ATOM 5363 N N . THR A 1 690 ? 10.903 -30.717 -42.954 1.00 96.12 690 THR A N 1
ATOM 5364 C CA . THR A 1 690 ? 11.171 -29.723 -43.987 1.00 96.12 690 THR A CA 1
ATOM 5365 C C . THR A 1 690 ? 10.768 -30.285 -45.337 1.00 96.12 690 THR A C 1
ATOM 5367 O O . THR A 1 690 ? 10.792 -31.503 -45.555 1.00 96.12 690 THR A O 1
ATOM 5370 N N . HIS A 1 691 ? 10.424 -29.389 -46.250 1.00 95.75 691 HIS A N 1
ATOM 5371 C CA . HIS A 1 691 ? 10.459 -29.673 -47.675 1.00 95.75 691 HIS A CA 1
ATOM 5372 C C . HIS A 1 691 ? 10.956 -28.445 -48.427 1.00 95.75 691 HIS A C 1
ATOM 5374 O O . HIS A 1 691 ? 10.839 -27.320 -47.940 1.00 95.75 691 HIS A O 1
ATOM 5380 N N . SER A 1 692 ? 11.563 -28.673 -49.585 1.00 96.19 692 SER A N 1
ATOM 5381 C CA . SER A 1 692 ? 12.080 -27.606 -50.436 1.00 96.19 692 SER A CA 1
ATOM 5382 C C . SER A 1 692 ? 12.058 -28.011 -51.900 1.00 96.19 692 SER A C 1
ATOM 5384 O O . SER A 1 692 ? 12.290 -29.172 -52.231 1.00 96.19 692 SER A O 1
ATOM 5386 N N . TYR A 1 693 ? 11.790 -27.052 -52.768 1.00 95.69 693 TYR A N 1
ATOM 5387 C CA . TYR A 1 693 ? 11.724 -27.197 -54.209 1.00 95.69 693 TYR A CA 1
ATOM 5388 C C . TYR A 1 693 ? 12.569 -26.092 -54.845 1.00 95.69 693 TYR A C 1
ATOM 5390 O O . TYR A 1 693 ? 12.438 -24.927 -54.467 1.00 95.69 693 TYR A O 1
ATOM 5398 N N . GLN A 1 694 ? 13.443 -26.479 -55.780 1.00 93.31 694 GLN A N 1
ATOM 5399 C CA . GLN A 1 694 ? 14.411 -25.585 -56.429 1.00 93.31 694 GLN A CA 1
ATOM 5400 C C . GLN A 1 694 ? 15.328 -24.834 -55.434 1.00 93.31 694 GLN A C 1
ATOM 5402 O O . GLN A 1 694 ? 15.573 -23.634 -55.549 1.00 93.31 694 GLN A O 1
ATOM 5407 N N . MET A 1 695 ? 15.860 -25.564 -54.446 1.00 93.81 695 MET A N 1
ATOM 5408 C CA . MET A 1 695 ? 16.857 -25.067 -53.488 1.00 93.81 695 MET A CA 1
ATOM 5409 C C . MET A 1 695 ? 18.129 -25.923 -53.574 1.00 93.81 695 MET A C 1
ATOM 5411 O O . MET A 1 695 ? 18.052 -27.140 -53.412 1.00 93.81 695 MET A O 1
ATOM 5415 N N . ASP A 1 696 ? 19.288 -25.294 -53.779 1.00 92.50 696 ASP A N 1
ATOM 5416 C CA . ASP A 1 696 ? 20.602 -25.957 -53.790 1.00 92.50 696 ASP A CA 1
ATOM 5417 C C . ASP A 1 696 ? 21.018 -26.411 -52.377 1.00 92.50 696 ASP A C 1
ATOM 5419 O O . ASP A 1 696 ? 21.710 -27.415 -52.201 1.00 92.50 696 ASP A O 1
ATOM 5423 N N . GLU A 1 697 ? 20.568 -25.691 -51.345 1.00 94.00 697 GLU A N 1
ATOM 5424 C CA . GLU A 1 697 ? 20.767 -26.029 -49.934 1.00 94.00 697 GLU A CA 1
ATOM 5425 C C . GLU A 1 697 ? 19.562 -25.557 -49.106 1.00 94.00 697 GLU A C 1
ATOM 5427 O O . GLU A 1 697 ? 19.186 -24.387 -49.150 1.00 94.00 697 GLU A O 1
ATOM 5432 N N . PHE A 1 698 ? 18.980 -26.442 -48.292 1.00 95.94 698 PHE A N 1
ATOM 5433 C CA . PHE A 1 698 ? 17.914 -26.087 -47.348 1.00 95.94 698 PHE A CA 1
ATOM 5434 C C . PHE A 1 698 ? 18.245 -26.617 -45.947 1.00 95.94 698 PHE A C 1
ATOM 5436 O O . PHE A 1 698 ? 17.755 -27.657 -45.505 1.00 95.94 698 PHE A O 1
ATOM 5443 N N . ASN A 1 699 ? 19.149 -25.916 -45.256 1.00 95.06 699 ASN A N 1
ATOM 5444 C CA . ASN A 1 699 ? 19.770 -26.368 -44.014 1.00 95.06 699 ASN A CA 1
ATOM 5445 C C . ASN A 1 699 ? 19.092 -25.765 -42.769 1.00 95.06 699 ASN A C 1
ATOM 5447 O O . ASN A 1 699 ? 19.295 -24.596 -42.416 1.00 95.06 699 ASN A O 1
ATOM 5451 N N . TRP A 1 700 ? 18.341 -26.610 -42.066 1.00 96.12 700 TRP A N 1
ATOM 5452 C CA . TRP A 1 700 ? 17.573 -26.276 -40.866 1.00 96.12 700 TRP A CA 1
ATOM 5453 C C . TRP A 1 700 ? 17.881 -27.263 -39.742 1.00 96.12 700 TRP A C 1
ATOM 5455 O O . TRP A 1 700 ? 18.227 -28.414 -40.002 1.00 96.12 700 TRP A O 1
ATOM 5465 N N . GLY A 1 701 ? 17.740 -26.823 -38.494 1.00 94.88 701 GLY A N 1
ATOM 5466 C CA . GLY A 1 701 ? 18.029 -27.660 -37.330 1.00 94.88 701 GLY A CA 1
ATOM 5467 C C . GLY A 1 701 ? 17.329 -27.193 -36.061 1.00 94.88 701 GLY A C 1
ATOM 5468 O O . GLY A 1 701 ? 16.646 -26.164 -36.051 1.00 94.88 701 GLY A O 1
ATOM 5469 N N . ASP A 1 702 ? 17.506 -27.973 -34.997 1.00 95.69 702 ASP A N 1
ATOM 5470 C CA . ASP A 1 702 ? 17.003 -27.668 -33.659 1.00 95.69 702 ASP A CA 1
ATOM 5471 C C . ASP A 1 702 ? 17.633 -26.391 -33.094 1.00 95.69 702 ASP A C 1
ATOM 5473 O O . ASP A 1 702 ? 18.803 -26.090 -33.331 1.00 95.69 702 ASP A O 1
ATOM 5477 N N . ILE A 1 703 ? 16.865 -25.667 -32.278 1.00 96.81 703 ILE A N 1
ATOM 5478 C CA . ILE A 1 703 ? 17.316 -24.436 -31.623 1.00 96.81 703 ILE A CA 1
ATOM 5479 C C . ILE A 1 703 ? 17.066 -24.568 -30.119 1.00 96.81 703 ILE A C 1
ATOM 5481 O O . ILE A 1 703 ? 15.934 -24.388 -29.650 1.00 96.81 703 ILE A O 1
ATOM 5485 N N . PRO A 1 704 ? 18.098 -24.936 -29.341 1.00 96.00 704 PRO A N 1
ATOM 5486 C CA . PRO A 1 704 ? 18.004 -25.066 -27.896 1.00 96.00 704 PRO A CA 1
ATOM 5487 C C . PRO A 1 704 ? 17.649 -23.743 -27.191 1.00 96.00 704 PRO A C 1
ATOM 5489 O O . PRO A 1 704 ? 17.895 -22.668 -27.743 1.00 96.00 704 PRO A O 1
ATOM 5492 N N . PRO A 1 705 ? 17.111 -23.810 -25.959 1.00 95.94 705 PRO A N 1
ATOM 5493 C CA . PRO A 1 705 ? 16.892 -22.639 -25.111 1.00 95.94 705 PRO A CA 1
ATOM 5494 C C . PRO A 1 705 ? 18.163 -21.799 -24.923 1.00 95.94 705 PRO A C 1
ATOM 5496 O O . PRO A 1 705 ? 19.243 -22.342 -24.676 1.00 95.94 705 PRO A O 1
ATOM 5499 N N . GLY A 1 706 ? 18.034 -20.478 -25.035 1.00 94.75 706 GLY A N 1
ATOM 5500 C CA . GLY A 1 706 ? 19.129 -19.517 -24.883 1.00 94.75 706 GLY A CA 1
ATOM 5501 C C . GLY A 1 706 ? 20.051 -19.384 -26.091 1.00 94.75 706 GLY A C 1
ATOM 5502 O O . GLY A 1 706 ? 21.049 -18.675 -26.002 1.00 94.75 706 GLY A O 1
ATOM 5503 N N . ARG A 1 707 ? 19.748 -20.052 -27.209 1.00 95.31 707 ARG A N 1
ATOM 5504 C CA . ARG A 1 707 ? 20.623 -20.124 -28.386 1.00 95.31 707 ARG A CA 1
ATOM 5505 C C . ARG A 1 707 ? 19.964 -19.545 -29.630 1.00 95.31 707 ARG A C 1
ATOM 5507 O O . ARG A 1 707 ? 18.748 -19.365 -29.699 1.00 95.31 707 ARG A O 1
ATOM 5514 N N . ALA A 1 708 ? 20.792 -19.255 -30.626 1.00 96.69 708 ALA A N 1
ATOM 5515 C CA . ALA A 1 708 ? 20.355 -18.750 -31.918 1.00 96.69 708 ALA A CA 1
ATOM 5516 C C . ALA A 1 708 ? 20.967 -19.559 -33.060 1.00 96.69 708 ALA A C 1
ATOM 5518 O O . ALA A 1 708 ? 22.145 -19.900 -33.008 1.00 96.69 708 ALA A O 1
ATOM 5519 N N . ARG A 1 709 ? 20.198 -19.834 -34.113 1.00 96.44 709 ARG A N 1
ATOM 5520 C CA . ARG A 1 709 ? 20.680 -20.571 -35.288 1.00 96.44 709 ARG A CA 1
ATOM 5521 C C . ARG A 1 709 ? 20.462 -19.759 -36.556 1.00 96.44 709 ARG A C 1
ATOM 5523 O O . ARG A 1 709 ? 19.339 -19.327 -36.812 1.00 96.44 709 ARG A O 1
ATOM 5530 N N . GLN A 1 710 ? 21.512 -19.585 -37.358 1.00 96.88 710 GLN A N 1
ATOM 5531 C CA . GLN A 1 710 ? 21.418 -19.047 -38.715 1.00 96.88 710 GLN A CA 1
ATOM 5532 C C . GLN A 1 710 ? 21.188 -20.194 -39.715 1.00 96.88 710 GLN A C 1
ATOM 5534 O O . GLN A 1 710 ? 22.114 -20.912 -40.100 1.00 96.88 710 GLN A O 1
ATOM 5539 N N . ASN A 1 711 ? 19.931 -20.372 -40.114 1.00 97.25 711 ASN A N 1
ATOM 5540 C CA . ASN A 1 711 ? 19.489 -21.361 -41.099 1.00 97.25 711 ASN A CA 1
ATOM 5541 C C . ASN A 1 711 ? 19.786 -20.891 -42.529 1.00 97.25 711 ASN A C 1
ATOM 5543 O O . ASN A 1 711 ? 19.965 -19.692 -42.757 1.00 97.25 711 ASN A O 1
ATOM 5547 N N . VAL A 1 712 ? 19.819 -21.826 -43.484 1.00 96.25 712 VAL A N 1
ATOM 5548 C CA . VAL A 1 712 ? 20.164 -21.552 -44.890 1.00 96.25 712 VAL A CA 1
ATOM 5549 C C . VAL A 1 712 ? 19.022 -21.962 -45.815 1.00 96.25 712 VAL A C 1
ATOM 5551 O O . VAL A 1 712 ? 18.553 -23.097 -45.761 1.00 96.25 712 VAL A O 1
ATOM 5554 N N . ALA A 1 713 ? 18.626 -21.043 -46.692 1.00 95.25 713 ALA A N 1
ATOM 5555 C CA . ALA A 1 713 ? 17.838 -21.314 -47.886 1.00 95.25 713 ALA A CA 1
ATOM 5556 C C . ALA A 1 713 ? 18.626 -20.795 -49.097 1.00 95.25 713 ALA A C 1
ATOM 5558 O O . ALA A 1 713 ? 18.672 -19.593 -49.357 1.00 95.25 713 ALA A O 1
ATOM 5559 N N . HIS A 1 714 ? 19.324 -21.685 -49.793 1.00 93.88 714 HIS A N 1
ATOM 5560 C CA . HIS A 1 714 ? 20.075 -21.367 -51.003 1.00 93.88 714 HIS A CA 1
ATOM 5561 C C . HIS A 1 714 ? 19.187 -21.678 -52.201 1.00 93.88 714 HIS A C 1
ATOM 5563 O O . HIS A 1 714 ? 18.997 -22.837 -52.549 1.00 93.88 714 HIS A O 1
ATOM 5569 N N . TYR A 1 715 ? 18.610 -20.628 -52.780 1.00 91.88 715 TYR A N 1
ATOM 5570 C CA . TYR A 1 715 ? 17.781 -20.706 -53.981 1.00 91.88 715 TYR A CA 1
ATOM 5571 C C . TYR A 1 715 ? 18.632 -21.178 -55.150 1.00 91.88 715 TYR A C 1
ATOM 5573 O O . TYR A 1 715 ? 19.782 -20.751 -55.258 1.00 91.88 715 TYR A O 1
ATOM 5581 N N . THR A 1 716 ? 18.082 -22.043 -55.998 1.00 88.69 716 THR A N 1
ATOM 5582 C CA . THR A 1 716 ? 18.880 -22.643 -57.063 1.00 88.69 716 THR A CA 1
ATOM 5583 C C . THR A 1 716 ? 19.449 -21.600 -58.020 1.00 88.69 716 THR A C 1
ATOM 5585 O O . THR A 1 716 ? 18.777 -20.646 -58.417 1.00 88.69 716 THR A O 1
ATOM 5588 N N . GLU A 1 717 ? 20.719 -21.770 -58.366 1.00 86.62 717 GLU A N 1
ATOM 5589 C CA . GLU A 1 717 ? 21.409 -20.934 -59.353 1.00 86.62 717 GLU A CA 1
ATOM 5590 C C . GLU A 1 717 ? 21.407 -21.567 -60.754 1.00 86.62 717 GLU A C 1
ATOM 5592 O O . GLU A 1 717 ? 22.038 -21.045 -61.678 1.00 86.62 717 GLU A O 1
ATOM 5597 N N . ASP A 1 718 ? 20.692 -22.683 -60.930 1.00 85.69 718 ASP A N 1
ATOM 5598 C CA . ASP A 1 718 ? 20.514 -23.317 -62.230 1.00 85.69 718 ASP A CA 1
ATOM 5599 C C . ASP A 1 718 ? 19.722 -22.401 -63.178 1.00 85.69 718 ASP A C 1
ATOM 5601 O O . ASP A 1 718 ? 18.594 -21.990 -62.907 1.00 85.69 718 ASP A O 1
ATOM 5605 N N . ILE A 1 719 ? 20.318 -22.099 -64.330 1.00 81.62 719 ILE A N 1
ATOM 5606 C CA . ILE A 1 719 ? 19.724 -21.255 -65.371 1.00 81.62 719 ILE A CA 1
ATOM 5607 C C . ILE A 1 719 ? 18.493 -21.892 -66.032 1.00 81.62 719 ILE A C 1
ATOM 5609 O O . ILE A 1 719 ? 17.732 -21.184 -66.693 1.00 81.62 719 ILE A O 1
ATOM 5613 N N . GLU A 1 720 ? 18.316 -23.211 -65.901 1.00 83.50 720 GLU A N 1
ATOM 5614 C CA . GLU A 1 720 ? 17.154 -23.941 -66.417 1.00 83.50 720 GLU A CA 1
ATOM 5615 C C . GLU A 1 720 ? 15.972 -23.943 -65.431 1.00 83.50 720 GLU A C 1
ATOM 5617 O O . GLU A 1 720 ? 14.848 -24.281 -65.815 1.00 83.50 720 GLU A O 1
ATOM 5622 N N . ALA A 1 721 ? 16.197 -23.534 -64.179 1.00 84.75 721 ALA A N 1
ATOM 5623 C CA . ALA A 1 721 ? 15.181 -23.485 -63.141 1.00 84.75 721 ALA A CA 1
ATOM 5624 C C . ALA A 1 721 ? 14.298 -22.228 -63.250 1.00 84.75 721 ALA A C 1
ATOM 5626 O O . ALA A 1 721 ? 14.746 -21.136 -63.609 1.00 84.75 721 ALA A O 1
ATOM 5627 N N . ASN A 1 722 ? 13.010 -22.367 -62.929 1.00 86.38 722 ASN A N 1
ATOM 5628 C CA . ASN A 1 722 ? 12.080 -21.241 -62.922 1.00 86.38 722 ASN A CA 1
ATOM 5629 C C . ASN A 1 722 ? 12.054 -20.579 -61.541 1.00 86.38 722 ASN A C 1
ATOM 5631 O O . ASN A 1 722 ? 11.408 -21.063 -60.620 1.00 86.38 722 ASN A O 1
ATOM 5635 N N . ASN A 1 723 ? 12.711 -19.436 -61.403 1.00 84.00 723 ASN A N 1
ATOM 5636 C CA . ASN A 1 723 ? 12.827 -18.724 -60.127 1.00 84.00 723 ASN A CA 1
ATOM 5637 C C . ASN A 1 723 ? 11.503 -18.140 -59.578 1.00 84.00 723 ASN A C 1
ATOM 5639 O O . ASN A 1 723 ? 11.471 -17.579 -58.481 1.00 84.00 723 ASN A O 1
ATOM 5643 N N . VAL A 1 724 ? 10.395 -18.233 -60.323 1.00 87.19 724 VAL A N 1
ATOM 5644 C CA . VAL A 1 724 ? 9.067 -17.748 -59.899 1.00 87.19 724 VAL A CA 1
ATOM 5645 C C . VAL A 1 724 ? 8.411 -18.674 -58.867 1.00 87.19 724 VAL A C 1
ATOM 5647 O O . VAL A 1 724 ? 7.493 -18.247 -58.171 1.00 87.19 724 VAL A O 1
ATOM 5650 N N . ASP A 1 725 ? 8.853 -19.929 -58.764 1.00 87.62 725 ASP A N 1
ATOM 5651 C CA . ASP A 1 725 ? 8.226 -20.949 -57.918 1.00 87.62 725 ASP A CA 1
ATOM 5652 C C . ASP A 1 725 ? 9.181 -21.671 -56.960 1.00 87.62 725 ASP A C 1
ATOM 5654 O O . ASP A 1 725 ? 8.829 -22.733 -56.440 1.00 87.62 725 ASP A O 1
ATOM 5658 N N . ASP A 1 726 ? 10.336 -21.081 -56.657 1.00 91.31 726 ASP A N 1
ATOM 5659 C CA . ASP A 1 726 ? 11.227 -21.574 -55.604 1.00 91.31 726 ASP A CA 1
ATOM 5660 C C . ASP A 1 726 ? 10.540 -21.468 -54.237 1.00 91.31 726 ASP A C 1
ATOM 5662 O O . ASP A 1 726 ? 10.061 -20.398 -53.842 1.00 91.31 726 ASP A O 1
ATOM 5666 N N . ASN A 1 727 ? 10.493 -22.577 -53.498 1.00 93.69 727 ASN A N 1
ATOM 5667 C CA . ASN A 1 727 ? 9.766 -22.653 -52.234 1.00 93.69 727 ASN A CA 1
ATOM 5668 C C . ASN A 1 727 ? 10.419 -23.627 -51.252 1.00 93.69 727 ASN A C 1
ATOM 5670 O O . ASN A 1 727 ? 10.889 -24.693 -51.637 1.00 93.69 727 ASN A O 1
ATOM 5674 N N . GLY A 1 728 ? 10.378 -23.311 -49.962 1.00 95.19 728 GLY A N 1
ATOM 5675 C CA . GLY A 1 728 ? 10.729 -24.244 -48.898 1.00 95.19 728 GLY A CA 1
ATOM 5676 C C . GLY A 1 728 ? 10.043 -23.901 -47.584 1.00 95.19 728 GLY A C 1
ATOM 5677 O O . GLY A 1 728 ? 9.878 -22.729 -47.247 1.00 95.19 728 GLY A O 1
ATOM 5678 N N . GLU A 1 729 ? 9.655 -24.926 -46.830 1.00 96.06 729 GLU A N 1
ATOM 5679 C CA . GLU A 1 729 ? 8.991 -24.788 -45.534 1.00 96.06 729 GLU A CA 1
ATOM 5680 C C . GLU A 1 729 ? 9.732 -25.595 -44.461 1.00 96.06 729 GLU A C 1
ATOM 5682 O O . GLU A 1 729 ? 10.121 -26.744 -44.680 1.00 96.06 729 GLU A O 1
ATOM 5687 N N . ALA A 1 730 ? 9.911 -24.992 -43.286 1.00 96.94 730 ALA A N 1
ATOM 5688 C CA . ALA A 1 730 ? 10.484 -25.622 -42.103 1.00 96.94 730 ALA A CA 1
ATOM 5689 C C . ALA A 1 730 ? 9.501 -25.540 -40.931 1.00 96.94 730 ALA A C 1
ATOM 5691 O O . ALA A 1 730 ? 9.033 -24.457 -40.574 1.00 96.94 730 ALA A O 1
ATOM 5692 N N . TYR A 1 731 ? 9.193 -26.693 -40.339 1.00 95.75 731 TYR A N 1
ATOM 5693 C CA . TYR A 1 731 ? 8.160 -26.849 -39.318 1.00 95.75 731 TYR A CA 1
ATOM 5694 C C . TYR A 1 731 ? 8.805 -27.111 -37.960 1.00 95.75 731 TYR A C 1
ATOM 5696 O O . TYR A 1 731 ? 9.682 -27.968 -37.837 1.00 95.75 731 TYR A O 1
ATOM 5704 N N . TYR A 1 732 ? 8.354 -26.385 -36.940 1.00 97.50 732 TYR A N 1
ATOM 5705 C CA . TYR A 1 732 ? 8.918 -26.445 -35.598 1.00 97.50 732 TYR A CA 1
ATOM 5706 C C . TYR A 1 732 ? 7.859 -26.726 -34.537 1.00 97.50 732 TYR A C 1
ATOM 5708 O O . TYR A 1 732 ? 6.830 -26.050 -34.482 1.00 97.50 732 TYR A O 1
ATOM 5716 N N . ASP A 1 733 ? 8.177 -27.657 -33.639 1.00 96.56 733 ASP A N 1
ATOM 5717 C CA . ASP A 1 733 ? 7.485 -27.854 -32.366 1.00 96.56 733 ASP A CA 1
ATOM 5718 C C . ASP A 1 733 ? 8.207 -27.083 -31.250 1.00 96.56 733 ASP A C 1
ATOM 5720 O O . ASP A 1 733 ? 9.439 -27.036 -31.191 1.00 96.56 733 ASP A O 1
ATOM 5724 N N . ILE A 1 734 ? 7.446 -26.499 -30.320 1.00 95.06 734 ILE A N 1
ATOM 5725 C CA . ILE A 1 734 ? 7.993 -25.773 -29.165 1.00 95.06 734 ILE A CA 1
ATOM 5726 C C . ILE A 1 734 ? 7.947 -26.670 -27.930 1.00 95.06 734 ILE A C 1
ATOM 5728 O O . ILE A 1 734 ? 6.972 -26.678 -27.170 1.00 95.06 734 ILE A O 1
ATOM 5732 N N . GLY A 1 735 ? 9.020 -27.430 -27.715 1.00 89.75 735 GLY A N 1
ATOM 5733 C CA . GLY A 1 735 ? 9.148 -28.378 -26.611 1.00 89.75 735 GLY A CA 1
ATOM 5734 C C . GLY A 1 735 ? 7.900 -29.251 -26.446 1.00 89.75 735 GLY A C 1
ATOM 5735 O O . GLY A 1 735 ? 7.361 -29.781 -27.409 1.00 89.75 735 GLY A O 1
ATOM 5736 N N . ASN A 1 736 ? 7.404 -29.352 -25.213 1.00 87.19 736 ASN A N 1
ATOM 5737 C CA . ASN A 1 736 ? 6.204 -30.133 -24.887 1.00 87.19 736 ASN A CA 1
ATOM 5738 C C . ASN A 1 736 ? 4.934 -29.268 -24.768 1.00 87.19 736 ASN A C 1
ATOM 5740 O O . ASN A 1 736 ? 3.964 -29.687 -24.143 1.00 87.19 736 ASN A O 1
ATOM 5744 N N . THR A 1 737 ? 4.936 -28.048 -25.314 1.00 90.94 737 THR A N 1
ATOM 5745 C CA . THR A 1 737 ? 3.813 -27.098 -25.160 1.00 90.94 737 THR A CA 1
ATOM 5746 C C . THR A 1 737 ? 2.631 -27.402 -26.085 1.00 90.94 737 THR A C 1
ATOM 5748 O O . THR A 1 737 ? 1.546 -26.850 -25.919 1.00 90.94 737 THR A O 1
ATOM 5751 N N . GLY A 1 738 ? 2.840 -28.245 -27.102 1.00 90.94 738 GLY A N 1
ATOM 5752 C CA . GLY A 1 738 ? 1.877 -28.468 -28.182 1.00 90.94 738 GLY A CA 1
ATOM 5753 C C . GLY A 1 738 ? 1.736 -27.284 -29.148 1.00 90.94 738 GLY A C 1
ATOM 5754 O O . GLY A 1 738 ? 0.915 -27.350 -30.059 1.00 90.94 738 GLY A O 1
ATOM 5755 N N . LYS A 1 739 ? 2.512 -26.206 -28.966 1.00 93.81 739 LYS A N 1
ATOM 5756 C CA . LYS A 1 739 ? 2.569 -25.060 -29.879 1.00 93.81 739 LYS A CA 1
ATOM 5757 C C . LYS A 1 739 ? 3.556 -25.325 -31.006 1.00 93.81 739 LYS A C 1
ATOM 5759 O O . LYS A 1 739 ? 4.584 -25.974 -30.796 1.00 93.81 739 LYS A O 1
ATOM 5764 N N . LYS A 1 740 ? 3.258 -24.759 -32.173 1.00 94.12 740 LYS A N 1
ATOM 5765 C CA . LYS A 1 740 ? 4.063 -24.918 -33.385 1.00 94.12 740 LYS A CA 1
ATOM 5766 C C . LYS A 1 740 ? 4.209 -23.617 -34.147 1.00 94.12 740 LYS A C 1
ATOM 5768 O O . LYS A 1 740 ? 3.342 -22.749 -34.053 1.00 94.12 740 LYS A O 1
ATOM 5773 N N . PHE A 1 741 ? 5.258 -23.518 -34.948 1.00 95.94 741 PHE A N 1
ATOM 5774 C CA . PHE A 1 741 ? 5.393 -22.458 -35.939 1.00 95.94 741 PHE A CA 1
ATOM 5775 C C . PHE A 1 741 ? 6.046 -22.974 -37.217 1.00 95.94 741 PHE A C 1
ATOM 5777 O O . PHE A 1 741 ? 6.679 -24.031 -37.228 1.00 95.94 741 PHE A O 1
ATOM 5784 N N . VAL A 1 742 ? 5.867 -22.225 -38.301 1.00 95.88 742 VAL A N 1
ATOM 5785 C CA . VAL A 1 742 ? 6.419 -22.556 -39.616 1.00 95.88 742 VAL A CA 1
ATOM 5786 C C . VAL A 1 742 ? 7.194 -21.366 -40.148 1.00 95.88 742 VAL A C 1
ATOM 5788 O O . VAL A 1 742 ? 6.786 -20.215 -39.982 1.00 95.88 742 VAL A O 1
ATOM 5791 N N . VAL A 1 743 ? 8.315 -21.649 -40.802 1.00 97.56 743 VAL A N 1
ATOM 5792 C CA . VAL A 1 743 ? 9.069 -20.653 -41.556 1.00 97.56 743 VAL A CA 1
ATOM 5793 C C . VAL A 1 743 ? 9.059 -21.029 -43.022 1.00 97.56 743 VAL A C 1
ATOM 5795 O O . VAL A 1 743 ? 9.328 -22.179 -43.363 1.00 97.56 743 VAL A O 1
ATOM 5798 N N . ARG A 1 744 ? 8.741 -20.063 -43.883 1.00 96.50 744 ARG A N 1
ATOM 5799 C CA . ARG A 1 744 ? 8.681 -20.269 -45.332 1.00 96.50 744 ARG A CA 1
ATOM 5800 C C . ARG A 1 744 ? 9.676 -19.371 -46.040 1.00 96.50 744 ARG A C 1
ATOM 5802 O O . ARG A 1 744 ? 9.729 -18.177 -45.755 1.00 96.50 744 ARG A O 1
ATOM 5809 N N . ALA A 1 745 ? 10.437 -19.948 -46.956 1.00 95.81 745 ALA A N 1
ATOM 5810 C CA . ALA A 1 745 ? 11.287 -19.249 -47.907 1.00 95.81 745 ALA A CA 1
ATOM 5811 C C . ALA A 1 745 ? 10.636 -19.389 -49.288 1.00 95.81 745 ALA A C 1
ATOM 5813 O O . ALA A 1 745 ? 10.437 -20.507 -49.750 1.00 95.81 745 ALA A O 1
ATOM 5814 N N . THR A 1 746 ? 10.248 -18.277 -49.907 1.00 93.12 746 THR A N 1
ATOM 5815 C CA . THR A 1 746 ? 9.487 -18.258 -51.171 1.00 93.12 746 THR A CA 1
ATOM 5816 C C . THR A 1 746 ? 9.955 -17.109 -52.053 1.00 93.12 746 THR A C 1
ATOM 5818 O O . THR A 1 746 ? 10.562 -16.149 -51.567 1.00 93.12 746 THR A O 1
ATOM 5821 N N . THR A 1 747 ? 9.631 -17.159 -53.343 1.00 90.81 747 THR A N 1
ATOM 5822 C CA . THR A 1 747 ? 9.768 -16.015 -54.251 1.00 90.81 747 THR A CA 1
ATOM 5823 C C . THR A 1 747 ? 8.430 -15.322 -54.534 1.00 90.81 747 THR A C 1
ATOM 5825 O O . THR A 1 747 ? 7.358 -15.911 -54.424 1.00 90.81 747 THR A O 1
ATOM 5828 N N . HIS A 1 748 ? 8.490 -14.027 -54.849 1.00 89.25 748 HIS A N 1
ATOM 5829 C CA . HIS A 1 748 ? 7.377 -13.190 -55.292 1.00 89.25 748 HIS A CA 1
ATOM 5830 C C . HIS A 1 748 ? 7.872 -12.356 -56.479 1.00 89.25 748 HIS A C 1
ATOM 5832 O O . HIS A 1 748 ? 8.524 -11.330 -56.301 1.00 89.25 748 HIS A O 1
ATOM 5838 N N . ILE A 1 749 ? 7.609 -12.820 -57.701 1.00 87.44 749 ILE A N 1
ATOM 5839 C CA . ILE A 1 749 ? 8.110 -12.207 -58.940 1.00 87.44 749 ILE A CA 1
ATOM 5840 C C . ILE A 1 749 ? 6.924 -11.772 -59.820 1.00 87.44 749 ILE A C 1
ATOM 5842 O O . ILE A 1 749 ? 6.003 -12.569 -60.009 1.00 87.44 749 ILE A O 1
ATOM 5846 N N . PRO A 1 750 ? 6.938 -10.555 -60.407 1.00 85.06 750 PRO A N 1
ATOM 5847 C CA . PRO A 1 750 ? 7.988 -9.533 -60.315 1.00 85.06 750 PRO A CA 1
ATOM 5848 C C . PRO A 1 750 ? 7.866 -8.653 -59.056 1.00 85.06 750 PRO A C 1
ATOM 5850 O O . PRO A 1 750 ? 6.828 -8.041 -58.824 1.00 85.06 750 PRO A O 1
ATOM 5853 N N . ASP A 1 751 ? 8.952 -8.526 -58.290 1.00 85.88 751 ASP A N 1
ATOM 5854 C CA . ASP A 1 751 ? 9.105 -7.574 -57.179 1.00 85.88 751 ASP A CA 1
ATOM 5855 C C . ASP A 1 751 ? 10.580 -7.138 -57.074 1.00 85.88 751 ASP A C 1
ATOM 5857 O O . ASP A 1 751 ? 11.477 -7.890 -57.460 1.00 85.88 751 ASP A O 1
ATOM 5861 N N . ALA A 1 752 ? 10.842 -5.927 -56.569 1.00 78.88 752 ALA A N 1
ATOM 5862 C CA . ALA A 1 752 ? 12.204 -5.400 -56.395 1.00 78.88 752 ALA A CA 1
ATOM 5863 C C . ALA A 1 752 ? 13.025 -6.195 -55.364 1.00 78.88 752 ALA A C 1
ATOM 5865 O O . ALA A 1 752 ? 14.249 -6.256 -55.445 1.00 78.88 752 ALA A O 1
ATOM 5866 N N . TYR A 1 753 ? 12.337 -6.839 -54.427 1.00 85.38 753 TYR A N 1
ATOM 5867 C CA . TYR A 1 753 ? 12.878 -7.809 -53.497 1.00 85.38 753 TYR A CA 1
ATOM 5868 C C . TYR A 1 753 ? 12.207 -9.147 -53.827 1.00 85.38 753 TYR A C 1
ATOM 5870 O O . TYR A 1 753 ? 11.172 -9.447 -53.259 1.00 85.38 753 TYR A O 1
ATOM 5878 N N . PRO A 1 754 ? 12.701 -9.977 -54.750 1.00 87.38 754 PRO A N 1
ATOM 5879 C CA . PRO A 1 754 ? 11.955 -11.164 -55.170 1.00 87.38 754 PRO A CA 1
ATOM 5880 C C . PRO A 1 754 ? 11.899 -12.258 -54.094 1.00 87.38 754 PRO A C 1
ATOM 5882 O O . PRO A 1 754 ? 10.954 -13.034 -54.068 1.00 87.38 754 PRO A O 1
ATOM 5885 N N . ARG A 1 755 ? 12.875 -12.326 -53.181 1.00 90.62 755 ARG A N 1
ATOM 5886 C CA . ARG A 1 755 ? 12.916 -13.328 -52.102 1.00 90.62 755 ARG A CA 1
ATOM 5887 C C . ARG A 1 755 ? 12.099 -12.870 -50.891 1.00 90.62 755 ARG A C 1
ATOM 5889 O O . ARG A 1 755 ? 12.117 -11.692 -50.509 1.00 90.62 755 ARG A O 1
ATOM 5896 N N . ARG A 1 756 ? 11.397 -13.812 -50.266 1.00 92.69 756 ARG A N 1
ATOM 5897 C CA . ARG A 1 756 ? 10.522 -13.596 -49.110 1.00 92.69 756 ARG A CA 1
ATOM 5898 C C . ARG A 1 756 ? 10.800 -14.620 -48.026 1.00 92.69 756 ARG A C 1
ATOM 5900 O O . ARG A 1 756 ? 11.046 -15.792 -48.308 1.00 92.69 756 ARG A O 1
ATOM 5907 N N . VAL A 1 757 ? 10.708 -14.163 -46.783 1.00 95.50 757 VAL A N 1
ATOM 5908 C CA . VAL A 1 757 ? 10.693 -15.029 -45.602 1.00 95.50 757 VAL A CA 1
ATOM 5909 C C . VAL A 1 757 ? 9.395 -14.777 -44.852 1.00 95.50 757 VAL A C 1
ATOM 5911 O O . VAL A 1 757 ? 9.112 -13.642 -44.481 1.00 95.50 757 VAL A O 1
ATOM 5914 N N . VAL A 1 758 ? 8.599 -15.818 -44.628 1.00 96.25 758 VAL A N 1
ATOM 5915 C CA . VAL A 1 758 ? 7.361 -15.728 -43.846 1.00 96.25 758 VAL A CA 1
ATOM 5916 C C . VAL A 1 758 ? 7.559 -16.460 -42.532 1.00 96.25 758 VAL A C 1
ATOM 5918 O O . VAL A 1 758 ? 7.813 -17.664 -42.525 1.00 96.25 758 VAL A O 1
ATOM 5921 N N . PHE A 1 759 ? 7.402 -15.741 -41.424 1.00 96.81 759 PHE A N 1
ATOM 5922 C CA . PHE A 1 759 ? 7.263 -16.352 -40.107 1.00 96.81 759 PHE A CA 1
ATOM 5923 C C . PHE A 1 759 ? 5.780 -16.500 -39.798 1.00 96.81 759 PHE A C 1
ATOM 5925 O O . PHE A 1 759 ? 5.069 -15.508 -39.631 1.00 96.81 759 PHE A O 1
ATOM 5932 N N . ASP A 1 760 ? 5.317 -17.743 -39.738 1.00 95.12 760 ASP A N 1
ATOM 5933 C CA . ASP A 1 760 ? 3.933 -18.098 -39.457 1.00 95.12 760 ASP A CA 1
ATOM 5934 C C . ASP A 1 760 ? 3.838 -18.707 -38.060 1.00 95.12 760 ASP A C 1
ATOM 5936 O O . ASP A 1 760 ? 4.132 -19.886 -37.839 1.00 95.12 760 ASP A O 1
ATOM 5940 N N . LEU A 1 761 ? 3.449 -17.865 -37.102 1.00 94.81 761 LEU A N 1
ATOM 5941 C CA . LEU A 1 761 ? 3.360 -18.225 -35.690 1.00 94.81 761 LEU A CA 1
ATOM 5942 C C . LEU A 1 761 ? 1.912 -18.538 -35.269 1.00 94.81 761 LEU A C 1
ATOM 5944 O O . LEU A 1 761 ? 1.601 -18.579 -34.075 1.00 94.81 761 LEU A O 1
ATOM 5948 N N . SER A 1 762 ? 1.018 -18.797 -36.231 1.00 90.81 762 SER A N 1
ATOM 5949 C CA . SER A 1 762 ? -0.408 -19.056 -35.977 1.00 90.81 762 SER A CA 1
ATOM 5950 C C . SER A 1 762 ? -0.633 -20.278 -35.084 1.00 90.81 762 SER A C 1
ATOM 5952 O O . SER A 1 762 ? -1.513 -20.258 -34.223 1.00 90.81 762 SER A O 1
ATOM 5954 N N . GLY A 1 763 ? 0.218 -21.305 -35.189 1.00 89.38 763 GLY A N 1
ATOM 5955 C CA . GLY A 1 763 ? 0.203 -22.476 -34.300 1.00 89.38 763 GLY A CA 1
ATOM 5956 C C . GLY A 1 763 ? 0.570 -22.174 -32.838 1.00 89.38 763 GLY A C 1
ATOM 5957 O O . GLY A 1 763 ? 0.375 -23.011 -31.955 1.00 89.38 763 GLY A O 1
ATOM 5958 N N . MET A 1 764 ? 1.055 -20.964 -32.552 1.00 90.00 764 MET A N 1
ATOM 5959 C CA . MET A 1 764 ? 1.272 -20.440 -31.202 1.00 90.00 764 MET A CA 1
ATOM 5960 C C . MET A 1 764 ? 0.117 -19.545 -30.725 1.00 90.00 764 MET A C 1
ATOM 5962 O O . MET A 1 764 ? 0.147 -19.065 -29.591 1.00 90.00 764 MET A O 1
ATOM 5966 N N . GLY A 1 765 ? -0.891 -19.298 -31.570 1.00 87.69 765 GLY A N 1
ATOM 5967 C CA . GLY A 1 765 ? -1.893 -18.251 -31.363 1.00 87.69 765 GLY A CA 1
ATOM 5968 C C . GLY A 1 765 ? -1.332 -16.840 -31.576 1.00 87.69 765 GLY A C 1
ATOM 5969 O O . GLY A 1 765 ? -1.794 -15.898 -30.936 1.00 87.69 765 GLY A O 1
ATOM 5970 N N . LYS A 1 766 ? -0.302 -16.702 -32.419 1.00 90.44 766 LYS A N 1
ATOM 5971 C CA . LYS A 1 766 ? 0.335 -15.430 -32.792 1.00 90.44 766 LYS A CA 1
ATOM 5972 C C . LYS A 1 766 ? 0.144 -15.164 -34.283 1.00 90.44 766 LYS A C 1
ATOM 5974 O O . LYS A 1 766 ? -0.272 -16.046 -35.019 1.00 90.44 766 LYS A O 1
ATOM 5979 N N . GLY A 1 767 ? 0.401 -13.936 -34.716 1.00 91.44 767 GLY A N 1
ATOM 5980 C CA . GLY A 1 767 ? 0.244 -13.556 -36.116 1.00 91.44 767 GLY A CA 1
ATOM 5981 C C . GLY A 1 767 ? 1.311 -14.133 -37.046 1.00 91.44 767 GLY A C 1
ATOM 5982 O O . GLY A 1 767 ? 2.169 -14.930 -36.662 1.00 91.44 767 GLY A O 1
ATOM 5983 N N . GLN A 1 768 ? 1.261 -13.672 -38.287 1.00 93.56 768 GLN A N 1
ATOM 5984 C CA . GLN A 1 768 ? 2.211 -13.991 -39.342 1.00 93.56 768 GLN A CA 1
ATOM 5985 C C . GLN A 1 768 ? 2.843 -12.694 -39.848 1.00 93.56 768 GLN A C 1
ATOM 5987 O O . GLN A 1 768 ? 2.176 -11.655 -39.890 1.00 93.56 768 GLN A O 1
ATOM 5992 N N . ARG A 1 769 ? 4.108 -12.740 -40.269 1.00 93.50 769 ARG A N 1
ATOM 5993 C CA . ARG A 1 769 ? 4.726 -11.618 -40.987 1.00 93.50 769 ARG A CA 1
ATOM 5994 C C . ARG A 1 769 ? 5.568 -12.104 -42.152 1.00 93.50 769 ARG A C 1
ATOM 5996 O O . ARG A 1 769 ? 6.400 -12.997 -42.005 1.00 93.50 769 ARG A O 1
ATOM 6003 N N . GLU A 1 770 ? 5.330 -11.487 -43.298 1.00 93.62 770 GLU A N 1
ATOM 6004 C CA . GLU A 1 770 ? 6.122 -11.633 -44.508 1.00 93.62 770 GLU A CA 1
ATOM 6005 C C . GLU A 1 770 ? 7.198 -10.540 -44.531 1.00 93.62 770 GLU A C 1
ATOM 6007 O O . GLU A 1 770 ? 6.901 -9.348 -44.457 1.00 93.62 770 GLU A O 1
ATOM 6012 N N . TYR A 1 771 ? 8.457 -10.950 -44.637 1.00 92.19 771 TYR A N 1
ATOM 6013 C CA . TYR A 1 771 ? 9.617 -10.073 -44.685 1.00 92.19 771 TYR A CA 1
ATOM 6014 C C . TYR A 1 771 ? 10.219 -10.048 -46.085 1.00 92.19 771 TYR A C 1
ATOM 6016 O O . TYR A 1 771 ? 10.378 -11.080 -46.747 1.00 92.19 771 TYR A O 1
ATOM 6024 N N . ARG A 1 772 ? 10.619 -8.845 -46.503 1.00 91.06 772 ARG A N 1
ATOM 6025 C CA . ARG A 1 772 ? 11.552 -8.661 -47.613 1.00 91.06 772 ARG A CA 1
ATOM 6026 C C . ARG A 1 772 ? 12.942 -9.079 -47.158 1.00 91.06 772 ARG A C 1
ATOM 6028 O O . ARG A 1 772 ? 13.338 -8.802 -46.029 1.00 91.06 772 ARG A O 1
ATOM 6035 N N . VAL A 1 773 ? 13.685 -9.714 -48.052 1.00 89.50 773 VAL A N 1
ATOM 6036 C CA . VAL A 1 773 ? 15.106 -9.981 -47.837 1.00 89.50 773 VAL A CA 1
ATOM 6037 C C . VAL A 1 773 ? 15.898 -8.682 -48.061 1.00 89.50 773 VAL A C 1
ATOM 6039 O O . VAL A 1 773 ? 15.819 -8.145 -49.164 1.00 89.50 773 VAL A O 1
ATOM 6042 N N . PRO A 1 774 ? 16.666 -8.174 -47.078 1.00 83.06 774 PRO A N 1
ATOM 6043 C CA . PRO A 1 774 ? 17.359 -6.881 -47.183 1.00 83.06 774 PRO A CA 1
ATOM 6044 C C . PRO A 1 774 ? 18.435 -6.783 -48.260 1.00 83.06 774 PRO A C 1
ATOM 6046 O O . PRO A 1 774 ? 18.694 -5.708 -48.802 1.00 83.06 774 PRO A O 1
ATOM 6049 N N . GLY A 1 775 ? 19.095 -7.903 -48.525 1.00 85.62 775 GLY A N 1
ATOM 6050 C CA . GLY A 1 775 ? 20.258 -7.997 -49.386 1.00 85.62 775 GLY A CA 1
ATOM 6051 C C . GLY A 1 775 ? 20.767 -9.430 -49.428 1.00 85.62 775 GLY A C 1
ATOM 6052 O O . GLY A 1 775 ? 20.242 -10.315 -48.753 1.00 85.62 775 GLY A O 1
ATOM 6053 N N . GLN A 1 776 ? 21.791 -9.660 -50.239 1.00 83.19 776 GLN A N 1
ATOM 6054 C CA . GLN A 1 776 ? 22.397 -10.978 -50.379 1.00 83.19 776 GLN A CA 1
ATOM 6055 C C . GLN A 1 776 ? 23.077 -11.423 -49.093 1.00 83.19 776 GLN A C 1
ATOM 6057 O O . GLN A 1 776 ? 23.809 -10.642 -48.491 1.00 83.19 776 GLN A O 1
ATOM 6062 N N . GLU A 1 777 ? 22.875 -12.682 -48.705 1.00 89.44 777 GLU A N 1
ATOM 6063 C CA . GLU A 1 777 ? 23.506 -13.253 -47.509 1.00 89.44 777 GLU A CA 1
ATOM 6064 C C . GLU A 1 777 ? 23.268 -12.424 -46.225 1.00 89.44 777 GLU A C 1
ATOM 6066 O O . GLU A 1 777 ? 23.994 -12.559 -45.242 1.00 89.44 777 GLU A O 1
ATOM 6071 N N . VAL A 1 778 ? 22.219 -11.593 -46.199 1.00 90.69 778 VAL A N 1
ATOM 6072 C CA . VAL A 1 778 ? 21.784 -10.851 -45.010 1.00 90.69 778 VAL A CA 1
ATOM 6073 C C . VAL A 1 778 ? 20.639 -11.614 -44.366 1.00 90.69 778 VAL A C 1
ATOM 6075 O O . VAL A 1 778 ? 19.621 -11.823 -45.029 1.00 90.69 778 VAL A O 1
ATOM 6078 N N . PRO A 1 779 ? 20.749 -12.047 -43.100 1.00 92.44 779 PRO A N 1
ATOM 6079 C CA . PRO A 1 779 ? 19.696 -12.839 -42.499 1.00 92.44 779 PRO A CA 1
ATOM 6080 C C . PRO A 1 779 ? 18.436 -12.021 -42.216 1.00 92.44 779 PRO A C 1
ATOM 6082 O O . PRO A 1 779 ? 18.507 -10.897 -41.727 1.00 92.44 779 PRO A O 1
ATOM 6085 N N . VAL A 1 780 ? 17.278 -12.643 -42.438 1.00 94.94 780 VAL A N 1
ATOM 6086 C CA . VAL A 1 780 ? 16.017 -12.213 -41.817 1.00 94.94 780 VAL A CA 1
ATOM 6087 C C . VAL A 1 780 ? 15.938 -12.865 -40.439 1.00 94.94 780 VAL A C 1
ATOM 6089 O O . VAL A 1 780 ? 16.161 -14.074 -40.329 1.00 94.94 780 VAL A O 1
ATOM 6092 N N . THR A 1 781 ? 15.638 -12.095 -39.393 1.00 96.56 781 THR A N 1
ATOM 6093 C CA . THR A 1 781 ? 15.724 -12.582 -38.011 1.00 96.56 781 THR A CA 1
ATOM 6094 C C . THR A 1 781 ? 14.354 -12.683 -37.343 1.00 96.56 781 THR A C 1
ATOM 6096 O O . THR A 1 781 ? 13.512 -11.799 -37.462 1.00 96.56 781 THR A O 1
ATOM 6099 N N . LEU A 1 782 ? 14.155 -13.760 -36.582 1.00 97.50 782 LEU A N 1
ATOM 6100 C CA . LEU A 1 782 ? 13.040 -13.940 -35.662 1.00 97.50 782 LEU A CA 1
ATOM 6101 C C . LEU A 1 782 ? 13.565 -14.156 -34.244 1.00 97.50 782 LEU A C 1
ATOM 6103 O O . LEU A 1 782 ? 14.236 -15.142 -33.956 1.00 97.50 782 LEU A O 1
ATOM 6107 N N . VAL A 1 783 ? 13.192 -13.264 -33.335 1.00 98.12 783 VAL A N 1
ATOM 6108 C CA . VAL A 1 783 ? 13.372 -13.425 -31.888 1.00 98.12 783 VAL A CA 1
ATOM 6109 C C . VAL A 1 783 ? 12.053 -13.829 -31.235 1.00 98.12 783 VAL A C 1
ATOM 6111 O O . VAL A 1 783 ? 11.032 -13.164 -31.450 1.00 98.12 783 VAL A O 1
ATOM 6114 N N . ILE A 1 784 ? 12.090 -14.893 -30.424 1.00 97.38 784 ILE A N 1
ATOM 6115 C CA . ILE A 1 784 ? 10.979 -15.354 -29.581 1.00 97.38 784 ILE A CA 1
ATOM 6116 C C . ILE A 1 784 ? 11.451 -15.456 -28.125 1.00 97.38 784 ILE A C 1
ATOM 6118 O O . ILE A 1 784 ? 12.483 -16.060 -27.835 1.00 97.38 784 ILE A O 1
ATOM 6122 N N . THR A 1 785 ? 10.662 -14.908 -27.201 1.00 96.06 785 THR A N 1
ATOM 6123 C CA . THR A 1 785 ? 10.807 -15.095 -25.750 1.00 96.06 785 THR A CA 1
ATOM 6124 C C . THR A 1 785 ? 9.445 -15.361 -25.094 1.00 96.06 785 THR A C 1
ATOM 6126 O O . THR A 1 785 ? 8.422 -15.457 -25.776 1.00 96.06 785 THR A O 1
ATOM 6129 N N . GLY A 1 786 ? 9.409 -15.510 -23.771 1.00 92.75 786 GLY A N 1
ATOM 6130 C CA . GLY A 1 786 ? 8.216 -15.902 -23.025 1.00 92.75 786 GLY A CA 1
ATOM 6131 C C . GLY A 1 786 ? 8.093 -17.420 -22.859 1.00 92.75 786 GLY A C 1
ATOM 6132 O O . GLY A 1 786 ? 9.052 -18.168 -23.058 1.00 92.75 786 GLY A O 1
ATOM 6133 N N . SER A 1 787 ? 6.907 -17.882 -22.470 1.00 91.12 787 SER A N 1
ATOM 6134 C CA . SER A 1 787 ? 6.589 -19.308 -22.307 1.00 91.12 787 SER A CA 1
ATOM 6135 C C . SER A 1 787 ? 5.086 -19.554 -22.404 1.00 91.12 787 SER A C 1
ATOM 6137 O O . SER A 1 787 ? 4.309 -18.604 -22.477 1.00 91.12 787 SER A O 1
ATOM 6139 N N . ASP A 1 788 ? 4.651 -20.815 -22.367 1.00 84.88 788 ASP A N 1
ATOM 6140 C CA . ASP A 1 788 ? 3.218 -21.147 -22.374 1.00 84.88 788 ASP A CA 1
ATOM 6141 C C . ASP A 1 788 ? 2.477 -20.583 -21.143 1.00 84.88 788 ASP A C 1
ATOM 6143 O O . ASP A 1 788 ? 1.347 -20.118 -21.256 1.00 84.88 788 ASP A O 1
ATOM 6147 N N . SER A 1 789 ? 3.140 -20.523 -19.979 1.00 82.19 789 SER A N 1
ATOM 6148 C CA . SER A 1 789 ? 2.557 -19.958 -18.753 1.00 82.19 789 SER A CA 1
ATOM 6149 C C . SER A 1 789 ? 2.630 -18.433 -18.669 1.00 82.19 789 SER A C 1
ATOM 6151 O O . SER A 1 789 ? 1.814 -17.833 -17.978 1.00 82.19 789 SER A O 1
ATOM 6153 N N . PHE A 1 790 ? 3.612 -17.803 -19.322 1.00 85.00 790 PHE A N 1
ATOM 6154 C CA . PHE A 1 790 ? 3.791 -16.344 -19.308 1.00 85.00 790 PHE A CA 1
ATOM 6155 C C . PHE A 1 790 ? 3.104 -15.650 -20.501 1.00 85.00 790 PHE A C 1
ATOM 6157 O O . PHE A 1 790 ? 2.724 -14.483 -20.424 1.00 85.00 790 PHE A O 1
ATOM 6164 N N . GLY A 1 791 ? 2.930 -16.377 -21.605 1.00 89.12 791 GLY A N 1
ATOM 6165 C CA . GLY A 1 791 ? 2.614 -15.854 -22.929 1.00 89.12 791 GLY A CA 1
ATOM 6166 C C . GLY A 1 791 ? 3.880 -15.601 -23.755 1.00 89.12 791 GLY A C 1
ATOM 6167 O O . GLY A 1 791 ? 4.861 -15.040 -23.270 1.00 89.12 791 GLY A O 1
ATOM 6168 N N . PHE A 1 792 ? 3.866 -16.006 -25.028 1.00 91.06 792 PHE A N 1
ATOM 6169 C CA . PHE A 1 792 ? 4.987 -15.770 -25.945 1.00 91.06 792 PHE A CA 1
ATOM 6170 C C . PHE A 1 792 ? 5.020 -14.320 -26.454 1.00 91.06 792 PHE A C 1
ATOM 6172 O O . PHE A 1 792 ? 3.983 -13.752 -26.820 1.00 91.06 792 PHE A O 1
ATOM 6179 N N . ILE A 1 793 ? 6.225 -13.754 -26.525 1.00 93.44 793 ILE A N 1
ATOM 6180 C CA . ILE A 1 793 ? 6.539 -12.433 -27.085 1.00 93.44 793 ILE A CA 1
ATOM 6181 C C . ILE A 1 793 ? 7.448 -12.647 -28.297 1.00 93.44 793 ILE A C 1
ATOM 6183 O O . ILE A 1 793 ? 8.388 -13.440 -28.243 1.00 93.44 793 ILE A O 1
ATOM 6187 N N . THR A 1 794 ? 7.156 -11.964 -29.403 1.00 94.38 794 THR A N 1
ATOM 6188 C CA . THR A 1 794 ? 7.797 -12.213 -30.700 1.00 94.38 794 THR A CA 1
ATOM 6189 C C . THR A 1 794 ? 8.145 -10.907 -31.392 1.00 94.38 794 THR A C 1
ATOM 6191 O O . THR A 1 794 ? 7.349 -9.971 -31.365 1.00 94.38 794 THR A O 1
ATOM 6194 N N . SER A 1 795 ? 9.249 -10.900 -32.128 1.00 94.12 795 SER A N 1
ATOM 6195 C CA . SER A 1 795 ? 9.712 -9.753 -32.931 1.00 94.12 795 SER A CA 1
ATOM 6196 C C . SER A 1 795 ? 8.886 -9.437 -34.194 1.00 94.12 795 SER A C 1
ATOM 6198 O O . SER A 1 795 ? 9.274 -8.561 -34.968 1.00 94.12 795 SER A O 1
ATOM 6200 N N . LEU A 1 796 ? 7.727 -10.084 -34.401 1.00 91.31 796 LEU A N 1
ATOM 6201 C CA . LEU A 1 796 ? 6.838 -9.784 -35.534 1.00 91.31 796 LEU A CA 1
ATOM 6202 C C . LEU A 1 796 ? 6.355 -8.326 -35.539 1.00 91.31 796 LEU A C 1
ATOM 6204 O O . LEU A 1 796 ? 6.147 -7.756 -36.607 1.00 91.31 796 LEU A O 1
ATOM 6208 N N . SER A 1 797 ? 6.188 -7.710 -34.368 1.00 86.50 797 SER A N 1
ATOM 6209 C CA . SER A 1 797 ? 5.738 -6.324 -34.220 1.00 86.50 797 SER A CA 1
ATOM 6210 C C . SER A 1 797 ? 6.290 -5.701 -32.940 1.00 86.50 797 SER A C 1
ATOM 6212 O O . SER A 1 797 ? 6.516 -6.402 -31.954 1.00 86.50 797 SER A O 1
ATOM 6214 N N . HIS A 1 798 ? 6.444 -4.378 -32.924 1.00 87.94 798 HIS A N 1
ATOM 6215 C CA . HIS A 1 798 ? 6.800 -3.648 -31.708 1.00 87.94 798 HIS A CA 1
ATOM 6216 C C . HIS A 1 798 ? 5.688 -3.729 -30.654 1.00 87.94 798 HIS A C 1
ATOM 6218 O O . HIS A 1 798 ? 4.501 -3.762 -30.982 1.00 87.94 798 HIS A O 1
ATOM 6224 N N . GLY A 1 799 ? 6.088 -3.754 -29.381 1.00 84.25 799 GLY A N 1
ATOM 6225 C CA . GLY A 1 799 ? 5.178 -3.586 -28.252 1.00 84.25 799 GLY A CA 1
ATOM 6226 C C . GLY A 1 799 ? 4.828 -2.110 -27.993 1.00 84.25 799 GLY A C 1
ATOM 6227 O O . GLY A 1 799 ? 5.168 -1.237 -28.792 1.00 84.25 799 GLY A O 1
ATOM 6228 N N . PRO A 1 800 ? 4.192 -1.799 -26.851 1.00 83.44 800 PRO A N 1
ATOM 6229 C CA . PRO A 1 800 ? 3.819 -0.431 -26.462 1.00 83.44 800 PRO A CA 1
ATOM 6230 C C . PRO A 1 800 ? 5.005 0.527 -26.225 1.00 83.44 800 PRO A C 1
ATOM 6232 O O . PRO A 1 800 ? 4.798 1.724 -26.068 1.00 83.44 800 PRO A O 1
ATOM 6235 N N . GLY A 1 801 ? 6.246 0.030 -26.211 1.00 84.12 801 GLY A N 1
ATOM 6236 C CA . GLY A 1 801 ? 7.456 0.836 -26.020 1.00 84.12 801 GLY A CA 1
ATOM 6237 C C . GLY A 1 801 ? 7.919 0.940 -24.563 1.00 84.12 801 GLY A C 1
ATOM 6238 O O . GLY A 1 801 ? 9.123 1.011 -24.347 1.00 84.12 801 GLY A O 1
ATOM 6239 N N . ASN A 1 802 ? 7.032 0.837 -23.567 1.00 91.19 802 ASN A N 1
ATOM 6240 C CA . ASN A 1 802 ? 7.325 0.854 -22.117 1.00 91.19 802 ASN A CA 1
ATOM 6241 C C . ASN A 1 802 ? 7.730 -0.519 -21.543 1.00 91.19 802 ASN A C 1
ATOM 6243 O O . ASN A 1 802 ? 7.108 -1.063 -20.625 1.00 91.19 802 ASN A O 1
ATOM 6247 N N . TRP A 1 803 ? 8.754 -1.128 -22.139 1.00 93.69 803 TRP A N 1
ATOM 6248 C CA . TRP A 1 803 ? 9.105 -2.508 -21.819 1.00 93.69 803 TRP A CA 1
ATOM 6249 C C . TRP A 1 803 ? 9.661 -2.699 -20.407 1.00 93.69 803 TRP A C 1
ATOM 6251 O O . TRP A 1 803 ? 9.400 -3.755 -19.834 1.00 93.69 803 TRP A O 1
ATOM 6261 N N . MET A 1 804 ? 10.378 -1.721 -19.832 1.00 94.69 804 MET A N 1
ATOM 6262 C CA . MET A 1 804 ? 10.936 -1.861 -18.482 1.00 94.69 804 MET A CA 1
ATOM 6263 C C . MET A 1 804 ? 9.808 -1.950 -17.460 1.00 94.69 804 MET A C 1
ATOM 6265 O O . MET A 1 804 ? 9.778 -2.881 -16.658 1.00 94.69 804 MET A O 1
ATOM 6269 N N . ASN A 1 805 ? 8.837 -1.036 -17.535 1.00 90.62 805 ASN A N 1
ATOM 6270 C CA . ASN A 1 805 ? 7.672 -1.026 -16.661 1.00 90.62 805 ASN A CA 1
ATOM 6271 C C . ASN A 1 805 ? 6.815 -2.286 -16.845 1.00 90.62 805 ASN A C 1
ATOM 6273 O O . ASN A 1 805 ? 6.347 -2.879 -15.875 1.00 90.62 805 ASN A O 1
ATOM 6277 N N . ALA A 1 806 ? 6.672 -2.768 -18.080 1.00 90.38 806 ALA A N 1
ATOM 6278 C CA . ALA A 1 806 ? 5.908 -3.979 -18.355 1.00 90.38 806 ALA A CA 1
ATOM 6279 C C . ALA A 1 806 ? 6.542 -5.277 -17.812 1.00 90.38 806 ALA A C 1
ATOM 6281 O O . ALA A 1 806 ? 5.835 -6.278 -17.663 1.00 90.38 806 ALA A O 1
ATOM 6282 N N . ILE A 1 807 ? 7.843 -5.269 -17.497 1.00 91.94 807 ILE A N 1
ATOM 6283 C CA . ILE A 1 807 ? 8.536 -6.367 -16.803 1.00 91.94 807 ILE A CA 1
ATOM 6284 C C . ILE A 1 807 ? 9.028 -5.969 -15.405 1.00 91.94 807 ILE A C 1
ATOM 6286 O O . ILE A 1 807 ? 9.864 -6.674 -14.835 1.00 91.94 807 ILE A O 1
ATOM 6290 N N . LYS A 1 808 ? 8.501 -4.876 -14.831 1.00 91.06 808 LYS A N 1
ATOM 6291 C CA . LYS A 1 808 ? 8.932 -4.309 -13.541 1.00 91.06 808 LYS A CA 1
ATOM 6292 C C . LYS A 1 808 ? 8.990 -5.355 -12.435 1.00 91.06 808 LYS A C 1
ATOM 6294 O O . LYS A 1 808 ? 9.995 -5.440 -11.745 1.00 91.06 808 LYS A O 1
ATOM 6299 N N . ASP A 1 809 ? 7.983 -6.221 -12.338 1.00 87.12 809 ASP A N 1
ATOM 6300 C CA . ASP A 1 809 ? 7.942 -7.332 -11.374 1.00 87.12 809 ASP A CA 1
ATOM 6301 C C . ASP A 1 809 ? 9.174 -8.249 -11.424 1.00 87.12 809 ASP A C 1
ATOM 6303 O O . ASP A 1 809 ? 9.525 -8.866 -10.425 1.00 87.12 809 ASP A O 1
ATOM 6307 N N . THR A 1 810 ? 9.797 -8.390 -12.596 1.00 89.00 810 THR A N 1
ATOM 6308 C CA . THR A 1 810 ? 10.986 -9.233 -12.792 1.00 89.00 810 THR A CA 1
ATOM 6309 C C . THR A 1 810 ? 12.272 -8.466 -12.520 1.00 89.00 810 THR A C 1
ATOM 6311 O O . THR A 1 810 ? 13.231 -9.035 -12.005 1.00 89.00 810 THR A O 1
ATOM 6314 N N . ILE A 1 811 ? 12.318 -7.188 -12.903 1.00 93.62 811 ILE A N 1
ATOM 6315 C CA . ILE A 1 811 ? 13.565 -6.425 -12.894 1.00 93.62 811 ILE A CA 1
ATOM 6316 C C . ILE A 1 811 ? 13.731 -5.524 -11.677 1.00 93.62 811 ILE A C 1
ATOM 6318 O O . ILE A 1 811 ? 14.864 -5.179 -11.390 1.00 93.62 811 ILE A O 1
ATOM 6322 N N . ARG A 1 812 ? 12.670 -5.161 -10.944 1.00 91.75 812 ARG A N 1
ATOM 6323 C CA . ARG A 1 812 ? 12.706 -4.117 -9.899 1.00 91.75 812 ARG A CA 1
ATOM 6324 C C . ARG A 1 812 ? 13.781 -4.323 -8.831 1.00 91.75 812 ARG A C 1
ATOM 6326 O O . ARG A 1 812 ? 14.385 -3.350 -8.392 1.00 91.75 812 ARG A O 1
ATOM 6333 N N . ASP A 1 813 ? 14.063 -5.571 -8.469 1.00 88.94 813 ASP A N 1
ATOM 6334 C CA . ASP A 1 813 ? 15.072 -5.912 -7.462 1.00 88.94 813 ASP A CA 1
ATOM 6335 C C . ASP A 1 813 ? 16.496 -6.012 -8.004 1.00 88.94 813 ASP A C 1
ATOM 6337 O O . ASP A 1 813 ? 17.449 -6.119 -7.229 1.00 88.94 813 ASP A O 1
ATOM 6341 N N . ARG A 1 814 ? 16.656 -5.960 -9.327 1.00 93.38 814 ARG A N 1
ATOM 6342 C CA . ARG A 1 814 ? 17.957 -5.984 -9.986 1.00 93.38 814 ARG A CA 1
ATOM 6343 C C . ARG A 1 814 ? 18.627 -4.634 -9.868 1.00 93.38 814 ARG A C 1
ATOM 6345 O O . ARG A 1 814 ? 17.979 -3.586 -9.928 1.00 93.38 814 ARG A O 1
ATOM 6352 N N . ARG A 1 815 ? 19.951 -4.656 -9.762 1.00 95.25 815 ARG A N 1
ATOM 6353 C CA . ARG A 1 815 ? 20.748 -3.436 -9.866 1.00 95.25 815 ARG A CA 1
ATOM 6354 C C . ARG A 1 815 ? 20.812 -3.000 -11.325 1.00 95.25 815 ARG A C 1
ATOM 6356 O O . ARG A 1 815 ? 20.649 -3.817 -12.229 1.00 95.25 815 ARG A O 1
ATOM 6363 N N . VAL A 1 816 ? 21.128 -1.734 -11.574 1.00 95.31 816 VAL A N 1
ATOM 6364 C CA . VAL A 1 816 ? 21.338 -1.212 -12.936 1.00 95.31 816 VAL A CA 1
ATOM 6365 C C . VAL A 1 816 ? 22.371 -2.048 -13.719 1.00 95.31 816 VAL A C 1
ATOM 6367 O O . VAL A 1 816 ? 22.169 -2.325 -14.898 1.00 95.31 816 VAL A O 1
ATOM 6370 N N . VAL A 1 817 ? 23.442 -2.520 -13.066 1.00 95.19 817 VAL A N 1
ATOM 6371 C CA . VAL A 1 817 ? 24.474 -3.401 -13.661 1.00 95.19 817 VAL A CA 1
ATOM 6372 C C . VAL A 1 817 ? 24.004 -4.827 -13.974 1.00 95.19 817 VAL A C 1
ATOM 6374 O O . VAL A 1 817 ? 24.708 -5.568 -14.661 1.00 95.19 817 VAL A O 1
ATOM 6377 N N . ASP A 1 818 ? 22.815 -5.210 -13.525 1.00 95.12 818 ASP A N 1
ATOM 6378 C CA . ASP A 1 818 ? 22.243 -6.538 -13.741 1.00 95.12 818 ASP A CA 1
ATOM 6379 C C . ASP A 1 818 ? 21.156 -6.529 -14.838 1.00 95.12 818 ASP A C 1
ATOM 6381 O O . ASP A 1 818 ? 20.319 -7.429 -14.907 1.00 95.12 818 ASP A O 1
ATOM 6385 N N . LEU A 1 819 ? 21.134 -5.494 -15.687 1.00 95.69 819 LEU A N 1
ATOM 6386 C CA . LEU A 1 819 ? 20.186 -5.339 -16.793 1.00 95.69 819 LEU A CA 1
ATOM 6387 C C . LEU A 1 819 ? 20.893 -5.279 -18.140 1.00 95.69 819 LEU A C 1
ATOM 6389 O O . LEU A 1 819 ? 21.997 -4.745 -18.245 1.00 95.69 819 LEU A O 1
ATOM 6393 N N . VAL A 1 820 ? 20.201 -5.758 -19.175 1.00 97.00 820 VAL A N 1
ATOM 6394 C CA . VAL A 1 820 ? 20.546 -5.502 -20.581 1.00 97.00 820 VAL A CA 1
ATOM 6395 C C . VAL A 1 820 ? 19.518 -4.541 -21.170 1.00 97.00 820 VAL A C 1
ATOM 6397 O O . VAL A 1 820 ? 18.318 -4.732 -20.980 1.00 97.00 820 VAL A O 1
ATOM 6400 N N . MET A 1 821 ? 19.953 -3.534 -21.917 1.00 97.69 821 MET A N 1
ATOM 6401 C CA . MET A 1 821 ? 19.066 -2.621 -22.634 1.00 97.69 821 MET A CA 1
ATOM 6402 C C . MET A 1 821 ? 19.590 -2.312 -24.040 1.00 97.69 821 MET A C 1
ATOM 6404 O O . MET A 1 821 ? 20.804 -2.328 -24.260 1.00 97.69 821 MET A O 1
ATOM 6408 N N . PRO A 1 822 ? 18.709 -2.011 -25.007 1.00 98.00 822 PRO A N 1
ATOM 6409 C CA . PRO A 1 822 ? 19.137 -1.434 -26.270 1.00 98.00 822 PRO A CA 1
ATOM 6410 C C . PRO A 1 822 ? 19.698 -0.029 -26.039 1.00 98.00 822 PRO A C 1
ATOM 6412 O O . PRO A 1 822 ? 19.225 0.710 -25.166 1.00 98.00 822 PRO A O 1
ATOM 6415 N N . GLY A 1 823 ? 20.679 0.344 -26.850 1.00 98.00 823 GLY A N 1
ATOM 6416 C CA . GLY A 1 823 ? 21.191 1.700 -26.907 1.00 98.00 823 GLY A CA 1
ATOM 6417 C C . GLY A 1 823 ? 21.525 2.124 -28.331 1.00 98.00 823 GLY A C 1
ATOM 6418 O O . GLY A 1 823 ? 21.637 1.297 -29.236 1.00 98.00 823 GLY A O 1
ATOM 6419 N N . THR A 1 824 ? 21.702 3.423 -28.519 1.00 98.19 824 THR A N 1
ATOM 6420 C CA . THR A 1 824 ? 21.917 4.038 -29.833 1.00 98.19 824 THR A CA 1
ATOM 6421 C C . THR A 1 824 ? 23.175 4.895 -29.838 1.00 98.19 824 THR A C 1
ATOM 6423 O O . THR A 1 824 ? 23.378 5.753 -28.972 1.00 98.19 824 THR A O 1
ATOM 6426 N N . HIS A 1 825 ? 24.044 4.649 -30.813 1.00 96.56 825 HIS A N 1
ATOM 6427 C CA . HIS A 1 825 ? 25.262 5.425 -31.022 1.00 96.56 825 HIS A CA 1
ATOM 6428 C C . HIS A 1 825 ? 24.947 6.714 -31.795 1.00 96.56 825 HIS A C 1
ATOM 6430 O O . HIS A 1 825 ? 24.109 6.711 -32.700 1.00 96.56 825 HIS A O 1
ATOM 6436 N N . ASP A 1 826 ? 25.567 7.829 -31.389 1.00 95.88 826 ASP A N 1
ATOM 6437 C CA . ASP A 1 826 ? 25.334 9.163 -31.958 1.00 95.88 826 ASP A CA 1
ATOM 6438 C C . ASP A 1 826 ? 23.841 9.474 -32.140 1.00 95.88 826 ASP A C 1
ATOM 6440 O O . ASP A 1 826 ? 23.359 9.864 -33.200 1.00 95.88 826 ASP A O 1
ATOM 6444 N N . SER A 1 827 ? 23.085 9.281 -31.060 1.00 97.44 827 SER A N 1
ATOM 6445 C CA . SER A 1 827 ? 21.625 9.140 -31.058 1.00 97.44 827 SER A CA 1
ATOM 6446 C C . SER A 1 827 ? 20.865 10.307 -31.691 1.00 97.44 827 SER A C 1
ATOM 6448 O O . SER A 1 827 ? 19.755 10.123 -32.173 1.00 97.44 827 SER A O 1
ATOM 6450 N N . GLY A 1 828 ? 21.438 11.511 -31.691 1.00 96.88 828 GLY A N 1
ATOM 6451 C CA . GLY A 1 828 ? 20.819 12.698 -32.288 1.00 96.88 828 GLY A CA 1
ATOM 6452 C C . GLY A 1 828 ? 20.999 12.829 -33.802 1.00 96.88 828 GLY A C 1
ATOM 6453 O O . GLY A 1 828 ? 20.456 13.749 -34.411 1.00 96.88 828 GLY A O 1
ATOM 6454 N N . MET A 1 829 ? 21.766 11.938 -34.429 1.00 97.00 829 MET A N 1
ATOM 6455 C CA . MET A 1 829 ? 22.040 11.958 -35.865 1.00 97.00 829 MET A CA 1
ATOM 6456 C C . MET A 1 829 ? 20.979 11.174 -36.644 1.00 97.00 829 MET A C 1
ATOM 6458 O O . MET A 1 829 ? 21.318 10.330 -37.469 1.00 97.00 829 MET A O 1
ATOM 6462 N N . SER A 1 830 ? 19.697 11.449 -36.375 1.00 94.56 830 SER A N 1
ATOM 6463 C CA . SER A 1 830 ? 18.547 10.873 -37.097 1.00 94.56 830 SER A CA 1
ATOM 6464 C C . SER A 1 830 ? 18.305 11.498 -38.474 1.00 94.56 830 SER A C 1
ATOM 6466 O O . SER A 1 830 ? 17.618 10.935 -39.324 1.00 94.56 830 SER A O 1
ATOM 6468 N N . LYS A 1 831 ? 18.871 12.687 -38.680 1.00 93.31 831 LYS A N 1
ATOM 6469 C CA . LYS A 1 831 ? 18.841 13.487 -39.904 1.00 93.31 831 LYS A CA 1
ATOM 6470 C C . LYS A 1 831 ? 20.140 14.274 -40.006 1.00 93.31 831 LYS A C 1
ATOM 6472 O O . LYS A 1 831 ? 20.782 14.519 -38.988 1.00 93.31 831 LYS A O 1
ATOM 6477 N N . ILE A 1 832 ? 20.487 14.736 -41.201 1.00 93.62 832 ILE A N 1
ATOM 6478 C CA . ILE A 1 832 ? 21.585 15.685 -41.409 1.00 93.62 832 ILE A CA 1
ATOM 6479 C C . ILE A 1 832 ? 21.033 17.102 -41.563 1.00 93.62 832 ILE A C 1
ATOM 6481 O O . ILE A 1 832 ? 20.016 17.324 -42.218 1.00 93.62 832 ILE A O 1
ATOM 6485 N N . THR A 1 833 ? 21.701 18.078 -40.950 1.00 94.81 833 THR A N 1
ATOM 6486 C CA . THR A 1 833 ? 21.338 19.496 -41.032 1.00 94.81 833 THR A CA 1
ATOM 6487 C C . THR A 1 833 ? 22.522 20.369 -41.438 1.00 94.81 833 THR A C 1
ATOM 6489 O O . THR A 1 833 ? 23.686 20.003 -41.278 1.00 94.81 833 THR A O 1
ATOM 6492 N N . ASP A 1 834 ? 22.211 21.567 -41.933 1.00 91.88 834 ASP A N 1
ATOM 6493 C CA . ASP A 1 834 ? 23.192 22.560 -42.386 1.00 91.88 834 ASP A CA 1
ATOM 6494 C C . ASP A 1 834 ? 23.580 23.581 -41.306 1.00 91.88 834 ASP A C 1
ATOM 6496 O O . ASP A 1 834 ? 24.146 24.632 -41.613 1.00 91.88 834 ASP A O 1
ATOM 6500 N N . ALA A 1 835 ? 23.298 23.298 -40.026 1.00 92.81 835 ALA A N 1
ATOM 6501 C CA . ALA A 1 835 ? 23.780 24.156 -38.945 1.00 92.81 835 ALA A CA 1
ATOM 6502 C C . ALA A 1 835 ? 25.319 24.185 -38.925 1.00 92.81 835 ALA A C 1
ATOM 6504 O O . ALA A 1 835 ? 25.907 25.251 -38.746 1.00 92.81 835 ALA A O 1
ATOM 6505 N N . LEU A 1 836 ? 25.966 23.046 -39.197 1.00 92.62 836 LEU A N 1
ATOM 6506 C CA . LEU A 1 836 ? 27.389 22.952 -39.517 1.00 92.62 836 LEU A CA 1
ATOM 6507 C C . LEU A 1 836 ? 27.590 22.699 -41.022 1.00 92.62 836 LEU A C 1
ATOM 6509 O O . LEU A 1 836 ? 27.267 21.629 -41.543 1.00 92.62 836 LEU A O 1
ATOM 6513 N N . LEU A 1 837 ? 28.173 23.675 -41.716 1.00 89.12 837 LEU A N 1
ATOM 6514 C CA . LEU A 1 837 ? 28.519 23.629 -43.137 1.00 89.12 837 LEU A CA 1
ATOM 6515 C C . LEU A 1 837 ? 29.916 23.019 -43.321 1.00 89.12 837 LEU A C 1
ATOM 6517 O O . LEU A 1 837 ? 30.892 23.729 -43.564 1.00 89.12 837 LEU A O 1
ATOM 6521 N N . SER A 1 838 ? 30.010 21.697 -43.170 1.00 85.06 838 SER A N 1
ATOM 6522 C CA . SER A 1 838 ? 31.252 20.928 -43.326 1.00 85.06 838 SER A CA 1
ATOM 6523 C C . SER A 1 838 ? 31.067 19.713 -44.247 1.00 85.06 838 SER A C 1
ATOM 6525 O O . SER A 1 838 ? 29.959 19.410 -44.671 1.00 85.06 838 SER A O 1
ATOM 6527 N N . GLY A 1 839 ? 32.152 19.035 -44.625 1.00 79.56 839 GLY A N 1
ATOM 6528 C CA . GLY A 1 839 ? 32.192 18.024 -45.694 1.00 79.56 839 GLY A CA 1
ATOM 6529 C C . GLY A 1 839 ? 31.462 16.696 -45.435 1.00 79.56 839 GLY A C 1
ATOM 6530 O O . GLY A 1 839 ? 31.661 15.761 -46.207 1.00 79.56 839 GLY A O 1
ATOM 6531 N N . GLY A 1 840 ? 30.656 16.571 -44.376 1.00 86.19 840 GLY A N 1
ATOM 6532 C CA . GLY A 1 840 ? 29.874 15.358 -44.115 1.00 86.19 840 GLY A CA 1
ATOM 6533 C C . GLY A 1 840 ? 28.613 15.255 -44.984 1.00 86.19 840 GLY A C 1
ATOM 6534 O O . GLY A 1 840 ? 28.065 16.259 -45.451 1.00 86.19 840 GLY A O 1
ATOM 6535 N N . THR A 1 841 ? 28.152 14.026 -45.186 1.00 88.88 841 THR A N 1
ATOM 6536 C CA . THR A 1 841 ? 26.962 13.636 -45.959 1.00 88.88 841 THR A CA 1
ATOM 6537 C C . THR A 1 841 ? 26.102 12.680 -45.132 1.00 88.88 841 THR A C 1
ATOM 6539 O O . THR A 1 841 ? 26.565 12.153 -44.121 1.00 88.88 841 THR A O 1
ATOM 6542 N N . GLU A 1 842 ? 24.870 12.409 -45.567 1.00 89.38 842 GLU A N 1
ATOM 6543 C CA . GLU A 1 842 ? 24.026 11.375 -44.943 1.00 89.38 842 GLU A CA 1
ATOM 6544 C C . GLU A 1 842 ? 24.751 10.023 -44.886 1.00 89.38 842 GLU A C 1
ATOM 6546 O O . GLU A 1 842 ? 24.805 9.402 -43.829 1.00 89.38 842 GLU A O 1
ATOM 6551 N N . GLY A 1 843 ? 25.420 9.624 -45.974 1.00 88.44 843 GLY A N 1
ATOM 6552 C CA . GLY A 1 843 ? 26.067 8.316 -46.071 1.00 88.44 843 GLY A CA 1
ATOM 6553 C C . GLY A 1 843 ? 27.261 8.102 -45.136 1.00 88.44 843 GLY A C 1
ATOM 6554 O O . GLY A 1 843 ? 27.499 6.976 -44.719 1.00 88.44 843 GLY A O 1
ATOM 6555 N N . ASN A 1 844 ? 28.004 9.151 -44.772 1.00 89.69 844 ASN A N 1
ATOM 6556 C CA . ASN A 1 844 ? 29.212 9.012 -43.944 1.00 89.69 844 ASN A CA 1
ATOM 6557 C C . ASN A 1 844 ? 29.089 9.613 -42.538 1.00 89.69 844 ASN A C 1
ATOM 6559 O O . ASN A 1 844 ? 30.040 9.522 -41.767 1.00 89.69 844 ASN A O 1
ATOM 6563 N N . THR A 1 845 ? 27.964 10.260 -42.218 1.00 92.00 845 THR A N 1
ATOM 6564 C CA . THR A 1 845 ? 27.794 10.984 -40.950 1.00 92.00 845 THR A CA 1
ATOM 6565 C C . THR A 1 845 ? 26.511 10.624 -40.206 1.00 92.00 845 THR A C 1
ATOM 6567 O O . THR A 1 845 ? 26.474 10.734 -38.983 1.00 92.00 845 THR A O 1
ATOM 6570 N N . GLN A 1 846 ? 25.449 10.204 -40.891 1.00 94.88 846 GLN A N 1
ATOM 6571 C CA . GLN A 1 846 ? 24.216 9.822 -40.212 1.00 94.88 846 GLN A CA 1
ATOM 6572 C C . GLN A 1 846 ? 24.393 8.445 -39.554 1.00 94.88 846 GLN A C 1
ATOM 6574 O O . GLN A 1 846 ? 25.008 7.564 -40.144 1.00 94.88 846 GLN A O 1
ATOM 6579 N N . THR A 1 847 ? 23.887 8.260 -38.335 1.00 95.56 847 THR A N 1
ATOM 6580 C CA . THR A 1 847 ? 24.032 6.993 -37.583 1.00 95.56 847 THR A CA 1
ATOM 6581 C C . THR A 1 847 ? 22.697 6.434 -37.115 1.00 95.56 847 THR A C 1
ATOM 6583 O O . THR A 1 847 ? 22.596 5.255 -36.792 1.00 95.56 847 THR A O 1
ATOM 6586 N N . GLN A 1 848 ? 21.645 7.253 -37.103 1.00 96.12 848 GLN A N 1
ATOM 6587 C CA . GLN A 1 848 ? 20.282 6.832 -36.811 1.00 96.12 848 GLN A CA 1
ATOM 6588 C C . GLN A 1 848 ? 19.350 7.313 -37.924 1.00 96.12 848 GLN A C 1
ATOM 6590 O O . GLN A 1 848 ? 19.659 8.236 -38.670 1.00 96.12 848 GLN A O 1
ATOM 6595 N N . MET A 1 849 ? 18.184 6.692 -38.054 1.00 93.19 849 MET A N 1
ATOM 6596 C CA . MET A 1 849 ? 17.130 7.158 -38.972 1.00 93.19 849 MET A CA 1
ATOM 6597 C C . MET A 1 849 ? 15.852 7.555 -38.231 1.00 93.19 849 MET A C 1
ATOM 6599 O O . MET A 1 849 ? 15.020 8.297 -38.744 1.00 93.19 849 MET A O 1
ATOM 6603 N N . LEU A 1 850 ? 15.700 7.051 -37.010 1.00 94.88 850 LEU A N 1
ATOM 6604 C CA . LEU A 1 850 ? 14.605 7.386 -36.119 1.00 94.88 850 LEU A CA 1
ATOM 6605 C C . LEU A 1 850 ? 15.021 8.573 -35.270 1.00 94.88 850 LEU A C 1
ATOM 6607 O O . LEU A 1 850 ? 16.163 8.617 -34.819 1.00 94.88 850 LEU A O 1
ATOM 6611 N N . ASN A 1 851 ? 14.106 9.504 -35.026 1.00 95.94 851 ASN A N 1
ATOM 6612 C CA . ASN A 1 851 ? 14.325 10.525 -34.009 1.00 95.94 851 ASN A CA 1
ATOM 6613 C C . ASN A 1 851 ? 14.360 9.886 -32.610 1.00 95.94 851 ASN A C 1
ATOM 6615 O O . ASN A 1 851 ? 14.056 8.698 -32.443 1.00 95.94 851 ASN A O 1
ATOM 6619 N N . LEU A 1 852 ? 14.725 10.652 -31.587 1.00 97.12 852 LEU A N 1
ATOM 6620 C CA . LEU A 1 852 ? 14.913 10.111 -30.245 1.00 97.12 852 LEU A CA 1
ATOM 6621 C C . LEU A 1 852 ? 13.625 9.500 -29.667 1.00 97.12 852 LEU A C 1
ATOM 6623 O O . LEU A 1 852 ? 13.678 8.476 -28.984 1.00 97.12 852 LEU A O 1
ATOM 6627 N N . TYR A 1 853 ? 12.459 10.078 -29.978 1.00 97.50 853 TYR A N 1
ATOM 6628 C CA . TYR A 1 853 ? 11.160 9.525 -29.573 1.00 97.50 853 TYR A CA 1
ATOM 6629 C C . TYR A 1 853 ? 10.920 8.117 -30.142 1.00 97.50 853 TYR A C 1
ATOM 6631 O O . TYR A 1 853 ? 10.550 7.201 -29.403 1.00 97.50 853 TYR A O 1
ATOM 6639 N N . ASP A 1 854 ? 11.148 7.911 -31.439 1.00 96.06 854 ASP A N 1
ATOM 6640 C CA . ASP A 1 854 ? 10.932 6.605 -32.060 1.00 96.06 854 ASP A CA 1
ATOM 6641 C C . ASP A 1 854 ? 12.049 5.607 -31.708 1.00 96.06 854 ASP A C 1
ATOM 6643 O O . ASP A 1 854 ? 11.767 4.416 -31.576 1.00 96.06 854 ASP A O 1
ATOM 6647 N N . GLN A 1 855 ? 13.275 6.063 -31.413 1.00 97.25 855 GLN A N 1
ATOM 6648 C CA . GLN A 1 855 ? 14.318 5.217 -30.808 1.00 97.25 855 GLN A CA 1
ATOM 6649 C C . GLN A 1 855 ? 13.900 4.699 -29.415 1.00 97.25 855 GLN A C 1
ATOM 6651 O O . GLN A 1 855 ? 14.094 3.519 -29.106 1.00 97.25 855 GLN A O 1
ATOM 6656 N N . LEU A 1 856 ? 13.283 5.546 -28.577 1.00 97.62 856 LEU A N 1
ATOM 6657 C CA . LEU A 1 856 ? 12.727 5.149 -27.273 1.00 97.62 856 LEU A CA 1
ATOM 6658 C C . LEU A 1 856 ? 11.606 4.109 -27.432 1.00 97.62 856 LEU A C 1
ATOM 6660 O O . LEU A 1 856 ? 11.566 3.125 -26.686 1.00 97.62 856 LEU A O 1
ATOM 6664 N N . ARG A 1 857 ? 10.725 4.280 -28.427 1.00 95.31 857 ARG A N 1
ATOM 6665 C CA . ARG A 1 857 ? 9.663 3.308 -28.745 1.00 95.31 857 ARG A CA 1
ATOM 6666 C C . ARG A 1 857 ? 10.209 1.996 -29.308 1.00 95.31 857 ARG A C 1
ATOM 6668 O O . ARG A 1 857 ? 9.663 0.941 -28.994 1.00 95.31 857 ARG A O 1
ATOM 6675 N N . ALA A 1 858 ? 11.298 2.049 -30.074 1.00 94.88 858 ALA A N 1
ATOM 6676 C CA . ALA A 1 858 ? 12.038 0.877 -30.544 1.00 94.88 858 ALA A CA 1
ATOM 6677 C C . ALA A 1 858 ? 12.799 0.153 -29.411 1.00 94.88 858 ALA A C 1
ATOM 6679 O O . ALA A 1 858 ? 13.356 -0.922 -29.617 1.00 94.88 858 ALA A O 1
ATOM 6680 N N . GLY A 1 859 ? 12.790 0.706 -28.191 1.00 95.56 859 GLY A N 1
ATOM 6681 C CA . GLY A 1 859 ? 13.265 0.053 -26.971 1.00 95.56 859 GLY A CA 1
ATOM 6682 C C . GLY A 1 859 ? 14.535 0.636 -26.369 1.00 95.56 859 GLY A C 1
ATOM 6683 O O . GLY A 1 859 ? 14.902 0.200 -25.278 1.00 95.56 859 GLY A O 1
ATOM 6684 N N . SER A 1 860 ? 15.187 1.603 -27.024 1.00 97.94 860 SER A N 1
ATOM 6685 C CA . SER A 1 860 ? 16.435 2.197 -26.529 1.00 97.94 860 SER A CA 1
ATOM 6686 C C . SER A 1 860 ? 16.242 2.855 -25.165 1.00 97.94 860 SER A C 1
ATOM 6688 O O . SER A 1 860 ? 15.255 3.557 -24.935 1.00 97.94 860 SER A O 1
ATOM 6690 N N . ARG A 1 861 ? 17.168 2.607 -24.237 1.00 97.81 861 ARG A N 1
ATOM 6691 C CA . ARG A 1 861 ? 17.218 3.259 -22.916 1.00 97.81 861 ARG A CA 1
ATOM 6692 C C . ARG A 1 861 ? 18.568 3.892 -22.622 1.00 97.81 861 ARG A C 1
ATOM 6694 O O . ARG A 1 861 ? 18.676 4.590 -21.621 1.00 97.81 861 ARG A O 1
ATOM 6701 N N . TRP A 1 862 ? 19.553 3.713 -23.499 1.00 98.25 862 TRP A N 1
ATOM 6702 C CA . TRP A 1 862 ? 20.861 4.348 -23.403 1.00 98.25 862 TRP A CA 1
ATOM 6703 C C . TRP A 1 862 ? 21.177 5.134 -24.673 1.00 98.25 862 TRP A C 1
ATOM 6705 O O . TRP A 1 862 ? 21.235 4.564 -25.762 1.00 98.25 862 TRP A O 1
ATOM 6715 N N . PHE A 1 863 ? 21.436 6.429 -24.523 1.00 98.62 863 PHE A N 1
ATOM 6716 C CA . PHE A 1 863 ? 21.648 7.338 -25.644 1.00 98.62 863 PHE A CA 1
ATOM 6717 C C . PHE A 1 863 ? 23.024 7.999 -25.555 1.00 98.62 863 PHE A C 1
ATOM 6719 O O . PHE A 1 863 ? 23.284 8.757 -24.617 1.00 98.62 863 PHE A O 1
ATOM 6726 N N . ASP A 1 864 ? 23.890 7.736 -26.539 1.00 97.69 864 ASP A N 1
ATOM 6727 C CA . ASP A 1 864 ? 25.121 8.507 -26.752 1.00 97.69 864 ASP A CA 1
ATOM 6728 C C . ASP A 1 864 ? 24.781 9.792 -27.523 1.00 97.69 864 ASP A C 1
ATOM 6730 O O . ASP A 1 864 ? 24.508 9.757 -28.721 1.00 97.69 864 ASP A O 1
ATOM 6734 N N . LEU A 1 865 ? 24.732 10.930 -26.829 1.00 98.06 865 LEU A N 1
ATOM 6735 C CA . LEU A 1 865 ? 24.370 12.239 -27.373 1.00 98.06 865 LEU A CA 1
ATOM 6736 C C . LEU A 1 865 ? 25.594 13.152 -27.434 1.00 98.06 865 LEU A C 1
ATOM 6738 O O . LEU A 1 865 ? 26.085 13.674 -26.433 1.00 98.06 865 LEU A O 1
ATOM 6742 N N . ARG A 1 866 ? 26.073 13.425 -28.639 1.00 96.81 866 ARG A N 1
ATOM 6743 C CA . ARG A 1 866 ? 27.238 14.283 -28.852 1.00 96.81 866 ARG A CA 1
ATOM 6744 C C . ARG A 1 866 ? 26.793 15.690 -29.215 1.00 96.81 866 ARG A C 1
ATOM 6746 O O . ARG A 1 866 ? 26.281 15.901 -30.307 1.00 96.81 866 ARG A O 1
ATOM 6753 N N . VAL A 1 867 ? 26.924 16.645 -28.291 1.00 97.38 867 VAL A N 1
ATOM 6754 C CA . VAL A 1 867 ? 26.298 17.975 -28.411 1.00 97.38 867 VAL A CA 1
ATOM 6755 C C . VAL A 1 867 ? 27.334 19.088 -28.368 1.00 97.38 867 VAL A C 1
ATOM 6757 O O . VAL A 1 867 ? 28.217 19.098 -27.511 1.00 97.38 867 VAL A O 1
ATOM 6760 N N . SER A 1 868 ? 27.171 20.066 -29.259 1.00 96.56 868 SER A N 1
ATOM 6761 C CA . SER A 1 868 ? 27.974 21.289 -29.285 1.00 96.56 868 SER A CA 1
ATOM 6762 C C . SER A 1 868 ? 27.130 22.536 -29.537 1.00 96.56 868 SER A C 1
ATOM 6764 O O . SER A 1 868 ? 26.029 22.467 -30.085 1.00 96.56 868 SER A O 1
ATOM 6766 N N . SER A 1 869 ? 27.659 23.702 -29.156 1.00 96.94 869 SER A N 1
ATOM 6767 C CA . SER A 1 869 ? 27.087 24.991 -29.560 1.00 96.94 869 SER A CA 1
ATOM 6768 C C . SER A 1 869 ? 27.590 25.386 -30.949 1.00 96.94 869 SER A C 1
ATOM 6770 O O . SER A 1 869 ? 28.790 25.379 -31.207 1.00 96.94 869 SER A O 1
ATOM 6772 N N . ILE A 1 870 ? 26.683 25.738 -31.858 1.00 95.50 870 ILE A N 1
ATOM 6773 C CA . ILE A 1 870 ? 27.021 26.105 -33.235 1.00 95.50 870 ILE A CA 1
ATOM 6774 C C . ILE A 1 870 ? 26.910 27.617 -33.406 1.00 95.50 870 ILE A C 1
ATOM 6776 O O . ILE A 1 870 ? 25.817 28.182 -33.371 1.00 95.50 870 ILE A O 1
ATOM 6780 N N . HIS A 1 871 ? 28.056 28.274 -33.566 1.00 94.06 871 HIS A N 1
ATOM 6781 C CA . HIS A 1 871 ? 28.195 29.731 -33.587 1.00 94.06 871 HIS A CA 1
ATOM 6782 C C . HIS A 1 871 ? 28.229 30.263 -35.009 1.00 94.06 871 HIS A C 1
ATOM 6784 O O . HIS A 1 871 ? 28.916 29.715 -35.863 1.00 94.06 871 HIS A O 1
ATOM 6790 N N . GLN A 1 872 ? 27.565 31.382 -35.272 1.00 88.75 872 GLN A N 1
ATOM 6791 C CA . GLN A 1 872 ? 27.688 32.037 -36.575 1.00 88.75 872 GLN A CA 1
ATOM 6792 C C . GLN A 1 872 ? 29.112 32.582 -36.785 1.00 88.75 872 GLN A C 1
ATOM 6794 O O . GLN A 1 872 ? 29.702 33.168 -35.878 1.00 88.75 872 GLN A O 1
ATOM 6799 N N . VAL A 1 873 ? 29.667 32.413 -37.989 1.00 83.06 873 VAL A N 1
ATOM 6800 C CA . VAL A 1 873 ? 30.995 32.941 -38.349 1.00 83.06 873 VAL A CA 1
ATOM 6801 C C . VAL A 1 873 ? 31.000 34.476 -38.410 1.00 83.06 873 VAL A C 1
ATOM 6803 O O . VAL A 1 873 ? 31.977 35.113 -38.023 1.00 83.06 873 VAL A O 1
ATOM 6806 N N . VAL A 1 874 ? 29.886 35.083 -38.836 1.00 71.69 874 VAL A N 1
ATOM 6807 C CA . VAL A 1 874 ? 29.685 36.541 -38.869 1.00 71.69 874 VAL A CA 1
ATOM 6808 C C . VAL A 1 874 ? 29.089 36.993 -37.532 1.00 71.69 874 VAL A C 1
ATOM 6810 O O . VAL A 1 874 ? 28.085 36.436 -37.098 1.00 71.69 874 VAL A O 1
ATOM 6813 N N . ASN A 1 875 ? 29.679 38.011 -36.889 1.00 64.56 875 ASN A N 1
ATOM 6814 C CA . ASN A 1 875 ? 29.350 38.446 -35.516 1.00 64.56 875 ASN A CA 1
ATOM 6815 C C . ASN A 1 875 ? 29.523 37.325 -34.475 1.00 64.56 875 ASN A C 1
ATOM 6817 O O . ASN A 1 875 ? 28.650 37.089 -33.635 1.00 64.56 875 ASN A O 1
ATOM 6821 N N . CYS A 1 876 ? 30.647 36.610 -34.570 1.00 68.75 876 CYS A N 1
ATOM 6822 C CA . CYS A 1 876 ? 30.871 35.390 -33.813 1.00 68.75 876 CYS A CA 1
ATOM 6823 C C . CYS A 1 876 ? 30.823 35.565 -32.287 1.00 68.75 876 CYS A C 1
ATOM 6825 O O . CYS A 1 876 ? 31.192 36.600 -31.727 1.00 68.75 876 CYS A O 1
ATOM 6827 N N . CYS A 1 877 ? 30.429 34.453 -31.660 1.00 69.69 877 CYS A N 1
ATOM 6828 C CA . CYS A 1 877 ? 30.507 34.080 -30.243 1.00 69.69 877 CYS A CA 1
ATOM 6829 C C . CYS A 1 877 ? 29.352 34.517 -29.324 1.00 69.69 877 CYS A C 1
ATOM 6831 O O . CYS A 1 877 ? 29.241 33.995 -28.218 1.00 69.69 877 CYS A O 1
ATOM 6833 N N . GLY A 1 878 ? 28.458 35.408 -29.765 1.00 74.06 878 GLY A N 1
ATOM 6834 C CA . GLY A 1 878 ? 27.271 35.808 -28.985 1.00 74.06 878 GLY A CA 1
ATOM 6835 C C . GLY A 1 878 ? 25.959 35.114 -29.377 1.00 74.06 878 GLY A C 1
ATOM 6836 O O . GLY A 1 878 ? 25.025 35.084 -28.576 1.00 74.06 878 GLY A O 1
ATOM 6837 N N . ASN A 1 879 ? 25.882 34.570 -30.597 1.00 86.44 879 ASN A N 1
ATOM 6838 C CA . ASN A 1 879 ? 24.680 33.968 -31.180 1.00 86.44 879 ASN A CA 1
ATOM 6839 C C . ASN A 1 879 ? 24.967 32.526 -31.628 1.00 86.44 879 ASN A C 1
ATOM 6841 O O . ASN A 1 879 ? 25.735 32.308 -32.572 1.00 86.44 879 ASN A O 1
ATOM 6845 N N . TYR A 1 880 ? 24.365 31.564 -30.934 1.00 94.25 880 TYR A N 1
ATOM 6846 C CA . TYR A 1 880 ? 24.517 30.134 -31.179 1.00 94.25 880 TYR A CA 1
ATOM 6847 C C . TYR A 1 880 ? 23.281 29.364 -30.714 1.00 94.25 880 TYR A C 1
ATOM 6849 O O . TYR A 1 880 ? 22.527 29.832 -29.863 1.00 94.25 880 TYR A O 1
ATOM 6857 N N . ASP A 1 881 ? 23.145 28.147 -31.229 1.00 96.06 881 ASP A N 1
ATOM 6858 C CA . ASP A 1 881 ? 22.179 27.138 -30.793 1.00 96.06 881 ASP A CA 1
ATOM 6859 C C . ASP A 1 881 ? 22.912 25.834 -30.444 1.00 96.06 881 ASP A C 1
ATOM 6861 O O . ASP A 1 881 ? 24.040 25.622 -30.895 1.00 96.06 881 ASP A O 1
ATOM 6865 N N . PHE A 1 882 ? 22.284 24.946 -29.670 1.00 98.19 882 PHE A N 1
ATOM 6866 C CA . PHE A 1 882 ? 22.838 23.624 -29.356 1.00 98.19 882 PHE A CA 1
ATOM 6867 C C . PHE A 1 882 ? 22.338 22.564 -30.335 1.00 98.19 882 PHE A C 1
ATOM 6869 O O . PHE A 1 882 ? 21.129 22.377 -30.502 1.00 98.19 882 PHE A O 1
ATOM 6876 N N . TRP A 1 883 ? 23.279 21.849 -30.941 1.00 98.19 883 TRP A N 1
ATOM 6877 C CA . TRP A 1 883 ? 23.016 20.816 -31.935 1.00 98.19 883 TRP A CA 1
ATOM 6878 C C . TRP A 1 883 ? 23.762 19.542 -31.582 1.00 98.19 883 TRP A C 1
ATOM 6880 O O . TRP A 1 883 ? 24.883 19.584 -31.068 1.00 98.19 883 TRP A O 1
ATOM 6890 N N . THR A 1 884 ? 23.138 18.412 -31.887 1.00 97.88 884 THR A N 1
ATOM 6891 C CA . THR A 1 884 ? 23.839 17.131 -31.921 1.00 97.88 884 THR A CA 1
ATOM 6892 C C . THR A 1 884 ? 24.768 17.094 -33.137 1.00 97.88 884 THR A C 1
ATOM 6894 O O . THR A 1 884 ? 24.530 17.801 -34.122 1.00 97.88 884 THR A O 1
ATOM 6897 N N . MET A 1 885 ? 25.864 16.345 -33.070 1.00 95.62 885 MET A N 1
ATOM 6898 C CA . MET A 1 885 ? 26.847 16.263 -34.150 1.00 95.62 885 MET A CA 1
ATOM 6899 C C . MET A 1 885 ? 27.562 14.918 -34.180 1.00 95.62 885 MET A C 1
ATOM 6901 O O . MET A 1 885 ? 27.826 14.327 -33.138 1.00 95.62 885 MET A O 1
ATOM 6905 N N . HIS A 1 886 ? 27.966 14.510 -35.376 1.00 94.44 886 HIS A N 1
ATOM 6906 C CA . HIS A 1 886 ? 28.916 13.427 -35.584 1.00 94.44 886 HIS A CA 1
ATOM 6907 C C . HIS A 1 886 ? 30.039 13.964 -36.467 1.00 94.44 886 HIS A C 1
ATOM 6909 O O . HIS A 1 886 ? 29.816 14.467 -37.573 1.00 94.44 886 HIS A O 1
ATOM 6915 N N . VAL A 1 887 ? 31.243 13.973 -35.900 1.00 92.12 887 VAL A N 1
ATOM 6916 C CA . VAL A 1 887 ? 32.431 14.596 -36.483 1.00 92.12 887 VAL A CA 1
ATOM 6917 C C . VAL A 1 887 ? 33.650 13.720 -36.223 1.00 92.12 887 VAL A C 1
ATOM 6919 O O . VAL A 1 887 ? 33.700 13.010 -35.222 1.00 92.12 887 VAL A O 1
ATOM 6922 N N . ALA A 1 888 ? 34.632 13.776 -37.122 1.00 86.50 888 ALA A N 1
ATOM 6923 C CA . ALA A 1 888 ? 35.830 12.938 -37.034 1.00 86.50 888 ALA A CA 1
ATOM 6924 C C . ALA A 1 888 ? 36.771 13.340 -35.882 1.00 86.50 888 ALA A C 1
ATOM 6926 O O . ALA A 1 888 ? 37.399 12.483 -35.269 1.00 86.50 888 ALA A O 1
ATOM 6927 N N . ASP A 1 889 ? 36.879 14.642 -35.619 1.00 90.25 889 ASP A N 1
ATOM 6928 C CA . ASP A 1 889 ? 37.669 15.222 -34.531 1.00 90.25 889 ASP A CA 1
ATOM 6929 C C . ASP A 1 889 ? 37.009 16.545 -34.122 1.00 90.25 889 ASP A C 1
ATOM 6931 O O . ASP A 1 889 ? 36.991 17.511 -34.893 1.00 90.25 889 ASP A O 1
ATOM 6935 N N . GLU A 1 890 ? 36.419 16.582 -32.928 1.00 91.94 890 GLU A N 1
ATOM 6936 C CA . GLU A 1 890 ? 35.683 17.743 -32.429 1.00 91.94 890 GLU A CA 1
ATOM 6937 C C . GLU A 1 890 ? 36.584 18.916 -32.013 1.00 91.94 890 GLU A C 1
ATOM 6939 O O . GLU A 1 890 ? 36.090 20.034 -31.844 1.00 91.94 890 GLU A O 1
ATOM 6944 N N . VAL A 1 891 ? 37.892 18.685 -31.843 1.00 94.44 891 VAL A N 1
ATOM 6945 C CA . VAL A 1 891 ? 38.870 19.718 -31.461 1.00 94.44 891 VAL A CA 1
ATOM 6946 C C . VAL A 1 891 ? 39.753 20.171 -32.626 1.00 94.44 891 VAL A C 1
ATOM 6948 O O . VAL A 1 891 ? 40.618 21.033 -32.439 1.00 94.44 891 VAL A O 1
ATOM 6951 N N . ALA A 1 892 ? 39.527 19.643 -33.831 1.00 92.50 892 ALA A N 1
ATOM 6952 C CA . ALA A 1 892 ? 40.244 20.050 -35.033 1.00 92.50 892 ALA A CA 1
ATOM 6953 C C . ALA A 1 892 ? 40.025 21.534 -35.379 1.00 92.50 892 ALA A C 1
ATOM 6955 O O . ALA A 1 892 ? 38.964 22.114 -35.138 1.00 92.50 892 ALA A O 1
ATOM 6956 N N . GLU A 1 893 ? 41.021 22.153 -36.027 1.00 88.75 893 GLU A N 1
ATOM 6957 C CA . GLU A 1 893 ? 40.902 23.533 -36.526 1.00 88.75 893 GLU A CA 1
ATOM 6958 C C . GLU A 1 893 ? 39.750 23.684 -37.533 1.00 88.75 893 GLU A C 1
ATOM 6960 O O . GLU A 1 893 ? 39.020 24.681 -37.518 1.00 88.75 893 GLU A O 1
ATOM 6965 N N . VAL A 1 894 ? 39.585 22.661 -38.376 1.00 89.88 894 VAL A N 1
ATOM 6966 C CA . VAL A 1 894 ? 38.510 22.508 -39.355 1.00 89.88 894 VAL A CA 1
ATOM 6967 C C . VAL A 1 894 ? 37.842 21.160 -39.099 1.00 89.88 894 VAL A C 1
ATOM 6969 O O . VAL A 1 894 ? 38.326 20.116 -39.531 1.00 89.88 894 VAL A O 1
ATOM 6972 N N . VAL A 1 895 ? 36.732 21.196 -38.369 1.00 90.12 895 VAL A N 1
ATOM 6973 C CA . VAL A 1 895 ? 35.950 20.006 -38.017 1.00 90.12 895 VAL A CA 1
ATOM 6974 C C . VAL A 1 895 ? 35.256 19.445 -39.261 1.00 90.12 895 VAL A C 1
ATOM 6976 O O . VAL A 1 895 ? 34.546 20.177 -39.956 1.00 90.12 895 VAL A O 1
ATOM 6979 N N . LEU A 1 896 ? 35.436 18.149 -39.530 1.00 89.69 896 LEU A N 1
ATOM 6980 C CA . LEU A 1 896 ? 34.781 17.413 -40.618 1.00 89.69 896 LEU A CA 1
ATOM 6981 C C . LEU A 1 896 ? 33.619 16.573 -40.080 1.00 89.69 896 LEU A C 1
ATOM 6983 O O . LEU A 1 896 ? 33.816 15.761 -39.179 1.00 89.69 896 LEU A O 1
ATOM 6987 N N . GLY A 1 897 ? 32.426 16.769 -40.642 1.00 91.12 897 GLY A N 1
ATOM 6988 C CA . GLY A 1 897 ? 31.199 16.070 -40.253 1.00 91.12 897 GLY A CA 1
ATOM 6989 C C . GLY A 1 897 ? 29.964 16.944 -40.456 1.00 91.12 897 GLY A C 1
ATOM 6990 O O . GLY A 1 897 ? 29.983 17.863 -41.279 1.00 91.12 897 GLY A O 1
ATOM 6991 N N . ARG A 1 898 ? 28.889 16.668 -39.715 1.00 94.25 898 ARG A N 1
ATOM 6992 C CA . ARG A 1 898 ? 27.604 17.382 -39.799 1.00 94.25 898 ARG A CA 1
ATOM 6993 C C . ARG A 1 898 ? 26.887 17.420 -38.458 1.00 94.25 898 ARG A C 1
ATOM 6995 O O . ARG A 1 898 ? 27.195 16.670 -37.535 1.00 94.25 898 ARG A O 1
ATOM 7002 N N . THR A 1 899 ? 25.909 18.314 -38.382 1.00 96.88 899 THR A N 1
ATOM 7003 C CA . THR A 1 899 ? 24.957 18.400 -37.277 1.00 96.88 899 THR A CA 1
ATOM 7004 C C . THR A 1 899 ? 23.724 17.552 -37.546 1.00 96.88 899 THR A C 1
ATOM 7006 O O . THR A 1 899 ? 23.308 17.397 -38.695 1.00 96.88 899 THR A O 1
ATOM 7009 N N . GLY A 1 900 ? 23.137 17.040 -36.470 1.00 96.94 900 GLY A N 1
ATOM 7010 C CA . GLY A 1 900 ? 21.898 16.281 -36.479 1.00 96.94 900 GLY A CA 1
ATOM 7011 C C . GLY A 1 900 ? 20.716 17.104 -35.989 1.00 96.94 900 GLY A C 1
ATOM 7012 O O . GLY A 1 900 ? 20.505 18.246 -36.408 1.00 96.94 900 GLY A O 1
ATOM 7013 N N . GLU A 1 901 ? 19.939 16.518 -35.087 1.00 97.69 901 GLU A N 1
ATOM 7014 C CA . GLU A 1 901 ? 18.837 17.164 -34.387 1.00 97.69 901 GLU A CA 1
ATOM 7015 C C . GLU A 1 901 ? 19.290 18.332 -33.504 1.00 97.69 901 GLU A C 1
ATOM 7017 O O . GLU A 1 901 ? 20.377 18.327 -32.908 1.00 97.69 901 GLU A O 1
ATOM 7022 N N . LYS A 1 902 ? 18.411 19.333 -33.388 1.00 98.06 902 LYS A N 1
ATOM 7023 C CA . LYS A 1 902 ? 18.563 20.416 -32.419 1.00 98.06 902 LYS A CA 1
ATOM 7024 C C . LYS A 1 902 ? 18.266 19.867 -31.023 1.00 98.06 902 LYS A C 1
ATOM 7026 O O . LYS A 1 902 ? 17.328 19.093 -30.858 1.00 98.06 902 LYS A O 1
ATOM 7031 N N . LEU A 1 903 ? 19.013 20.303 -30.007 1.00 98.25 903 LEU A N 1
ATOM 7032 C CA . LEU A 1 903 ? 18.825 19.820 -28.630 1.00 98.25 903 LEU A CA 1
ATOM 7033 C C . LEU A 1 903 ? 17.392 20.043 -28.107 1.00 98.25 903 LEU A C 1
ATOM 7035 O O . LEU A 1 903 ? 16.878 19.221 -27.357 1.00 98.25 903 LEU A O 1
ATOM 7039 N N . ASP A 1 904 ? 16.741 21.130 -28.525 1.00 98.06 904 ASP A N 1
ATOM 7040 C CA . ASP A 1 904 ? 15.350 21.425 -28.155 1.00 98.06 904 ASP A CA 1
ATOM 7041 C C . ASP A 1 904 ? 14.373 20.337 -28.635 1.00 98.06 904 ASP A C 1
ATOM 7043 O O . ASP A 1 904 ? 13.451 19.968 -27.906 1.00 98.06 904 ASP A O 1
ATOM 7047 N N . ASP A 1 905 ? 14.588 19.799 -29.841 1.00 98.31 905 ASP A N 1
ATOM 7048 C CA . ASP A 1 905 ? 13.761 18.722 -30.392 1.00 98.31 905 ASP A CA 1
ATOM 7049 C C . ASP A 1 905 ? 13.998 17.426 -29.604 1.00 98.31 905 ASP A C 1
ATOM 7051 O O . ASP A 1 905 ? 13.043 16.815 -29.128 1.00 98.31 905 ASP A O 1
ATOM 7055 N N . VAL A 1 906 ? 15.266 17.093 -29.340 1.00 98.38 906 VAL A N 1
ATOM 7056 C CA . VAL A 1 906 ? 15.676 15.933 -28.528 1.00 98.38 906 VAL A CA 1
ATOM 7057 C C . VAL A 1 906 ? 15.003 15.953 -27.146 1.00 98.38 906 VAL A C 1
ATOM 7059 O O . VAL A 1 906 ? 14.424 14.959 -26.708 1.00 98.38 906 VAL A O 1
ATOM 7062 N N . ILE A 1 907 ? 15.018 17.101 -26.458 1.00 98.62 907 ILE A N 1
ATOM 7063 C CA . ILE A 1 907 ? 14.379 17.272 -25.142 1.00 98.62 907 ILE A CA 1
ATOM 7064 C C . ILE A 1 907 ? 12.861 17.099 -25.239 1.00 98.62 907 ILE A C 1
ATOM 7066 O O . ILE A 1 907 ? 12.254 16.410 -24.414 1.00 98.62 907 ILE A O 1
ATOM 7070 N N . LYS A 1 908 ? 12.232 17.712 -26.247 1.00 98.56 908 LYS A N 1
ATOM 7071 C CA . LYS A 1 908 ? 10.787 17.599 -26.475 1.00 98.56 908 LYS A CA 1
ATOM 7072 C C . LYS A 1 908 ? 10.372 16.148 -26.708 1.00 98.56 908 LYS A C 1
ATOM 7074 O O . LYS A 1 908 ? 9.327 15.724 -26.218 1.00 98.56 908 LYS A O 1
ATOM 7079 N N . GLU A 1 909 ? 11.180 15.395 -27.437 1.00 98.38 909 GLU A N 1
ATOM 7080 C CA . GLU A 1 909 ? 10.950 13.991 -27.750 1.00 98.38 909 GLU A CA 1
ATOM 7081 C C . GLU A 1 909 ? 11.072 13.078 -26.521 1.00 98.38 909 GLU A C 1
ATOM 7083 O O . GLU A 1 909 ? 10.181 12.256 -26.293 1.00 98.38 909 GLU A O 1
ATOM 7088 N N . ILE A 1 910 ? 12.084 13.286 -25.668 1.00 98.25 910 ILE A N 1
ATOM 7089 C CA . ILE A 1 910 ? 12.213 12.597 -24.367 1.00 98.25 910 ILE A CA 1
ATOM 7090 C C . ILE A 1 910 ? 11.002 12.893 -23.478 1.00 98.25 910 ILE A C 1
ATOM 7092 O O . ILE A 1 910 ? 10.405 11.986 -22.893 1.00 98.25 910 ILE A O 1
ATOM 7096 N N . ASN A 1 911 ? 10.610 14.165 -23.394 1.00 98.31 911 ASN A N 1
ATOM 7097 C CA . ASN A 1 911 ? 9.477 14.594 -22.578 1.00 98.31 911 ASN A CA 1
ATOM 7098 C C . ASN A 1 911 ? 8.171 13.971 -23.063 1.00 98.31 911 ASN A C 1
ATOM 7100 O O . ASN A 1 911 ? 7.392 13.475 -22.255 1.00 98.31 911 ASN A O 1
ATOM 7104 N N . ARG A 1 912 ? 7.956 13.933 -24.382 1.00 98.00 912 ARG A N 1
ATOM 7105 C CA . ARG A 1 912 ? 6.795 13.266 -24.970 1.00 98.00 912 ARG A CA 1
ATOM 7106 C C . ARG A 1 912 ? 6.756 11.789 -24.586 1.00 98.00 912 ARG A C 1
ATOM 7108 O O . ARG A 1 912 ? 5.720 11.308 -24.141 1.00 98.00 912 ARG A O 1
ATOM 7115 N N . PHE A 1 913 ? 7.871 11.077 -24.736 1.00 97.50 913 PHE A N 1
ATOM 7116 C CA . PHE A 1 913 ? 7.918 9.655 -24.407 1.00 97.50 913 PHE A CA 1
ATOM 7117 C C . PHE A 1 913 ? 7.638 9.396 -22.922 1.00 97.50 913 PHE A C 1
ATOM 7119 O O . PHE A 1 913 ? 6.848 8.514 -22.602 1.00 97.50 913 PHE A O 1
ATOM 7126 N N . THR A 1 914 ? 8.257 10.167 -22.027 1.00 95.38 914 THR A N 1
ATOM 7127 C CA . THR A 1 914 ? 8.109 10.005 -20.568 1.00 95.38 914 THR A CA 1
ATOM 7128 C C . THR A 1 914 ? 6.736 10.429 -20.040 1.00 95.38 914 THR A C 1
ATOM 7130 O O . THR A 1 914 ? 6.269 9.850 -19.063 1.00 95.38 914 THR A O 1
ATOM 7133 N N . ASP A 1 915 ? 6.059 11.378 -20.696 1.00 94.19 915 ASP A N 1
ATOM 7134 C CA . ASP A 1 915 ? 4.652 11.701 -20.419 1.00 94.19 915 ASP A CA 1
ATOM 7135 C C . ASP A 1 915 ? 3.719 10.538 -20.827 1.00 94.19 915 ASP A C 1
ATOM 7137 O O . ASP A 1 915 ? 2.759 10.232 -20.121 1.00 94.19 915 ASP A O 1
ATOM 7141 N N . GLU A 1 916 ? 3.997 9.882 -21.960 1.00 94.31 916 GLU A N 1
ATOM 7142 C CA . GLU A 1 916 ? 3.204 8.756 -22.481 1.00 94.31 916 GLU A CA 1
ATOM 7143 C C . GLU A 1 916 ? 3.506 7.424 -21.760 1.00 94.31 916 GLU A C 1
ATOM 7145 O O . GLU A 1 916 ? 2.651 6.539 -21.710 1.00 94.31 916 GLU A O 1
ATOM 7150 N N . ASN A 1 917 ? 4.710 7.275 -21.195 1.00 93.44 917 ASN A N 1
ATOM 7151 C CA . ASN A 1 917 ? 5.236 6.023 -20.643 1.00 93.44 917 ASN A CA 1
ATOM 7152 C C . ASN A 1 917 ? 5.881 6.239 -19.256 1.00 93.44 917 ASN A C 1
ATOM 7154 O O . ASN A 1 917 ? 7.107 6.153 -19.128 1.00 93.44 917 ASN A O 1
ATOM 7158 N N . PRO A 1 918 ? 5.085 6.520 -18.206 1.00 91.31 918 PRO A N 1
ATOM 7159 C CA . PRO A 1 918 ? 5.611 6.697 -16.856 1.00 91.31 918 PRO A CA 1
ATOM 7160 C C . PRO A 1 918 ? 6.216 5.393 -16.313 1.00 91.31 918 PRO A C 1
ATOM 7162 O O . PRO A 1 918 ? 5.724 4.296 -16.588 1.00 91.31 918 PRO A O 1
ATOM 7165 N N . GLY A 1 919 ? 7.276 5.532 -15.518 1.00 88.31 919 GLY A N 1
ATOM 7166 C CA . GLY A 1 919 ? 7.950 4.424 -14.832 1.00 88.31 919 GLY A CA 1
ATOM 7167 C C . GLY A 1 919 ? 9.159 3.855 -15.580 1.00 88.31 919 GLY A C 1
ATOM 7168 O O . GLY A 1 919 ? 9.750 2.879 -15.129 1.00 88.31 919 GLY A O 1
ATOM 7169 N N . GLU A 1 920 ? 9.550 4.444 -16.714 1.00 95.38 920 GLU A N 1
ATOM 7170 C CA . GLU A 1 920 ? 10.747 4.052 -17.470 1.00 95.38 920 GLU A CA 1
ATOM 7171 C C . GLU A 1 920 ? 12.018 4.742 -16.943 1.00 95.38 920 GLU A C 1
ATOM 7173 O O . GLU A 1 920 ? 11.973 5.872 -16.451 1.00 95.38 920 GLU A O 1
ATOM 7178 N N . VAL A 1 921 ? 13.172 4.078 -17.081 1.00 97.69 921 VAL A N 1
ATOM 7179 C CA . VAL A 1 921 ? 14.483 4.638 -16.707 1.00 97.69 921 VAL A CA 1
ATOM 7180 C C . VAL A 1 921 ? 15.321 4.864 -17.961 1.00 97.69 921 VAL A C 1
ATOM 7182 O O . VAL A 1 921 ? 15.634 3.917 -18.677 1.00 97.69 921 VAL A O 1
ATOM 7185 N N . ILE A 1 922 ? 15.679 6.118 -18.233 1.00 98.50 922 ILE A N 1
ATOM 7186 C CA . ILE A 1 922 ? 16.372 6.547 -19.454 1.00 98.50 922 ILE A CA 1
ATOM 7187 C C . ILE A 1 922 ? 17.738 7.126 -19.089 1.00 98.50 922 ILE A C 1
ATOM 7189 O O . ILE A 1 922 ? 17.836 8.004 -18.235 1.00 98.50 922 ILE A O 1
ATOM 7193 N N . PHE A 1 923 ? 18.785 6.671 -19.771 1.00 98.44 923 PHE A N 1
ATOM 7194 C CA . PHE A 1 923 ? 20.169 7.085 -19.579 1.00 98.44 923 PHE A CA 1
ATOM 7195 C C . PHE A 1 923 ? 20.621 7.943 -20.762 1.00 98.44 923 PHE A C 1
ATOM 7197 O O . PHE A 1 923 ? 20.687 7.477 -21.901 1.00 98.44 923 PHE A O 1
ATOM 7204 N N . LEU A 1 924 ? 20.940 9.206 -20.488 1.00 98.56 924 LEU A N 1
ATOM 7205 C CA . LEU A 1 924 ? 21.419 10.171 -21.471 1.00 98.56 924 LEU A CA 1
ATOM 7206 C C . LEU A 1 924 ? 22.886 10.478 -21.192 1.00 98.56 924 LEU A C 1
ATOM 7208 O O . LEU A 1 924 ? 23.212 11.102 -20.180 1.00 98.56 924 LEU A O 1
ATOM 7212 N N . GLN A 1 925 ? 23.770 10.057 -22.089 1.00 97.56 925 GLN A N 1
ATOM 7213 C CA . GLN A 1 925 ? 25.190 10.358 -22.010 1.00 97.56 925 GLN A CA 1
ATOM 7214 C C . GLN A 1 925 ? 25.531 11.494 -22.972 1.00 97.56 925 GLN A C 1
ATOM 7216 O O . GLN A 1 925 ? 25.523 11.308 -24.182 1.00 97.56 925 GLN A O 1
ATOM 7221 N N . PHE A 1 926 ? 25.877 12.663 -22.440 1.00 97.94 926 PHE A N 1
ATOM 7222 C CA . PHE A 1 926 ? 26.293 13.814 -23.232 1.00 97.94 926 PHE A CA 1
ATOM 7223 C C . PHE A 1 926 ? 27.817 13.911 -23.355 1.00 97.94 926 PHE A C 1
ATOM 7225 O O . PHE A 1 926 ? 28.539 13.867 -22.352 1.00 97.94 926 PHE A O 1
ATOM 7232 N N . ARG A 1 927 ? 28.306 14.103 -24.585 1.00 95.25 927 ARG A N 1
ATOM 7233 C CA . ARG A 1 927 ? 29.734 14.272 -24.920 1.00 95.25 927 ARG A CA 1
ATOM 7234 C C . ARG A 1 927 ? 29.997 15.557 -25.719 1.00 95.25 927 ARG A C 1
ATOM 7236 O O . ARG A 1 927 ? 29.067 16.275 -26.080 1.00 95.25 927 ARG A O 1
ATOM 7243 N N . TYR A 1 928 ? 31.280 15.815 -25.989 1.00 95.12 928 TYR A N 1
ATOM 7244 C CA . TYR A 1 928 ? 31.863 17.025 -26.590 1.00 95.12 928 TYR A CA 1
ATOM 7245 C C . TYR A 1 928 ? 31.770 18.276 -25.713 1.00 95.12 928 TYR A C 1
ATOM 7247 O O . TYR A 1 928 ? 32.796 18.736 -25.225 1.00 95.12 928 TYR A O 1
ATOM 7255 N N . LEU A 1 929 ? 30.576 18.811 -25.458 1.00 96.25 929 LEU A N 1
ATOM 7256 C CA . LEU A 1 929 ? 30.383 19.983 -24.588 1.00 96.25 929 LEU A CA 1
ATOM 7257 C C . LEU A 1 929 ? 31.320 21.165 -24.931 1.00 96.25 929 LEU A C 1
ATOM 7259 O O . LEU A 1 929 ? 31.906 21.801 -24.052 1.00 96.25 929 LEU A O 1
ATOM 7263 N N . LEU A 1 930 ? 31.481 21.430 -26.230 1.00 95.50 930 LEU A N 1
ATOM 7264 C CA . LEU A 1 930 ? 32.267 22.534 -26.782 1.00 95.50 930 LEU A CA 1
ATOM 7265 C C . LEU A 1 930 ? 31.500 23.229 -27.912 1.00 95.50 930 LEU A C 1
ATOM 7267 O O . LEU A 1 930 ? 30.347 22.908 -28.196 1.00 95.50 930 LEU A O 1
ATOM 7271 N N . GLY A 1 931 ? 32.061 24.284 -28.486 1.00 94.81 931 GLY A N 1
ATOM 7272 C CA . GLY A 1 931 ? 31.448 25.052 -29.561 1.00 94.81 931 GLY A CA 1
ATOM 7273 C C . GLY A 1 931 ? 32.229 24.960 -30.865 1.00 94.81 931 GLY A C 1
ATOM 7274 O O . GLY A 1 931 ? 33.454 24.879 -30.864 1.00 94.81 931 GLY A O 1
ATOM 7275 N N . VAL A 1 932 ? 31.518 25.029 -31.987 1.00 94.00 932 VAL A N 1
ATOM 7276 C CA . VAL A 1 932 ? 32.090 25.052 -33.340 1.00 94.00 932 VAL A CA 1
ATOM 7277 C C . VAL A 1 932 ? 31.421 26.173 -34.130 1.00 94.00 932 VAL A C 1
ATOM 7279 O O . VAL A 1 932 ? 30.259 26.508 -33.900 1.00 94.00 932 VAL A O 1
ATOM 7282 N N . ARG A 1 933 ? 32.144 26.800 -35.057 1.00 92.56 933 ARG A N 1
ATOM 7283 C CA . ARG A 1 933 ? 31.551 27.786 -35.972 1.00 92.56 933 ARG A CA 1
ATOM 7284 C C . ARG A 1 933 ? 30.770 27.073 -37.076 1.00 92.56 933 ARG A C 1
ATOM 7286 O O . ARG A 1 933 ? 31.219 26.047 -37.574 1.00 92.56 933 ARG A O 1
ATOM 7293 N N . ASN A 1 934 ? 29.642 27.640 -37.496 1.00 91.69 934 ASN A N 1
ATOM 7294 C CA . ASN A 1 934 ? 28.792 27.102 -38.559 1.00 91.69 934 ASN A CA 1
ATOM 7295 C C . ASN A 1 934 ? 29.557 26.915 -39.876 1.00 91.69 934 ASN A C 1
ATOM 7297 O O . ASN A 1 934 ? 29.273 25.983 -40.613 1.00 91.69 934 ASN A O 1
ATOM 7301 N N . VAL A 1 935 ? 30.556 27.760 -40.138 1.00 91.25 935 VAL A N 1
ATOM 7302 C CA . VAL A 1 935 ? 31.626 27.507 -41.107 1.00 91.25 935 VAL A CA 1
ATOM 7303 C C . VAL A 1 935 ? 32.898 27.178 -40.309 1.00 91.25 935 VAL A C 1
ATOM 7305 O O . VAL A 1 935 ? 33.482 28.102 -39.721 1.00 91.25 935 VAL A O 1
ATOM 7308 N N . PRO A 1 936 ? 33.315 25.896 -40.232 1.00 87.19 936 PRO A N 1
ATOM 7309 C CA . PRO A 1 936 ? 34.422 25.471 -39.380 1.00 87.19 936 PRO A CA 1
ATOM 7310 C C . PRO A 1 936 ? 35.705 26.245 -39.688 1.00 87.19 936 PRO A C 1
ATOM 7312 O O . PRO A 1 936 ? 36.186 26.268 -40.819 1.00 87.19 936 PRO A O 1
ATOM 7315 N N . SER A 1 937 ? 36.228 26.926 -38.675 1.00 86.12 937 SER A N 1
ATOM 7316 C CA . SER A 1 937 ? 37.436 27.745 -38.754 1.00 86.12 937 SER A CA 1
ATOM 7317 C C . SER A 1 937 ? 37.926 28.072 -37.343 1.00 86.12 937 SER A C 1
ATOM 7319 O O . SER A 1 937 ? 37.112 28.198 -36.421 1.00 86.12 937 SER A O 1
ATOM 7321 N N . TYR A 1 938 ? 39.239 28.265 -37.184 1.00 87.25 938 TYR A N 1
ATOM 7322 C CA . TYR A 1 938 ? 39.884 28.724 -35.945 1.00 87.25 938 TYR A CA 1
ATOM 7323 C C . TYR A 1 938 ? 39.707 27.805 -34.717 1.00 87.25 938 TYR A C 1
ATOM 7325 O O . TYR A 1 938 ? 39.772 28.291 -33.587 1.00 87.25 938 TYR A O 1
ATOM 7333 N N . GLY A 1 939 ? 39.480 26.502 -34.918 1.00 90.12 939 GLY A N 1
ATOM 7334 C CA . GLY A 1 939 ? 39.407 25.519 -33.829 1.00 90.12 939 GLY A CA 1
ATOM 7335 C C . GLY A 1 939 ? 38.192 25.643 -32.902 1.00 90.12 939 GLY A C 1
ATOM 7336 O O . GLY A 1 939 ? 37.272 26.431 -33.171 1.00 90.12 939 GLY A O 1
ATOM 7337 N N . PRO A 1 940 ? 38.164 24.840 -31.820 1.00 94.00 940 PRO A N 1
ATOM 7338 C CA . PRO A 1 940 ? 37.016 24.733 -30.930 1.00 94.00 940 PRO A CA 1
ATOM 7339 C C . PRO A 1 940 ? 36.835 25.988 -30.070 1.00 94.00 940 PRO A C 1
ATOM 7341 O O . PRO A 1 940 ? 37.789 26.655 -29.670 1.00 94.00 940 PRO A O 1
ATOM 7344 N N . ILE A 1 941 ? 35.582 26.278 -29.737 1.00 94.12 941 ILE A N 1
ATOM 7345 C CA . ILE A 1 941 ? 35.179 27.285 -28.756 1.00 94.12 941 ILE A CA 1
ATOM 7346 C C . ILE A 1 941 ? 34.881 26.542 -27.454 1.00 94.12 941 ILE A C 1
ATOM 7348 O O . ILE A 1 941 ? 33.789 26.003 -27.276 1.00 94.12 941 ILE A O 1
ATOM 7352 N N . TYR A 1 942 ? 35.848 26.478 -26.543 1.00 96.12 942 TYR A N 1
ATOM 7353 C CA . TYR A 1 942 ? 35.613 25.885 -25.226 1.00 96.12 942 TYR A CA 1
ATOM 7354 C C . TYR A 1 942 ? 34.549 26.687 -24.467 1.00 96.12 942 TYR A C 1
ATOM 7356 O O . TYR A 1 942 ? 34.524 27.917 -24.518 1.00 96.12 942 TYR A O 1
ATOM 7364 N N . TRP A 1 943 ? 33.619 25.989 -23.815 1.00 96.50 943 TRP A N 1
ATOM 7365 C CA . TRP A 1 943 ? 32.514 26.643 -23.120 1.00 96.50 943 TRP A CA 1
ATOM 7366 C C . TRP A 1 943 ? 32.988 27.314 -21.837 1.00 96.50 943 TRP A C 1
ATOM 7368 O O . TRP A 1 943 ? 33.500 26.653 -20.935 1.00 96.50 943 TRP A O 1
ATOM 7378 N N . ASP A 1 944 ? 32.724 28.612 -21.727 1.00 94.75 944 ASP A N 1
ATOM 7379 C CA . ASP A 1 944 ? 32.758 29.311 -20.449 1.00 94.75 944 ASP A CA 1
ATOM 7380 C C . ASP A 1 944 ? 31.553 28.920 -19.565 1.00 94.75 944 ASP A C 1
ATOM 7382 O O . ASP A 1 944 ? 30.636 28.191 -19.972 1.00 94.75 944 ASP A O 1
ATOM 7386 N N . GLU A 1 945 ? 31.525 29.424 -18.327 1.00 95.12 945 GLU A N 1
ATOM 7387 C CA . GLU A 1 945 ? 30.403 29.176 -17.413 1.00 95.12 945 GLU A CA 1
ATOM 7388 C C . GLU A 1 945 ? 29.055 29.649 -17.986 1.00 95.12 945 GLU A C 1
ATOM 7390 O O . GLU A 1 945 ? 28.028 29.048 -17.678 1.00 95.12 945 GLU A O 1
ATOM 7395 N N . GLY A 1 946 ? 29.040 30.684 -18.832 1.00 95.56 946 GLY A N 1
ATOM 7396 C CA . GLY A 1 946 ? 27.828 31.239 -19.430 1.00 95.56 946 GLY A CA 1
ATOM 7397 C C . GLY A 1 946 ? 27.187 30.303 -20.453 1.00 95.56 946 GLY A C 1
ATOM 7398 O O . GLY A 1 946 ? 25.983 30.048 -20.377 1.00 95.56 946 GLY A O 1
ATOM 7399 N N . ILE A 1 947 ? 27.975 29.755 -21.384 1.00 96.56 947 ILE A N 1
ATOM 7400 C CA . ILE A 1 947 ? 27.493 28.765 -22.360 1.00 96.56 947 ILE A CA 1
ATOM 7401 C C . ILE A 1 947 ? 27.064 27.483 -21.643 1.00 96.56 947 ILE A C 1
ATOM 7403 O O . ILE A 1 947 ? 25.969 26.977 -21.892 1.00 96.56 947 ILE A O 1
ATOM 7407 N N . LYS A 1 948 ? 27.875 27.001 -20.693 1.00 95.88 948 LYS A N 1
ATOM 7408 C CA . LYS A 1 948 ? 27.550 25.815 -19.892 1.00 95.88 948 LYS A CA 1
ATOM 7409 C C . LYS A 1 948 ? 26.254 25.992 -19.098 1.00 95.88 948 LYS A C 1
ATOM 7411 O O . LYS A 1 948 ? 25.439 25.077 -19.068 1.00 95.88 948 LYS A O 1
ATOM 7416 N N . ASN A 1 949 ? 26.025 27.152 -18.479 1.00 96.88 949 ASN A N 1
ATOM 7417 C CA . ASN A 1 949 ? 24.786 27.409 -17.738 1.00 96.88 949 ASN A CA 1
ATOM 7418 C C . ASN A 1 949 ? 23.562 27.424 -18.663 1.00 96.88 949 ASN A C 1
ATOM 7420 O O . ASN A 1 949 ? 22.568 26.794 -18.331 1.00 96.88 949 ASN A O 1
ATOM 7424 N N . LYS A 1 950 ? 23.657 28.027 -19.857 1.00 97.50 950 LYS A N 1
ATOM 7425 C CA . LYS A 1 950 ? 22.580 27.958 -20.862 1.00 97.50 950 LYS A CA 1
ATOM 7426 C C . LYS A 1 950 ? 22.294 26.525 -21.314 1.00 97.50 950 LYS A C 1
ATOM 7428 O O . LYS A 1 950 ? 21.138 26.168 -21.515 1.00 97.50 950 LYS A O 1
ATOM 7433 N N . PHE A 1 951 ? 23.328 25.696 -21.460 1.00 97.75 951 PHE A N 1
ATOM 7434 C CA . PHE A 1 951 ? 23.154 24.270 -21.735 1.00 97.75 951 PHE A CA 1
ATOM 7435 C C . PHE A 1 951 ? 22.462 23.550 -20.565 1.00 97.75 951 PHE A C 1
ATOM 7437 O O . PHE A 1 951 ? 21.558 22.751 -20.781 1.00 97.75 951 PHE A O 1
ATOM 7444 N N . PHE A 1 952 ? 22.820 23.866 -19.317 1.00 98.00 952 PHE A N 1
ATOM 7445 C CA . PHE A 1 952 ? 22.158 23.297 -18.138 1.00 98.00 952 PHE A CA 1
ATOM 7446 C C . PHE A 1 952 ? 20.698 23.723 -18.044 1.00 98.00 952 PHE A C 1
ATOM 7448 O O . PHE A 1 952 ? 19.859 22.889 -17.723 1.00 98.00 952 PHE A O 1
ATOM 7455 N N . ASP A 1 953 ? 20.381 24.978 -18.360 1.00 97.81 953 ASP A N 1
ATOM 7456 C CA . ASP A 1 953 ? 19.003 25.463 -18.407 1.00 97.81 953 ASP A CA 1
ATOM 7457 C C . ASP A 1 953 ? 18.172 24.649 -19.407 1.00 97.81 953 ASP A C 1
ATOM 7459 O O . ASP A 1 953 ? 17.057 24.253 -19.079 1.00 97.81 953 ASP A O 1
ATOM 7463 N N . LYS A 1 954 ? 18.752 24.287 -20.563 1.00 97.94 954 LYS A N 1
ATOM 7464 C CA . LYS A 1 954 ? 18.129 23.349 -21.509 1.00 97.94 954 LYS A CA 1
ATOM 7465 C C . LYS A 1 954 ? 17.918 21.968 -20.904 1.00 97.94 954 LYS A C 1
ATOM 7467 O O . LYS A 1 954 ? 16.804 21.461 -20.920 1.00 97.94 954 LYS A O 1
ATOM 7472 N N . LEU A 1 955 ? 18.942 21.366 -20.303 1.00 98.12 955 LEU A N 1
ATOM 7473 C CA . LEU A 1 955 ? 18.795 20.058 -19.651 1.00 98.12 955 LEU A CA 1
ATOM 7474 C C . LEU A 1 955 ? 17.740 20.073 -18.531 1.00 98.12 955 LEU A C 1
ATOM 7476 O O . LEU A 1 955 ? 17.071 19.065 -18.302 1.00 98.12 955 LEU A O 1
ATOM 7480 N N . LYS A 1 956 ? 17.531 21.219 -17.871 1.00 97.25 956 LYS A N 1
ATOM 7481 C CA . LYS A 1 956 ? 16.481 21.398 -16.861 1.00 97.25 956 LYS A CA 1
ATOM 7482 C C . LYS A 1 956 ? 15.054 21.419 -17.424 1.00 97.25 956 LYS A C 1
ATOM 7484 O O . LYS A 1 956 ? 14.100 21.345 -16.644 1.00 97.25 956 LYS A O 1
ATOM 7489 N N . GLU A 1 957 ? 14.879 21.459 -18.739 1.00 98.00 957 GLU A N 1
ATOM 7490 C CA . GLU A 1 957 ? 13.577 21.294 -19.391 1.00 98.00 957 GLU A CA 1
ATOM 7491 C C . GLU A 1 957 ? 13.168 19.809 -19.516 1.00 98.00 957 GLU A C 1
ATOM 7493 O O . GLU A 1 957 ? 11.993 19.517 -19.739 1.00 98.00 957 GLU A O 1
ATOM 7498 N N . ILE A 1 958 ? 14.095 18.856 -19.333 1.00 98.19 958 ILE A N 1
ATOM 7499 C CA . ILE A 1 958 ? 13.807 17.409 -19.378 1.00 98.19 958 ILE A CA 1
ATOM 7500 C C . ILE A 1 958 ? 12.983 16.996 -18.151 1.00 98.19 958 ILE A C 1
ATOM 7502 O O . ILE A 1 958 ? 13.429 17.158 -17.025 1.00 98.19 958 ILE A O 1
ATOM 7506 N N . LYS A 1 959 ? 11.791 16.438 -18.312 1.00 94.19 959 LYS A N 1
ATOM 7507 C CA . LYS A 1 959 ? 10.942 15.988 -17.200 1.00 94.19 959 LYS A CA 1
ATOM 7508 C C . LYS A 1 959 ? 11.506 14.733 -16.526 1.00 94.19 959 LYS A C 1
ATOM 7510 O O . LYS A 1 959 ? 12.331 14.024 -17.091 1.00 94.19 959 LYS A O 1
ATOM 7515 N N . ASN A 1 960 ? 11.045 14.464 -15.303 1.00 95.50 960 ASN A N 1
ATOM 7516 C CA . ASN A 1 960 ? 11.382 13.263 -14.527 1.00 95.50 960 ASN A CA 1
ATOM 7517 C C . ASN A 1 960 ? 12.897 13.048 -14.318 1.00 95.50 960 ASN A C 1
ATOM 7519 O O . ASN A 1 960 ? 13.364 11.915 -14.202 1.00 95.50 960 ASN A O 1
ATOM 7523 N N . ARG A 1 961 ? 13.688 14.129 -14.250 1.00 96.06 961 ARG A N 1
ATOM 7524 C CA . ARG A 1 961 ? 15.076 14.044 -13.768 1.00 96.06 961 ARG A CA 1
ATOM 7525 C C . ARG A 1 961 ? 15.089 13.549 -12.329 1.00 96.06 961 ARG A C 1
ATOM 7527 O O . ARG A 1 961 ? 14.191 13.863 -11.558 1.00 96.06 961 ARG A O 1
ATOM 7534 N N . CYS A 1 962 ? 16.143 12.843 -11.948 1.00 90.88 962 CYS A N 1
ATOM 7535 C CA . CYS A 1 962 ? 16.326 12.397 -10.570 1.00 90.88 962 CYS A CA 1
ATOM 7536 C C . CYS A 1 962 ? 17.473 13.168 -9.931 1.00 90.88 962 CYS A C 1
ATOM 7538 O O . CYS A 1 962 ? 18.622 12.817 -10.192 1.00 90.88 962 CYS A O 1
ATOM 7540 N N . PRO A 1 963 ? 17.207 14.230 -9.152 1.00 91.69 963 PRO A N 1
ATOM 7541 C CA . PRO A 1 963 ? 18.242 14.965 -8.438 1.00 91.69 963 PRO A CA 1
ATOM 7542 C C . PRO A 1 963 ? 18.735 14.216 -7.196 1.00 91.69 963 PRO A C 1
ATOM 7544 O O . PRO A 1 963 ? 18.031 13.385 -6.628 1.00 91.69 963 PRO A O 1
ATOM 7547 N N . GLY A 1 964 ? 19.943 14.557 -6.746 1.00 86.69 964 GLY A N 1
ATOM 7548 C CA . GLY A 1 964 ? 20.447 14.164 -5.428 1.00 86.69 964 GLY A CA 1
ATOM 7549 C C . GLY A 1 964 ? 20.868 12.701 -5.291 1.00 86.69 964 GLY A C 1
ATOM 7550 O O . GLY A 1 964 ? 21.046 12.238 -4.167 1.00 86.69 964 GLY A O 1
ATOM 7551 N N . LEU A 1 965 ? 21.037 11.965 -6.392 1.00 86.12 965 LEU A N 1
ATOM 7552 C CA . LEU A 1 965 ? 21.458 10.571 -6.311 1.00 86.12 965 LEU A CA 1
ATOM 7553 C C . LEU A 1 965 ? 22.937 10.452 -5.915 1.00 86.12 965 LEU A C 1
ATOM 7555 O O . LEU A 1 965 ? 23.780 11.274 -6.289 1.00 86.12 965 LEU A O 1
ATOM 7559 N N . GLY A 1 966 ? 23.241 9.408 -5.142 1.00 83.69 966 GLY A N 1
ATOM 7560 C CA . GLY A 1 966 ? 24.596 9.086 -4.703 1.00 83.69 966 GLY A CA 1
ATOM 7561 C C . GLY A 1 966 ? 25.513 8.626 -5.842 1.00 83.69 966 GLY A C 1
ATOM 7562 O O . GLY A 1 966 ? 25.099 8.451 -6.986 1.00 83.69 966 GLY A O 1
ATOM 7563 N N . LYS A 1 967 ? 26.792 8.414 -5.517 1.00 85.69 967 LYS A N 1
ATOM 7564 C CA . LYS A 1 967 ? 27.748 7.767 -6.430 1.00 85.69 967 LYS A CA 1
ATOM 7565 C C . LYS A 1 967 ? 27.469 6.263 -6.554 1.00 85.69 967 LYS A C 1
ATOM 7567 O O . LYS A 1 967 ? 26.752 5.698 -5.732 1.00 85.69 967 LYS A O 1
ATOM 7572 N N . SER A 1 968 ? 28.091 5.631 -7.549 1.00 88.75 968 SER A N 1
ATOM 7573 C CA . SER A 1 968 ? 27.996 4.193 -7.839 1.00 88.75 968 SER A CA 1
ATOM 7574 C C . SER A 1 968 ? 26.587 3.745 -8.244 1.00 88.75 968 SER A C 1
ATOM 7576 O O . SER A 1 968 ? 26.081 2.707 -7.805 1.00 88.75 968 SER A O 1
ATOM 7578 N N . LEU A 1 969 ? 25.963 4.534 -9.126 1.00 90.25 969 LEU A N 1
ATOM 7579 C CA . LEU A 1 969 ? 24.594 4.331 -9.617 1.00 90.25 969 LEU A CA 1
ATOM 7580 C C . LEU A 1 969 ? 24.360 2.972 -10.281 1.00 90.25 969 LEU A C 1
ATOM 7582 O O . LEU A 1 969 ? 23.234 2.485 -10.299 1.00 90.25 969 LEU A O 1
ATOM 7586 N N . GLN A 1 970 ? 25.409 2.317 -10.783 1.00 93.25 970 GLN A N 1
ATOM 7587 C CA . GLN A 1 970 ? 25.304 0.967 -11.334 1.00 93.25 970 GLN A CA 1
ATOM 7588 C C . GLN A 1 970 ? 24.830 -0.066 -10.298 1.00 93.25 970 GLN A C 1
ATOM 7590 O O . GLN A 1 970 ? 24.320 -1.121 -10.669 1.00 93.25 970 GLN A O 1
ATOM 7595 N N . THR A 1 971 ? 24.995 0.225 -9.004 1.00 92.31 971 THR A N 1
ATOM 7596 C CA . THR A 1 971 ? 24.572 -0.657 -7.908 1.00 92.31 971 THR A CA 1
ATOM 7597 C C . THR A 1 971 ? 23.181 -0.330 -7.364 1.00 92.31 971 THR A C 1
ATOM 7599 O O . THR A 1 971 ? 22.646 -1.119 -6.590 1.00 92.31 971 THR A O 1
ATOM 7602 N N . SER A 1 972 ? 22.579 0.790 -7.777 1.00 92.25 972 SER A N 1
ATOM 7603 C CA . SER A 1 972 ? 21.205 1.145 -7.415 1.00 92.25 972 SER A CA 1
ATOM 7604 C C . SER A 1 972 ? 20.222 0.129 -7.985 1.00 92.25 972 SER A C 1
ATOM 7606 O O . SER A 1 972 ? 20.399 -0.328 -9.119 1.00 92.25 972 SER A O 1
ATOM 7608 N N . LYS A 1 973 ? 19.181 -0.215 -7.219 1.00 93.56 973 LYS A N 1
ATOM 7609 C CA . LYS A 1 973 ? 18.081 -1.031 -7.732 1.00 93.56 973 LYS A CA 1
ATOM 7610 C C . LYS A 1 973 ? 17.331 -0.253 -8.805 1.00 93.56 973 LYS A C 1
ATOM 7612 O O . LYS A 1 973 ? 17.100 0.949 -8.673 1.00 93.56 973 LYS A O 1
ATOM 7617 N N . ILE A 1 974 ? 16.944 -0.937 -9.875 1.00 93.62 974 ILE A N 1
ATOM 7618 C CA . ILE A 1 974 ? 16.185 -0.298 -10.946 1.00 93.62 974 ILE A CA 1
ATOM 7619 C C . ILE A 1 974 ? 14.776 0.073 -10.479 1.00 93.62 974 ILE A C 1
ATOM 7621 O O . ILE A 1 974 ? 14.275 1.103 -10.909 1.00 93.62 974 ILE A O 1
ATOM 7625 N N . GLY A 1 975 ? 14.170 -0.703 -9.568 1.00 91.19 975 GLY A N 1
ATOM 7626 C CA . GLY A 1 975 ? 12.868 -0.402 -8.969 1.00 91.19 975 GLY A CA 1
ATOM 7627 C C . GLY A 1 975 ? 12.843 0.985 -8.334 1.00 91.19 975 GLY A C 1
ATOM 7628 O O . GLY A 1 975 ? 12.023 1.806 -8.723 1.00 91.19 975 GLY A O 1
ATOM 7629 N N . ASP A 1 976 ? 13.833 1.291 -7.492 1.00 93.62 976 ASP A N 1
ATOM 7630 C CA . ASP A 1 976 ? 13.971 2.594 -6.831 1.00 93.62 976 ASP A CA 1
ATOM 7631 C C . ASP A 1 976 ? 14.031 3.757 -7.836 1.00 93.62 976 ASP A C 1
ATOM 7633 O O . ASP A 1 976 ? 13.540 4.849 -7.561 1.00 93.62 976 ASP A O 1
ATOM 7637 N N . LEU A 1 977 ? 14.645 3.539 -9.007 1.00 93.88 977 LEU A N 1
ATOM 7638 C CA . LEU A 1 977 ? 14.714 4.524 -10.090 1.00 93.88 977 LEU A CA 1
ATOM 7639 C C . LEU A 1 977 ? 13.390 4.611 -10.865 1.00 93.88 977 LEU A C 1
ATOM 7641 O O . LEU A 1 977 ? 12.965 5.706 -11.226 1.00 93.88 977 LEU A O 1
ATOM 7645 N N . MET A 1 978 ? 12.719 3.485 -11.105 1.00 92.31 978 MET A N 1
ATOM 7646 C CA . MET A 1 978 ? 11.397 3.433 -11.741 1.00 92.31 978 MET A CA 1
ATOM 7647 C C . MET A 1 978 ? 10.312 4.101 -10.874 1.00 92.31 978 MET A C 1
ATOM 7649 O O . MET A 1 978 ? 9.369 4.676 -11.418 1.00 92.31 978 MET A O 1
ATOM 7653 N N . ASP A 1 979 ? 10.474 4.076 -9.549 1.00 90.50 979 ASP A N 1
ATOM 7654 C CA . ASP A 1 979 ? 9.519 4.606 -8.566 1.00 90.50 979 ASP A CA 1
ATOM 7655 C C . ASP A 1 979 ? 9.717 6.112 -8.290 1.00 90.50 979 ASP A C 1
ATOM 7657 O O . ASP A 1 979 ? 8.824 6.785 -7.764 1.00 90.50 979 ASP A O 1
ATOM 7661 N N . LYS A 1 980 ? 10.842 6.703 -8.732 1.00 88.81 980 LYS A N 1
ATOM 7662 C CA . LYS A 1 980 ? 11.074 8.156 -8.634 1.00 88.81 980 LYS A CA 1
ATOM 7663 C C . LYS A 1 980 ? 10.012 8.972 -9.384 1.00 88.81 980 LYS A C 1
ATOM 7665 O O . LYS A 1 980 ? 9.319 8.504 -10.289 1.00 88.81 980 LYS A O 1
ATOM 7670 N N . ASN A 1 981 ? 9.941 10.254 -9.014 1.00 87.81 981 ASN A N 1
ATOM 7671 C CA . ASN A 1 981 ? 9.079 11.262 -9.635 1.00 87.81 981 ASN A CA 1
ATOM 7672 C C . ASN A 1 981 ? 7.583 10.900 -9.594 1.00 87.81 981 ASN A C 1
ATOM 7674 O O . ASN A 1 981 ? 6.885 11.074 -10.587 1.00 87.81 981 ASN A O 1
ATOM 7678 N N . ASP A 1 982 ? 7.082 10.406 -8.458 1.00 85.56 982 ASP A N 1
ATOM 7679 C CA . ASP A 1 982 ? 5.710 9.892 -8.303 1.00 85.56 982 ASP A CA 1
ATOM 7680 C C . ASP A 1 982 ? 5.427 8.664 -9.192 1.00 85.56 982 ASP A C 1
ATOM 7682 O O . ASP A 1 982 ? 4.415 8.628 -9.897 1.00 85.56 982 ASP A O 1
ATOM 7686 N N . ASN A 1 983 ? 6.321 7.666 -9.212 1.00 82.88 983 ASN A N 1
ATOM 7687 C CA . ASN A 1 983 ? 6.248 6.513 -10.124 1.00 82.88 983 ASN A CA 1
ATOM 7688 C C . ASN A 1 983 ? 6.284 6.881 -11.621 1.00 82.88 983 ASN A C 1
ATOM 7690 O O . ASN A 1 983 ? 5.826 6.115 -12.473 1.00 82.88 983 ASN A O 1
ATOM 7694 N N . LYS A 1 984 ? 6.816 8.060 -11.970 1.00 89.56 984 LYS A N 1
ATOM 7695 C CA . LYS A 1 984 ? 6.991 8.484 -13.370 1.00 89.56 984 LYS A CA 1
ATOM 7696 C C . LYS A 1 984 ? 8.338 8.061 -13.949 1.00 89.56 984 LYS A C 1
ATOM 7698 O O . LYS A 1 984 ? 8.569 8.285 -15.136 1.00 89.56 984 LYS A O 1
ATOM 7703 N N . GLY A 1 985 ? 9.180 7.384 -13.172 1.00 92.75 985 GLY A N 1
ATOM 7704 C CA . GLY A 1 985 ? 10.477 6.889 -13.613 1.00 92.75 985 GLY A CA 1
ATOM 7705 C C . GLY A 1 985 ? 11.570 7.945 -13.518 1.00 92.75 985 GLY A C 1
ATOM 7706 O O . GLY A 1 985 ? 11.427 8.961 -12.831 1.00 92.75 985 GLY A O 1
ATOM 7707 N N . CYS A 1 986 ? 12.683 7.699 -14.205 1.00 96.00 986 CYS A N 1
ATOM 7708 C CA . CYS A 1 986 ? 13.904 8.467 -14.011 1.00 96.00 986 CYS A CA 1
ATOM 7709 C C . CYS A 1 986 ? 14.650 8.733 -15.316 1.00 96.00 986 CYS A C 1
ATOM 7711 O O . CYS A 1 986 ? 15.038 7.804 -16.019 1.00 96.00 986 CYS A O 1
ATOM 7713 N N . VAL A 1 987 ? 14.923 10.005 -15.607 1.00 98.31 987 VAL A N 1
ATOM 7714 C CA . VAL A 1 987 ? 15.845 10.408 -16.673 1.00 98.31 987 VAL A CA 1
ATOM 7715 C C . VAL A 1 987 ? 17.182 10.797 -16.050 1.00 98.31 987 VAL A C 1
ATOM 7717 O O . VAL A 1 987 ? 17.303 11.817 -15.367 1.00 98.31 987 VAL A O 1
ATOM 7720 N N . LEU A 1 988 ? 18.189 9.954 -16.268 1.00 98.06 988 LEU A N 1
ATOM 7721 C CA . LEU A 1 988 ? 19.542 10.100 -15.748 1.00 98.06 988 LEU A CA 1
ATOM 7722 C C . LEU A 1 988 ? 20.431 10.779 -16.784 1.00 98.06 988 LEU A C 1
ATOM 7724 O O . LEU A 1 988 ? 20.613 10.274 -17.890 1.00 98.06 988 LEU A O 1
ATOM 7728 N N . ILE A 1 989 ? 21.001 11.922 -16.409 1.00 98.44 989 ILE A N 1
ATOM 7729 C CA . ILE A 1 989 ? 21.813 12.750 -17.299 1.00 98.44 989 ILE A CA 1
ATOM 7730 C C . ILE A 1 989 ? 23.271 12.684 -16.861 1.00 98.44 989 ILE A C 1
ATOM 7732 O O . ILE A 1 989 ? 23.625 13.176 -15.789 1.00 98.44 989 ILE A O 1
ATOM 7736 N N . PHE A 1 990 ? 24.123 12.129 -17.718 1.00 97.88 990 PHE A N 1
ATOM 7737 C CA . PHE A 1 990 ? 25.559 12.017 -17.502 1.00 97.88 990 PHE A CA 1
ATOM 7738 C C . PHE A 1 990 ? 26.331 12.885 -18.483 1.00 97.88 990 PHE A C 1
ATOM 7740 O O . PHE A 1 990 ? 26.106 12.829 -19.686 1.00 97.88 990 PHE A O 1
ATOM 7747 N N . LEU A 1 991 ? 27.283 13.658 -17.973 1.00 97.75 991 LEU A N 1
ATOM 7748 C CA . LEU A 1 991 ? 28.147 14.523 -18.764 1.00 97.75 991 LEU A CA 1
ATOM 7749 C C . LEU A 1 991 ? 29.577 13.976 -18.786 1.00 97.75 991 LEU A C 1
ATOM 7751 O O . LEU A 1 991 ? 30.170 13.736 -17.729 1.00 97.75 991 LEU A O 1
ATOM 7755 N N . ASN A 1 992 ? 30.165 13.855 -19.978 1.00 95.12 992 ASN A N 1
ATOM 7756 C CA . ASN A 1 992 ? 31.617 13.810 -20.132 1.00 95.12 992 ASN A CA 1
ATOM 7757 C C . ASN A 1 992 ? 32.152 15.250 -20.153 1.00 95.12 992 ASN A C 1
ATOM 7759 O O . ASN A 1 992 ? 32.006 15.971 -21.137 1.00 95.12 992 ASN A O 1
ATOM 7763 N N . THR A 1 993 ? 32.767 15.671 -19.049 1.00 94.25 993 THR A N 1
ATOM 7764 C CA . THR A 1 993 ? 33.129 17.075 -18.808 1.00 94.25 993 THR A CA 1
ATOM 7765 C C . THR A 1 993 ? 34.575 17.418 -19.167 1.00 94.25 993 THR A C 1
ATOM 7767 O O . THR A 1 993 ? 35.044 18.496 -18.804 1.00 94.25 993 THR A O 1
ATOM 7770 N N . GLN A 1 994 ? 35.296 16.540 -19.878 1.00 90.50 994 GLN A N 1
ATOM 7771 C CA . GLN A 1 994 ? 36.737 16.700 -20.124 1.00 90.50 994 GLN A CA 1
ATOM 7772 C C . GLN A 1 994 ? 37.102 18.064 -20.740 1.00 90.50 994 GLN A C 1
ATOM 7774 O O . GLN A 1 994 ? 38.067 18.702 -20.314 1.00 90.50 994 GLN A O 1
ATOM 7779 N N . HIS A 1 995 ? 36.286 18.558 -21.676 1.00 94.44 995 HIS A N 1
ATOM 7780 C CA . HIS A 1 995 ? 36.542 19.799 -22.414 1.00 94.44 995 HIS A CA 1
ATOM 7781 C C . HIS A 1 995 ? 36.153 21.068 -21.636 1.00 94.44 995 HIS A C 1
ATOM 7783 O O . HIS A 1 995 ? 36.716 22.131 -21.894 1.00 94.44 995 HIS A O 1
ATOM 7789 N N . LEU A 1 996 ? 35.281 20.968 -20.621 1.00 94.94 996 LEU A N 1
ATOM 7790 C CA . LEU A 1 996 ? 34.899 22.110 -19.771 1.00 94.94 996 LEU A CA 1
ATOM 7791 C C . LEU A 1 996 ? 36.070 22.619 -18.920 1.00 94.94 996 LEU A C 1
ATOM 7793 O O . LEU A 1 996 ? 36.130 23.800 -18.587 1.00 94.94 996 LEU A O 1
ATOM 7797 N N . SER A 1 997 ? 37.031 21.745 -18.606 1.00 90.44 997 SER A N 1
ATOM 7798 C CA . SER A 1 997 ? 38.205 22.072 -17.786 1.00 90.44 997 SER A CA 1
ATOM 7799 C C . SER A 1 997 ? 39.111 23.161 -18.377 1.00 90.44 997 SER A C 1
ATOM 7801 O O . SER A 1 997 ? 39.903 23.756 -17.648 1.00 90.44 997 SER A O 1
ATOM 7803 N N . LYS A 1 998 ? 39.002 23.436 -19.685 1.00 92.81 998 LYS A N 1
ATOM 7804 C CA . LYS A 1 998 ? 39.829 24.428 -20.386 1.00 92.81 998 LYS A CA 1
ATOM 7805 C C . LYS A 1 998 ? 39.502 25.867 -19.989 1.00 92.81 998 LYS A C 1
ATOM 7807 O O . LYS A 1 998 ? 40.428 26.646 -19.796 1.00 92.81 998 LYS A O 1
ATOM 7812 N N . GLU A 1 999 ? 38.220 26.188 -19.819 1.00 95.69 999 GLU A N 1
ATOM 7813 C CA . GLU A 1 999 ? 37.740 27.536 -19.459 1.00 95.69 999 GLU A CA 1
ATOM 7814 C C . GLU A 1 999 ? 37.088 27.583 -18.068 1.00 95.69 999 GLU A C 1
ATOM 7816 O O . GLU A 1 999 ? 36.909 28.653 -17.488 1.00 95.69 999 GLU A O 1
ATOM 7821 N N . ILE A 1 1000 ? 36.764 26.422 -17.487 1.00 95.94 1000 ILE A N 1
ATOM 7822 C CA . ILE A 1 1000 ? 36.195 26.291 -16.144 1.00 95.94 1000 ILE A CA 1
ATOM 7823 C C . ILE A 1 1000 ? 37.133 25.396 -15.317 1.00 95.94 1000 ILE A C 1
ATOM 7825 O O . ILE A 1 1000 ? 36.938 24.185 -15.278 1.00 95.94 1000 ILE A O 1
ATOM 7829 N N . PRO A 1 1001 ? 38.160 25.936 -14.635 1.00 91.19 1001 PRO A N 1
ATOM 7830 C CA . PRO A 1 1001 ? 39.116 25.104 -13.894 1.00 91.19 1001 PRO A CA 1
ATOM 7831 C C . PRO A 1 1001 ? 38.525 24.386 -12.668 1.00 91.19 1001 PRO A C 1
ATOM 7833 O O . PRO A 1 1001 ? 39.072 23.381 -12.226 1.00 91.19 1001 PRO A O 1
ATOM 7836 N N . ASP A 1 1002 ? 37.432 24.907 -12.098 1.00 92.06 1002 ASP A N 1
ATOM 7837 C CA . ASP A 1 1002 ? 36.747 24.323 -10.936 1.00 92.06 1002 ASP A CA 1
ATOM 7838 C C . ASP A 1 1002 ? 35.779 23.216 -11.383 1.00 92.06 1002 ASP A C 1
ATOM 7840 O O . ASP A 1 1002 ? 34.674 23.488 -11.863 1.00 92.06 1002 ASP A O 1
ATOM 7844 N N . ASP A 1 1003 ? 36.199 21.965 -11.215 1.00 87.62 1003 ASP A N 1
ATOM 7845 C CA . ASP A 1 1003 ? 35.459 20.750 -11.576 1.00 87.62 1003 ASP A CA 1
ATOM 7846 C C . ASP A 1 1003 ? 34.086 20.642 -10.892 1.00 87.62 1003 ASP A C 1
ATOM 7848 O O . ASP A 1 1003 ? 33.123 20.139 -11.479 1.00 87.62 1003 ASP A O 1
ATOM 7852 N N . ARG A 1 1004 ? 33.938 21.216 -9.693 1.00 88.75 1004 ARG A N 1
ATOM 7853 C CA . ARG A 1 1004 ? 32.660 21.283 -8.963 1.00 88.75 1004 ARG A CA 1
ATOM 7854 C C . ARG A 1 1004 ? 31.578 22.049 -9.724 1.00 88.75 1004 ARG A C 1
ATOM 7856 O O . ARG A 1 1004 ? 30.400 21.886 -9.421 1.00 88.75 1004 ARG A O 1
ATOM 7863 N N . LYS A 1 1005 ? 31.948 22.875 -10.709 1.00 92.38 1005 LYS A N 1
ATOM 7864 C CA . LYS A 1 1005 ? 31.012 23.650 -11.540 1.00 92.38 1005 LYS A CA 1
ATOM 7865 C C . LYS A 1 1005 ? 30.600 22.947 -12.832 1.00 92.38 1005 LYS A C 1
ATOM 7867 O O . LYS A 1 1005 ? 29.734 23.461 -13.549 1.00 92.38 1005 LYS A O 1
ATOM 7872 N N . HIS A 1 1006 ? 31.224 21.813 -13.156 1.00 94.31 1006 HIS A N 1
ATOM 7873 C CA . HIS A 1 1006 ? 31.002 21.086 -14.411 1.00 94.31 1006 HIS A CA 1
ATOM 7874 C C . HIS A 1 1006 ? 29.710 20.276 -14.426 1.00 94.31 1006 HIS A C 1
ATOM 7876 O O . HIS A 1 1006 ? 29.332 19.768 -15.476 1.00 94.31 1006 HIS A O 1
ATOM 7882 N N . THR A 1 1007 ? 29.059 20.114 -13.274 1.00 94.75 1007 THR A N 1
ATOM 7883 C CA . THR A 1 1007 ? 27.863 19.282 -13.073 1.00 94.75 1007 THR A CA 1
ATOM 7884 C C . THR A 1 1007 ? 26.947 19.918 -12.028 1.00 94.75 1007 THR A C 1
ATOM 7886 O O . THR A 1 1007 ? 27.291 20.952 -11.454 1.00 94.75 1007 THR A O 1
ATOM 7889 N N . SER A 1 1008 ? 25.765 19.344 -11.796 1.00 94.75 1008 SER A N 1
ATOM 7890 C CA . SER A 1 1008 ? 24.857 19.785 -10.736 1.00 94.75 1008 SER A CA 1
ATOM 7891 C C . SER A 1 1008 ? 24.009 18.617 -10.229 1.00 94.75 1008 SER A C 1
ATOM 7893 O O . SER A 1 1008 ? 22.914 18.350 -10.726 1.00 94.75 1008 SER A O 1
ATOM 7895 N N . ILE A 1 1009 ? 24.526 17.916 -9.215 1.00 91.19 1009 ILE A N 1
ATOM 7896 C CA . ILE A 1 1009 ? 23.884 16.735 -8.610 1.00 91.19 1009 ILE A CA 1
ATOM 7897 C C . ILE A 1 1009 ? 22.477 17.071 -8.093 1.00 91.19 1009 ILE A C 1
ATOM 7899 O O . ILE A 1 1009 ? 21.533 16.330 -8.351 1.00 91.19 1009 ILE A O 1
ATOM 7903 N N . GLY A 1 1010 ? 22.311 18.219 -7.425 1.00 89.62 1010 GLY A N 1
ATOM 7904 C CA . GLY A 1 1010 ? 21.012 18.680 -6.912 1.00 89.62 1010 GLY A CA 1
ATOM 7905 C C . GLY A 1 1010 ? 19.976 19.000 -7.997 1.00 89.62 1010 GLY A C 1
ATOM 7906 O O . GLY A 1 1010 ? 18.802 19.138 -7.691 1.00 89.62 1010 GLY A O 1
ATOM 7907 N N . GLU A 1 1011 ? 20.392 19.083 -9.261 1.00 92.44 1011 GLU A N 1
ATOM 7908 C CA . GLU A 1 1011 ? 19.520 19.311 -10.422 1.00 92.44 1011 GLU A CA 1
ATOM 7909 C C . GLU A 1 1011 ? 19.365 18.051 -11.294 1.00 92.44 1011 GLU A C 1
ATOM 7911 O O . GLU A 1 1011 ? 18.693 18.090 -12.329 1.00 92.44 1011 GLU A O 1
ATOM 7916 N N . GLY A 1 1012 ? 19.989 16.936 -10.892 1.00 94.06 1012 GLY A N 1
ATOM 7917 C CA . GLY A 1 1012 ? 19.980 15.672 -11.632 1.00 94.06 1012 GLY A CA 1
ATOM 7918 C C . GLY A 1 1012 ? 20.933 15.636 -12.828 1.00 94.06 1012 GLY A C 1
ATOM 7919 O O . GLY A 1 1012 ? 20.681 14.905 -13.780 1.00 94.06 1012 GLY A O 1
ATOM 7920 N N . ILE A 1 1013 ? 22.005 16.436 -12.802 1.00 97.38 1013 ILE A N 1
ATOM 7921 C CA . ILE A 1 1013 ? 23.028 16.499 -13.853 1.00 97.38 1013 ILE A CA 1
ATOM 7922 C C . ILE A 1 1013 ? 24.345 15.976 -13.279 1.00 97.38 1013 ILE A C 1
ATOM 7924 O O . ILE A 1 1013 ? 24.986 16.640 -12.461 1.00 97.38 1013 ILE A O 1
ATOM 7928 N N . TYR A 1 1014 ? 24.761 14.797 -13.725 1.00 96.50 1014 TYR A N 1
ATOM 7929 C CA . TYR A 1 1014 ? 25.864 14.042 -13.143 1.00 96.50 1014 TYR A CA 1
ATOM 7930 C C . TYR A 1 1014 ? 27.104 14.060 -14.028 1.00 96.50 1014 TYR A C 1
ATOM 7932 O O . TYR A 1 1014 ? 27.029 14.201 -15.246 1.00 96.50 1014 TYR A O 1
ATOM 7940 N N . ASN A 1 1015 ? 28.272 13.866 -13.420 1.00 95.25 1015 ASN A N 1
ATOM 7941 C CA . ASN A 1 1015 ? 29.464 13.493 -14.183 1.00 95.25 1015 ASN A CA 1
ATOM 7942 C C . ASN A 1 1015 ? 29.338 12.018 -14.574 1.00 95.25 1015 ASN A C 1
ATOM 7944 O O . ASN A 1 1015 ? 28.845 11.242 -13.755 1.00 95.25 1015 ASN A O 1
ATOM 7948 N N . ILE A 1 1016 ? 29.837 11.615 -15.744 1.00 93.75 1016 ILE A N 1
ATOM 7949 C CA . ILE A 1 1016 ? 29.846 10.203 -16.158 1.00 93.75 1016 ILE A CA 1
ATOM 7950 C C . ILE A 1 1016 ? 30.490 9.276 -15.111 1.00 93.75 1016 ILE A C 1
ATOM 7952 O O . ILE A 1 1016 ? 30.022 8.164 -14.923 1.00 93.75 1016 ILE A O 1
ATOM 7956 N N . ASN A 1 1017 ? 31.442 9.769 -14.314 1.00 92.06 1017 ASN A N 1
ATOM 7957 C CA . ASN A 1 1017 ? 32.078 9.023 -13.220 1.00 92.06 1017 ASN A CA 1
ATOM 7958 C C . ASN A 1 1017 ? 31.173 8.785 -11.986 1.00 92.06 1017 ASN A C 1
ATOM 7960 O O . ASN A 1 1017 ? 31.650 8.309 -10.959 1.00 92.06 1017 ASN A O 1
ATOM 7964 N N . HIS A 1 1018 ? 29.891 9.172 -12.018 1.00 92.62 1018 HIS A N 1
ATOM 7965 C CA . HIS A 1 1018 ? 28.915 8.772 -10.986 1.00 92.62 1018 HIS A CA 1
ATOM 7966 C C . HIS A 1 1018 ? 28.416 7.340 -11.177 1.00 92.62 1018 HIS A C 1
ATOM 7968 O O . HIS A 1 1018 ? 27.854 6.759 -10.246 1.00 92.62 1018 HIS A O 1
ATOM 7974 N N . ILE A 1 1019 ? 28.628 6.784 -12.366 1.00 94.00 1019 ILE A N 1
ATOM 7975 C CA . ILE A 1 1019 ? 28.395 5.389 -12.685 1.00 94.00 1019 ILE A CA 1
ATOM 7976 C C . ILE A 1 1019 ? 29.745 4.757 -13.036 1.00 94.00 1019 ILE A C 1
ATOM 7978 O O . ILE A 1 1019 ? 30.484 5.274 -13.873 1.00 94.00 1019 ILE A O 1
ATOM 7982 N N . ASP A 1 1020 ? 30.094 3.654 -12.377 1.00 94.19 1020 ASP A N 1
ATOM 7983 C CA . ASP A 1 1020 ? 31.305 2.918 -12.734 1.00 94.19 1020 ASP A CA 1
ATOM 7984 C C . ASP A 1 1020 ? 31.004 2.093 -13.980 1.00 94.19 1020 ASP A C 1
ATOM 7986 O O . ASP A 1 1020 ? 30.240 1.122 -13.929 1.00 94.19 1020 ASP A O 1
ATOM 7990 N N . LEU A 1 1021 ? 31.581 2.508 -15.108 1.00 94.69 1021 LEU A N 1
ATOM 7991 C CA . LEU A 1 1021 ? 31.330 1.880 -16.393 1.00 94.69 1021 LEU A CA 1
ATOM 7992 C C . LEU A 1 1021 ? 32.579 1.683 -17.245 1.00 94.69 1021 LEU A C 1
ATOM 7994 O O . LEU A 1 1021 ? 33.595 2.357 -17.083 1.00 94.69 1021 LEU A O 1
ATOM 7998 N N . THR A 1 1022 ? 32.462 0.769 -18.201 1.00 93.88 1022 THR A N 1
ATOM 7999 C CA . THR A 1 1022 ? 33.361 0.634 -19.344 1.00 93.88 1022 THR A CA 1
ATOM 8000 C C . THR A 1 1022 ? 32.614 0.995 -20.615 1.00 93.88 1022 THR A C 1
ATOM 8002 O O . THR A 1 1022 ? 31.567 0.413 -20.909 1.00 93.88 1022 THR A O 1
ATOM 8005 N N . ASP A 1 1023 ? 33.198 1.906 -21.380 1.00 91.56 1023 ASP A N 1
ATOM 8006 C CA . ASP A 1 1023 ? 32.762 2.258 -22.723 1.00 91.56 1023 ASP A CA 1
ATOM 8007 C C . ASP A 1 1023 ? 33.562 1.433 -23.739 1.00 91.56 1023 ASP A C 1
ATOM 8009 O O . ASP A 1 1023 ? 34.691 1.778 -24.093 1.00 91.56 1023 ASP A O 1
ATOM 8013 N N . ALA A 1 1024 ? 33.047 0.254 -24.090 1.00 89.62 1024 ALA A N 1
ATOM 8014 C CA . ALA A 1 1024 ? 33.816 -0.764 -24.794 1.00 89.62 1024 ALA A CA 1
ATOM 8015 C C . ALA A 1 1024 ? 33.688 -0.597 -26.307 1.00 89.62 1024 ALA A C 1
ATOM 8017 O O . ALA A 1 1024 ? 32.780 -1.143 -26.931 1.00 89.62 1024 ALA A O 1
ATOM 8018 N N . TRP A 1 1025 ? 34.627 0.154 -26.881 1.00 90.56 1025 TRP A N 1
ATOM 8019 C CA . TRP A 1 1025 ? 34.698 0.431 -28.311 1.00 90.56 1025 TRP A CA 1
ATOM 8020 C C . TRP A 1 1025 ? 35.636 -0.567 -29.021 1.00 90.56 1025 TRP A C 1
ATOM 8022 O O . TRP A 1 1025 ? 36.844 -0.583 -28.760 1.00 90.56 1025 TRP A O 1
ATOM 8032 N N . PRO A 1 1026 ? 35.131 -1.426 -29.933 1.00 92.75 1026 PRO A N 1
ATOM 8033 C CA . PRO A 1 1026 ? 35.981 -2.361 -30.665 1.00 92.75 1026 PRO A CA 1
ATOM 8034 C C . PRO A 1 1026 ? 36.981 -1.685 -31.609 1.00 92.75 1026 PRO A C 1
ATOM 8036 O O . PRO A 1 1026 ? 38.057 -2.241 -31.805 1.00 92.75 1026 PRO A O 1
ATOM 8039 N N . GLU A 1 1027 ? 36.679 -0.516 -32.177 1.00 92.50 1027 GLU A N 1
ATOM 8040 C CA . GLU A 1 1027 ? 37.548 0.204 -33.127 1.00 92.50 1027 GLU A CA 1
ATOM 8041 C C . GLU A 1 1027 ? 38.040 -0.705 -34.267 1.00 92.50 1027 GLU A C 1
ATOM 8043 O O . GLU A 1 1027 ? 39.241 -0.890 -34.494 1.00 92.50 1027 GLU A O 1
ATOM 8048 N N . LYS A 1 1028 ? 37.097 -1.369 -34.936 1.00 95.12 1028 LYS A N 1
ATOM 8049 C CA . LYS A 1 1028 ? 37.367 -2.282 -36.048 1.00 95.12 1028 LYS A CA 1
ATOM 8050 C C . LYS A 1 1028 ? 36.478 -1.945 -37.225 1.00 95.12 1028 LYS A C 1
ATOM 8052 O O . LYS A 1 1028 ? 35.288 -1.715 -37.046 1.00 95.12 1028 LYS A O 1
ATOM 8057 N N . GLU A 1 1029 ? 37.074 -1.921 -38.411 1.00 91.19 1029 GLU A N 1
ATOM 8058 C CA . GLU A 1 1029 ? 36.362 -1.672 -39.661 1.00 91.19 1029 GLU A CA 1
ATOM 8059 C C . GLU A 1 1029 ? 35.500 -2.889 -40.014 1.00 91.19 1029 GLU A C 1
ATOM 8061 O O . GLU A 1 1029 ? 34.281 -2.798 -39.947 1.00 91.19 1029 GLU A O 1
ATOM 8066 N N . ASP A 1 1030 ? 36.110 -4.050 -40.268 1.00 93.12 1030 ASP A N 1
ATOM 8067 C CA . ASP A 1 1030 ? 35.395 -5.272 -40.659 1.00 93.12 1030 ASP A CA 1
ATOM 8068 C C . ASP A 1 1030 ? 34.489 -5.843 -39.549 1.00 93.12 1030 ASP A C 1
ATOM 8070 O O . ASP A 1 1030 ? 34.871 -5.930 -38.376 1.00 93.12 1030 ASP A O 1
ATOM 8074 N N . THR A 1 1031 ? 33.292 -6.293 -39.940 1.00 95.25 1031 THR A N 1
ATOM 8075 C CA . THR A 1 1031 ? 32.261 -6.808 -39.026 1.00 95.25 1031 THR A CA 1
ATOM 8076 C C . THR A 1 1031 ? 32.721 -8.019 -38.213 1.00 95.25 1031 THR A C 1
ATOM 8078 O O . THR A 1 1031 ? 32.381 -8.111 -37.032 1.00 95.25 1031 THR A O 1
ATOM 8081 N N . LYS A 1 1032 ? 33.483 -8.955 -38.795 1.00 95.50 1032 LYS A N 1
ATOM 8082 C CA . LYS A 1 1032 ? 33.925 -10.157 -38.074 1.00 95.50 1032 LYS A CA 1
ATOM 8083 C C . LYS A 1 1032 ? 34.902 -9.787 -36.969 1.00 95.50 1032 LYS A C 1
ATOM 8085 O O . LYS A 1 1032 ? 34.729 -10.215 -35.828 1.00 95.50 1032 LYS A O 1
ATOM 8090 N N . GLU A 1 1033 ? 35.909 -8.982 -37.296 1.00 96.25 1033 GLU A N 1
ATOM 8091 C CA . GLU A 1 1033 ? 36.882 -8.523 -36.302 1.00 96.25 1033 GLU A CA 1
ATOM 8092 C C . GLU A 1 1033 ? 36.219 -7.694 -35.200 1.00 96.25 1033 GLU A C 1
ATOM 8094 O O . GLU A 1 1033 ? 36.572 -7.834 -34.026 1.00 96.25 1033 GLU A O 1
ATOM 8099 N N . MET A 1 1034 ? 35.257 -6.846 -35.575 1.00 96.19 1034 MET A N 1
ATOM 8100 C CA . MET A 1 1034 ? 34.471 -6.042 -34.645 1.00 96.19 1034 MET A CA 1
ATOM 8101 C C . MET A 1 1034 ? 33.696 -6.932 -33.670 1.00 96.19 1034 MET A C 1
ATOM 8103 O O . MET A 1 1034 ? 33.911 -6.830 -32.461 1.00 96.19 1034 MET A O 1
ATOM 8107 N N . ALA A 1 1035 ? 32.877 -7.855 -34.181 1.00 96.56 1035 ALA A N 1
ATOM 8108 C CA . ALA A 1 1035 ? 32.044 -8.738 -33.371 1.00 96.56 1035 ALA A CA 1
ATOM 8109 C C . ALA A 1 1035 ? 32.883 -9.611 -32.422 1.00 96.56 1035 ALA A C 1
ATOM 8111 O O . ALA A 1 1035 ? 32.609 -9.684 -31.223 1.00 96.56 1035 ALA A O 1
ATOM 8112 N N . GLU A 1 1036 ? 33.951 -10.238 -32.926 1.00 95.94 1036 GLU A N 1
ATOM 8113 C CA . GLU A 1 1036 ? 34.831 -11.088 -32.114 1.00 95.94 1036 GLU A CA 1
ATOM 8114 C C . GLU A 1 1036 ? 35.553 -10.293 -31.015 1.00 95.94 1036 GLU A C 1
ATOM 8116 O O . GLU A 1 1036 ? 35.693 -10.774 -29.884 1.00 95.94 1036 GLU A O 1
ATOM 8121 N N . LYS A 1 1037 ? 35.979 -9.056 -31.308 1.00 96.00 1037 LYS A N 1
ATOM 8122 C CA . LYS A 1 1037 ? 36.598 -8.178 -30.309 1.00 96.00 1037 LYS A CA 1
ATOM 8123 C C . LYS A 1 1037 ? 35.574 -7.684 -29.281 1.00 96.00 1037 LYS A C 1
ATOM 8125 O O . LYS A 1 1037 ? 35.900 -7.698 -28.094 1.00 96.00 1037 LYS A O 1
ATOM 8130 N N . ALA A 1 1038 ? 34.357 -7.325 -29.695 1.00 95.00 1038 ALA A N 1
ATOM 8131 C CA . ALA A 1 1038 ? 33.270 -6.927 -28.798 1.00 95.00 1038 ALA A CA 1
ATOM 8132 C C . ALA A 1 1038 ? 32.933 -8.048 -27.799 1.00 95.00 1038 ALA A C 1
ATOM 8134 O O . ALA A 1 1038 ? 32.986 -7.838 -26.590 1.00 95.00 1038 ALA A O 1
ATOM 8135 N N . ILE A 1 1039 ? 32.725 -9.275 -28.287 1.00 95.12 1039 ILE A N 1
ATOM 8136 C CA . ILE A 1 1039 ? 32.456 -10.457 -27.449 1.00 95.12 1039 ILE A CA 1
ATOM 8137 C C . ILE A 1 1039 ? 33.592 -10.713 -26.452 1.00 95.12 1039 ILE A C 1
ATOM 8139 O O . ILE A 1 1039 ? 33.355 -11.019 -25.280 1.00 95.12 1039 ILE A O 1
ATOM 8143 N N . LYS A 1 1040 ? 34.848 -10.568 -26.891 1.00 94.88 1040 LYS A N 1
ATOM 8144 C CA . LYS A 1 1040 ? 36.004 -10.707 -26.000 1.00 94.88 1040 LYS A CA 1
ATOM 8145 C C . LYS A 1 1040 ? 35.985 -9.664 -24.878 1.00 94.88 1040 LYS A C 1
ATOM 8147 O O . LYS A 1 1040 ? 36.336 -9.999 -23.748 1.00 94.88 1040 LYS A O 1
ATOM 8152 N N . MET A 1 1041 ? 35.580 -8.427 -25.169 1.00 92.94 1041 MET A N 1
ATOM 8153 C CA . MET A 1 1041 ? 35.430 -7.382 -24.153 1.00 92.94 1041 MET A CA 1
ATOM 8154 C C . MET A 1 1041 ? 34.286 -7.687 -23.181 1.00 92.94 1041 MET A C 1
ATOM 8156 O O . MET A 1 1041 ? 34.478 -7.505 -21.982 1.00 92.94 1041 MET A O 1
ATOM 8160 N N . TRP A 1 1042 ? 33.154 -8.220 -23.660 1.00 90.38 1042 TRP A N 1
ATOM 8161 C CA . TRP A 1 1042 ? 32.023 -8.620 -22.807 1.00 90.38 1042 TRP A CA 1
ATOM 8162 C C . TRP A 1 1042 ? 32.450 -9.654 -21.761 1.00 90.38 1042 TRP A C 1
ATOM 8164 O O . TRP A 1 1042 ? 32.171 -9.505 -20.575 1.00 90.38 1042 TRP A O 1
ATOM 8174 N N . ARG A 1 1043 ? 33.201 -10.675 -22.192 1.00 89.06 1043 ARG A N 1
ATOM 8175 C CA . ARG A 1 1043 ? 33.734 -11.734 -21.316 1.00 89.06 1043 ARG A CA 1
ATOM 8176 C C . ARG A 1 1043 ? 34.832 -11.262 -20.368 1.00 89.06 1043 ARG A C 1
ATOM 8178 O O . ARG A 1 1043 ? 35.049 -11.877 -19.332 1.00 89.06 1043 ARG A O 1
ATOM 8185 N N . GLY A 1 1044 ? 35.549 -10.206 -20.743 1.00 86.56 1044 GLY A N 1
ATOM 8186 C CA . GLY A 1 1044 ? 36.618 -9.612 -19.942 1.00 86.56 1044 GLY A CA 1
ATOM 8187 C C . GLY A 1 1044 ? 36.144 -8.549 -18.949 1.00 86.56 1044 GLY A C 1
ATOM 8188 O O . GLY A 1 1044 ? 36.988 -7.909 -18.321 1.00 86.56 1044 GLY A O 1
ATOM 8189 N N . ARG A 1 1045 ? 34.830 -8.315 -18.835 1.00 86.31 1045 ARG A N 1
ATOM 8190 C CA . ARG A 1 1045 ? 34.256 -7.288 -17.962 1.00 86.31 1045 ARG A CA 1
ATOM 8191 C C . ARG A 1 1045 ? 34.546 -7.596 -16.481 1.00 86.31 1045 ARG A C 1
ATOM 8193 O O . ARG A 1 1045 ? 34.238 -8.700 -16.039 1.00 86.31 1045 ARG A O 1
ATOM 8200 N N . PRO A 1 1046 ? 35.062 -6.635 -15.692 1.00 83.81 1046 PRO A N 1
ATOM 8201 C CA . PRO A 1 1046 ? 35.155 -6.789 -14.242 1.00 83.81 1046 PRO A CA 1
ATOM 8202 C C . PRO A 1 1046 ? 33.774 -6.845 -13.569 1.00 83.81 1046 PRO A C 1
ATOM 8204 O O . PRO A 1 1046 ? 32.839 -6.157 -13.987 1.00 83.81 1046 PRO A O 1
ATOM 8207 N N . ASP A 1 1047 ? 33.660 -7.616 -12.488 1.00 83.12 1047 ASP A N 1
ATOM 8208 C CA . ASP A 1 1047 ? 32.420 -7.716 -11.715 1.00 83.12 1047 ASP A CA 1
ATOM 8209 C C . ASP A 1 1047 ? 31.978 -6.357 -11.156 1.00 83.12 1047 ASP A C 1
ATOM 8211 O O . ASP A 1 1047 ? 32.779 -5.575 -10.643 1.00 83.12 1047 ASP A O 1
ATOM 8215 N N . GLY A 1 1048 ? 30.673 -6.083 -11.234 1.00 84.50 1048 GLY A N 1
ATOM 8216 C CA . GLY A 1 1048 ? 30.069 -4.863 -10.689 1.00 84.50 1048 GLY A CA 1
ATOM 8217 C C . GLY A 1 1048 ? 30.291 -3.589 -11.512 1.00 84.50 1048 GLY A C 1
ATOM 8218 O O . GLY A 1 1048 ? 29.855 -2.525 -11.075 1.00 84.50 1048 GLY A O 1
ATOM 8219 N N . ILE A 1 1049 ? 30.914 -3.684 -12.692 1.00 92.50 1049 ILE A N 1
ATOM 8220 C CA . ILE A 1 1049 ? 31.109 -2.558 -13.615 1.00 92.50 1049 ILE A CA 1
ATOM 8221 C C . ILE A 1 1049 ? 30.063 -2.593 -14.733 1.00 92.50 1049 ILE A C 1
ATOM 8223 O O . ILE A 1 1049 ? 29.851 -3.627 -15.365 1.00 92.50 1049 ILE A O 1
ATOM 8227 N N . PHE A 1 1050 ? 29.420 -1.455 -14.995 1.00 95.00 1050 PHE A N 1
ATOM 8228 C CA . PHE A 1 1050 ? 28.430 -1.316 -16.062 1.00 95.00 1050 PHE A CA 1
ATOM 8229 C C . PHE A 1 1050 ? 29.108 -1.294 -17.439 1.00 95.00 1050 PHE A C 1
ATOM 8231 O O . PHE A 1 1050 ? 30.068 -0.566 -17.654 1.00 95.00 1050 PHE A O 1
ATOM 8238 N N . HIS A 1 1051 ? 28.644 -2.084 -18.401 1.00 95.25 1051 HIS A N 1
ATOM 8239 C CA . HIS A 1 1051 ? 29.345 -2.284 -19.669 1.00 95.25 1051 HIS A CA 1
ATOM 8240 C C . HIS A 1 1051 ? 28.518 -1.860 -20.870 1.00 95.25 1051 HIS A C 1
ATOM 8242 O O . HIS A 1 1051 ? 27.543 -2.522 -21.237 1.00 95.25 1051 HIS A O 1
ATOM 8248 N N . ILE A 1 1052 ? 28.956 -0.778 -21.509 1.00 96.25 1052 ILE A N 1
ATOM 8249 C CA . ILE A 1 1052 ? 28.420 -0.331 -22.787 1.00 96.25 1052 ILE A CA 1
ATOM 8250 C C . ILE A 1 1052 ? 29.100 -1.156 -23.878 1.00 96.25 1052 ILE A C 1
ATOM 8252 O O . ILE A 1 1052 ? 30.255 -0.906 -24.217 1.00 96.25 1052 ILE A O 1
ATOM 8256 N N . GLY A 1 1053 ? 28.401 -2.169 -24.389 1.00 95.19 1053 GLY A N 1
ATOM 8257 C CA . GLY A 1 1053 ? 28.879 -3.012 -25.476 1.00 95.19 1053 GLY A CA 1
ATOM 8258 C C . GLY A 1 1053 ? 28.565 -2.366 -26.817 1.00 95.19 1053 GLY A C 1
ATOM 8259 O O . GLY A 1 1053 ? 27.457 -2.527 -27.330 1.00 95.19 1053 GLY A O 1
ATOM 8260 N N . GLN A 1 1054 ? 29.529 -1.644 -27.389 1.00 95.06 1054 GLN A N 1
ATOM 8261 C CA . GLN A 1 1054 ? 29.347 -1.051 -28.711 1.00 95.06 1054 GLN A CA 1
ATOM 8262 C C . GLN A 1 1054 ? 29.423 -2.129 -29.796 1.00 95.06 1054 GLN A C 1
ATOM 8264 O O . GLN A 1 1054 ? 30.459 -2.772 -29.974 1.00 95.06 1054 GLN A O 1
ATOM 8269 N N . TRP A 1 1055 ? 28.316 -2.332 -30.512 1.00 96.44 1055 TRP A N 1
ATOM 8270 C CA . TRP A 1 1055 ? 28.192 -3.277 -31.621 1.00 96.44 1055 TRP A CA 1
ATOM 8271 C C . TRP A 1 1055 ? 28.094 -2.513 -32.942 1.00 96.44 1055 TRP A C 1
ATOM 8273 O O . TRP A 1 1055 ? 27.067 -2.505 -33.618 1.00 96.44 1055 TRP A O 1
ATOM 8283 N N . LEU A 1 1056 ? 29.173 -1.816 -33.283 1.00 94.50 1056 LEU A N 1
ATOM 8284 C CA . LEU A 1 1056 ? 29.260 -0.991 -34.482 1.00 94.50 1056 LEU A CA 1
ATOM 8285 C C . LEU A 1 1056 ? 30.658 -1.069 -35.088 1.00 94.50 1056 LEU A C 1
ATOM 8287 O O . LEU A 1 1056 ? 31.664 -1.139 -34.378 1.00 94.50 1056 LEU A O 1
ATOM 8291 N N . SER A 1 1057 ? 30.706 -1.070 -36.416 1.00 94.06 1057 SER A N 1
ATOM 8292 C CA . SER A 1 1057 ? 31.945 -1.000 -37.185 1.00 94.06 1057 SER A CA 1
ATOM 8293 C C . SER A 1 1057 ? 32.430 0.445 -37.286 1.00 94.06 1057 SER A C 1
ATOM 8295 O O . SER A 1 1057 ? 31.640 1.375 -37.393 1.00 94.06 1057 SER A O 1
ATOM 8297 N N . THR A 1 1058 ? 33.746 0.642 -37.285 1.00 90.25 1058 THR A N 1
ATOM 8298 C CA . THR A 1 1058 ? 34.390 1.958 -37.405 1.00 90.25 1058 THR A CA 1
ATOM 8299 C C . THR A 1 1058 ? 35.144 2.029 -38.737 1.00 90.25 1058 THR A C 1
ATOM 8301 O O . THR A 1 1058 ? 36.352 1.778 -38.766 1.00 90.25 1058 THR A O 1
ATOM 8304 N N . PRO A 1 1059 ? 34.449 2.273 -39.866 1.00 87.38 1059 PRO A N 1
ATOM 8305 C CA . PRO A 1 1059 ? 35.081 2.310 -41.179 1.00 87.38 1059 PRO A CA 1
ATOM 8306 C C . PRO A 1 1059 ? 36.021 3.503 -41.325 1.00 87.38 1059 PRO A C 1
ATOM 8308 O O . PRO A 1 1059 ? 35.796 4.573 -40.754 1.00 87.38 1059 PRO A O 1
ATOM 8311 N N . HIS A 1 1060 ? 37.059 3.344 -42.145 1.00 85.06 1060 HIS A N 1
ATOM 8312 C CA . HIS A 1 1060 ? 37.915 4.470 -42.494 1.00 85.06 1060 HIS A CA 1
ATOM 8313 C C . HIS A 1 1060 ? 37.087 5.539 -43.241 1.00 85.06 1060 HIS A C 1
ATOM 8315 O O . HIS A 1 1060 ? 36.253 5.174 -44.074 1.00 85.06 1060 HIS A O 1
ATOM 8321 N N . PRO A 1 1061 ? 37.325 6.854 -43.045 1.00 77.62 1061 PRO A N 1
ATOM 8322 C CA . PRO A 1 1061 ? 36.531 7.903 -43.695 1.00 77.62 1061 PRO A CA 1
ATOM 8323 C C . PRO A 1 1061 ? 36.454 7.792 -45.225 1.00 77.62 1061 PRO A C 1
ATOM 8325 O O . PRO A 1 1061 ? 35.440 8.132 -45.828 1.00 77.62 1061 PRO A O 1
ATOM 8328 N N . LEU A 1 1062 ? 37.515 7.294 -45.871 1.00 79.44 1062 LEU A N 1
ATOM 8329 C CA . LEU A 1 1062 ? 37.505 7.027 -47.317 1.00 79.44 1062 LEU A CA 1
ATOM 8330 C C . LEU A 1 1062 ? 36.562 5.871 -47.687 1.00 79.44 1062 LEU A C 1
ATOM 8332 O O . LEU A 1 1062 ? 35.870 5.962 -48.698 1.00 79.44 1062 LEU A O 1
ATOM 8336 N N . THR A 1 1063 ? 36.501 4.818 -46.869 1.00 82.50 1063 THR A N 1
ATOM 8337 C CA . THR A 1 1063 ? 35.582 3.689 -47.061 1.00 82.50 1063 THR A CA 1
ATOM 8338 C C . THR A 1 1063 ? 34.138 4.161 -46.929 1.00 82.50 1063 THR A C 1
ATOM 8340 O O . THR A 1 1063 ? 33.343 3.934 -47.840 1.00 82.50 1063 THR A O 1
ATOM 8343 N N . SER A 1 1064 ? 33.818 4.884 -45.850 1.00 78.94 1064 SER A N 1
ATOM 8344 C CA . SER A 1 1064 ? 32.450 5.347 -45.581 1.00 78.94 1064 SER A CA 1
ATOM 8345 C C . SER A 1 1064 ? 31.955 6.442 -46.527 1.00 78.94 1064 SER A C 1
ATOM 8347 O O . SER A 1 1064 ? 30.754 6.617 -46.704 1.00 78.94 1064 SER A O 1
ATOM 8349 N N . THR A 1 1065 ? 32.873 7.180 -47.159 1.00 78.25 1065 THR A N 1
ATOM 8350 C CA . THR A 1 1065 ? 32.534 8.256 -48.106 1.00 78.25 1065 THR A CA 1
ATOM 8351 C C . THR A 1 1065 ? 32.453 7.775 -49.553 1.00 78.25 1065 THR A C 1
ATOM 8353 O O . THR A 1 1065 ? 31.623 8.274 -50.307 1.00 78.25 1065 THR A O 1
ATOM 8356 N N . PHE A 1 1066 ? 33.323 6.849 -49.967 1.00 78.56 1066 PHE A N 1
ATOM 8357 C CA . PHE A 1 1066 ? 33.470 6.485 -51.382 1.00 78.56 1066 PHE A CA 1
ATOM 8358 C C . PHE A 1 1066 ? 33.090 5.039 -51.709 1.00 78.56 1066 PHE A C 1
ATOM 8360 O O . PHE A 1 1066 ? 32.992 4.721 -52.889 1.00 78.56 1066 PHE A O 1
ATOM 8367 N N . THR A 1 1067 ? 32.916 4.165 -50.708 1.00 82.44 1067 THR A N 1
ATOM 8368 C CA . THR A 1 1067 ? 32.682 2.726 -50.938 1.00 82.44 1067 THR A CA 1
ATOM 8369 C C . THR A 1 1067 ? 31.348 2.253 -50.364 1.00 82.44 1067 THR A C 1
ATOM 8371 O O . THR A 1 1067 ? 30.488 1.820 -51.123 1.00 82.44 1067 THR A O 1
ATOM 8374 N N . TYR A 1 1068 ? 31.152 2.351 -49.046 1.00 87.88 1068 TYR A N 1
ATOM 8375 C CA . TYR A 1 1068 ? 29.955 1.841 -48.370 1.00 87.88 1068 TYR A CA 1
ATOM 8376 C C . TYR A 1 1068 ? 29.457 2.845 -47.338 1.00 87.88 1068 TYR A C 1
ATOM 8378 O O . TYR A 1 1068 ? 30.189 3.164 -46.408 1.00 87.88 1068 TYR A O 1
ATOM 8386 N N . ASP A 1 1069 ? 28.219 3.314 -47.466 1.00 90.62 1069 ASP A N 1
ATOM 8387 C CA . ASP A 1 1069 ? 27.622 4.186 -46.452 1.00 90.62 1069 ASP A CA 1
ATOM 8388 C C . ASP A 1 1069 ? 27.440 3.473 -45.092 1.00 90.62 1069 ASP A C 1
ATOM 8390 O O . ASP A 1 1069 ? 27.360 2.241 -45.005 1.00 90.62 1069 ASP A O 1
ATOM 8394 N N . LEU A 1 1070 ? 27.374 4.259 -44.011 1.00 92.88 1070 LEU A N 1
ATOM 8395 C CA . LEU A 1 1070 ? 27.221 3.769 -42.637 1.00 92.88 1070 LEU A CA 1
ATOM 8396 C C . LEU A 1 1070 ? 25.942 2.943 -42.459 1.00 92.88 1070 LEU A C 1
ATOM 8398 O O . LEU A 1 1070 ? 25.961 1.930 -41.760 1.00 92.88 1070 LEU A O 1
ATOM 8402 N N . GLN A 1 1071 ? 24.852 3.325 -43.133 1.00 93.31 1071 GLN A N 1
ATOM 8403 C CA . GLN A 1 1071 ? 23.600 2.569 -43.103 1.00 93.31 1071 GLN A CA 1
ATOM 8404 C C . GLN A 1 1071 ? 23.790 1.153 -43.646 1.00 93.31 1071 GLN A C 1
ATOM 8406 O O . GLN A 1 1071 ? 23.327 0.194 -43.036 1.00 93.31 1071 GLN A O 1
ATOM 8411 N N . SER A 1 1072 ? 24.485 1.003 -44.770 1.00 92.31 1072 SER A N 1
ATOM 8412 C CA . SER A 1 1072 ? 24.749 -0.285 -45.403 1.00 92.31 1072 SER A CA 1
ATOM 8413 C C . SER A 1 1072 ? 25.600 -1.167 -44.499 1.00 92.31 1072 SER A C 1
ATOM 8415 O O . SER A 1 1072 ? 25.260 -2.332 -44.316 1.00 92.31 1072 SER A O 1
ATOM 8417 N N . ILE A 1 1073 ? 26.635 -0.606 -43.868 1.00 94.50 1073 ILE A N 1
ATOM 8418 C CA . ILE A 1 1073 ? 27.494 -1.332 -42.922 1.00 94.50 1073 ILE A CA 1
ATOM 8419 C C . ILE A 1 1073 ? 26.702 -1.796 -41.690 1.00 94.50 1073 ILE A C 1
ATOM 8421 O O . ILE A 1 1073 ? 26.873 -2.933 -41.242 1.00 94.50 1073 ILE A O 1
ATOM 8425 N N . ALA A 1 1074 ? 25.834 -0.947 -41.139 1.00 95.06 1074 ALA A N 1
ATOM 8426 C CA . ALA A 1 1074 ? 25.037 -1.275 -39.962 1.00 95.06 1074 ALA A CA 1
ATOM 8427 C C . ALA A 1 1074 ? 23.943 -2.309 -40.276 1.00 95.06 1074 ALA A C 1
ATOM 8429 O O . ALA A 1 1074 ? 23.882 -3.362 -39.643 1.00 95.06 1074 ALA A O 1
ATOM 8430 N N . VAL A 1 1075 ? 23.102 -2.031 -41.276 1.00 94.25 1075 VAL A N 1
ATOM 8431 C CA . VAL A 1 1075 ? 21.876 -2.790 -41.572 1.00 94.25 1075 VAL A CA 1
ATOM 8432 C C . VAL A 1 1075 ? 22.164 -4.148 -42.220 1.00 94.25 1075 VAL A C 1
ATOM 8434 O O . VAL A 1 1075 ? 21.418 -5.092 -41.973 1.00 94.25 1075 VAL A O 1
ATOM 8437 N N . LEU A 1 1076 ? 23.227 -4.279 -43.026 1.00 93.69 1076 LEU A N 1
ATOM 8438 C CA . LEU A 1 1076 ? 23.485 -5.501 -43.802 1.00 93.69 1076 LEU A CA 1
ATOM 8439 C C . LEU A 1 1076 ? 24.395 -6.505 -43.054 1.00 93.69 1076 LEU A C 1
ATOM 8441 O O . LEU A 1 1076 ? 23.888 -7.545 -42.634 1.00 93.69 1076 LEU A O 1
ATOM 8445 N N . PRO A 1 1077 ? 25.704 -6.261 -42.830 1.00 94.12 1077 PRO A N 1
ATOM 8446 C CA . PRO A 1 1077 ? 26.548 -7.243 -42.152 1.00 94.12 1077 PRO A CA 1
ATOM 8447 C C . PRO A 1 1077 ? 26.518 -7.131 -40.619 1.00 94.12 1077 PRO A C 1
ATOM 8449 O O . PRO A 1 1077 ? 26.599 -8.153 -39.937 1.00 94.12 1077 PRO A O 1
ATOM 8452 N N . THR A 1 1078 ? 26.420 -5.921 -40.054 1.00 95.75 1078 THR A N 1
ATOM 8453 C CA . THR A 1 1078 ? 26.804 -5.679 -38.651 1.00 95.75 1078 THR A CA 1
ATOM 8454 C C . THR A 1 1078 ? 25.710 -5.987 -37.636 1.00 95.75 1078 THR A C 1
ATOM 8456 O O . THR A 1 1078 ? 25.892 -6.874 -36.797 1.00 95.75 1078 THR A O 1
ATOM 8459 N N . ASN A 1 1079 ? 24.566 -5.302 -37.699 1.00 96.25 1079 ASN A N 1
ATOM 8460 C CA . ASN A 1 1079 ? 23.451 -5.533 -36.780 1.00 96.25 1079 ASN A CA 1
ATOM 8461 C C . ASN A 1 1079 ? 22.949 -6.983 -36.849 1.00 96.25 1079 ASN A C 1
ATOM 8463 O O . ASN A 1 1079 ? 22.765 -7.588 -35.792 1.00 96.25 1079 ASN A O 1
ATOM 8467 N N . PRO A 1 1080 ? 22.809 -7.613 -38.034 1.00 95.94 1080 PRO A N 1
ATOM 8468 C CA . PRO A 1 1080 ? 22.323 -8.987 -38.092 1.00 95.94 1080 PRO A CA 1
ATOM 8469 C C . PRO A 1 1080 ? 23.291 -10.014 -37.478 1.00 95.94 1080 PRO A C 1
ATOM 8471 O O . PRO A 1 1080 ? 22.852 -11.060 -36.989 1.00 95.94 1080 PRO A O 1
ATOM 8474 N N . ALA A 1 1081 ? 24.596 -9.710 -37.423 1.00 96.94 1081 ALA A N 1
ATOM 8475 C CA . ALA A 1 1081 ? 25.578 -10.546 -36.733 1.00 96.94 1081 ALA A CA 1
ATOM 8476 C C . ALA A 1 1081 ? 25.354 -10.622 -35.216 1.00 96.94 1081 ALA A C 1
ATOM 8478 O O . ALA A 1 1081 ? 25.706 -11.629 -34.598 1.00 96.94 1081 ALA A O 1
ATOM 8479 N N . LEU A 1 1082 ? 24.712 -9.617 -34.608 1.00 97.56 1082 LEU A N 1
ATOM 8480 C CA . LEU A 1 1082 ? 24.383 -9.636 -33.182 1.00 97.56 1082 LEU A CA 1
ATOM 8481 C C . LEU A 1 1082 ? 23.521 -10.853 -32.820 1.00 97.56 1082 LEU A C 1
ATOM 8483 O O . LEU A 1 1082 ? 23.752 -11.490 -31.794 1.00 97.56 1082 LEU A O 1
ATOM 8487 N N . TYR A 1 1083 ? 22.562 -11.212 -33.673 1.00 97.50 1083 TYR A N 1
ATOM 8488 C CA . TYR A 1 1083 ? 21.557 -12.222 -33.346 1.00 97.50 1083 TYR A CA 1
ATOM 8489 C C . TYR A 1 1083 ? 22.061 -13.655 -33.453 1.00 97.50 1083 TYR A C 1
ATOM 8491 O O . TYR A 1 1083 ? 21.701 -14.475 -32.619 1.00 97.50 1083 TYR A O 1
ATOM 8499 N N . TRP A 1 1084 ? 22.890 -13.981 -34.446 1.00 95.06 1084 TRP A N 1
ATOM 8500 C CA . TRP A 1 1084 ? 23.416 -15.343 -34.585 1.00 95.06 1084 TRP A CA 1
ATOM 8501 C C . TRP A 1 1084 ? 24.783 -15.515 -33.919 1.00 95.06 1084 TRP A C 1
ATOM 8503 O O . TRP A 1 1084 ? 25.079 -16.599 -33.420 1.00 95.06 1084 TRP A O 1
ATOM 8513 N N . LYS A 1 1085 ? 25.623 -14.471 -33.875 1.00 95.44 1085 LYS A N 1
ATOM 8514 C CA . LYS A 1 1085 ? 26.939 -14.548 -33.233 1.00 95.44 1085 LYS A CA 1
ATOM 8515 C C . LYS A 1 1085 ? 26.906 -14.024 -31.809 1.00 95.44 1085 LYS A C 1
ATOM 8517 O O . LYS A 1 1085 ? 27.306 -14.747 -30.909 1.00 95.44 1085 LYS A O 1
ATOM 8522 N N . GLY A 1 1086 ? 26.428 -12.799 -31.603 1.00 95.31 1086 GLY A N 1
ATOM 8523 C CA . GLY A 1 1086 ? 26.417 -12.161 -30.283 1.00 95.31 1086 GLY A CA 1
ATOM 8524 C C . GLY A 1 1086 ? 25.590 -12.933 -29.253 1.00 95.31 1086 GLY A C 1
ATOM 8525 O O . GLY A 1 1086 ? 26.110 -13.277 -28.197 1.00 95.31 1086 GLY A O 1
ATOM 8526 N N . VAL A 1 1087 ? 24.339 -13.281 -29.578 1.00 95.81 1087 VAL A N 1
ATOM 8527 C CA . VAL A 1 1087 ? 23.437 -14.021 -28.669 1.00 95.81 1087 VAL A CA 1
ATOM 8528 C C . VAL A 1 1087 ? 24.033 -15.347 -28.209 1.00 95.81 1087 VAL A C 1
ATOM 8530 O O . VAL A 1 1087 ? 23.940 -15.673 -27.034 1.00 95.81 1087 VAL A O 1
ATOM 8533 N N . ASN A 1 1088 ? 24.694 -16.088 -29.100 1.00 94.56 1088 ASN A N 1
ATOM 8534 C CA . ASN A 1 1088 ? 25.314 -17.371 -28.754 1.00 94.56 1088 ASN A CA 1
ATOM 8535 C C . ASN A 1 1088 ? 26.516 -17.245 -27.803 1.00 94.56 1088 ASN A C 1
ATOM 8537 O O . ASN A 1 1088 ? 27.023 -18.258 -27.328 1.00 94.56 1088 ASN A O 1
ATOM 8541 N N . GLU A 1 1089 ? 26.987 -16.028 -27.541 1.00 93.19 1089 GLU A N 1
ATOM 8542 C CA . GLU A 1 1089 ? 28.091 -15.752 -26.623 1.00 93.19 1089 GLU A CA 1
ATOM 8543 C C . GLU A 1 1089 ? 27.613 -15.031 -25.350 1.00 93.19 1089 GLU A C 1
ATOM 8545 O O . GLU A 1 1089 ? 28.413 -14.843 -24.431 1.00 93.19 1089 GLU A O 1
ATOM 8550 N N . ILE A 1 1090 ? 26.328 -14.659 -25.294 1.00 93.50 1090 ILE A N 1
ATOM 8551 C CA . ILE A 1 1090 ? 25.649 -14.110 -24.121 1.00 93.50 1090 ILE A CA 1
ATOM 8552 C C . ILE A 1 1090 ? 25.129 -15.269 -23.268 1.00 93.50 1090 ILE A C 1
ATOM 8554 O O . ILE A 1 1090 ? 24.397 -16.129 -23.749 1.00 93.50 1090 ILE A O 1
ATOM 8558 N N . SER A 1 1091 ? 25.457 -15.260 -21.979 1.00 90.19 1091 SER A N 1
ATOM 8559 C CA . SER A 1 1091 ? 24.937 -16.216 -21.001 1.00 90.19 1091 SER A CA 1
ATOM 8560 C C . SER A 1 1091 ? 24.394 -15.496 -19.768 1.00 90.19 1091 SER A C 1
ATOM 8562 O O . SER A 1 1091 ? 24.490 -14.277 -19.643 1.00 90.19 1091 SER A O 1
ATOM 8564 N N . TYR A 1 1092 ? 23.841 -16.253 -18.822 1.00 87.81 1092 TYR A N 1
ATOM 8565 C CA . TYR A 1 1092 ? 23.420 -15.742 -17.513 1.00 87.81 1092 TYR A CA 1
ATOM 8566 C C . TYR A 1 1092 ? 24.604 -15.252 -16.646 1.00 87.81 1092 TYR A C 1
ATOM 8568 O O . TYR A 1 1092 ? 24.385 -14.619 -15.612 1.00 87.81 1092 TYR A O 1
ATOM 8576 N N . GLU A 1 1093 ? 25.850 -15.518 -17.060 1.00 85.12 1093 GLU A N 1
ATOM 8577 C CA . GLU A 1 1093 ? 27.086 -15.100 -16.377 1.00 85.12 1093 GLU A CA 1
ATOM 8578 C C . GLU A 1 1093 ? 27.764 -13.915 -17.075 1.00 85.12 1093 GLU A C 1
ATOM 8580 O O . GLU A 1 1093 ? 28.271 -13.017 -16.405 1.00 85.12 1093 GLU A O 1
ATOM 8585 N N . TYR A 1 1094 ? 27.747 -13.884 -18.411 1.00 86.50 1094 TYR A N 1
ATOM 8586 C CA . TYR A 1 1094 ? 28.451 -12.876 -19.203 1.00 86.50 1094 TYR A CA 1
ATOM 8587 C C . TYR A 1 1094 ? 27.514 -12.243 -20.229 1.00 86.50 1094 TYR A C 1
ATOM 8589 O O . TYR A 1 1094 ? 27.035 -12.909 -21.147 1.00 86.50 1094 TYR A O 1
ATOM 8597 N N . TYR A 1 1095 ? 27.279 -10.940 -20.091 1.00 92.38 1095 TYR A N 1
ATOM 8598 C CA . TYR A 1 1095 ? 26.426 -10.163 -20.986 1.00 92.38 1095 TYR A CA 1
ATOM 8599 C C . TYR A 1 1095 ? 26.811 -8.673 -20.964 1.00 92.38 1095 TYR A C 1
ATOM 8601 O O . TYR A 1 1095 ? 27.287 -8.175 -19.937 1.00 92.38 1095 TYR A O 1
ATOM 8609 N N . PRO A 1 1096 ? 26.615 -7.936 -22.073 1.00 94.50 1096 PRO A N 1
ATOM 8610 C CA . PRO A 1 1096 ? 26.729 -6.479 -22.074 1.00 94.50 1096 PRO A CA 1
ATOM 8611 C C . PRO A 1 1096 ? 25.519 -5.842 -21.377 1.00 94.50 1096 PRO A C 1
ATOM 8613 O O . PRO A 1 1096 ? 24.415 -6.372 -21.454 1.00 94.50 1096 PRO A O 1
ATOM 8616 N N . ASN A 1 1097 ? 25.688 -4.683 -20.736 1.00 96.19 1097 ASN A N 1
ATOM 8617 C CA . ASN A 1 1097 ? 24.546 -3.950 -20.177 1.00 96.19 1097 ASN A CA 1
ATOM 8618 C C . ASN A 1 1097 ? 23.821 -3.114 -21.225 1.00 96.19 1097 ASN A C 1
ATOM 8620 O O . ASN A 1 1097 ? 22.605 -2.964 -21.160 1.00 96.19 1097 ASN A O 1
ATOM 8624 N N . VAL A 1 1098 ? 24.558 -2.580 -22.198 1.00 97.81 1098 VAL A N 1
ATOM 8625 C CA . VAL A 1 1098 ? 23.991 -1.840 -23.327 1.00 97.81 1098 VAL A CA 1
ATOM 8626 C C . VAL A 1 1098 ? 24.419 -2.516 -24.616 1.00 97.81 1098 VAL A C 1
ATOM 8628 O O . VAL A 1 1098 ? 25.612 -2.719 -24.830 1.00 97.81 1098 VAL A O 1
ATOM 8631 N N . LEU A 1 1099 ? 23.449 -2.842 -25.466 1.00 97.62 1099 LEU A N 1
ATOM 8632 C CA . LEU A 1 1099 ? 23.668 -3.222 -26.859 1.00 97.62 1099 LEU A CA 1
ATOM 8633 C C . LEU A 1 1099 ? 23.557 -1.953 -27.707 1.00 97.62 1099 LEU A C 1
ATOM 8635 O O . LEU A 1 1099 ? 22.458 -1.588 -28.127 1.00 97.62 1099 LEU A O 1
ATOM 8639 N N . LEU A 1 1100 ? 24.676 -1.240 -27.863 1.00 97.44 1100 LEU A N 1
ATOM 8640 C CA . LEU A 1 1100 ? 24.719 0.059 -28.538 1.00 97.44 1100 LEU A CA 1
ATOM 8641 C C . LEU A 1 1100 ? 24.924 -0.147 -30.047 1.00 97.44 1100 LEU A C 1
ATOM 8643 O O . LEU A 1 1100 ? 25.962 -0.680 -30.441 1.00 97.44 1100 LEU A O 1
ATOM 8647 N N . VAL A 1 1101 ? 23.955 0.260 -30.872 1.00 97.69 1101 VAL A N 1
ATOM 8648 C CA . VAL A 1 1101 ? 23.957 0.036 -32.333 1.00 97.69 1101 VAL A CA 1
ATOM 8649 C C . VAL A 1 1101 ? 23.733 1.322 -33.133 1.00 97.69 1101 VAL A C 1
ATOM 8651 O O . VAL A 1 1101 ? 23.175 2.302 -32.625 1.00 97.69 1101 VAL A O 1
ATOM 8654 N N . ASP A 1 1102 ? 24.101 1.282 -34.412 1.00 96.88 1102 ASP A N 1
ATOM 8655 C CA . ASP A 1 1102 ? 23.658 2.245 -35.424 1.00 96.88 1102 ASP A CA 1
ATOM 8656 C C . ASP A 1 1102 ? 22.360 1.756 -36.096 1.00 96.88 1102 ASP A C 1
ATOM 8658 O O . ASP A 1 1102 ? 22.145 0.552 -36.254 1.00 96.88 1102 ASP A O 1
ATOM 8662 N N . TYR A 1 1103 ? 21.495 2.685 -36.509 1.00 96.31 1103 TYR A N 1
ATOM 8663 C CA . TYR A 1 1103 ? 20.237 2.434 -37.227 1.00 96.31 1103 TYR A CA 1
ATOM 8664 C C . TYR A 1 1103 ? 19.304 1.421 -36.539 1.00 96.31 1103 TYR A C 1
ATOM 8666 O O . TYR A 1 1103 ? 18.878 0.428 -37.137 1.00 96.31 1103 TYR A O 1
ATOM 8674 N N . ILE A 1 1104 ? 18.964 1.675 -35.270 1.00 95.38 1104 ILE A N 1
ATOM 8675 C CA . ILE A 1 1104 ? 18.102 0.780 -34.483 1.00 95.38 1104 ILE A CA 1
ATOM 8676 C C . ILE A 1 1104 ? 16.784 0.444 -35.208 1.00 95.38 1104 ILE A C 1
ATOM 8678 O O . ILE A 1 1104 ? 16.078 1.318 -35.709 1.00 95.38 1104 ILE A O 1
ATOM 8682 N N . GLY A 1 1105 ? 16.451 -0.849 -35.259 1.00 90.75 1105 GLY A N 1
ATOM 8683 C CA . GLY A 1 1105 ? 15.201 -1.361 -35.834 1.00 90.75 1105 GLY A CA 1
ATOM 8684 C C . GLY A 1 1105 ? 15.133 -1.373 -37.365 1.00 90.75 1105 GLY A C 1
ATOM 8685 O O . GLY A 1 1105 ? 14.190 -1.944 -37.914 1.00 90.75 1105 GLY A O 1
ATOM 8686 N N . MET A 1 1106 ? 16.106 -0.795 -38.076 1.00 91.62 1106 MET A N 1
ATOM 8687 C CA . MET A 1 1106 ? 16.125 -0.828 -39.538 1.00 91.62 1106 MET A CA 1
ATOM 8688 C C . MET A 1 1106 ? 16.615 -2.172 -40.069 1.00 91.62 1106 MET A C 1
ATOM 8690 O O . MET A 1 1106 ? 17.671 -2.664 -39.680 1.00 91.62 1106 MET A O 1
ATOM 8694 N N . VAL A 1 1107 ? 15.856 -2.721 -41.018 1.00 88.12 1107 VAL A N 1
ATOM 8695 C CA . VAL A 1 1107 ? 16.202 -3.954 -41.742 1.00 88.12 1107 VAL A CA 1
ATOM 8696 C C . VAL A 1 1107 ? 16.262 -3.750 -43.251 1.00 88.12 1107 VAL A C 1
ATOM 8698 O O . VAL A 1 1107 ? 17.050 -4.413 -43.906 1.00 88.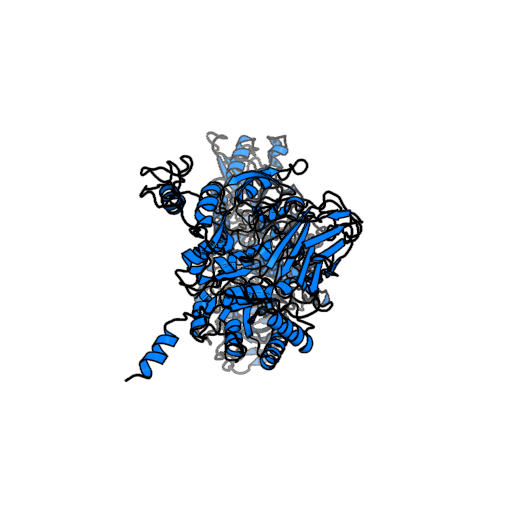12 1107 VAL A O 1
ATOM 8701 N N . ILE A 1 1108 ? 15.497 -2.806 -43.812 1.00 88.19 1108 ILE A N 1
ATOM 8702 C CA . ILE A 1 1108 ? 15.591 -2.399 -45.220 1.00 88.19 1108 ILE A CA 1
ATOM 8703 C C . ILE A 1 1108 ? 16.183 -0.992 -45.289 1.00 88.19 1108 ILE A C 1
ATOM 8705 O O . ILE A 1 1108 ? 15.765 -0.088 -44.562 1.00 88.19 1108 ILE A O 1
ATOM 8709 N N . LYS A 1 1109 ? 17.173 -0.804 -46.167 1.00 88.56 1109 LYS A N 1
ATOM 8710 C CA . LYS A 1 1109 ? 17.826 0.494 -46.380 1.00 88.56 1109 LYS A CA 1
ATOM 8711 C C . LYS A 1 1109 ? 16.817 1.538 -46.857 1.00 88.56 1109 LYS A C 1
ATOM 8713 O O . LYS A 1 1109 ? 15.961 1.235 -47.680 1.00 88.56 1109 LYS A O 1
ATOM 8718 N N . ASN A 1 1110 ? 16.956 2.772 -46.376 1.00 85.12 1110 ASN A N 1
ATOM 8719 C CA . ASN A 1 1110 ? 16.123 3.919 -46.763 1.00 85.12 1110 ASN A CA 1
ATOM 8720 C C . ASN A 1 1110 ? 14.599 3.763 -46.554 1.00 85.12 1110 ASN A C 1
ATOM 8722 O O . ASN A 1 1110 ? 13.833 4.551 -47.107 1.00 85.12 1110 ASN A O 1
ATOM 8726 N N . GLU A 1 1111 ? 14.142 2.807 -45.738 1.00 85.31 1111 GLU A N 1
ATOM 8727 C CA . GLU A 1 1111 ? 12.725 2.643 -45.376 1.00 85.31 1111 GLU A CA 1
ATOM 8728 C C . GLU A 1 1111 ? 12.492 2.993 -43.892 1.00 85.31 1111 GLU A C 1
ATOM 8730 O O . GLU A 1 1111 ? 12.437 2.101 -43.042 1.00 85.31 1111 GLU A O 1
ATOM 8735 N N . PRO A 1 1112 ? 12.351 4.290 -43.546 1.00 74.94 1112 PRO A N 1
ATOM 8736 C CA . PRO A 1 1112 ? 12.249 4.752 -42.158 1.00 74.94 1112 PRO A CA 1
ATOM 8737 C C . PRO A 1 1112 ? 10.850 4.600 -41.542 1.00 74.94 1112 PRO A C 1
ATOM 8739 O O . PRO A 1 1112 ? 10.625 5.042 -40.417 1.00 74.94 1112 PRO A O 1
ATOM 8742 N N . GLY A 1 1113 ? 9.878 4.065 -42.287 1.00 83.31 1113 GLY A N 1
ATOM 8743 C CA . GLY A 1 1113 ? 8.499 3.954 -41.822 1.00 83.31 1113 GLY A CA 1
ATOM 8744 C C . GLY A 1 1113 ? 8.391 3.035 -40.606 1.00 83.31 1113 GLY A C 1
ATOM 8745 O O . GLY A 1 1113 ? 9.007 1.979 -40.564 1.00 83.31 1113 GLY A O 1
ATOM 8746 N N . TRP A 1 1114 ? 7.567 3.397 -39.621 1.00 86.94 1114 TRP A N 1
ATOM 8747 C CA . TRP A 1 1114 ? 7.392 2.573 -38.418 1.00 86.94 1114 TRP A CA 1
ATOM 8748 C C . TRP A 1 1114 ? 6.983 1.123 -38.743 1.00 86.94 1114 TRP A C 1
ATOM 8750 O O . TRP A 1 1114 ? 7.478 0.181 -38.127 1.00 86.94 1114 TRP A O 1
ATOM 8760 N N . ASP A 1 1115 ? 6.136 0.941 -39.759 1.00 81.75 1115 ASP A N 1
ATOM 8761 C CA . ASP A 1 1115 ? 5.643 -0.374 -40.189 1.00 81.75 1115 ASP A CA 1
ATOM 8762 C C . ASP A 1 1115 ? 6.716 -1.226 -40.898 1.00 81.75 1115 ASP A C 1
ATOM 8764 O O . ASP A 1 1115 ? 6.603 -2.454 -40.941 1.00 81.75 1115 ASP A O 1
ATOM 8768 N N . SER A 1 1116 ? 7.784 -0.606 -41.419 1.00 81.12 1116 SER A N 1
ATOM 8769 C CA . SER A 1 1116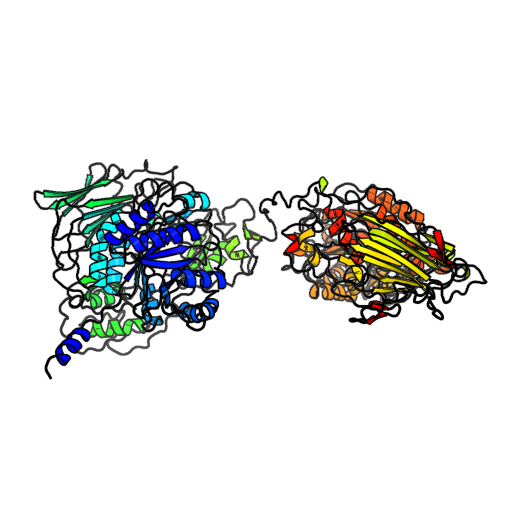 ? 8.936 -1.308 -42.004 1.00 81.12 1116 SER A CA 1
ATOM 8770 C C . SER A 1 1116 ? 10.012 -1.659 -40.972 1.00 81.12 1116 SER A C 1
ATOM 8772 O O . SER A 1 1116 ? 10.903 -2.453 -41.276 1.00 81.12 1116 SER A O 1
ATOM 8774 N N . LEU A 1 1117 ? 9.924 -1.142 -39.740 1.00 88.12 1117 LEU A N 1
ATOM 8775 C CA . LEU A 1 1117 ? 10.876 -1.465 -38.679 1.00 88.12 1117 LEU A CA 1
ATOM 8776 C C . LEU A 1 1117 ? 10.695 -2.896 -38.156 1.00 88.12 1117 LEU A C 1
ATOM 8778 O O . LEU A 1 1117 ? 9.594 -3.466 -38.108 1.00 88.12 1117 LEU A O 1
ATOM 8782 N N . SER A 1 1118 ? 11.807 -3.464 -37.702 1.00 87.62 1118 SER A N 1
ATOM 8783 C CA . SER A 1 1118 ? 11.856 -4.749 -37.018 1.00 87.62 1118 SER A CA 1
ATOM 8784 C C . SER A 1 1118 ? 11.948 -4.569 -35.505 1.00 87.62 1118 SER A C 1
ATOM 8786 O O . SER A 1 1118 ? 12.654 -3.690 -35.015 1.00 87.62 1118 SER A O 1
ATOM 8788 N N . ALA A 1 1119 ? 11.255 -5.434 -34.761 1.00 93.38 1119 ALA A N 1
ATOM 8789 C CA . ALA A 1 1119 ? 11.248 -5.437 -33.298 1.00 93.38 1119 ALA A CA 1
ATOM 8790 C C . ALA A 1 1119 ? 12.270 -6.423 -32.698 1.00 93.38 1119 ALA A C 1
ATOM 8792 O O . ALA A 1 1119 ? 12.141 -6.826 -31.539 1.00 93.38 1119 ALA A O 1
ATOM 8793 N N . GLU A 1 1120 ? 13.266 -6.850 -33.479 1.00 95.56 1120 GLU A N 1
ATOM 8794 C CA . GLU A 1 1120 ? 14.269 -7.842 -33.072 1.00 95.56 1120 GLU A CA 1
ATOM 8795 C C . GLU A 1 1120 ? 15.057 -7.409 -31.829 1.00 95.56 1120 GLU A C 1
ATOM 8797 O O . GLU A 1 1120 ? 15.042 -8.131 -30.834 1.00 95.56 1120 GLU A O 1
ATOM 8802 N N . LEU A 1 1121 ? 15.684 -6.225 -31.835 1.00 96.44 1121 LEU A N 1
ATOM 8803 C CA . LEU A 1 1121 ? 16.483 -5.748 -30.696 1.00 96.44 1121 LEU A CA 1
ATOM 8804 C C . LEU A 1 1121 ? 15.607 -5.448 -29.466 1.00 96.44 1121 LEU A C 1
ATOM 8806 O O . LEU A 1 1121 ? 16.003 -5.735 -28.336 1.00 96.44 1121 LEU A O 1
ATOM 8810 N N . TYR A 1 1122 ? 14.387 -4.948 -29.696 1.00 95.75 1122 TYR A N 1
ATOM 8811 C CA . TYR A 1 1122 ? 13.364 -4.742 -28.667 1.00 95.75 1122 TYR A CA 1
ATOM 8812 C C . TYR A 1 1122 ? 13.016 -6.056 -27.953 1.00 95.75 1122 TYR A C 1
ATOM 8814 O O . TYR A 1 1122 ? 13.104 -6.162 -26.730 1.00 95.75 1122 TYR A O 1
ATOM 8822 N N . THR A 1 1123 ? 12.667 -7.089 -28.725 1.00 96.69 1123 THR A N 1
ATOM 8823 C CA . THR A 1 1123 ? 12.320 -8.411 -28.182 1.00 96.69 1123 THR A CA 1
ATOM 8824 C C . THR A 1 1123 ? 13.539 -9.110 -27.584 1.00 96.69 1123 THR A C 1
ATOM 8826 O O . THR A 1 1123 ? 13.402 -9.788 -26.568 1.00 96.69 1123 THR A O 1
ATOM 8829 N N . LEU A 1 1124 ? 14.731 -8.913 -28.157 1.00 97.75 1124 LEU A N 1
ATOM 8830 C CA . LEU A 1 1124 ? 15.983 -9.450 -27.630 1.00 97.75 1124 LEU A CA 1
ATOM 8831 C C . LEU A 1 1124 ? 16.259 -8.923 -26.220 1.00 97.75 1124 LEU A C 1
ATOM 8833 O O . LEU A 1 1124 ? 16.467 -9.724 -25.316 1.00 97.75 1124 LEU A O 1
ATOM 8837 N N . ALA A 1 1125 ? 16.206 -7.608 -25.995 1.00 97.00 1125 ALA A N 1
ATOM 8838 C CA . ALA A 1 1125 ? 16.459 -7.045 -24.668 1.00 97.00 1125 ALA A CA 1
ATOM 8839 C C . ALA A 1 1125 ? 15.426 -7.501 -23.624 1.00 97.00 1125 ALA A C 1
ATOM 8841 O O . ALA A 1 1125 ? 15.795 -7.862 -22.504 1.00 97.00 1125 ALA A O 1
ATOM 8842 N N . ILE A 1 1126 ? 14.142 -7.561 -23.994 1.00 97.00 1126 ILE A N 1
ATOM 8843 C CA . ILE A 1 1126 ? 13.093 -8.124 -23.131 1.00 97.00 1126 ILE A CA 1
ATOM 8844 C C . ILE A 1 1126 ? 13.415 -9.581 -22.791 1.00 97.00 1126 ILE A C 1
ATOM 8846 O O . ILE A 1 1126 ? 13.377 -9.965 -21.623 1.00 97.00 1126 ILE A O 1
ATOM 8850 N N . GLY A 1 1127 ? 13.772 -10.381 -23.797 1.00 96.56 1127 GLY A N 1
ATOM 8851 C CA . GLY A 1 1127 ? 14.091 -11.790 -23.625 1.00 96.56 1127 GLY A CA 1
ATOM 8852 C C . GLY A 1 1127 ? 15.323 -12.016 -22.760 1.00 96.56 1127 GLY A C 1
ATOM 8853 O O . GLY A 1 1127 ? 15.274 -12.832 -21.851 1.00 96.56 1127 GLY A O 1
ATOM 8854 N N . LEU A 1 1128 ? 16.400 -11.254 -22.947 1.00 97.31 1128 LEU A N 1
ATOM 8855 C CA . LEU A 1 1128 ? 17.595 -11.368 -22.108 1.00 97.31 1128 LEU A CA 1
ATOM 8856 C C . LEU A 1 1128 ? 17.291 -11.055 -20.635 1.00 97.31 1128 LEU A C 1
ATOM 8858 O O . LEU A 1 1128 ? 17.814 -11.732 -19.752 1.00 97.31 1128 LEU A O 1
ATOM 8862 N N . ASN A 1 1129 ? 16.403 -10.094 -20.354 1.00 97.50 1129 ASN A N 1
ATOM 8863 C CA . ASN A 1 1129 ? 15.989 -9.799 -18.982 1.00 97.50 1129 ASN A CA 1
ATOM 8864 C C . ASN A 1 1129 ? 15.016 -10.838 -18.407 1.00 97.50 1129 ASN A C 1
ATOM 8866 O O . ASN A 1 1129 ? 15.197 -11.233 -17.257 1.00 97.50 1129 ASN A O 1
ATOM 8870 N N . LEU A 1 1130 ? 14.001 -11.275 -19.160 1.00 95.12 1130 LEU A N 1
ATOM 8871 C CA . LEU A 1 1130 ? 12.989 -12.229 -18.682 1.00 95.12 1130 LEU A CA 1
ATOM 8872 C C . LEU A 1 1130 ? 13.517 -13.661 -18.584 1.00 95.12 1130 LEU A C 1
ATOM 8874 O O . LEU A 1 1130 ? 13.148 -14.378 -17.654 1.00 95.12 1130 LEU A O 1
ATOM 8878 N N . TYR A 1 1131 ? 14.360 -14.063 -19.532 1.00 95.81 1131 TYR A N 1
ATOM 8879 C CA . TYR A 1 1131 ? 14.909 -15.405 -19.667 1.00 95.81 1131 TYR A CA 1
ATOM 8880 C C . TYR A 1 1131 ? 16.340 -15.473 -19.129 1.00 95.81 1131 TYR A C 1
ATOM 8882 O O . TYR A 1 1131 ? 16.537 -15.931 -18.008 1.00 95.81 1131 TYR A O 1
ATOM 8890 N N . THR A 1 1132 ? 17.326 -14.975 -19.882 1.00 93.94 1132 THR A N 1
ATOM 8891 C CA . THR A 1 1132 ? 18.751 -15.258 -19.641 1.00 93.94 1132 THR A CA 1
ATOM 8892 C C . THR A 1 1132 ? 19.218 -14.818 -18.253 1.00 93.94 1132 THR A C 1
ATOM 8894 O O . THR A 1 1132 ? 19.748 -15.625 -17.497 1.00 93.94 1132 THR A O 1
ATOM 8897 N N . ILE A 1 1133 ? 18.993 -13.558 -17.874 1.00 94.38 1133 ILE A N 1
ATOM 8898 C CA . ILE A 1 1133 ? 19.440 -13.024 -16.576 1.00 94.38 1133 ILE A CA 1
ATOM 8899 C C . ILE A 1 1133 ? 18.629 -13.621 -15.415 1.00 94.38 1133 ILE A C 1
ATOM 8901 O O . ILE A 1 1133 ? 19.157 -13.804 -14.318 1.00 94.38 1133 ILE A O 1
ATOM 8905 N N . SER A 1 1134 ? 17.359 -13.969 -15.647 1.00 93.62 1134 SER A N 1
ATOM 8906 C CA . SER A 1 1134 ? 16.506 -14.606 -14.633 1.00 93.62 1134 SER A CA 1
ATOM 8907 C C . SER A 1 1134 ? 16.978 -16.002 -14.230 1.00 93.62 1134 SER A C 1
ATOM 8909 O O . SER A 1 1134 ? 16.567 -16.488 -13.181 1.00 93.62 1134 SER A O 1
ATOM 8911 N N . GLU A 1 1135 ? 17.824 -16.655 -15.032 1.00 91.19 1135 GLU A N 1
ATOM 8912 C CA . GLU A 1 1135 ? 18.419 -17.947 -14.669 1.00 91.19 1135 GLU A CA 1
ATOM 8913 C C . GLU A 1 1135 ? 19.624 -17.811 -13.719 1.00 91.19 1135 GLU A C 1
ATOM 8915 O O . GLU A 1 1135 ? 20.089 -18.806 -13.163 1.00 91.19 1135 GLU A O 1
ATOM 8920 N N . ASN A 1 1136 ? 20.119 -16.592 -13.477 1.00 92.00 1136 ASN A N 1
ATOM 8921 C CA . ASN A 1 1136 ? 21.173 -16.342 -12.500 1.00 92.00 1136 ASN A CA 1
ATOM 8922 C C . ASN A 1 1136 ? 20.574 -16.120 -11.102 1.00 92.00 1136 ASN A C 1
ATOM 8924 O O . ASN A 1 1136 ? 20.145 -15.012 -10.778 1.00 92.00 1136 ASN A O 1
ATOM 8928 N N . CYS A 1 1137 ? 20.600 -17.147 -10.245 1.00 90.19 1137 CYS A N 1
ATOM 8929 C CA . CYS A 1 1137 ? 20.013 -17.076 -8.900 1.00 90.19 1137 CYS A CA 1
ATOM 8930 C C . CYS A 1 1137 ? 20.686 -16.071 -7.944 1.00 90.19 1137 CYS A C 1
ATOM 8932 O O . CYS A 1 1137 ? 20.097 -15.720 -6.924 1.00 90.19 1137 CYS A O 1
ATOM 8934 N N . THR A 1 1138 ? 21.898 -15.592 -8.252 1.00 89.12 1138 THR A N 1
ATOM 8935 C CA . THR A 1 1138 ? 22.556 -14.524 -7.477 1.00 89.12 1138 THR A CA 1
ATOM 8936 C C . THR A 1 1138 ? 21.938 -13.161 -7.782 1.00 89.12 1138 THR A C 1
ATOM 8938 O O . THR A 1 1138 ? 21.862 -12.304 -6.907 1.00 89.12 1138 THR A O 1
ATOM 8941 N N . ILE A 1 1139 ? 21.496 -12.963 -9.025 1.00 91.19 1139 ILE A N 1
ATOM 8942 C CA . ILE A 1 1139 ? 20.867 -11.724 -9.497 1.00 91.19 1139 ILE A CA 1
ATOM 8943 C C . ILE A 1 1139 ? 19.353 -11.762 -9.276 1.00 91.19 1139 ILE A C 1
ATOM 8945 O O . ILE A 1 1139 ? 18.752 -10.768 -8.881 1.00 91.19 1139 ILE A O 1
ATOM 8949 N N . SER A 1 1140 ? 18.734 -12.910 -9.549 1.00 90.00 1140 SER A N 1
ATOM 8950 C CA . SER A 1 1140 ? 17.295 -13.133 -9.446 1.00 90.00 1140 SER A CA 1
ATOM 8951 C C . SER A 1 1140 ? 17.034 -14.193 -8.370 1.00 90.00 1140 SER A C 1
ATOM 8953 O O . SER A 1 1140 ? 17.036 -15.383 -8.676 1.00 90.00 1140 SER A O 1
ATOM 8955 N N . PRO A 1 1141 ? 16.811 -13.804 -7.099 1.00 86.00 1141 PRO A N 1
ATOM 8956 C CA . PRO A 1 1141 ? 16.600 -14.766 -6.012 1.00 86.00 1141 PRO A CA 1
ATOM 8957 C C . PRO A 1 1141 ? 15.273 -15.535 -6.142 1.00 86.00 1141 PRO A C 1
ATOM 8959 O O . PRO A 1 1141 ? 15.091 -16.585 -5.523 1.00 86.00 1141 PRO A O 1
ATOM 8962 N N . ARG A 1 1142 ? 14.348 -15.029 -6.967 1.00 86.50 1142 ARG A N 1
ATOM 8963 C CA . ARG A 1 1142 ? 13.070 -15.659 -7.314 1.00 86.50 1142 ARG A CA 1
ATOM 8964 C C . ARG A 1 1142 ? 13.217 -16.540 -8.547 1.00 86.50 1142 ARG A C 1
ATOM 8966 O O . ARG A 1 1142 ? 13.996 -16.243 -9.449 1.00 86.50 1142 ARG A O 1
ATOM 8973 N N . ARG A 1 1143 ? 12.430 -17.609 -8.598 1.00 87.38 1143 ARG A N 1
ATOM 8974 C CA . ARG A 1 1143 ? 12.362 -18.525 -9.736 1.00 87.38 1143 ARG A CA 1
ATOM 8975 C C . ARG A 1 1143 ? 12.007 -17.770 -11.020 1.00 87.38 1143 ARG A C 1
ATOM 8977 O O . ARG A 1 1143 ? 11.191 -16.849 -10.992 1.00 87.38 1143 ARG A O 1
ATOM 8984 N N . SER A 1 1144 ? 12.609 -18.175 -12.142 1.00 89.81 1144 SER A N 1
ATOM 8985 C CA . SER A 1 1144 ? 12.394 -17.525 -13.441 1.00 89.81 1144 SER A CA 1
ATOM 8986 C C . SER A 1 1144 ? 10.895 -17.369 -13.754 1.00 89.81 1144 SER A C 1
ATOM 8988 O O . SER A 1 1144 ? 10.144 -18.348 -13.648 1.00 89.81 1144 SER A O 1
ATOM 8990 N N . PRO A 1 1145 ? 10.441 -16.174 -14.184 1.00 88.38 1145 PRO A N 1
ATOM 8991 C CA . PRO A 1 1145 ? 9.027 -15.909 -14.455 1.00 88.38 1145 PRO A CA 1
ATOM 8992 C C . PRO A 1 1145 ? 8.484 -16.728 -15.634 1.00 88.38 1145 PRO A C 1
ATOM 8994 O O . PRO A 1 1145 ? 7.270 -16.852 -15.794 1.00 88.38 1145 PRO A O 1
ATOM 8997 N N . LEU A 1 1146 ? 9.370 -17.297 -16.458 1.00 91.62 1146 LEU A N 1
ATOM 8998 C CA . LEU A 1 1146 ? 8.999 -18.098 -17.621 1.00 91.62 1146 LEU A CA 1
ATOM 8999 C C . LEU A 1 1146 ? 8.744 -19.572 -17.279 1.00 91.62 1146 LEU A C 1
ATOM 9001 O O . LEU A 1 1146 ? 8.220 -20.302 -18.120 1.00 91.62 1146 LEU A O 1
ATOM 9005 N N . LEU A 1 1147 ? 9.053 -20.016 -16.058 1.00 89.44 1147 LEU A N 1
ATOM 9006 C CA . LEU A 1 1147 ? 8.763 -21.375 -15.604 1.00 89.44 1147 LEU A CA 1
ATOM 9007 C C . LEU A 1 1147 ? 7.346 -21.485 -15.023 1.00 89.44 1147 LEU A C 1
ATOM 9009 O O . LEU A 1 1147 ? 6.807 -20.559 -14.408 1.00 89.44 1147 LEU A O 1
ATOM 9013 N N . ALA A 1 1148 ? 6.736 -22.658 -15.190 1.00 78.00 1148 ALA A N 1
ATOM 9014 C CA . ALA A 1 1148 ? 5.387 -22.915 -14.699 1.00 78.00 1148 ALA A CA 1
ATOM 9015 C C . ALA A 1 1148 ? 5.340 -22.907 -13.158 1.00 78.00 1148 ALA A C 1
ATOM 9017 O O . ALA A 1 1148 ? 6.095 -23.624 -12.500 1.00 78.00 1148 ALA A O 1
ATOM 9018 N N . SER A 1 1149 ? 4.417 -22.127 -12.587 1.00 68.25 1149 SER A N 1
ATOM 9019 C CA . SER A 1 1149 ? 4.140 -22.041 -11.146 1.00 68.25 1149 SER A CA 1
ATOM 9020 C C . SER A 1 1149 ? 2.634 -21.832 -10.914 1.00 68.25 1149 SER A C 1
ATOM 9022 O O . SER A 1 1149 ? 1.999 -21.134 -11.713 1.00 68.25 1149 SER A O 1
ATOM 9024 N N . PRO A 1 1150 ? 2.038 -22.359 -9.822 1.00 54.44 1150 PRO A N 1
ATOM 9025 C CA . PRO A 1 1150 ? 0.636 -22.105 -9.470 1.00 54.44 1150 PRO A CA 1
ATOM 9026 C C . PRO A 1 1150 ? 0.277 -20.612 -9.364 1.00 54.44 1150 PRO A C 1
ATOM 9028 O O . PRO A 1 1150 ? -0.881 -20.249 -9.570 1.00 54.44 1150 PRO A O 1
ATOM 9031 N N . LYS A 1 1151 ? 1.257 -19.744 -9.063 1.00 56.09 1151 LYS A N 1
ATOM 9032 C CA . LYS A 1 1151 ? 1.090 -18.280 -9.024 1.00 56.09 1151 LYS A CA 1
ATOM 9033 C C . LYS A 1 1151 ? 1.084 -17.651 -10.424 1.00 56.09 1151 LYS A C 1
ATOM 9035 O O . LYS A 1 1151 ? 0.270 -16.768 -10.683 1.00 56.09 1151 LYS A O 1
ATOM 9040 N N . ASN A 1 1152 ? 1.931 -18.140 -11.333 1.00 49.47 1152 ASN A N 1
ATOM 9041 C CA . ASN A 1 1152 ? 2.052 -17.617 -12.702 1.00 49.47 1152 ASN A CA 1
ATOM 9042 C C . ASN A 1 1152 ? 0.790 -17.887 -13.541 1.00 49.47 1152 ASN A C 1
ATOM 9044 O O . ASN A 1 1152 ? 0.429 -17.069 -14.374 1.00 49.47 1152 ASN A O 1
ATOM 9048 N N . LEU A 1 1153 ? 0.046 -18.959 -13.243 1.00 49.84 1153 LEU A N 1
ATOM 9049 C CA . LEU A 1 1153 ? -1.231 -19.288 -13.899 1.00 49.84 1153 LEU A CA 1
ATOM 9050 C C . LEU A 1 1153 ? -2.405 -18.358 -13.521 1.00 49.84 1153 LEU A C 1
ATOM 9052 O O . LEU A 1 1153 ? -3.481 -18.472 -14.104 1.00 49.84 1153 LEU A O 1
ATOM 9056 N N . ARG A 1 1154 ? -2.234 -17.472 -12.527 1.00 42.47 1154 ARG A N 1
ATOM 9057 C CA . ARG A 1 1154 ? -3.278 -16.556 -12.022 1.00 42.47 1154 ARG A CA 1
ATOM 9058 C C . ARG A 1 1154 ? -3.005 -15.074 -12.318 1.00 42.47 1154 ARG A C 1
ATOM 9060 O O . ARG A 1 1154 ? -3.840 -14.244 -11.961 1.00 42.47 1154 ARG A O 1
ATOM 9067 N N . LYS A 1 1155 ? -1.862 -14.721 -12.923 1.00 50.56 1155 LYS A N 1
ATOM 9068 C CA . L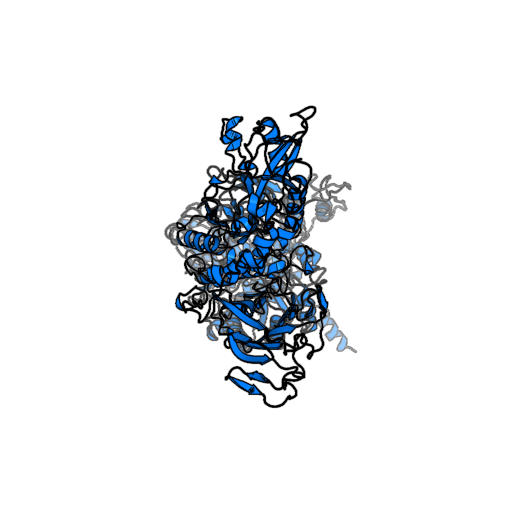YS A 1 1155 ? -1.547 -13.329 -13.294 1.00 50.56 1155 LYS A CA 1
ATOM 9069 C C . LYS A 1 1155 ? -2.331 -12.908 -14.544 1.00 50.56 1155 LYS A C 1
ATOM 9071 O O . LYS A 1 1155 ? -2.584 -13.714 -15.434 1.00 50.56 1155 LYS A O 1
ATOM 9076 N N . LEU A 1 1156 ? -2.711 -11.630 -14.601 1.00 50.62 1156 LEU A N 1
ATOM 9077 C CA . LEU A 1 1156 ? -3.247 -11.004 -15.815 1.00 50.62 1156 LEU A CA 1
ATOM 9078 C C . LEU A 1 1156 ? -2.193 -11.059 -16.946 1.00 50.62 1156 LEU A C 1
ATOM 9080 O O . LEU A 1 1156 ? -0.998 -11.029 -16.640 1.00 50.62 1156 LEU A O 1
ATOM 9084 N N . PRO A 1 1157 ? -2.593 -11.124 -18.232 1.00 59.62 1157 PRO A N 1
ATOM 9085 C CA . PRO A 1 1157 ? -1.645 -11.178 -19.346 1.00 59.62 1157 PRO A CA 1
ATOM 9086 C C . PRO A 1 1157 ? -0.726 -9.950 -19.350 1.00 59.62 1157 PRO A C 1
ATOM 9088 O O . PRO A 1 1157 ? -1.212 -8.823 -19.243 1.00 59.62 1157 PRO A O 1
ATOM 9091 N N . SER A 1 1158 ? 0.590 -10.154 -19.491 1.00 67.94 1158 SER A N 1
ATOM 9092 C CA . SER A 1 1158 ? 1.542 -9.041 -19.627 1.00 67.94 1158 SER A CA 1
ATOM 9093 C C . SER A 1 1158 ? 1.178 -8.182 -20.849 1.00 67.94 1158 SER A C 1
ATOM 9095 O O . SER A 1 1158 ? 0.894 -8.742 -21.912 1.00 67.94 1158 SER A O 1
ATOM 9097 N N . PRO A 1 1159 ? 1.231 -6.838 -20.759 1.00 72.81 1159 PRO A N 1
ATOM 9098 C CA . PRO A 1 1159 ? 0.924 -5.954 -21.886 1.00 72.81 1159 PRO A CA 1
ATOM 9099 C C . PRO A 1 1159 ? 1.919 -6.088 -23.055 1.00 72.81 1159 PRO A C 1
ATOM 9101 O O . PRO A 1 1159 ? 1.637 -5.610 -24.150 1.00 72.81 1159 PRO A O 1
ATOM 9104 N N . LEU A 1 1160 ? 3.061 -6.764 -22.856 1.00 80.12 1160 LEU A N 1
ATOM 9105 C CA . LEU A 1 1160 ? 4.006 -7.111 -23.927 1.00 80.12 1160 LEU A CA 1
ATOM 9106 C C . LEU A 1 1160 ? 3.563 -8.323 -24.752 1.00 80.12 1160 LEU A C 1
ATOM 9108 O O . LEU A 1 1160 ? 4.059 -8.537 -25.860 1.00 80.12 1160 LEU A O 1
ATOM 9112 N N . VAL A 1 1161 ? 2.640 -9.135 -24.231 1.00 77.00 1161 VAL A N 1
ATOM 9113 C CA . VAL A 1 1161 ? 2.109 -10.301 -24.936 1.00 77.00 1161 VAL A CA 1
ATOM 9114 C C . VAL A 1 1161 ? 1.071 -9.810 -25.936 1.00 77.00 1161 VAL A C 1
ATOM 9116 O O . VAL A 1 1161 ? -0.121 -9.707 -25.637 1.00 77.00 1161 VAL A O 1
ATOM 9119 N N . SER A 1 1162 ? 1.546 -9.520 -27.148 1.00 75.31 1162 SER A N 1
ATOM 9120 C CA . SER A 1 1162 ? 0.687 -9.118 -28.259 1.00 75.31 1162 SER A CA 1
ATOM 9121 C C . SER A 1 1162 ? -0.431 -10.140 -28.477 1.00 75.31 1162 SER A C 1
ATOM 9123 O O . SER A 1 1162 ? -0.176 -11.348 -28.558 1.00 75.31 1162 SER A O 1
ATOM 9125 N N . GLN A 1 1163 ? -1.662 -9.640 -28.569 1.00 76.88 1163 GLN A N 1
ATOM 9126 C CA . GLN A 1 1163 ? -2.847 -10.413 -28.953 1.00 76.88 1163 GLN A CA 1
ATOM 9127 C C . GLN A 1 1163 ? -3.022 -10.468 -30.476 1.00 76.88 1163 GLN A C 1
ATOM 9129 O O . GLN A 1 1163 ? -3.982 -11.056 -30.962 1.00 76.88 1163 GLN A O 1
ATOM 9134 N N . PHE A 1 1164 ? -2.112 -9.846 -31.234 1.00 81.62 1164 PHE A N 1
ATOM 9135 C CA . PHE A 1 1164 ? -2.165 -9.861 -32.686 1.00 81.62 1164 PHE A CA 1
ATOM 9136 C C . PHE A 1 1164 ? -2.001 -11.289 -33.217 1.00 81.62 1164 PHE A C 1
ATOM 9138 O O . PHE A 1 1164 ? -0.971 -11.937 -33.008 1.00 81.62 1164 PHE A O 1
ATOM 9145 N N . ASN A 1 1165 ? -3.020 -11.745 -33.936 1.00 84.62 1165 ASN A N 1
ATOM 9146 C CA . ASN A 1 1165 ? -3.097 -13.033 -34.622 1.00 84.62 1165 ASN A CA 1
ATOM 9147 C C . ASN A 1 1165 ? -3.344 -12.868 -36.137 1.00 84.62 1165 ASN A C 1
ATOM 9149 O O . ASN A 1 1165 ? -3.728 -13.824 -36.807 1.00 84.62 1165 ASN A O 1
ATOM 9153 N N . GLY A 1 1166 ? -3.121 -11.659 -36.663 1.00 90.31 1166 GLY A N 1
ATOM 9154 C CA . GLY A 1 1166 ? -3.312 -11.318 -38.068 1.00 90.31 1166 GLY A CA 1
ATOM 9155 C C . GLY A 1 1166 ? -2.086 -11.574 -38.947 1.00 90.31 1166 GLY A C 1
ATOM 9156 O O . GLY A 1 1166 ? -1.130 -12.229 -38.538 1.00 90.31 1166 GLY A O 1
ATOM 9157 N N . ILE A 1 1167 ? -2.092 -11.019 -40.158 1.00 93.12 1167 ILE A N 1
ATOM 9158 C CA . ILE A 1 1167 ? -0.982 -11.072 -41.121 1.00 93.12 1167 ILE A CA 1
ATOM 9159 C C . ILE A 1 1167 ? -0.447 -9.661 -41.360 1.00 93.12 1167 ILE A C 1
ATOM 9161 O O . ILE A 1 1167 ? -1.224 -8.749 -41.639 1.00 93.12 1167 ILE A O 1
ATOM 9165 N N . ILE A 1 1168 ? 0.874 -9.498 -41.296 1.00 91.56 1168 ILE A N 1
ATOM 9166 C CA . ILE A 1 1168 ? 1.598 -8.308 -41.758 1.00 91.56 1168 ILE A CA 1
ATOM 9167 C C . ILE A 1 1168 ? 2.321 -8.685 -43.056 1.00 91.56 1168 ILE A C 1
ATOM 9169 O O . ILE A 1 1168 ? 3.215 -9.531 -43.044 1.00 91.56 1168 ILE A O 1
ATOM 9173 N N . TYR A 1 1169 ? 1.932 -8.090 -44.179 1.00 91.06 1169 TYR A N 1
ATOM 9174 C CA . TYR A 1 1169 ? 2.571 -8.345 -45.473 1.00 91.06 1169 TYR A CA 1
ATOM 9175 C C . TYR A 1 1169 ? 3.856 -7.532 -45.643 1.00 91.06 1169 TYR A C 1
ATOM 9177 O O . TYR A 1 1169 ? 4.060 -6.516 -44.976 1.00 91.06 1169 TYR A O 1
ATOM 9185 N N . ALA A 1 1170 ? 4.695 -7.928 -46.603 1.00 87.44 1170 ALA A N 1
ATOM 9186 C CA . ALA A 1 1170 ? 5.983 -7.287 -46.875 1.00 87.44 1170 ALA A CA 1
ATOM 9187 C C . ALA A 1 1170 ? 5.900 -5.781 -47.191 1.00 87.44 1170 ALA A C 1
ATOM 9189 O O . ALA A 1 1170 ? 6.886 -5.065 -47.056 1.00 87.44 1170 ALA A O 1
ATOM 9190 N N . ASN A 1 1171 ? 4.743 -5.291 -47.640 1.00 82.75 1171 ASN A N 1
ATOM 9191 C CA . ASN A 1 1171 ? 4.498 -3.875 -47.932 1.00 82.75 1171 ASN A CA 1
ATOM 9192 C C . ASN A 1 1171 ? 3.948 -3.078 -46.729 1.00 82.75 1171 ASN A C 1
ATOM 9194 O O . ASN A 1 1171 ? 3.539 -1.934 -46.910 1.00 82.75 1171 ASN A O 1
ATOM 9198 N N . GLY A 1 1172 ? 3.880 -3.686 -45.541 1.00 80.25 1172 GLY A N 1
ATOM 9199 C CA . GLY A 1 1172 ? 3.343 -3.082 -44.319 1.00 80.25 1172 GLY A CA 1
ATOM 9200 C C . GLY A 1 1172 ? 1.821 -3.171 -44.176 1.00 80.25 1172 GLY A C 1
ATOM 9201 O O . GLY A 1 1172 ? 1.290 -2.810 -43.129 1.00 80.25 1172 GLY A O 1
ATOM 9202 N N . THR A 1 1173 ? 1.091 -3.671 -45.182 1.00 87.25 1173 THR A N 1
ATOM 9203 C CA . THR A 1 1173 ? -0.364 -3.852 -45.055 1.00 87.25 1173 THR A CA 1
ATOM 9204 C C . THR A 1 1173 ? -0.695 -4.942 -44.043 1.00 87.25 1173 THR A C 1
ATOM 9206 O O . THR A 1 1173 ? -0.036 -5.983 -43.983 1.00 87.25 1173 THR A O 1
ATOM 9209 N N . THR A 1 1174 ? -1.736 -4.703 -43.246 1.00 89.69 1174 THR A N 1
ATOM 9210 C CA . THR A 1 1174 ? -2.153 -5.602 -42.173 1.00 89.69 1174 THR A CA 1
ATOM 9211 C C . THR A 1 1174 ? -3.555 -6.146 -42.412 1.00 89.69 1174 THR A C 1
ATOM 9213 O O . THR A 1 1174 ? -4.472 -5.432 -42.820 1.00 89.69 1174 THR A O 1
ATOM 9216 N N . VAL A 1 1175 ? -3.729 -7.438 -42.147 1.00 91.88 1175 VAL A N 1
ATOM 9217 C CA . VAL A 1 1175 ? -5.032 -8.106 -42.091 1.00 91.88 1175 VAL A CA 1
ATOM 9218 C C . VAL A 1 1175 ? -5.190 -8.650 -40.684 1.00 91.88 1175 VAL A C 1
ATOM 9220 O O . VAL A 1 1175 ? -4.529 -9.618 -40.327 1.00 91.88 1175 VAL A O 1
ATOM 9223 N N . ASN A 1 1176 ? -6.039 -8.013 -39.880 1.00 88.06 1176 ASN A N 1
ATOM 9224 C CA . ASN A 1 1176 ? -6.197 -8.371 -38.467 1.00 88.06 1176 ASN A CA 1
ATOM 9225 C C . ASN A 1 1176 ? -6.875 -9.735 -38.281 1.00 88.06 1176 ASN A C 1
ATOM 9227 O O . ASN A 1 1176 ? -6.438 -10.507 -37.439 1.00 88.06 1176 ASN A O 1
ATOM 9231 N N . ASP A 1 1177 ? -7.873 -10.048 -39.113 1.00 87.50 1177 ASP A N 1
ATOM 9232 C CA . ASP A 1 1177 ? -8.678 -11.273 -39.023 1.00 87.50 1177 ASP A CA 1
ATOM 9233 C C . ASP A 1 1177 ? -8.596 -12.079 -40.335 1.00 87.50 1177 ASP A C 1
ATOM 9235 O O . ASP A 1 1177 ? -9.540 -12.089 -41.134 1.00 87.50 1177 ASP A O 1
ATOM 9239 N N . PRO A 1 1178 ? -7.446 -12.708 -40.636 1.00 88.81 1178 PRO A N 1
ATOM 9240 C CA . PRO A 1 1178 ? -7.279 -13.486 -41.854 1.00 88.81 1178 PRO A CA 1
ATOM 9241 C C . PRO A 1 1178 ? -8.147 -14.759 -41.814 1.00 88.81 1178 PRO A C 1
ATOM 9243 O O . PRO A 1 1178 ? -8.356 -15.338 -40.745 1.00 88.81 1178 PRO A O 1
ATOM 9246 N N . PRO A 1 1179 ? -8.642 -15.253 -42.965 1.00 86.50 1179 PRO A N 1
ATOM 9247 C CA . PRO A 1 1179 ? -9.275 -16.568 -43.038 1.00 86.50 1179 PRO A CA 1
ATOM 9248 C C . PRO A 1 1179 ? -8.365 -17.666 -42.466 1.00 86.50 1179 PRO A C 1
ATOM 9250 O O . PRO A 1 1179 ? -7.168 -17.662 -42.729 1.00 86.50 1179 PRO A O 1
ATOM 9253 N N . LEU A 1 1180 ? -8.932 -18.652 -41.758 1.00 81.00 1180 LEU A N 1
ATOM 9254 C CA . LEU A 1 1180 ? -8.172 -19.713 -41.063 1.00 81.00 1180 LEU A CA 1
ATOM 9255 C C . LEU A 1 1180 ? -7.247 -20.562 -41.956 1.00 81.00 1180 LEU A C 1
ATOM 9257 O O . LEU A 1 1180 ? -6.386 -21.255 -41.432 1.00 81.00 1180 LEU A O 1
ATOM 9261 N N . GLY A 1 1181 ? -7.458 -20.562 -43.274 1.00 81.94 1181 GLY A N 1
ATOM 9262 C CA . GLY A 1 1181 ? -6.597 -21.250 -44.243 1.00 81.94 1181 GLY A CA 1
ATOM 9263 C C . GLY A 1 1181 ? -5.632 -20.325 -44.992 1.00 81.94 1181 GLY A C 1
ATOM 9264 O O . GLY A 1 1181 ? -4.924 -20.793 -45.878 1.00 81.94 1181 GLY A O 1
ATOM 9265 N N . LEU A 1 1182 ? -5.611 -19.021 -44.693 1.00 89.50 1182 LEU A N 1
ATOM 9266 C CA . LEU A 1 1182 ? -4.745 -18.060 -45.371 1.00 89.50 1182 LEU A CA 1
ATOM 9267 C C . LEU A 1 1182 ? -3.366 -18.020 -44.706 1.00 89.50 1182 LEU A C 1
ATOM 9269 O O . LEU A 1 1182 ? -3.190 -17.465 -43.621 1.00 89.50 1182 LEU A O 1
ATOM 9273 N N . HIS A 1 1183 ? -2.383 -18.579 -45.402 1.00 91.06 1183 HIS A N 1
ATOM 9274 C CA . HIS A 1 1183 ? -0.995 -18.644 -44.957 1.00 91.06 1183 HIS A CA 1
ATOM 9275 C C . HIS A 1 1183 ? -0.080 -18.184 -46.093 1.00 91.06 1183 HIS A C 1
ATOM 9277 O O . HIS A 1 1183 ? 0.126 -18.943 -47.043 1.00 91.06 1183 HIS A O 1
ATOM 9283 N N . PRO A 1 1184 ? 0.442 -16.944 -46.050 1.00 91.44 1184 PRO A N 1
ATOM 9284 C CA . PRO A 1 1184 ? 1.311 -16.422 -47.096 1.00 91.44 1184 PRO A CA 1
ATOM 9285 C C . PRO A 1 1184 ? 2.519 -17.333 -47.325 1.00 91.44 1184 PRO A C 1
ATOM 9287 O O . PRO A 1 1184 ? 3.118 -17.849 -46.378 1.00 91.44 1184 PRO A O 1
ATOM 9290 N N . GLY A 1 1185 ? 2.849 -17.551 -48.596 1.00 88.94 1185 GLY A N 1
ATOM 9291 C CA . GLY A 1 1185 ? 3.948 -18.425 -49.005 1.00 88.94 1185 GLY A CA 1
ATOM 9292 C C . GLY A 1 1185 ? 3.703 -19.924 -48.802 1.00 88.94 1185 GLY A C 1
ATOM 9293 O O . GLY A 1 1185 ? 4.623 -20.699 -49.033 1.00 88.94 1185 GLY A O 1
ATOM 9294 N N . ARG A 1 1186 ? 2.512 -20.364 -48.359 1.00 90.75 1186 ARG A N 1
ATOM 9295 C CA . ARG A 1 1186 ? 2.184 -21.797 -48.285 1.00 90.75 1186 ARG A CA 1
ATOM 9296 C C . ARG A 1 1186 ? 1.965 -22.353 -49.691 1.00 90.75 1186 ARG A C 1
ATOM 9298 O O . ARG A 1 1186 ? 1.145 -21.832 -50.448 1.00 90.75 1186 ARG A O 1
ATOM 9305 N N . VAL A 1 1187 ? 2.657 -23.440 -50.015 1.00 89.06 1187 VAL A N 1
ATOM 9306 C CA . VAL A 1 1187 ? 2.630 -24.032 -51.360 1.00 89.06 1187 VAL A CA 1
ATOM 9307 C C . VAL A 1 1187 ? 1.331 -24.814 -51.595 1.00 89.06 1187 VAL A C 1
ATOM 9309 O O . VAL A 1 1187 ? 0.959 -25.641 -50.766 1.00 89.06 1187 VAL A O 1
ATOM 9312 N N . GLU A 1 1188 ? 0.650 -24.602 -52.728 1.00 90.69 1188 GLU A N 1
ATOM 9313 C CA . GLU A 1 1188 ? -0.568 -25.353 -53.106 1.00 90.69 1188 GLU A CA 1
ATOM 9314 C C . GLU A 1 1188 ? -0.266 -26.755 -53.649 1.00 90.69 1188 GLU A C 1
ATOM 9316 O O . GLU A 1 1188 ? -0.944 -27.729 -53.315 1.00 90.69 1188 GLU A O 1
ATOM 9321 N N . VAL A 1 1189 ? 0.774 -26.871 -54.473 1.00 92.50 1189 VAL A N 1
ATOM 9322 C CA . VAL A 1 1189 ? 1.180 -28.112 -55.140 1.00 92.50 1189 VAL A CA 1
ATOM 9323 C C . VAL A 1 1189 ? 2.660 -28.347 -54.880 1.00 92.50 1189 VAL A C 1
ATOM 9325 O O . VAL A 1 1189 ? 3.489 -27.538 -55.291 1.00 92.50 1189 VAL A O 1
ATOM 9328 N N . LEU A 1 1190 ? 2.995 -29.468 -54.240 1.00 93.81 1190 LEU A N 1
ATOM 9329 C CA . LEU A 1 1190 ? 4.377 -29.932 -54.147 1.00 93.81 1190 LEU A CA 1
ATOM 9330 C C . LEU A 1 1190 ? 4.775 -30.465 -55.524 1.00 93.81 1190 LEU A C 1
ATOM 9332 O O . LEU A 1 1190 ? 4.184 -31.427 -56.016 1.00 93.81 1190 LEU A O 1
ATOM 9336 N N . LYS A 1 1191 ? 5.724 -29.805 -56.185 1.00 93.31 1191 LYS A N 1
ATOM 9337 C CA . LYS A 1 1191 ? 6.124 -30.128 -57.560 1.00 93.31 1191 LYS A CA 1
ATOM 9338 C C . LYS A 1 1191 ? 7.085 -31.315 -57.613 1.00 93.31 1191 LYS A C 1
ATOM 9340 O O . LYS A 1 1191 ? 7.839 -31.552 -56.668 1.00 93.31 1191 LYS A O 1
ATOM 9345 N N . ASN A 1 1192 ? 7.086 -32.044 -58.730 1.00 93.25 1192 ASN A N 1
ATOM 9346 C CA . ASN A 1 1192 ? 8.137 -33.023 -59.030 1.00 93.25 1192 ASN A CA 1
ATOM 9347 C C . ASN A 1 1192 ? 9.520 -32.375 -58.835 1.00 93.25 1192 ASN A C 1
ATOM 9349 O O . ASN A 1 1192 ? 9.757 -31.307 -59.383 1.00 93.25 1192 ASN A O 1
ATOM 9353 N N . GLY A 1 1193 ? 10.394 -32.999 -58.049 1.00 91.81 1193 GLY A N 1
ATOM 9354 C CA . GLY A 1 1193 ? 11.681 -32.453 -57.616 1.00 91.81 1193 GLY A CA 1
ATOM 9355 C C . GLY A 1 1193 ? 11.686 -31.897 -56.188 1.00 91.81 1193 GLY A C 1
ATOM 9356 O O . GLY A 1 1193 ? 12.747 -31.529 -55.696 1.00 91.81 1193 GLY A O 1
ATOM 9357 N N . THR A 1 1194 ? 10.542 -31.854 -55.493 1.00 95.81 1194 THR A N 1
ATOM 9358 C CA . THR A 1 1194 ? 10.494 -31.458 -54.072 1.00 95.81 1194 THR A CA 1
ATOM 9359 C C . THR A 1 1194 ? 11.273 -32.454 -53.209 1.00 95.81 1194 THR A C 1
ATOM 9361 O O . THR A 1 1194 ? 11.017 -33.657 -53.268 1.00 95.81 1194 THR A O 1
ATOM 9364 N N . ILE A 1 1195 ? 12.196 -31.959 -52.386 1.00 95.88 1195 ILE A N 1
ATOM 9365 C CA . ILE A 1 1195 ? 13.033 -32.741 -51.469 1.00 95.88 1195 ILE A CA 1
ATOM 9366 C C . ILE A 1 1195 ? 12.477 -32.620 -50.048 1.00 95.88 1195 ILE A C 1
ATOM 9368 O O . ILE A 1 1195 ? 12.303 -31.508 -49.551 1.00 95.88 1195 ILE A O 1
ATOM 9372 N N . PHE A 1 1196 ? 12.229 -33.749 -49.381 1.00 94.38 1196 PHE A N 1
ATOM 9373 C CA . PHE A 1 1196 ? 11.782 -33.816 -47.982 1.00 94.38 1196 PHE A CA 1
ATOM 9374 C C . PHE A 1 1196 ? 12.948 -33.994 -46.996 1.00 94.38 1196 PHE A C 1
ATOM 9376 O O . PHE A 1 1196 ? 14.035 -34.428 -47.372 1.00 94.38 1196 PHE A O 1
ATOM 9383 N N . SER A 1 1197 ? 12.702 -33.746 -45.705 1.00 89.62 1197 SER A N 1
ATOM 9384 C CA . SER A 1 1197 ? 13.703 -33.824 -44.622 1.00 89.62 1197 SER A CA 1
ATOM 9385 C C . SER A 1 1197 ? 14.476 -35.145 -44.512 1.00 89.62 1197 SER A C 1
ATOM 9387 O O . SER A 1 1197 ? 15.587 -35.161 -43.989 1.00 89.62 1197 SER A O 1
ATOM 9389 N N . ASN A 1 1198 ? 13.924 -36.259 -44.997 1.00 90.38 1198 ASN A N 1
ATOM 9390 C CA . ASN A 1 1198 ? 14.595 -37.564 -45.019 1.00 90.38 1198 ASN A CA 1
ATOM 9391 C C . ASN A 1 1198 ? 15.426 -37.816 -46.299 1.00 90.38 1198 ASN A C 1
ATOM 9393 O O . ASN A 1 1198 ? 15.920 -38.926 -46.488 1.00 90.38 1198 ASN A O 1
ATOM 9397 N N . GLY A 1 1199 ? 15.544 -36.820 -47.183 1.00 89.50 1199 GLY A N 1
ATOM 9398 C CA . GLY A 1 1199 ? 16.240 -36.900 -48.469 1.00 89.50 1199 GLY A CA 1
ATOM 9399 C C . GLY A 1 1199 ? 15.412 -37.494 -49.614 1.00 89.50 1199 GLY A C 1
ATOM 9400 O O . GLY A 1 1199 ? 15.936 -37.658 -50.713 1.00 89.50 1199 GLY A O 1
ATOM 9401 N N . THR A 1 1200 ? 14.136 -37.828 -49.387 1.00 93.44 1200 THR A N 1
ATOM 9402 C CA . THR A 1 1200 ? 13.250 -38.333 -50.451 1.00 93.44 1200 THR A CA 1
ATOM 9403 C C . THR A 1 1200 ? 12.932 -37.218 -51.441 1.00 93.44 1200 THR A C 1
ATOM 9405 O O . THR A 1 1200 ? 12.592 -36.112 -51.022 1.00 93.44 1200 THR A O 1
ATOM 9408 N N . VAL A 1 1201 ? 12.989 -37.529 -52.739 1.00 95.12 1201 VAL A N 1
ATOM 9409 C CA . VAL A 1 1201 ? 12.630 -36.618 -53.833 1.00 95.12 1201 VAL A CA 1
ATOM 9410 C C . VAL A 1 1201 ? 11.290 -37.047 -54.426 1.00 95.12 1201 VAL A C 1
ATOM 9412 O O . VAL A 1 1201 ? 11.080 -38.223 -54.715 1.00 95.12 1201 VAL A O 1
ATOM 9415 N N . LEU A 1 1202 ? 10.372 -36.100 -54.579 1.00 94.75 1202 LEU A N 1
ATOM 9416 C CA . LEU A 1 1202 ? 9.048 -36.325 -55.145 1.00 94.75 1202 LEU A CA 1
ATOM 9417 C C . LEU A 1 1202 ? 9.133 -36.500 -56.672 1.00 94.75 1202 LEU A C 1
ATOM 9419 O O . LEU A 1 1202 ? 9.597 -35.589 -57.343 1.00 94.75 1202 LEU A O 1
ATOM 9423 N N . GLU A 1 1203 ? 8.664 -37.623 -57.226 1.00 94.00 1203 GLU A N 1
ATOM 9424 C CA . GLU A 1 1203 ? 8.761 -37.924 -58.674 1.00 94.00 1203 GLU A CA 1
ATOM 9425 C C . GLU A 1 1203 ? 7.595 -37.367 -59.519 1.00 94.00 1203 GLU A C 1
ATOM 9427 O O . GLU A 1 1203 ? 7.723 -37.187 -60.729 1.00 94.00 1203 GLU A O 1
ATOM 9432 N N . GLU A 1 1204 ? 6.450 -37.072 -58.899 1.00 93.06 1204 GLU A N 1
ATOM 9433 C CA . GLU A 1 1204 ? 5.265 -36.515 -59.561 1.00 93.06 1204 GLU A CA 1
ATOM 9434 C C . GLU A 1 1204 ? 4.679 -35.380 -58.722 1.00 93.06 1204 GLU A C 1
ATOM 9436 O O . GLU A 1 1204 ? 4.639 -35.465 -57.498 1.00 93.06 1204 GLU A O 1
ATOM 9441 N N . SER A 1 1205 ? 4.195 -34.318 -59.369 1.00 94.38 1205 SER A N 1
ATOM 9442 C CA . SER A 1 1205 ? 3.573 -33.204 -58.651 1.00 94.38 1205 SER A CA 1
ATOM 9443 C C . SER A 1 1205 ? 2.283 -33.652 -57.955 1.00 94.38 1205 SER A C 1
ATOM 9445 O O . SER A 1 1205 ? 1.382 -34.184 -58.605 1.00 94.38 1205 SER A O 1
ATOM 9447 N N . VAL A 1 1206 ? 2.160 -33.382 -56.655 1.00 93.94 1206 VAL A N 1
ATOM 9448 C CA . VAL A 1 1206 ? 0.983 -33.734 -55.846 1.00 93.94 1206 VAL A CA 1
ATOM 9449 C C . VAL A 1 1206 ? 0.428 -32.510 -55.115 1.00 93.94 1206 VAL A C 1
ATOM 9451 O O . VAL A 1 1206 ? 1.190 -31.604 -54.771 1.00 93.94 1206 VAL A O 1
ATOM 9454 N N . PRO A 1 1207 ? -0.889 -32.448 -54.840 1.00 92.62 1207 PRO A N 1
ATOM 9455 C CA . PRO A 1 1207 ? -1.437 -31.423 -53.956 1.00 92.62 1207 PRO A CA 1
ATOM 9456 C C . PRO A 1 1207 ? -0.721 -31.445 -52.603 1.00 92.62 1207 PRO A C 1
ATOM 9458 O O . PRO A 1 1207 ? -0.536 -32.520 -52.028 1.00 92.62 1207 PRO A O 1
ATOM 9461 N N . ASN A 1 1208 ? -0.334 -30.277 -52.086 1.00 89.50 1208 ASN A N 1
ATOM 9462 C CA . ASN A 1 1208 ? 0.248 -30.194 -50.753 1.00 89.50 1208 ASN A CA 1
ATOM 9463 C C . ASN A 1 1208 ? -0.829 -30.588 -49.721 1.00 89.50 1208 ASN A C 1
ATOM 9465 O O . ASN A 1 1208 ? -1.856 -29.902 -49.633 1.00 89.50 1208 ASN A O 1
ATOM 9469 N N . PRO A 1 1209 ? -0.633 -31.671 -48.943 1.00 85.44 1209 PRO A N 1
ATOM 9470 C CA . PRO A 1 1209 ? -1.634 -32.139 -47.986 1.00 85.44 1209 PRO A CA 1
ATOM 9471 C C . PRO A 1 1209 ? -1.975 -31.085 -46.922 1.00 85.44 1209 PRO A C 1
ATOM 9473 O O . PRO A 1 1209 ? -3.097 -31.078 -46.413 1.00 85.44 1209 PRO A O 1
ATOM 9476 N N . ASP A 1 1210 ? -1.054 -30.159 -46.646 1.00 83.69 1210 ASP A N 1
ATOM 9477 C CA . ASP A 1 1210 ? -1.223 -29.113 -45.641 1.00 83.69 1210 ASP A CA 1
ATOM 9478 C C . ASP A 1 1210 ? -1.819 -27.814 -46.203 1.00 83.69 1210 ASP A C 1
ATOM 9480 O O . ASP A 1 1210 ? -2.137 -26.908 -45.432 1.00 83.69 1210 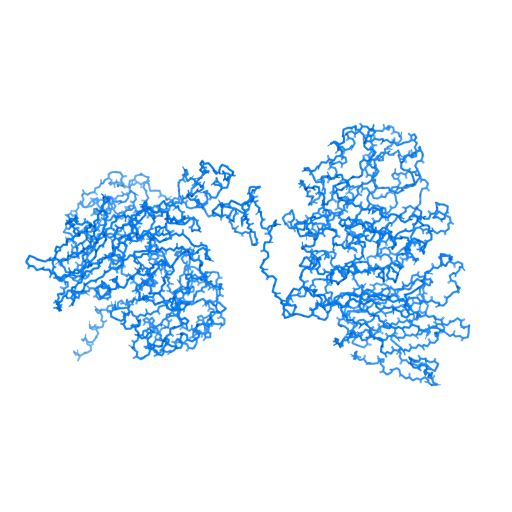ASP A O 1
ATOM 9484 N N . PHE A 1 1211 ? -2.038 -27.701 -47.523 1.00 85.38 1211 PHE A N 1
ATOM 9485 C CA . PHE A 1 1211 ? -2.500 -26.453 -48.145 1.00 85.38 1211 PHE A CA 1
ATOM 9486 C C . PHE A 1 1211 ? -3.823 -25.956 -47.551 1.00 85.38 1211 PHE A C 1
ATOM 9488 O O . PHE A 1 1211 ? -3.893 -24.855 -47.007 1.00 85.38 1211 PHE A O 1
ATOM 9495 N N . ASN A 1 1212 ? -4.843 -26.818 -47.563 1.00 79.56 1212 ASN A N 1
ATOM 9496 C CA . ASN A 1 1212 ? -6.167 -26.533 -47.004 1.00 79.56 1212 ASN A CA 1
ATOM 9497 C C . ASN A 1 1212 ? -6.264 -26.829 -45.497 1.00 79.56 1212 ASN A C 1
ATOM 9499 O O . ASN A 1 1212 ? -7.358 -26.768 -44.927 1.00 79.56 1212 ASN A O 1
ATOM 9503 N N . SER A 1 1213 ? -5.156 -27.195 -44.843 1.00 77.56 1213 SER A N 1
ATOM 9504 C CA . SER A 1 1213 ? -5.182 -27.472 -43.412 1.00 77.56 1213 SER A CA 1
ATOM 9505 C C . SER A 1 1213 ? -5.424 -26.179 -42.636 1.00 77.56 1213 SER A C 1
ATOM 9507 O O . SER A 1 1213 ? -4.626 -25.243 -42.682 1.00 77.56 1213 SER A O 1
ATOM 9509 N N . ILE A 1 1214 ? -6.523 -26.165 -41.882 1.00 72.56 1214 ILE A N 1
ATOM 9510 C CA . ILE A 1 1214 ? -6.803 -25.176 -40.827 1.00 72.56 1214 ILE A CA 1
ATOM 9511 C C . ILE A 1 1214 ? -6.192 -25.590 -39.479 1.00 72.56 1214 ILE A C 1
ATOM 9513 O O . ILE A 1 1214 ? -6.400 -24.924 -38.467 1.00 72.56 1214 ILE A O 1
ATOM 9517 N N . ARG A 1 1215 ? -5.519 -26.747 -39.435 1.00 58.88 1215 ARG A N 1
ATOM 9518 C CA . ARG A 1 1215 ? -4.873 -27.284 -38.239 1.00 58.88 1215 ARG A CA 1
ATOM 9519 C C . ARG A 1 1215 ? -3.368 -27.061 -38.341 1.00 58.88 1215 ARG A C 1
ATOM 9521 O O . ARG A 1 1215 ? -2.766 -27.442 -39.343 1.00 58.88 1215 ARG A O 1
ATOM 9528 N N . PHE A 1 1216 ? -2.805 -26.486 -37.284 1.00 58.84 1216 PHE A N 1
ATOM 9529 C CA . PHE A 1 1216 ? -1.389 -26.621 -36.945 1.00 58.84 1216 PHE A CA 1
ATOM 9530 C C . PHE A 1 1216 ? -1.161 -27.906 -36.151 1.00 58.84 1216 PHE A C 1
ATOM 9532 O O . PHE A 1 1216 ? -2.049 -28.261 -35.341 1.00 58.84 1216 PHE A O 1
#

Solvent-accessible surface area (backbone atoms only — not comparable to full-atom values): 62774 Å² total; per-residue (Å²): 143,78,67,73,66,56,60,54,57,63,65,71,74,58,86,73,66,80,49,45,36,31,27,35,28,50,50,81,49,35,73,72,59,48,60,67,54,50,44,49,52,53,50,54,37,49,70,30,58,43,53,29,38,32,40,31,39,47,49,90,51,86,40,53,68,62,46,51,54,43,46,53,56,41,24,53,76,71,73,38,31,35,32,49,18,47,21,20,66,78,62,38,69,63,57,63,71,58,54,46,52,52,47,69,71,46,53,81,43,88,33,34,37,54,44,94,90,67,30,29,39,38,33,26,42,48,45,67,94,50,32,58,53,50,48,59,43,43,73,76,45,76,55,40,34,34,37,20,35,51,94,60,35,55,61,59,41,49,54,40,38,83,45,59,52,57,26,42,28,47,75,84,45,61,24,70,42,69,47,78,71,78,44,52,71,59,31,46,40,63,61,61,46,73,82,38,50,39,32,42,46,37,31,49,36,38,30,32,56,22,60,62,70,76,37,46,30,27,38,32,31,78,62,33,47,61,51,45,52,50,38,45,58,70,69,58,56,43,28,36,36,33,45,24,30,55,38,58,64,42,44,18,28,40,38,82,88,53,90,78,42,52,60,58,37,64,69,19,51,26,94,60,70,63,53,66,93,29,49,32,43,28,67,41,76,54,30,41,46,54,49,35,30,54,59,70,32,45,35,56,33,47,55,36,35,42,26,38,38,30,49,37,34,47,60,80,60,35,43,60,80,83,42,28,14,35,41,26,92,78,36,26,55,44,38,64,41,60,67,29,48,66,64,39,46,31,37,38,31,35,28,62,51,85,68,49,47,40,40,31,38,50,84,48,76,42,74,57,65,72,78,38,75,32,45,87,45,27,39,62,32,32,34,56,43,78,44,92,86,64,48,31,52,31,38,38,37,36,29,48,96,97,41,83,51,33,62,36,81,52,73,43,31,28,62,85,55,34,60,95,63,19,48,51,79,44,44,37,33,41,53,26,68,29,88,66,79,50,81,35,62,40,82,66,44,49,93,68,34,30,33,42,35,24,35,34,46,90,93,34,29,70,56,21,42,57,34,5,26,53,48,49,56,58,49,85,58,21,38,61,78,38,65,22,71,44,51,86,70,65,74,74,66,87,38,63,23,21,22,12,75,77,29,39,68,82,35,31,70,54,21,29,56,28,25,15,51,76,50,62,55,67,90,55,16,26,79,53,90,48,66,62,42,82,72,96,50,67,80,73,58,79,63,10,23,46,26,24,34,36,36,95,93,35,63,85,42,29,68,50,22,37,56,37,5,35,36,6,36,34,45,63,96,47,22,42,74,76,38,70,36,57,75,44,85,63,74,72,69,44,88,92,45,28,23,39,48,67,63,102,58,91,59,80,56,45,29,36,61,35,22,15,25,101,47,68,56,87,63,29,38,43,56,75,75,64,80,80,70,74,80,73,50,82,91,44,41,38,51,84,86,73,55,51,70,52,89,70,84,66,99,53,40,68,81,82,49,61,74,71,50,74,39,73,88,46,64,79,75,67,47,46,36,34,38,28,42,32,30,31,22,80,44,36,37,37,61,74,49,38,40,34,27,62,52,77,40,78,50,77,69,68,33,46,13,50,27,23,29,38,27,39,45,19,40,50,80,55,87,88,58,68,73,63,67,27,35,32,43,40,35,32,36,38,52,91,71,81,29,31,38,39,39,28,43,28,41,48,70,96,46,100,53,35,46,35,41,26,47,37,29,54,41,63,65,27,28,30,36,38,37,63,50,65,50,70,49,24,55,51,74,45,30,39,18,40,22,92,58,51,41,58,32,54,20,84,51,73,62,89,31,53,59,63,48,64,42,32,94,78,45,28,82,23,29,48,50,71,40,48,36,31,18,31,41,47,32,38,18,29,47,77,38,75,66,33,59,38,88,41,47,63,44,59,38,35,34,25,62,46,50,58,42,54,38,35,45,56,39,36,34,37,34,37,34,32,35,32,36,39,19,39,66,73,81,58,82,81,52,65,51,54,30,16,46,41,57,84,41,82,70,37,49,62,46,45,20,34,21,24,39,44,47,70,56,51,40,52,27,52,36,52,47,44,72,77,35,54,21,38,64,37,41,40,38,39,32,66,52,31,24,42,33,21,54,51,48,87,27,52,42,63,30,41,70,67,56,48,47,56,51,48,57,55,60,67,69,40,62,44,48,52,48,64,68,70,73,50,48,28,67,40,41,40,31,53,39,20,49,30,70,89,44,34,3,23,35,46,38,27,33,52,54,77,49,32,49,79,60,35,77,59,68,81,72,71,45,39,48,80,73,18,32,33,48,47,84,35,38,53,63,45,83,46,72,48,82,20,47,55,51,68,63,16,53,57,45,34,54,53,49,39,70,65,57,62,89,88,46,26,34,39,35,38,58,56,61,49,61,55,72,65,44,24,68,76,73,49,32,43,62,56,51,27,43,44,46,36,53,50,41,41,53,28,54,47,39,59,67,43,50,53,86,34,62,47,28,23,53,25,27,45,37,82,44,46,52,45,86,96,48,79,49,76,70,58,45,46,16,40,65,38,39,43,29,53,16,43,50,52,36,42,40,22,59,23,47,89,68,23,59,44,40,42,72,46,54,86,46,88,67,51,74,71,58,78,80,45,82,61,42,64,79,57,52,19,39,35,41,66,86,51,52,73,38,71,80,59,60,77,55,71,54,83,76,63,58,61,58,45,47,53,60,25,33,36,72,89,71,51,64,36,86,60,65,40,74,32,86,65,39,81,41,69,69,119

Radius of gyration: 42.26 Å; Cα contacts (8 Å, |Δi|>4): 2903; chains: 1; bounding box: 112×77×130 Å

Secondary structure (DSSP, 8-state):
--SHHHHHHHHTS------EEEEEEEGGGGTT--HHHHHHHHHHHHHTT--EEEEEEETT-TTHHHHHHHHHHHHHHHT-EEEEEEESSSSSPPPHHHHHHHHHHHTTSTTB-B-TTSPBEEEEES-GGGTTHHHHHHHHS--EE--B-GGG-HHHHHHHHHH--SSEE----S-STTSPP--HHHHHHHHHTTTSPEEEEE-S--EEEEGGGTEEEE---SSHHHHHHHHHHHH--SEEEES-SS-TTTT---S---GGG-HHHHHTT-SS-TTTT---GGGGGGHHHHHHHHHHS--EE-S-EEEEEE-SS-TTSSB-TT-EES-GGGTPPPB-HHHHS-SEEEEEEEESS--EEEEEETTEEE-PPPSB--GGG-EEEEEEEE-TT--EEEEEEEEETTEEEEEEEEEEESGGG-BTTB---SPEEEEEEPSS---EE-SS-GGG-EEEEEEESTTTHHHHHHHGGGT---TTTEEEEEEESPPPPPPP-----EEPTT-BGGGHHHHHHHHHTT---TTTEESS--PPB--SS-TTSPPEEEEEEEPTT-GGGHHHHHHHGGGT---TTTEEEEEEES--PPPPPPTT--EEESSS---TTHHHHHHTTT---TTEEEGGG---PPPPPTTTB--GGG-----PPPS----PPPGGGGSGGGTTS--EEEEEEEEESSS-EEEEEEEEESEEEEE---B-TT-EEEEEEEE---TTS-TTS-EEEEEEEETTS--EEEEEEEE-SS-SS-EEEEEE-GGGT--EEEEE--STTPPEEEEEEEETTTEEEETTS---S-HHHHTHHHHTTSBGGG--EEEETTTT-SS-BTTS-SS--HHHH---SS-HHHHHHTT--EEEEEEEEEE-STTTTS-EEEEEEEES-TTSSS--EEEEEEHHHHHHHHHHHHHHSTTEEEEEEEEEEEEEESS--SS-EE--HHHHHHHHHHHTTSTTB--S--S-GGGSBHHHHHSHHHHTEEEEEEE--GGGGGT---GGGS-BGGGTEEEGGGS-EEEE----SSHHHHHHHHHHHHHTPPTT-EEEEE------HHHHHHT--HHHHIIIIIHHHIIIIIGGG--SSS--SEEEESSTT--STT---GGG---HHHHHHHHIIIIIGGG-TTT--BPPTTS--TTGGGSPPPTTS----SEE-TTS-EESS--TT--TT--SEE-TTPEETTS-B-SS-EE-TTTT----

Nearest PDB structures (foldseek):
  4ad0-assembly4_D  TM=7.076E-01  e=2.640E-09  Bacteroides thetaiotaomicron VPI-5482
  4ad0-assembly2_B  TM=7.039E-01  e=4.281E-09  Bacteroides thetaiotaomicron VPI-5482
  4ad0-assembly3_C  TM=7.045E-01  e=8.157E-09  Bacteroides thetaiotaomicron VPI-5482
  3fsu-assembly1_C  TM=5.947E-01  e=5.559E-03  Escherichia coli K-12
  1zp3-assembly2_C  TM=5.962E-01  e=1.462E-02  Escherichia coli

Mean predicted aligned error: 17.09 Å

Organism: NCBI:txid1209916